Protein 4NRH (pdb70)

Nearest PDB structures (foldseek):
  4nrh-assembly2_C  TM=1.003E+00  e=4.231E-36  Chlamydia pneumoniae
  4p40-assembly1_A  TM=9.588E-01  e=6.788E-33  Chlamydia pneumoniae
  6gx7-assembly1_G  TM=9.144E-01  e=4.484E-32  Chlamydia pneumoniae
  2vix-assembly1_A  TM=6.719E-01  e=6.838E-06  Shigella flexneri
  7yyg-assembly1_A  TM=5.579E-01  e=1.050E-05  Bordetella pertussis Tohama I

Radius of gyration: 42.45 Å; Cα contacts (8 Å, |Δi|>4): 1114; chains: 4; bounding box: 113×79×122 Å

Secondary structure (DSSP, 8-state):
--HHHHHHHT-TT--HHHHHHHHHHS-TT--HHHHHHHHHHH--SHHHHHHHHHHHHHH--GGGHHHHHHHHHHHHHHHHHHTHHHHHHHTTHHHHHHHHTTTTS-HHHHHHHHHHHHTS---HHHHHHHHHHHS-HHHHHHHHHHHHHHHHHHHHHT-SSS-HHHHHHHHHHHHHHHHHHHHHHHHHHHHHHHHHHHHHTT----TT--HHHHHHHHHHHHT-SS--HHHHHHHHHHHH-S-HHHHHHHHHHHHHHTTTS-GGG-S-HHHHHHHHHHHHHHHHHHS--/--HHHHHHHHHHHTSSSS--S-S-HHHHHTT----TTS----HHHHTT--HHHHHHHHHHHHHHHHTT-HHHHHHHHHHHHHH-TT-HHHHHHHHHHHHHTT-HHHHHHHHHHHHHH-TT-SHHHHHHHHHHHHTT-HHHHHHHHHHHHHHHTT-GGGHHHHHHHHHH--/--HHHHHHHT-TT--HHHHHHHHHH--TT--HHHHHHHHHHH--SHHHHHHHHHHHHHH--GGGHHHHHHHHHHHHHHHHHHTHHHHHHHTTHHHHHHHHTTTTS-HHHHHHHHHHHHTS---HHHHHHHHHHHS-HHHHHHHHHHHHHHHHHHHHHT-SSS-HHHHHHHHHHHHHHHHHHHHHHHHHHHHHHHHHHHHHTT----TT--HHHHHHHHHHHHT-SS--HHHHHHHHHHHH-S-HHHHHHHHHHHHHHTTTS-GGG-S-HHHHHHHHHHHHHHHHHH-/--HHHHHHHHHHHTSSSS--S-S-HHHHHTT----TTS----HHHHTT--HHHHHHHHHHHHHHHHTT-HHHHHHHHHHHHHH-TT-HHHHHHHHHHHHHTT-HHHHHHHHHHHHHH-TT-SHHHHHHHHHHHHTS--S-HHHHHHHHHHHHTT-GGGHHHHHHHHHH--

Solvent-accessible surface area: 44737 Å² total; per-residue (Å²): 110,52,45,0,11,127,52,10,56,58,6,84,56,11,43,3,56,95,0,34,34,0,90,105,47,11,38,87,138,14,40,28,123,74,0,22,63,42,0,67,130,94,13,186,32,30,0,5,7,1,12,0,0,28,1,2,14,107,34,13,58,136,104,50,40,164,10,72,96,10,2,79,87,0,82,79,60,1,42,128,120,50,17,45,64,0,37,12,5,44,48,7,4,102,19,0,8,23,11,6,49,44,24,135,43,56,28,38,25,0,5,71,4,9,31,78,0,2,52,89,94,27,70,16,100,93,0,20,64,22,0,60,135,117,33,80,42,140,39,0,15,46,0,0,22,0,0,9,106,1,0,44,36,20,58,177,146,141,37,122,91,22,86,57,70,37,5,111,83,0,16,47,35,0,54,45,0,5,1,22,12,26,0,4,76,26,0,71,63,96,4,61,84,30,47,86,60,3,150,90,100,72,25,164,26,46,124,102,15,65,41,37,106,3,0,78,8,2,26,139,11,19,95,45,92,160,7,61,25,83,72,3,36,160,26,0,71,115,18,5,26,108,56,57,68,1,0,26,13,2,0,69,17,1,45,33,0,0,101,94,8,9,2,23,27,8,76,13,9,54,57,19,21,71,6,0,15,35,1,37,70,0,30,90,75,18,62,168,165,238,39,34,12,79,124,6,21,125,108,12,19,85,102,38,137,15,69,59,4,0,11,86,78,16,76,64,5,9,118,39,15,70,4,59,98,63,34,37,22,24,28,8,24,116,45,45,162,12,47,77,10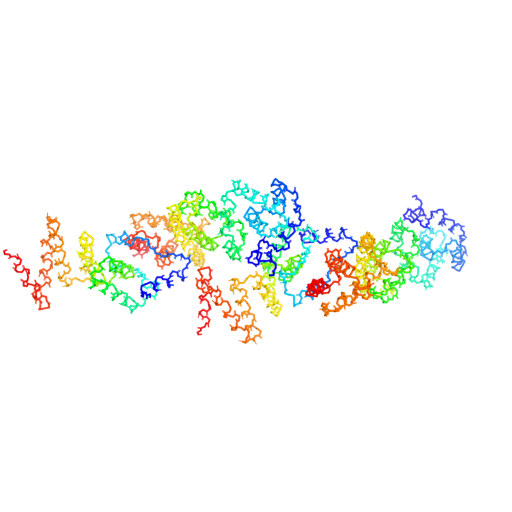6,28,6,65,108,0,20,113,49,0,87,99,6,53,103,111,155,63,45,76,117,0,9,74,9,0,33,25,0,0,6,1,26,11,69,43,16,66,6,2,40,15,5,0,24,0,3,30,96,37,127,77,49,91,48,0,20,52,1,4,33,2,0,12,85,43,19,89,103,3,0,52,1,20,32,75,11,34,44,0,40,70,90,46,129,75,127,149,60,6,77,112,7,0,78,80,0,40,78,58,0,36,157,73,99,24,1,16,114,6,47,72,75,0,84,81,58,93,205,139,53,45,0,47,124,52,14,99,56,6,88,54,11,47,7,130,94,0,59,33,0,93,106,45,12,36,84,140,14,39,28,123,76,0,25,60,41,0,71,128,97,17,191,32,30,0,5,6,2,12,0,0,30,1,2,16,106,33,12,58,136,102,51,42,166,10,69,93,11,2,78,87,0,83,81,63,1,39,127,127,50,14,41,64,0,36,11,5,46,51,7,5,122,17,0,9,119,51,7,110,129,23,157,41,57,29,42,26,0,4,71,4,7,35,81,0,1,50,87,90,27,71,18,103,94,0,21,61,22,0,62,132,118,34,78,41,136,38,0,16,59,0,0,39,0,0,10,105,0,0,43,34,18,56,175,143,144,39,123,90,20,88,58,68,32,6,114,83,0,17,46,37,0,54,45,0,4,1,19,10,23,0,3,76,26,0,71,67,97,3,63,89,29,42,86,60,4,153,92,102,71,26,164,27,49,125,94,16,65,40,37,97,3,0,77,8,2,23,138,12,19,96,48,81,158,6,59,25,85,78,3,36,162,24,0,71,113,18,6,26,111,54,67,68,1,0,26,13,1,0,69,17,1,45,34,0,0,100,91,9,8,1,25,27,7,64,9,9,55,65,20,23,68,6,0,18,35,2,38,66,0,30,109,72,20,117,169,40,37,11,71,103,6,23,100,111,13,20,41,70,35,98,14,70,57,4,0,12,87,78,18,72,66,6,9,118,40,15,73,5,58,162,125,34,87,28,53,28,8,22,116,45,44,161,12,48,76,115,30,6,65,108,1,25,112,46,0,98,100,6,56,105,110,154,62,47,75,115,0,8,75,9,0,33,25,0,1,8,1,27,10,70,43,22,71,6,2,39,15,5,0,25,0,3,31,97,37,125,76,50,94,48,0,27,50,1,3,34,2,0,11,88,44,71,90,150,17,0,66,1,20,34,76,11,33,43,0,48,60,76,68,126,79,122,119,47,4,105,120,7,0,80,84,0,42,79,58,0,37,153,91,125,137,26,65,148,6,58,100,72,0,88,79,52,94,203

B-factor: mean 50.03, std 17.33, range [21.16, 150.95]

Foldseek 3Di:
DDLLQVLCVLAPVDHSVLLVVLLVVADLPAALVNSLVSLVVSPPQLQVSLSSLVSNLVRDDPVSVSVNVRSVVSSVVSCVVCPCSHVVLNLCRSLLCVLCVVDVDHSNRLSVVLCVLQQDQDALVRVVVVQVVPDDLVSVLSSLVSSLVSLVSCCVVCDPRGHNVRSVNSNVRSVLNNLLSQQLVLLQPCVVVLVVVCVVVVHDWDPPADSVLLSVLLLVQLPPQDDALVVNLVSLCVRTNQDLSSSLSSLVSSLVCLVRGDPSSHPDPVSSVVSNVSSVVNNVVSDDD/DQLVVVLQCVQCVPDPHVGPDDPDLPVVCPPDADDPPPPDDFQCVVSVPDPVSLVSLLVVLVVCVVVVVLVSSLVSLSVSCNRPVLPLVSLQSNLVSCVSVVVLVSSLVSLVSSCVSPVLALVSLQVNLVSCVVVVPVVSNVVSLVSSLVSQPPDPVRVVVNVVSVVVPD/DDLLQVLCVLAPVDHSVLLVVLLVVDDLPAALVNSVVSLVVSPPQLQVSLSSLVSNLVRDDPVSVSSNVRSVVSSVVSCVVCPCSHVLLNLLRSLLCVLCVVDVDHSNRLSVVLCVLLQDADALVRLCVVQVVPDDLVSVLSSLVSSLVSLVSCCVVCDPRGHNVSSVNSNVRSVLNNLLSQQLVLLQVCVVVLVVVCVVVVHDWDPPAHSVLLSVLLLVQQVPQDDALVVNLVSLCVRTNLDLSSSLSSLVSSLVVLVRTDPSSHPDPVSSVVSNVSSVVNNVVSD/DQLLVVLQCVQCVPDPHVGPDDPDLPVVCPPDADDPPPPDDFQCVVSVPDPVSLVSLLVVLVVCVVVVVLVSSLVSLSVSCNRPVLDLVSLQSNLVSCVSVVVLVSSLVSLVNSCVSPVLALVSLQVNLVSCVVVVHPVCNVVSLVSSLVSQPPDPVNVVVNVVSVVVVD

Structure (mmCIF, N/CA/C/O backbone):
data_4NRH
#
_entry.id   4NRH
#
_cell.length_a   61.571
_cell.length_b   96.183
_cell.length_c   94.472
_cell.angle_alpha   90.00
_cell.angle_beta   92.27
_cell.angle_gamma   90.00
#
_symmetry.space_group_name_H-M   'P 1 21 1'
#
loop_
_entity.id
_entity.type
_entity.pdbx_description
1 polymer CopN
2 polymer 'Chaperone SycD'
3 non-polymer 'SODIUM ION'
4 water water
#
loop_
_atom_site.group_PDB
_atom_site.id
_atom_site.type_symbol
_atom_site.label_atom_id
_atom_site.label_alt_id
_atom_site.label_comp_id
_atom_site.label_asym_id
_atom_site.label_entity_id
_atom_site.label_seq_id
_atom_site.pdbx_PDB_ins_code
_atom_site.Cartn_x
_atom_site.Cartn_y
_atom_site.Cartn_z
_atom_site.occupancy
_atom_site.B_iso_or_equiv
_atom_site.auth_seq_id
_atom_site.auth_comp_id
_atom_site.auth_asym_id
_atom_site.auth_atom_id
_atom_site.pdbx_PDB_model_num
ATOM 1 N N . THR A 1 16 ? 28.848 30.924 32.459 1.00 64.90 94 THR A N 1
ATOM 2 C CA . THR A 1 16 ? 29.697 30.222 33.413 1.00 74.75 94 THR A CA 1
ATOM 3 C C . THR A 1 16 ? 28.872 29.265 34.269 1.00 67.70 94 THR A C 1
ATOM 4 O O . THR A 1 16 ? 28.530 28.168 33.826 1.00 69.13 94 THR A O 1
ATOM 8 N N . ASP A 1 17 ? 28.557 29.676 35.494 1.00 47.26 95 ASP A N 1
ATOM 9 C CA . ASP A 1 17 ? 27.637 28.910 36.327 1.00 44.84 95 ASP A CA 1
ATOM 10 C C . ASP A 1 17 ? 26.211 29.409 36.103 1.00 38.96 95 ASP A C 1
ATOM 11 O O . ASP A 1 17 ? 26.000 30.390 35.390 1.00 43.63 95 ASP A O 1
ATOM 16 N N . LEU A 1 18 ? 25.239 28.735 36.708 1.00 33.56 96 LEU A N 1
ATOM 17 C CA . LEU A 1 18 ? 23.833 29.024 36.439 1.00 36.63 96 LEU A CA 1
ATOM 18 C C . LEU A 1 18 ? 23.412 30.414 36.914 1.00 37.69 96 LEU A C 1
ATOM 19 O O . LEU A 1 18 ? 22.612 31.082 36.259 1.00 32.76 96 LEU A O 1
ATOM 24 N N . ALA A 1 19 ? 23.947 30.841 38.053 1.00 36.31 97 ALA A N 1
ATOM 25 C CA . ALA A 1 19 ? 23.617 32.150 38.611 1.00 30.26 97 ALA A CA 1
ATOM 26 C C . ALA A 1 19 ? 23.990 33.280 37.654 1.00 31.65 97 ALA A C 1
ATOM 27 O O . ALA A 1 19 ? 23.243 34.246 37.499 1.00 31.06 97 ALA A O 1
ATOM 29 N N . ASP A 1 20 ? 25.149 33.150 37.017 1.00 29.14 98 ASP A N 1
ATOM 30 C CA . ASP A 1 20 ? 25.609 34.139 36.048 1.00 35.49 98 ASP A CA 1
ATOM 31 C C . ASP A 1 20 ? 24.712 34.194 34.813 1.00 34.82 98 ASP A C 1
ATOM 32 O O . ASP A 1 20 ? 24.535 35.256 34.218 1.00 38.06 98 ASP A O 1
ATOM 37 N N . LYS A 1 21 ? 24.153 33.050 34.426 1.00 34.68 99 LYS A N 1
ATOM 38 C CA . LYS A 1 21 ? 23.281 32.988 33.254 1.00 43.65 99 LYS A CA 1
ATOM 39 C C . LYS A 1 21 ? 21.963 33.714 33.506 1.00 39.62 99 LYS A C 1
ATOM 40 O O . LYS A 1 21 ? 21.462 34.423 32.633 1.00 36.75 99 LYS A O 1
ATOM 46 N N . TYR A 1 22 ? 21.405 33.527 34.698 1.00 37.19 100 TYR A N 1
ATOM 47 C CA . TYR A 1 22 ? 20.208 34.252 35.113 1.00 33.21 100 TYR A CA 1
ATOM 48 C C . TYR A 1 22 ? 20.438 35.761 35.114 1.00 35.82 100 TYR A C 1
ATOM 49 O O . TYR A 1 22 ? 19.577 36.534 34.696 1.00 34.70 100 TYR A O 1
ATOM 58 N N . ALA A 1 23 ? 21.609 36.169 35.592 1.00 32.10 101 ALA A N 1
ATOM 59 C CA . ALA A 1 23 ? 21.909 37.580 35.818 1.00 30.12 101 ALA A CA 1
ATOM 60 C C . ALA A 1 23 ? 22.514 38.280 34.601 1.00 35.48 101 ALA A C 1
ATOM 61 O O . ALA A 1 23 ? 22.598 39.508 34.574 1.00 35.91 101 ALA A O 1
ATOM 63 N N . SER A 1 24 ? 22.944 37.501 33.612 1.00 34.88 102 SER A N 1
ATOM 64 C CA . SER A 1 24 ? 23.699 38.028 32.474 1.00 39.35 102 SER A CA 1
ATOM 65 C C . SER A 1 24 ? 23.005 39.185 31.752 1.00 41.85 102 SER A C 1
ATOM 66 O O . SER A 1 24 ? 23.621 40.218 31.492 1.00 47.12 102 SER A O 1
ATOM 69 N N . GLY A 1 25 ? 21.728 39.010 31.429 1.00 38.70 103 GLY A N 1
ATOM 70 C CA . GLY A 1 25 ? 20.976 40.042 30.737 1.00 46.85 103 GLY A CA 1
ATOM 71 C C . GLY A 1 25 ? 20.029 40.802 31.645 1.00 46.68 103 GLY A C 1
ATOM 72 O O . GLY A 1 25 ? 19.177 41.555 31.174 1.00 38.79 103 GLY A O 1
ATOM 73 N N . ASN A 1 26 ? 20.178 40.605 32.950 1.00 41.83 104 ASN A N 1
ATOM 74 C CA . ASN A 1 26 ? 19.289 41.222 33.926 1.00 37.50 104 ASN A CA 1
ATOM 75 C C . ASN A 1 26 ? 20.039 42.280 34.733 1.00 38.09 104 ASN A C 1
ATOM 76 O O . ASN A 1 26 ? 20.889 41.952 35.560 1.00 39.01 104 ASN A O 1
ATOM 81 N N . SER A 1 27 ? 19.718 43.547 34.494 1.00 25.88 105 SER A N 1
ATOM 82 C CA . SER A 1 27 ? 20.458 44.652 35.099 1.00 31.98 105 SER A CA 1
ATOM 83 C C . SER A 1 27 ? 20.057 44.944 36.545 1.00 37.47 105 SER A C 1
ATOM 84 O O . SER A 1 27 ? 20.631 45.826 37.182 1.00 41.84 105 SER A O 1
ATOM 87 N N . GLU A 1 28 ? 19.077 44.211 37.065 1.00 33.63 106 GLU A N 1
ATOM 88 C CA . GLU A 1 28 ? 18.626 44.439 38.436 1.00 38.75 106 GLU A CA 1
ATOM 89 C C . GLU A 1 28 ? 19.107 43.370 39.414 1.00 43.52 106 GLU A C 1
ATOM 90 O O . GLU A 1 28 ? 18.761 43.404 40.595 1.00 36.13 106 GLU A O 1
ATOM 96 N N . ILE A 1 29 ? 19.904 42.423 38.929 1.00 36.75 107 ILE A N 1
ATOM 97 C CA . ILE A 1 29 ? 20.472 41.407 39.808 1.00 44.16 107 ILE A CA 1
ATOM 98 C C . ILE A 1 29 ? 21.779 40.849 39.248 1.00 41.05 107 ILE A C 1
ATOM 99 O O . ILE A 1 29 ? 22.001 40.843 38.036 1.00 37.95 107 ILE A O 1
ATOM 104 N N . SER A 1 30 ? 22.654 40.408 40.147 1.00 32.95 108 SER A N 1
ATOM 105 C CA . SER A 1 30 ? 23.944 39.849 39.761 1.00 31.89 108 SER A CA 1
ATOM 106 C C . SER A 1 30 ? 24.058 38.395 40.204 1.00 34.69 108 SER A C 1
ATOM 107 O O . SER A 1 30 ? 23.319 37.947 41.080 1.00 38.15 108 SER A O 1
ATOM 110 N N . GLY A 1 31 ? 24.979 37.661 39.587 1.00 36.71 109 GLY A N 1
ATOM 111 C CA . GLY A 1 31 ? 25.220 36.276 39.948 1.00 31.28 109 GLY A CA 1
ATOM 112 C C . GLY A 1 31 ? 25.692 36.161 41.384 1.00 39.28 109 GLY A C 1
ATOM 113 O O . GLY A 1 31 ? 25.370 35.200 42.084 1.00 34.43 109 GLY A O 1
ATOM 114 N N . GLN A 1 32 ? 26.472 37.149 41.813 1.00 41.74 110 GLN A N 1
ATOM 115 C CA . GLN A 1 32 ? 26.962 37.221 43.183 1.00 39.28 110 GLN A CA 1
ATOM 116 C C . GLN A 1 32 ? 25.810 37.266 44.181 1.00 41.08 110 GLN A C 1
ATOM 117 O O . GLN A 1 32 ? 25.832 36.582 45.204 1.00 45.61 110 GLN A O 1
ATOM 123 N N . GLU A 1 33 ? 24.805 38.079 43.873 1.00 35.97 111 GLU A N 1
ATOM 124 C CA . GLU A 1 33 ? 23.650 38.239 44.749 1.00 42.35 111 GLU A CA 1
ATOM 125 C C . GLU A 1 33 ? 22.778 36.987 44.770 1.00 39.24 111 GLU A C 1
ATOM 126 O O . GLU A 1 33 ? 22.163 36.668 45.788 1.00 33.41 111 GLU A O 1
ATOM 132 N N . LEU A 1 34 ? 22.721 36.282 43.644 1.00 32.85 112 LEU A N 1
ATOM 133 C CA . LEU A 1 34 ? 21.959 35.040 43.570 1.00 30.27 112 LEU A CA 1
ATOM 134 C C . LEU A 1 34 ? 22.644 33.923 44.351 1.00 32.43 112 LEU A C 1
ATOM 135 O O . LEU A 1 34 ? 21.991 33.173 45.078 1.00 34.66 112 LEU A O 1
ATOM 140 N N . ARG A 1 35 ? 23.960 33.813 44.197 1.00 30.22 113 ARG A N 1
ATOM 141 C CA . ARG A 1 35 ? 24.734 32.821 44.936 1.00 36.05 113 ARG A CA 1
ATOM 142 C C . ARG A 1 35 ? 24.730 33.130 46.430 1.00 39.59 113 ARG A C 1
ATOM 143 O O . ARG A 1 35 ? 24.723 32.221 47.260 1.00 34.00 113 ARG A O 1
ATOM 151 N N . GLY A 1 36 ? 24.736 34.416 46.765 1.00 36.61 114 GLY A N 1
ATOM 152 C CA . GLY A 1 36 ? 24.685 34.846 48.150 1.00 38.22 114 GLY A CA 1
ATOM 153 C C . GLY A 1 36 ? 23.406 34.392 48.826 1.00 43.88 114 GLY A C 1
ATOM 154 O O . GLY A 1 36 ? 23.413 33.991 49.989 1.00 43.45 114 GLY A O 1
ATOM 155 N N . LEU A 1 37 ? 22.302 34.461 48.088 1.00 44.91 115 LEU A N 1
ATOM 156 C CA . LEU A 1 37 ? 21.014 33.990 48.581 1.00 36.69 115 LEU A CA 1
ATOM 157 C C . LEU A 1 37 ? 21.032 32.475 48.746 1.00 39.27 115 LEU A C 1
ATOM 158 O O . LEU A 1 37 ? 20.554 31.940 49.747 1.00 42.94 115 LEU A O 1
ATOM 163 N N . ARG A 1 38 ? 21.586 31.793 47.747 1.00 37.70 116 ARG A N 1
ATOM 164 C CA . ARG A 1 38 ? 21.724 30.341 47.771 1.00 37.56 116 ARG A CA 1
ATOM 165 C C . ARG A 1 38 ? 22.545 29.859 48.963 1.00 39.31 116 ARG A C 1
ATOM 166 O O . ARG A 1 38 ? 22.191 28.878 49.617 1.00 42.69 116 ARG A O 1
ATOM 174 N N . ASP A 1 39 ? 23.642 30.557 49.239 1.00 41.41 117 ASP A N 1
ATOM 175 C CA . ASP A 1 39 ? 24.550 30.175 50.316 1.00 45.76 117 ASP A CA 1
ATOM 176 C C . ASP A 1 39 ? 23.962 30.451 51.698 1.00 43.66 117 ASP A C 1
ATOM 177 O O . ASP A 1 39 ? 24.418 29.891 52.695 1.00 51.94 117 ASP A O 1
ATOM 182 N N . ALA A 1 40 ? 22.953 31.314 51.753 1.00 41.89 118 ALA A N 1
ATOM 183 C CA . ALA A 1 40 ? 22.320 31.671 53.018 1.00 37.58 118 ALA A CA 1
ATOM 184 C C . ALA A 1 40 ? 21.237 30.669 53.406 1.00 34.84 118 ALA A C 1
ATOM 185 O O . ALA A 1 40 ? 20.769 30.657 54.545 1.00 41.07 118 ALA A O 1
ATOM 187 N N . ILE A 1 41 ? 20.844 29.829 52.455 1.00 36.54 119 ILE A N 1
ATOM 188 C CA . ILE A 1 41 ? 19.779 28.859 52.682 1.00 37.92 119 ILE A CA 1
ATOM 189 C C . ILE A 1 41 ? 20.352 27.469 52.943 1.00 41.21 119 ILE A C 1
ATOM 190 O O . ILE A 1 41 ? 20.997 26.879 52.077 1.00 51.74 119 ILE A O 1
ATOM 195 N N . GLY A 1 42 ? 20.113 26.954 54.145 1.00 43.67 120 GLY A N 1
ATOM 196 C CA . GLY A 1 42 ? 20.615 25.649 54.536 1.00 35.59 120 GLY A CA 1
ATOM 197 C C . GLY A 1 42 ? 19.779 24.498 54.012 1.00 37.96 120 GLY A C 1
ATOM 198 O O . GLY A 1 42 ? 18.643 24.689 53.576 1.00 34.64 120 GLY A O 1
ATOM 199 N N . ASP A 1 43 ? 20.353 23.298 54.049 1.00 37.09 121 ASP A N 1
ATOM 200 C CA . ASP A 1 43 ? 19.688 22.091 53.567 1.00 44.82 121 ASP A CA 1
ATOM 201 C C . ASP A 1 43 ? 18.388 21.806 54.314 1.00 52.32 121 ASP A C 1
ATOM 202 O O . ASP A 1 43 ? 17.466 21.202 53.766 1.00 47.39 121 ASP A O 1
ATOM 207 N N . ASP A 1 44 ? 18.324 22.243 55.567 1.00 49.48 122 ASP A N 1
ATOM 208 C CA . ASP A 1 44 ? 17.190 21.941 56.432 1.00 44.46 122 ASP A CA 1
ATOM 209 C C . ASP A 1 44 ? 16.208 23.106 56.526 1.00 44.73 122 ASP A C 1
ATOM 210 O O . ASP A 1 44 ? 15.376 23.154 57.431 1.00 46.84 122 ASP A O 1
ATOM 215 N N . ALA A 1 45 ? 16.308 24.041 55.586 1.00 45.14 123 ALA A N 1
ATOM 216 C CA . ALA A 1 45 ? 15.443 25.215 55.583 1.00 43.65 123 ALA A CA 1
ATOM 217 C C . ALA A 1 45 ? 14.013 24.869 55.178 1.00 49.46 123 ALA A C 1
ATOM 218 O O . ALA A 1 45 ? 13.789 24.123 54.226 1.00 51.85 123 ALA A O 1
ATOM 220 N N . SER A 1 46 ? 13.052 25.422 55.909 1.00 52.72 124 SER A N 1
ATOM 221 C CA . SER A 1 46 ? 11.640 25.242 55.594 1.00 46.79 124 SER A CA 1
ATOM 222 C C . SER A 1 46 ? 11.219 26.245 54.524 1.00 46.44 124 SER A C 1
ATOM 223 O O . SER A 1 46 ? 11.916 27.236 54.302 1.00 46.20 124 SER A O 1
ATOM 226 N N . PRO A 1 47 ? 10.091 25.982 53.839 1.00 47.28 125 PRO A N 1
ATOM 227 C CA . PRO A 1 47 ? 9.533 26.953 52.890 1.00 41.37 125 PRO A CA 1
ATOM 228 C C . PRO A 1 47 ? 9.385 28.347 53.500 1.00 46.28 125 PRO A C 1
ATOM 229 O O . PRO A 1 47 ? 9.658 29.342 52.828 1.00 44.54 125 PRO A O 1
ATOM 233 N N . GLU A 1 48 ? 8.951 28.409 54.756 1.00 53.16 126 GLU A N 1
ATOM 234 C CA . GLU A 1 48 ? 8.840 29.675 55.473 1.00 53.37 126 GLU A CA 1
ATOM 235 C C . GLU A 1 48 ? 10.200 30.354 55.610 1.00 50.53 126 GLU A C 1
ATOM 236 O O . GLU A 1 48 ? 10.330 31.554 55.371 1.00 48.10 126 GLU A O 1
ATOM 242 N N . ASP A 1 49 ? 11.205 29.576 56.004 1.00 45.42 127 ASP A N 1
ATOM 243 C CA . ASP A 1 49 ? 12.569 30.078 56.144 1.00 49.24 127 ASP A CA 1
ATOM 244 C C . ASP A 1 49 ? 13.091 30.618 54.818 1.00 49.91 127 ASP A C 1
ATOM 245 O O . ASP A 1 49 ? 13.732 31.669 54.770 1.00 49.22 127 ASP A O 1
ATOM 250 N N . ILE A 1 50 ? 12.815 29.881 53.747 1.00 47.19 128 ILE A N 1
ATOM 251 C CA . ILE A 1 50 ? 13.231 30.272 52.407 1.00 38.66 128 ILE A CA 1
ATOM 252 C C . ILE A 1 50 ? 12.635 31.614 52.002 1.00 42.93 128 ILE A C 1
ATOM 253 O O . ILE A 1 50 ? 13.358 32.522 51.591 1.00 35.58 128 ILE A O 1
ATOM 258 N N . LEU A 1 51 ? 11.317 31.739 52.133 1.00 41.66 129 LEU A N 1
ATOM 259 C CA . LEU A 1 51 ? 10.625 32.966 51.755 1.00 44.91 129 LEU A CA 1
ATOM 260 C C . LEU A 1 51 ? 11.130 34.172 52.538 1.00 49.21 129 LEU A C 1
ATOM 261 O O . LEU A 1 51 ? 11.359 35.232 51.964 1.00 43.30 129 LEU A O 1
ATOM 266 N N . ALA A 1 52 ? 11.327 33.995 53.842 1.00 42.95 130 ALA A N 1
ATOM 267 C CA . ALA A 1 52 ? 11.825 35.064 54.704 1.00 41.49 130 ALA A CA 1
ATOM 268 C C . ALA A 1 52 ? 13.171 35.595 54.219 1.00 42.86 130 ALA A C 1
ATOM 269 O O . ALA A 1 52 ? 13.391 36.806 54.170 1.00 45.60 130 ALA A O 1
ATOM 271 N N . LEU A 1 53 ? 14.067 34.680 53.865 1.00 41.58 131 LEU A N 1
ATOM 272 C CA . LEU A 1 53 ? 15.384 35.045 53.357 1.00 42.35 131 LEU A CA 1
ATOM 273 C C . LEU A 1 53 ? 15.292 35.749 52.004 1.00 46.23 131 LEU A C 1
ATOM 274 O O . LEU A 1 53 ? 16.109 36.616 51.692 1.00 47.55 131 LEU A O 1
ATOM 279 N N . VAL A 1 54 ? 14.300 35.370 51.204 1.00 43.08 132 VAL A N 1
ATOM 280 C CA . VAL A 1 54 ? 14.099 35.974 49.889 1.00 38.42 132 VAL A CA 1
ATOM 281 C C . VAL A 1 54 ? 13.659 37.436 49.985 1.00 40.59 132 VAL A C 1
ATOM 282 O O . VAL A 1 54 ? 14.226 38.300 49.314 1.00 42.04 132 VAL A O 1
ATOM 286 N N . GLN A 1 55 ? 12.655 37.713 50.816 1.00 44.21 133 GLN A N 1
ATOM 287 C CA . GLN A 1 55 ? 12.190 39.087 51.007 1.00 53.31 133 GLN A CA 1
ATOM 288 C C . GLN A 1 55 ? 13.299 39.954 51.592 1.00 53.41 133 GLN A C 1
ATOM 289 O O . GLN A 1 55 ? 13.387 41.149 51.308 1.00 52.63 133 GLN A O 1
ATOM 295 N N . GLU A 1 56 ? 14.141 39.338 52.414 1.00 57.07 134 GLU A N 1
ATOM 296 C CA . GLU A 1 56 ? 15.218 40.044 53.098 1.00 52.93 134 GLU A CA 1
ATOM 297 C C . GLU A 1 56 ? 16.302 40.520 52.134 1.00 45.36 134 GLU A C 1
ATOM 298 O O . GLU A 1 56 ? 16.762 41.659 52.219 1.00 49.39 134 GLU A O 1
ATOM 304 N N . LYS A 1 57 ? 16.705 39.646 51.219 1.00 38.70 135 LYS A N 1
ATOM 305 C CA . LYS A 1 57 ? 17.821 39.937 50.325 1.00 48.61 135 LYS A CA 1
ATOM 306 C C . LYS A 1 57 ? 17.376 40.513 48.984 1.00 51.72 135 LYS A C 1
ATOM 307 O O . LYS A 1 57 ? 18.160 41.159 48.289 1.00 53.65 135 LYS A O 1
ATOM 313 N N . ILE A 1 58 ? 16.119 40.281 48.621 1.00 45.59 136 ILE A N 1
ATOM 314 C CA . ILE A 1 58 ? 15.581 40.814 47.374 1.00 45.31 136 ILE A CA 1
ATOM 315 C C . ILE A 1 58 ? 14.337 41.652 47.646 1.00 43.42 136 ILE A C 1
ATOM 316 O O . ILE A 1 58 ? 13.384 41.181 48.266 1.00 46.91 136 ILE A O 1
ATOM 321 N N . LYS A 1 59 ? 14.354 42.898 47.183 1.00 47.78 137 LYS A N 1
ATOM 322 C CA . LYS A 1 59 ? 13.285 43.845 47.485 1.00 52.28 137 LYS A CA 1
ATOM 323 C C . LYS A 1 59 ? 12.112 43.756 46.508 1.00 43.52 137 LYS A C 1
ATOM 324 O O . LYS A 1 59 ? 10.952 43.789 46.917 1.00 48.58 137 LYS A O 1
ATOM 330 N N . ASP A 1 60 ? 12.416 43.633 45.221 1.00 48.12 138 ASP A N 1
ATOM 331 C CA . ASP A 1 60 ? 11.380 43.638 44.193 1.00 43.43 138 ASP A CA 1
ATOM 332 C C . ASP A 1 60 ? 10.815 42.237 43.966 1.00 45.75 138 ASP A C 1
ATOM 333 O O . ASP A 1 60 ? 11.565 41.303 43.684 1.00 42.24 138 ASP A O 1
ATOM 338 N N . PRO A 1 61 ? 9.486 42.092 44.096 1.00 40.70 139 PRO A N 1
ATOM 339 C CA . PRO A 1 61 ? 8.763 40.823 43.939 1.00 39.00 139 PRO A CA 1
ATOM 340 C C . PRO A 1 61 ? 9.079 40.087 42.635 1.00 42.54 139 PRO A C 1
ATOM 341 O O . PRO A 1 61 ? 9.122 38.856 42.627 1.00 43.06 139 PRO A O 1
ATOM 345 N N . ALA A 1 62 ? 9.288 40.829 41.551 1.00 33.06 140 ALA A N 1
ATOM 346 C CA . ALA A 1 62 ? 9.612 40.223 40.264 1.00 32.67 140 ALA A CA 1
ATOM 347 C C . ALA A 1 62 ? 10.975 39.545 40.314 1.00 32.96 140 ALA A C 1
ATOM 348 O O . ALA A 1 62 ? 11.156 38.448 39.784 1.00 38.22 140 ALA A O 1
ATOM 350 N N . LEU A 1 63 ? 11.933 40.208 40.953 1.00 27.38 141 LEU A N 1
ATOM 351 C CA . LEU A 1 63 ? 13.271 39.651 41.118 1.00 36.23 141 LEU A CA 1
ATOM 352 C C . LEU A 1 63 ? 13.262 38.529 42.155 1.00 40.40 141 LEU A C 1
ATOM 353 O O . LEU A 1 63 ? 14.035 37.577 42.054 1.00 42.79 141 LEU A O 1
ATOM 358 N N . GLN A 1 64 ? 12.395 38.654 43.157 1.00 34.43 142 GLN A N 1
ATOM 359 C CA . GLN A 1 64 ? 12.191 37.583 44.128 1.00 32.96 142 GLN A CA 1
ATOM 360 C C . GLN A 1 64 ? 11.727 36.320 43.414 1.00 40.10 142 GLN A C 1
ATOM 361 O O . GLN A 1 64 ? 12.203 35.219 43.694 1.00 33.84 142 GLN A O 1
ATOM 367 N N . SER A 1 65 ? 10.787 36.498 42.489 1.00 35.74 143 SER A N 1
ATOM 368 C CA . SER A 1 65 ? 10.246 35.396 41.704 1.00 36.27 143 SER A CA 1
ATOM 369 C C . SER A 1 65 ? 11.314 34.811 40.787 1.00 40.48 143 SER A C 1
ATOM 370 O O . SER A 1 65 ? 11.354 33.603 40.554 1.00 42.42 143 SER A O 1
ATOM 373 N N . THR A 1 66 ? 12.176 35.680 40.267 1.00 34.58 144 THR A N 1
ATOM 374 C CA . THR A 1 66 ? 13.281 35.255 39.418 1.00 35.94 144 THR A CA 1
ATOM 375 C C . THR A 1 66 ? 14.302 34.449 40.217 1.00 34.43 144 THR A C 1
ATOM 376 O O . THR A 1 66 ? 14.772 33.403 39.766 1.00 31.31 144 THR A O 1
ATOM 380 N N . ALA A 1 67 ? 14.636 34.945 41.406 1.00 30.85 145 ALA A N 1
ATOM 381 C CA . ALA A 1 67 ? 15.592 34.279 42.285 1.00 31.49 145 ALA A CA 1
ATOM 382 C C . ALA A 1 67 ? 15.103 32.891 42.691 1.00 31.55 145 ALA A C 1
ATOM 383 O O . ALA A 1 67 ? 15.887 31.946 42.772 1.00 41.13 145 ALA A O 1
ATOM 385 N N . LEU A 1 68 ? 13.802 32.777 42.941 1.00 33.38 146 LEU A N 1
ATOM 386 C CA . LEU A 1 68 ? 13.196 31.501 43.303 1.00 36.71 146 LEU A CA 1
ATOM 387 C C . LEU A 1 68 ? 13.298 30.487 42.167 1.00 40.27 146 LEU A C 1
ATOM 388 O O . LEU A 1 68 ? 13.560 29.307 42.406 1.00 36.55 146 LEU A O 1
ATOM 393 N N . ASP A 1 69 ? 13.075 30.943 40.937 1.00 32.45 147 ASP A N 1
ATOM 394 C CA . ASP A 1 69 ? 13.276 30.097 39.763 1.00 35.19 147 ASP A CA 1
ATOM 395 C C . ASP A 1 69 ? 14.702 29.559 39.730 1.00 32.37 147 ASP A C 1
ATOM 396 O O . ASP A 1 69 ? 14.927 28.389 39.422 1.00 33.12 147 ASP A O 1
ATOM 401 N N . TYR A 1 70 ? 15.661 30.425 40.045 1.00 28.63 148 TYR A N 1
ATOM 402 C CA . TYR A 1 70 ? 17.068 30.045 40.056 1.00 32.40 148 TYR A CA 1
ATOM 403 C C . TYR A 1 70 ? 17.368 29.014 41.141 1.00 30.46 148 TYR A C 1
ATOM 404 O O . TYR A 1 70 ? 18.058 28.026 40.892 1.00 33.59 148 TYR A O 1
ATOM 413 N N . LEU A 1 71 ? 16.849 29.256 42.342 1.00 36.44 149 LEU A N 1
ATOM 414 C CA . LEU A 1 71 ? 17.098 28.379 43.483 1.00 39.90 149 LEU A CA 1
ATOM 415 C C . LEU A 1 71 ? 16.579 26.968 43.229 1.00 42.37 149 LEU A C 1
ATOM 416 O O . LEU A 1 71 ? 17.258 25.985 43.526 1.00 42.86 149 LEU A O 1
ATOM 421 N N . VAL A 1 72 ? 15.372 26.878 42.682 1.00 39.77 150 VAL A N 1
ATOM 422 C CA . VAL A 1 72 ? 14.778 25.593 42.336 1.00 36.01 150 VAL A CA 1
ATOM 423 C C . VAL A 1 72 ? 15.608 24.865 41.279 1.00 38.52 150 VAL A C 1
ATOM 424 O O . VAL A 1 72 ? 15.823 23.655 41.364 1.00 48.27 150 VAL A O 1
ATOM 428 N N . GLN A 1 73 ? 16.091 25.615 40.294 1.00 33.55 151 GLN A N 1
ATOM 429 C CA . GLN A 1 73 ? 16.811 25.034 39.166 1.00 31.89 151 GLN A CA 1
ATOM 430 C C . GLN A 1 73 ? 18.235 24.601 39.517 1.00 32.33 151 GLN A C 1
ATOM 431 O O . GLN A 1 73 ? 18.729 23.604 38.994 1.00 37.44 151 GLN A O 1
ATOM 437 N N . THR A 1 74 ? 18.892 25.346 40.401 1.00 32.44 152 THR A N 1
ATOM 438 C CA . THR A 1 74 ? 20.303 25.102 40.691 1.00 35.32 152 THR A CA 1
ATOM 439 C C . THR A 1 74 ? 20.534 24.040 41.764 1.00 38.39 152 THR A C 1
ATOM 440 O O . THR A 1 74 ? 21.645 23.531 41.905 1.00 46.63 152 THR A O 1
ATOM 444 N N . THR A 1 75 ? 19.490 23.702 42.514 1.00 37.29 153 THR A N 1
ATOM 445 C CA . THR A 1 75 ? 19.623 22.772 43.633 1.00 40.48 153 THR A CA 1
ATOM 446 C C . THR A 1 75 ? 19.814 21.326 43.169 1.00 50.16 153 THR A C 1
ATOM 447 O O . THR A 1 75 ? 18.916 20.739 42.564 1.00 58.00 153 THR A O 1
ATOM 451 N N . PRO A 1 76 ? 20.997 20.756 43.456 1.00 48.45 154 PRO A N 1
ATOM 452 C CA . PRO A 1 76 ? 21.467 19.430 43.029 1.00 44.75 154 PRO A CA 1
ATOM 453 C C . PRO A 1 76 ? 20.709 18.266 43.683 1.00 47.89 154 PRO A C 1
ATOM 454 O O . PRO A 1 76 ? 19.973 18.490 44.644 1.00 51.72 154 PRO A O 1
ATOM 458 N N . PRO A 1 77 ? 20.887 17.035 43.163 1.00 60.41 155 PRO A N 1
ATOM 459 C CA . PRO A 1 77 ? 20.214 15.834 43.681 1.00 62.51 155 PRO A CA 1
ATOM 460 C C . PRO A 1 77 ? 20.463 15.539 45.162 1.00 56.33 155 PRO A C 1
ATOM 461 O O . PRO A 1 77 ? 19.558 15.036 45.829 1.00 56.84 155 PRO A O 1
ATOM 465 N N . SER A 1 78 ? 21.663 15.828 45.661 1.00 50.21 156 SER A N 1
ATOM 466 C CA . SER A 1 78 ? 22.001 15.537 47.054 1.00 59.86 156 SER A CA 1
ATOM 467 C C . SER A 1 78 ? 21.093 16.280 48.031 1.00 54.15 156 SER A C 1
ATOM 468 O O . SER A 1 78 ? 20.793 15.780 49.115 1.00 45.49 156 SER A O 1
ATOM 471 N N . GLN A 1 79 ? 20.660 17.475 47.641 1.00 45.00 157 GLN A N 1
ATOM 472 C CA . GLN A 1 79 ? 19.796 18.283 48.490 1.00 46.72 157 GLN A CA 1
ATOM 473 C C . GLN A 1 79 ? 18.342 18.161 48.048 1.00 58.95 157 GLN A C 1
ATOM 474 O O . GLN A 1 79 ? 17.697 19.156 47.716 1.00 55.69 157 GLN A O 1
ATOM 480 N N . GLY A 1 80 ? 17.838 16.931 48.044 1.00 66.24 158 GLY A N 1
ATOM 481 C CA . GLY A 1 80 ? 16.485 16.649 47.602 1.00 63.94 158 GLY A CA 1
ATOM 482 C C . GLY A 1 80 ? 15.429 17.315 48.463 1.00 61.81 158 GLY A C 1
ATOM 483 O O . GLY A 1 80 ? 14.464 17.882 47.950 1.00 55.06 158 GLY A O 1
ATOM 484 N N . LYS A 1 81 ? 15.616 17.236 49.777 1.00 61.96 159 LYS A N 1
ATOM 485 C CA . LYS A 1 81 ? 14.679 17.819 50.731 1.00 60.65 159 LYS A CA 1
ATOM 486 C C . LYS A 1 81 ? 14.562 19.330 50.542 1.00 58.38 159 LYS A C 1
ATOM 487 O O . LYS A 1 81 ? 13.468 19.889 50.607 1.00 53.13 159 LYS A O 1
ATOM 493 N N . LEU A 1 82 ? 15.699 19.982 50.315 1.00 50.84 160 LEU A N 1
ATOM 494 C CA . LEU A 1 82 ? 15.730 21.421 50.077 1.00 47.26 160 LEU A CA 1
ATOM 495 C C . LEU A 1 82 ? 14.960 21.781 48.809 1.00 43.94 160 LEU A C 1
ATOM 496 O O . LEU A 1 82 ? 14.182 22.736 48.797 1.00 40.22 160 LEU A O 1
ATOM 501 N N . LYS A 1 83 ? 15.188 21.017 47.744 1.00 43.44 161 LYS A N 1
ATOM 502 C CA . LYS A 1 83 ? 14.537 21.274 46.463 1.00 45.20 161 LYS A CA 1
ATOM 503 C C . LYS A 1 83 ? 13.020 21.205 46.590 1.00 42.60 161 LYS A C 1
ATOM 504 O O . LYS A 1 83 ? 12.307 22.031 46.022 1.00 35.35 161 LYS A O 1
ATOM 510 N N . GLU A 1 84 ? 12.533 20.222 47.340 1.00 45.99 162 GLU A N 1
ATOM 511 C CA . GLU A 1 84 ? 11.104 20.094 47.598 1.00 47.90 162 GLU A CA 1
ATOM 512 C C . GLU A 1 84 ? 10.583 21.322 48.337 1.00 47.14 162 GLU A C 1
ATOM 513 O O . GLU A 1 84 ? 9.513 21.844 48.020 1.00 48.27 162 GLU A O 1
ATOM 519 N N . ALA A 1 85 ? 11.348 21.777 49.325 1.00 42.61 163 ALA A N 1
ATOM 520 C CA . ALA A 1 85 ? 10.978 22.949 50.108 1.00 47.57 163 ALA A CA 1
ATOM 521 C C . ALA A 1 85 ? 10.980 24.212 49.251 1.00 45.72 163 ALA A C 1
ATOM 522 O O . ALA A 1 85 ? 10.137 25.092 49.425 1.00 52.57 163 ALA A O 1
ATOM 524 N N . LEU A 1 86 ? 11.932 24.295 48.327 1.00 44.38 164 LEU A N 1
ATOM 525 C CA . LEU A 1 86 ? 12.039 25.447 47.435 1.00 42.97 164 LEU A CA 1
ATOM 526 C C . LEU A 1 86 ? 10.875 25.516 46.450 1.00 41.56 164 LEU A C 1
ATOM 527 O O . LEU A 1 86 ? 10.357 26.596 46.167 1.00 38.65 164 LEU A O 1
ATOM 532 N N . ILE A 1 87 ? 10.475 24.361 45.926 1.00 40.79 165 ILE A N 1
ATOM 533 C CA . ILE A 1 87 ? 9.354 24.290 44.994 1.00 42.45 165 ILE A CA 1
ATOM 534 C C . ILE A 1 87 ? 8.069 24.761 45.671 1.00 47.90 165 ILE A C 1
ATOM 535 O O . ILE A 1 87 ? 7.304 25.539 45.097 1.00 44.45 165 ILE A O 1
ATOM 540 N N . GLN A 1 88 ? 7.841 24.289 46.893 1.00 43.83 166 GLN A N 1
ATOM 541 C CA . GLN A 1 88 ? 6.690 24.720 47.681 1.00 45.91 166 GLN A CA 1
ATOM 542 C C . GLN A 1 88 ? 6.755 26.217 47.965 1.00 46.85 166 GLN A C 1
ATOM 543 O O . GLN A 1 88 ? 5.758 26.928 47.837 1.00 49.90 166 GLN A O 1
ATOM 549 N N . ALA A 1 89 ? 7.936 26.683 48.362 1.00 41.13 167 ALA A N 1
ATOM 550 C CA . ALA A 1 89 ? 8.148 28.092 48.682 1.00 38.20 167 ALA A CA 1
ATOM 551 C C . ALA A 1 89 ? 7.870 28.996 47.484 1.00 37.27 167 ALA A C 1
ATOM 552 O O . ALA A 1 89 ? 7.238 30.043 47.625 1.00 37.78 167 ALA A O 1
ATOM 554 N N . ARG A 1 90 ? 8.347 28.591 46.311 1.00 37.64 168 ARG A N 1
ATOM 555 C CA . ARG A 1 90 ? 8.106 29.353 45.091 1.00 35.39 168 ARG A CA 1
ATOM 556 C C . ARG A 1 90 ? 6.614 29.410 44.773 1.00 41.30 168 ARG A C 1
ATOM 557 O O . ARG A 1 90 ? 6.093 30.455 44.382 1.00 48.21 168 ARG A O 1
ATOM 565 N N . ASN A 1 91 ? 5.933 28.281 44.946 1.00 46.55 169 ASN A N 1
ATOM 566 C CA . ASN A 1 91 ? 4.494 28.208 44.714 1.00 51.29 169 ASN A CA 1
ATOM 567 C C . ASN A 1 91 ? 3.712 29.129 45.645 1.00 53.67 169 ASN A C 1
ATOM 568 O O . ASN A 1 91 ? 2.748 29.772 45.229 1.00 42.97 169 ASN A O 1
ATOM 573 N N . THR A 1 92 ? 4.130 29.181 46.906 1.00 50.70 170 THR A N 1
ATOM 574 C CA . THR A 1 92 ? 3.492 30.051 47.889 1.00 50.16 170 THR A CA 1
ATOM 575 C C . THR A 1 92 ? 3.707 31.515 47.516 1.00 47.02 170 THR A C 1
ATOM 576 O O . THR A 1 92 ? 2.792 32.333 47.611 1.00 49.64 170 THR A O 1
ATOM 580 N N . HIS A 1 93 ? 4.925 31.832 47.089 1.00 44.27 171 HIS A N 1
ATOM 581 C CA . HIS A 1 93 ? 5.272 33.178 46.648 1.00 39.98 171 HIS A CA 1
ATOM 582 C C . HIS A 1 93 ? 4.398 33.625 45.481 1.00 44.44 171 HIS A C 1
ATOM 583 O O . HIS A 1 93 ? 3.850 34.729 45.489 1.00 47.38 171 HIS A O 1
ATOM 590 N N . THR A 1 94 ? 4.285 32.764 44.474 1.00 42.88 172 THR A N 1
ATOM 591 C CA . THR A 1 94 ? 3.459 33.041 43.305 1.00 39.75 172 THR A CA 1
ATOM 592 C C . THR A 1 94 ? 1.996 33.225 43.700 1.00 45.98 172 THR A C 1
ATOM 593 O O . THR A 1 94 ? 1.304 34.092 43.169 1.00 47.50 172 THR A O 1
ATOM 597 N N . GLU A 1 95 ? 1.535 32.414 44.646 1.00 46.16 173 GLU A N 1
ATOM 598 C CA . GLU A 1 95 ? 0.162 32.506 45.132 1.00 57.95 173 GLU A CA 1
ATOM 599 C C . GLU A 1 95 ? -0.075 33.806 45.893 1.00 55.77 173 GLU A C 1
ATOM 600 O O . GLU A 1 95 ? -1.117 34.445 45.743 1.00 58.08 173 GLU A O 1
ATOM 606 N N . GLN A 1 96 ? 0.899 34.189 46.711 1.00 53.36 174 GLN A N 1
ATOM 607 C CA . GLN A 1 96 ? 0.789 35.382 47.542 1.00 56.25 174 GLN A CA 1
ATOM 608 C C . GLN A 1 96 ? 0.822 36.679 46.733 1.00 51.30 174 GLN A C 1
ATOM 609 O O . GLN A 1 96 ? -0.033 37.547 46.904 1.00 52.19 174 GLN A O 1
ATOM 615 N N . PHE A 1 97 ? 1.807 36.805 45.850 1.00 47.25 175 PHE A N 1
ATOM 616 C CA . PHE A 1 97 ? 2.004 38.041 45.097 1.00 43.90 175 PHE A CA 1
ATOM 617 C C . PHE A 1 97 ? 1.212 38.068 43.793 1.00 51.35 175 PHE A C 1
ATOM 618 O O . PHE A 1 97 ? 0.814 39.135 43.323 1.00 57.31 175 PHE A O 1
ATOM 626 N N . GLY A 1 98 ? 0.976 36.891 43.220 1.00 51.88 176 GLY A N 1
ATOM 627 C CA . GLY A 1 98 ? 0.250 36.773 41.967 1.00 47.61 176 GLY A CA 1
ATOM 628 C C . GLY A 1 98 ? 0.865 37.558 40.824 1.00 46.22 176 GLY A C 1
ATOM 629 O O . GLY A 1 98 ? 2.039 37.379 40.496 1.00 41.77 176 GLY A O 1
ATOM 630 N N . ARG A 1 99 ? 0.064 38.427 40.215 1.00 47.85 177 ARG A N 1
ATOM 631 C CA . ARG A 1 99 ? 0.499 39.196 39.053 1.00 51.19 177 ARG A CA 1
ATOM 632 C C . ARG A 1 99 ? 1.625 40.168 39.392 1.00 43.68 177 ARG A C 1
ATOM 633 O O . ARG A 1 99 ? 2.421 40.533 38.526 1.00 38.18 177 ARG A O 1
ATOM 641 N N . THR A 1 100 ? 1.681 40.592 40.650 1.00 43.79 178 THR A N 1
ATOM 642 C CA . THR A 1 100 ? 2.732 41.490 41.115 1.00 41.34 178 THR A CA 1
ATOM 643 C C . THR A 1 100 ? 4.105 40.841 40.940 1.00 44.81 178 THR A C 1
ATOM 644 O O . THR A 1 100 ? 5.108 41.526 40.735 1.00 46.90 178 THR A O 1
ATOM 648 N N . ALA A 1 101 ? 4.140 39.514 41.003 1.00 43.52 179 ALA A N 1
ATOM 649 C CA . ALA A 1 101 ? 5.379 38.772 40.802 1.00 37.37 179 ALA A CA 1
ATOM 650 C C . ALA A 1 101 ? 5.523 38.273 39.366 1.00 36.88 179 ALA A C 1
ATOM 651 O O . ALA A 1 101 ? 6.505 38.583 38.693 1.00 38.55 179 ALA A O 1
ATOM 653 N N . ILE A 1 102 ? 4.540 37.509 38.900 1.00 35.52 180 ILE A N 1
ATOM 654 C CA . ILE A 1 102 ? 4.630 36.855 37.596 1.00 36.79 180 ILE A CA 1
ATOM 655 C C . ILE A 1 102 ? 4.456 37.829 36.432 1.00 41.30 180 ILE A C 1
ATOM 656 O O . ILE A 1 102 ? 5.216 37.791 35.463 1.00 33.81 180 ILE A O 1
ATOM 661 N N . GLY A 1 103 ? 3.457 38.700 36.534 1.00 43.49 181 GLY A N 1
ATOM 662 C CA . GLY A 1 103 ? 3.208 39.700 35.511 1.00 46.49 181 GLY A CA 1
ATOM 663 C C . GLY A 1 103 ? 4.379 40.647 35.336 1.00 43.28 181 GLY A C 1
ATOM 664 O O . GLY A 1 103 ? 4.765 40.971 34.213 1.00 50.94 181 GLY A O 1
ATOM 665 N N . ALA A 1 104 ? 4.943 41.092 36.454 1.00 41.20 182 ALA A N 1
ATOM 666 C CA . ALA A 1 104 ? 6.101 41.977 36.434 1.00 40.65 182 ALA A CA 1
ATOM 667 C C . ALA A 1 104 ? 7.328 41.272 35.860 1.00 36.57 182 ALA A C 1
ATOM 668 O O . ALA A 1 104 ? 8.090 41.859 35.093 1.00 36.32 182 ALA A O 1
ATOM 670 N N . LYS A 1 105 ? 7.516 40.013 36.243 1.00 33.18 183 LYS A N 1
ATOM 671 C CA . LYS A 1 105 ? 8.653 39.227 35.774 1.00 34.95 183 LYS A CA 1
ATOM 672 C C . LYS A 1 105 ? 8.614 39.014 34.259 1.00 32.15 183 LYS A C 1
ATOM 673 O O . LYS A 1 105 ? 9.655 38.958 33.606 1.00 37.57 183 LYS A O 1
ATOM 679 N N . ASN A 1 106 ? 7.411 38.903 33.704 1.00 34.29 184 ASN A N 1
ATOM 680 C CA . ASN A 1 106 ? 7.254 38.674 32.270 1.00 41.55 184 ASN A CA 1
ATOM 681 C C . ASN A 1 106 ? 7.543 39.905 31.411 1.00 43.25 184 ASN A C 1
ATOM 682 O O . ASN A 1 106 ? 7.632 39.804 30.188 1.00 48.73 184 ASN A O 1
ATOM 687 N N . ILE A 1 107 ? 7.686 41.063 32.049 1.00 38.17 185 ILE A N 1
ATOM 688 C CA . ILE A 1 107 ? 8.041 42.288 31.337 1.00 40.01 185 ILE A CA 1
ATOM 689 C C . ILE A 1 107 ? 9.328 42.874 31.903 1.00 36.80 185 ILE A C 1
ATOM 690 O O . ILE A 1 107 ? 9.631 44.052 31.706 1.00 38.40 185 ILE A O 1
ATOM 695 N N . LEU A 1 108 ? 10.077 42.032 32.609 1.00 38.06 186 LEU A N 1
ATOM 696 C CA . LEU A 1 108 ? 11.313 42.430 33.276 1.00 35.51 186 LEU A CA 1
ATOM 697 C C . LEU A 1 108 ? 12.327 43.062 32.325 1.00 34.90 186 LEU A C 1
ATOM 698 O O . LEU A 1 108 ? 12.777 44.187 32.544 1.00 40.49 186 LEU A O 1
ATOM 703 N N . PHE A 1 109 ? 12.682 42.334 31.271 1.00 36.81 187 PHE A N 1
ATOM 704 C CA . PHE A 1 109 ? 13.720 42.777 30.344 1.00 36.19 187 PHE A CA 1
ATOM 705 C C . PHE A 1 109 ? 13.262 43.957 29.493 1.00 37.34 187 PHE A C 1
ATOM 706 O O . PHE A 1 109 ? 14.061 44.830 29.150 1.00 40.01 187 PHE A O 1
ATOM 714 N N . ALA A 1 110 ? 11.978 43.977 29.151 1.00 30.48 188 ALA A N 1
ATOM 715 C CA . ALA A 1 110 ? 11.403 45.099 28.419 1.00 32.03 188 ALA A CA 1
ATOM 716 C C . ALA A 1 110 ? 11.488 46.370 29.255 1.00 31.74 188 ALA A C 1
ATOM 717 O O . ALA A 1 110 ? 11.862 47.431 28.758 1.00 28.84 188 ALA A O 1
ATOM 719 N N . SER A 1 111 ? 11.137 46.249 30.531 1.00 28.61 189 SER A N 1
ATOM 720 C CA . SER A 1 111 ? 11.147 47.384 31.444 1.00 33.21 189 SER A CA 1
ATOM 721 C C . SER A 1 111 ? 12.547 47.954 31.622 1.00 34.39 189 SER A C 1
ATOM 722 O O . SER A 1 111 ? 12.717 49.162 31.759 1.00 39.46 189 SER A O 1
ATOM 725 N N . GLN A 1 112 ? 13.547 47.078 31.611 1.00 25.96 190 GLN A N 1
ATOM 726 C CA . GLN A 1 112 ? 14.933 47.502 31.776 1.00 34.23 190 GLN A CA 1
ATOM 727 C C . GLN A 1 112 ? 15.461 48.224 30.541 1.00 31.68 190 GLN A C 1
ATOM 728 O O . GLN A 1 112 ? 16.189 49.209 30.656 1.00 30.44 190 GLN A O 1
ATOM 734 N N . GLU A 1 113 ? 15.097 47.734 29.361 1.00 30.77 191 GLU A N 1
ATOM 735 C CA . GLU A 1 113 ? 15.554 48.342 28.117 1.00 36.58 191 GLU A CA 1
ATOM 736 C C . GLU A 1 113 ? 14.953 49.732 27.916 1.00 35.52 191 GLU A C 1
ATOM 737 O O . GLU A 1 113 ? 15.635 50.653 27.468 1.00 38.16 191 GLU A O 1
ATOM 743 N N . TYR A 1 114 ? 13.675 49.880 28.251 1.00 35.65 192 TYR A N 1
ATOM 744 C CA . TYR A 1 114 ? 12.993 51.164 28.106 1.00 38.70 192 TYR A CA 1
ATOM 745 C C . TYR A 1 114 ? 13.389 52.157 29.197 1.00 37.44 192 TYR A C 1
ATOM 746 O O . TYR A 1 114 ? 13.492 53.356 28.938 1.00 38.39 192 TYR A O 1
ATOM 755 N N . ALA A 1 115 ? 13.605 51.664 30.414 1.00 39.46 193 ALA A N 1
ATOM 756 C CA . ALA A 1 115 ? 14.024 52.523 31.522 1.00 37.24 193 ALA A CA 1
ATOM 757 C C . ALA A 1 115 ? 15.406 53.115 31.273 1.00 34.16 193 ALA A C 1
ATOM 758 O O . ALA A 1 115 ? 15.734 54.184 31.787 1.00 38.13 193 ALA A O 1
ATOM 760 N N . ASP A 1 116 ? 16.215 52.408 30.488 1.00 36.39 194 ASP A N 1
ATOM 761 C CA . ASP A 1 116 ? 17.553 52.872 30.135 1.00 32.60 194 ASP A CA 1
ATOM 762 C C . ASP A 1 116 ? 17.507 54.165 29.322 1.00 40.23 194 ASP A C 1
ATOM 763 O O . ASP A 1 116 ? 18.509 54.871 29.211 1.00 41.61 194 ASP A O 1
ATOM 768 N N . GLN A 1 117 ? 16.342 54.467 28.757 1.00 35.13 195 GLN A N 1
ATOM 769 C CA . GLN A 1 117 ? 16.173 55.653 27.926 1.00 44.57 195 GLN A CA 1
ATOM 770 C C . GLN A 1 117 ? 15.484 56.782 28.689 1.00 41.17 195 GLN A C 1
ATOM 771 O O .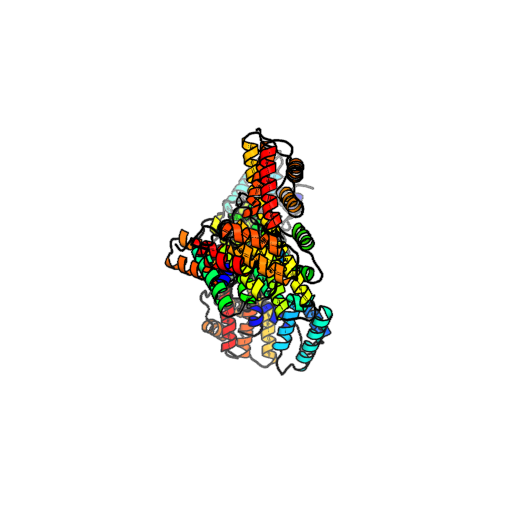 GLN A 1 117 ? 15.342 57.891 28.177 1.00 44.32 195 GLN A O 1
ATOM 777 N N . LEU A 1 118 ? 15.060 56.495 29.915 1.00 41.71 196 LEU A N 1
ATOM 778 C CA . LEU A 1 118 ? 14.350 57.478 30.726 1.00 44.71 196 LEU A CA 1
ATOM 779 C C . LEU A 1 118 ? 15.050 57.735 32.056 1.00 45.59 196 LEU A C 1
ATOM 780 O O . LEU A 1 118 ? 16.015 57.055 32.404 1.00 50.25 196 LEU A O 1
ATOM 785 N N . ASN A 1 119 ? 14.558 58.723 32.796 1.00 44.89 197 ASN A N 1
ATOM 786 C CA . ASN A 1 119 ? 15.017 58.951 34.159 1.00 55.20 197 ASN A CA 1
ATOM 787 C C . ASN A 1 119 ? 14.044 58.306 35.139 1.00 59.38 197 ASN A C 1
ATOM 788 O O . ASN A 1 119 ? 13.601 58.927 36.105 1.00 68.47 197 ASN A O 1
ATOM 793 N N . VAL A 1 120 ? 13.710 57.049 34.870 1.00 61.66 198 VAL A N 1
ATOM 794 C CA . VAL A 1 120 ? 12.810 56.285 35.720 1.00 53.50 198 VAL A CA 1
ATOM 795 C C . VAL A 1 120 ? 13.399 54.890 35.920 1.00 46.95 198 VAL A C 1
ATOM 796 O O . VAL A 1 120 ? 14.168 54.411 35.086 1.00 46.66 198 VAL A O 1
ATOM 800 N N . SER A 1 121 ? 13.051 54.244 37.029 1.00 40.92 199 SER A N 1
ATOM 801 C CA . SER A 1 121 ? 13.528 52.896 37.305 1.00 43.22 199 SER A CA 1
ATOM 802 C C . SER A 1 121 ? 12.719 51.867 36.524 1.00 39.46 199 SER A C 1
ATOM 803 O O . SER A 1 121 ? 11.551 52.103 36.213 1.00 30.46 199 SER A O 1
ATOM 806 N N . PRO A 1 122 ? 13.341 50.721 36.198 1.00 43.64 200 PRO A N 1
ATOM 807 C CA . PRO A 1 122 ? 12.635 49.616 35.538 1.00 33.59 200 PRO A CA 1
ATOM 808 C C . PRO A 1 122 ? 11.422 49.148 36.338 1.00 36.87 200 PRO A C 1
ATOM 809 O O . PRO A 1 122 ? 10.393 48.798 35.757 1.00 35.78 200 PRO A O 1
ATOM 813 N N . SER A 1 123 ? 11.549 49.145 37.661 1.00 37.44 201 SER A N 1
ATOM 814 C CA . SER A 1 123 ? 10.463 48.717 38.533 1.00 43.57 201 SER A CA 1
ATOM 815 C C . SER A 1 123 ? 9.330 49.734 38.500 1.00 38.15 201 SER A C 1
ATOM 816 O O . SER A 1 123 ? 8.160 49.384 38.658 1.00 47.58 201 SER A O 1
ATOM 819 N N . GLY A 1 124 ? 9.692 50.998 38.303 1.00 34.95 202 GLY A N 1
ATOM 820 C CA . GLY A 1 124 ? 8.719 52.065 38.165 1.00 34.53 202 GLY A CA 1
ATOM 821 C C . GLY A 1 124 ? 7.847 51.854 36.945 1.00 29.86 202 GLY A C 1
ATOM 822 O O . GLY A 1 124 ? 6.640 52.093 36.982 1.00 38.42 202 GLY A O 1
ATOM 823 N N . LEU A 1 125 ? 8.464 51.404 35.858 1.00 35.57 203 LEU A N 1
ATOM 824 C CA . LEU A 1 125 ? 7.736 51.113 34.629 1.00 36.12 203 LEU A CA 1
ATOM 825 C C . LEU A 1 125 ? 6.837 49.889 34.794 1.00 34.75 203 LEU A C 1
ATOM 826 O O . LEU A 1 125 ? 5.715 49.865 34.288 1.00 30.01 203 LEU A O 1
ATOM 831 N N . ARG A 1 126 ? 7.330 48.877 35.504 1.00 36.19 204 ARG A N 1
ATOM 832 C CA . ARG A 1 126 ? 6.551 47.662 35.732 1.00 32.33 204 ARG A CA 1
ATOM 833 C C . ARG A 1 126 ? 5.342 47.948 36.613 1.00 36.60 204 ARG A C 1
ATOM 834 O O . ARG A 1 126 ? 4.265 47.387 36.408 1.00 37.88 204 ARG A O 1
ATOM 842 N N . SER A 1 127 ? 5.528 48.821 37.597 1.00 35.29 205 SER A N 1
ATOM 843 C CA . SER A 1 127 ? 4.430 49.249 38.453 1.00 38.79 205 SER A CA 1
ATOM 844 C C . SER A 1 127 ? 3.361 49.972 37.636 1.00 39.34 205 SER A C 1
ATOM 845 O O . SER A 1 127 ? 2.166 49.733 37.812 1.00 38.88 205 SER A O 1
ATOM 848 N N . LEU A 1 128 ? 3.801 50.858 36.747 1.00 34.01 206 LEU A N 1
ATOM 849 C CA . LEU A 1 128 ? 2.889 51.564 35.852 1.00 34.55 206 LEU A CA 1
ATOM 850 C C . LEU A 1 128 ? 2.129 50.611 34.934 1.00 30.09 206 LEU A C 1
ATOM 851 O O . LEU A 1 128 ? 0.910 50.717 34.795 1.00 25.18 206 LEU A O 1
ATOM 856 N N . TYR A 1 129 ? 2.853 49.689 34.303 1.00 28.67 207 TYR A N 1
ATOM 857 C CA . TYR A 1 129 ? 2.236 48.706 33.417 1.00 26.98 207 TYR A CA 1
ATOM 858 C C . TYR A 1 129 ? 1.157 47.908 34.141 1.00 33.08 207 TYR A C 1
ATOM 859 O O . TYR A 1 129 ? 0.064 47.701 33.612 1.00 38.29 207 TYR A O 1
ATOM 868 N N . LEU A 1 130 ? 1.478 47.455 35.349 1.00 34.08 208 LEU A N 1
ATOM 869 C CA . LEU A 1 130 ? 0.535 46.701 36.166 1.00 32.63 208 LEU A CA 1
ATOM 870 C C . LEU A 1 130 ? -0.708 47.529 36.480 1.00 29.09 208 LEU A C 1
ATOM 871 O O . LEU A 1 130 ? -1.825 47.018 36.450 1.00 28.69 208 LEU A O 1
ATOM 876 N N . GLU A 1 131 ? -0.506 48.806 36.790 1.00 31.65 209 GLU A N 1
ATOM 877 C CA . GLU A 1 131 ? -1.619 49.707 37.076 1.00 41.74 209 GLU A CA 1
ATOM 878 C C . GLU A 1 131 ? -2.482 49.961 35.841 1.00 36.24 209 GLU A C 1
ATOM 879 O O . GLU A 1 131 ? -3.710 49.932 35.915 1.00 34.69 209 GLU A O 1
ATOM 885 N N . VAL A 1 132 ? -1.831 50.212 34.708 1.00 32.34 210 VAL A N 1
ATOM 886 C CA . VAL A 1 132 ? -2.531 50.513 33.462 1.00 31.09 210 VAL A CA 1
ATOM 887 C C . VAL A 1 132 ? -3.370 49.331 32.986 1.00 37.70 210 VAL A C 1
ATOM 888 O O . VAL A 1 132 ? -4.533 49.489 32.611 1.00 43.72 210 VAL A O 1
ATOM 892 N N . THR A 1 133 ? -2.778 48.143 33.023 1.00 29.75 211 THR A N 1
ATOM 893 C CA . THR A 1 133 ? -3.430 46.946 32.510 1.00 35.27 211 THR A CA 1
ATOM 894 C C . THR A 1 133 ? -4.256 46.251 33.587 1.00 38.79 211 THR A C 1
ATOM 895 O O . THR A 1 133 ? -4.969 45.287 33.308 1.00 45.46 211 THR A O 1
ATOM 899 N N . GLY A 1 134 ? -4.158 46.744 34.818 1.00 35.78 212 GLY A N 1
ATOM 900 C CA . GLY A 1 134 ? -4.879 46.158 35.933 1.00 32.35 212 GLY A CA 1
ATOM 901 C C . GLY A 1 134 ? -6.333 46.586 36.007 1.00 49.40 212 GLY A C 1
ATOM 902 O O . GLY A 1 134 ? -7.086 46.102 36.849 1.00 55.20 212 GLY A O 1
ATOM 903 N N . ASP A 1 135 ? -6.728 47.495 35.120 1.00 40.23 213 ASP A N 1
ATOM 904 C CA . ASP A 1 135 ? -8.096 48.001 35.094 1.00 40.69 213 ASP A CA 1
ATOM 905 C C . ASP A 1 135 ? -8.429 48.599 33.734 1.00 46.61 213 ASP A C 1
ATOM 906 O O . ASP A 1 135 ? -7.538 48.846 32.921 1.00 44.88 213 ASP A O 1
ATOM 911 N N . THR A 1 136 ? -9.716 48.822 33.486 1.00 45.06 214 THR A N 1
ATOM 912 C CA . THR A 1 136 ? -10.139 49.490 32.264 1.00 48.93 214 THR A CA 1
ATOM 913 C C . THR A 1 136 ? -9.624 50.923 32.272 1.00 51.50 214 THR A C 1
ATOM 914 O O . THR A 1 136 ? -9.706 51.614 33.288 1.00 50.21 214 THR A O 1
ATOM 918 N N . HIS A 1 137 ? -9.096 51.368 31.138 1.00 43.36 215 HIS A N 1
ATOM 919 C CA . HIS A 1 137 ? -8.617 52.737 31.017 1.00 37.90 215 HIS A CA 1
ATOM 920 C C . HIS A 1 137 ? -8.888 53.302 29.630 1.00 37.65 215 HIS A C 1
ATOM 921 O O . HIS A 1 137 ? -8.556 52.684 28.620 1.00 45.00 215 HIS A O 1
ATOM 928 N N . THR A 1 138 ? -9.495 54.483 29.593 1.00 37.99 216 THR A N 1
ATOM 929 C CA . THR A 1 138 ? -9.704 55.196 28.341 1.00 38.70 216 THR A CA 1
ATOM 930 C C . THR A 1 138 ? -8.457 55.994 27.985 1.00 45.08 216 THR A C 1
ATOM 931 O O . THR A 1 138 ? -7.527 56.094 28.786 1.00 39.75 216 THR A O 1
ATOM 935 N N . CYS A 1 139 ? -8.438 56.542 26.774 1.00 39.72 217 CYS A N 1
ATOM 936 C CA . CYS A 1 139 ? -7.350 57.405 26.325 1.00 32.50 217 CYS A CA 1
ATOM 937 C C . CYS A 1 139 ? -7.103 58.566 27.286 1.00 31.40 217 CYS A C 1
ATOM 938 O O . CYS A 1 139 ? -5.966 58.826 27.682 1.00 28.25 217 CYS A O 1
ATOM 941 N N . ASP A 1 140 ? -8.178 59.259 27.651 1.00 29.74 218 ASP A N 1
ATOM 942 C CA . ASP A 1 140 ? -8.100 60.403 28.552 1.00 40.14 218 ASP A CA 1
ATOM 943 C C . ASP A 1 140 ? -7.565 60.025 29.931 1.00 48.47 218 ASP A C 1
ATOM 944 O O . ASP A 1 140 ? -6.747 60.746 30.505 1.00 50.74 218 ASP A O 1
ATOM 949 N N . GLN A 1 141 ? -8.033 58.899 30.461 1.00 41.13 219 GLN A N 1
ATOM 950 C CA . GLN A 1 141 ? -7.577 58.420 31.762 1.00 41.40 219 GLN A CA 1
ATOM 951 C C . GLN A 1 141 ? -6.089 58.088 31.724 1.00 40.17 219 GLN A C 1
ATOM 952 O O . GLN A 1 141 ? -5.362 58.352 32.682 1.00 35.08 219 GLN A O 1
ATOM 958 N N . LEU A 1 142 ? -5.644 57.500 30.618 1.00 41.04 220 LEU A N 1
ATOM 959 C CA . LEU A 1 142 ? -4.225 57.233 30.414 1.00 38.71 220 LEU A CA 1
ATOM 960 C C . LEU A 1 142 ? -3.427 58.533 30.372 1.00 42.02 220 LEU A C 1
ATOM 961 O O . LEU A 1 142 ? -2.331 58.615 30.923 1.00 39.31 220 LEU A O 1
ATOM 966 N N . LEU A 1 143 ? -3.985 59.547 29.717 1.00 40.76 221 LEU A N 1
ATOM 967 C CA . LEU A 1 143 ? -3.326 60.844 29.607 1.00 37.50 221 LEU A CA 1
ATOM 968 C C . LEU A 1 143 ? -3.162 61.510 30.969 1.00 38.72 221 LEU A C 1
ATOM 969 O O . LEU A 1 143 ? -2.064 61.935 31.330 1.00 31.29 221 LEU A O 1
ATOM 974 N N . SER A 1 144 ? -4.259 61.596 31.717 1.00 35.38 222 SER A N 1
ATOM 975 C CA . SER A 1 144 ? -4.245 62.175 33.057 1.00 41.95 222 SER A CA 1
ATOM 976 C C . SER A 1 144 ? -3.256 61.446 33.959 1.00 46.89 222 SER A C 1
ATOM 977 O O . SER A 1 144 ? -2.583 62.059 34.788 1.00 58.23 222 SER A O 1
ATOM 980 N N . MET A 1 145 ? -3.184 60.130 33.791 1.00 42.79 223 MET A N 1
ATOM 981 C CA . MET A 1 145 ? -2.275 59.294 34.564 1.00 45.42 223 MET A CA 1
ATOM 982 C C . MET A 1 145 ? -0.819 59.663 34.292 1.00 52.85 223 MET A C 1
ATOM 983 O O . MET A 1 145 ? -0.028 59.834 35.219 1.00 55.07 223 MET A O 1
ATOM 988 N N . LEU A 1 146 ? -0.472 59.778 33.014 1.00 42.30 224 LEU A N 1
ATOM 989 C CA . LEU A 1 146 ? 0.894 60.094 32.606 1.00 35.38 224 LEU A CA 1
ATOM 990 C C . LEU A 1 146 ? 1.272 61.547 32.894 1.00 33.18 224 LEU A C 1
ATOM 991 O O . LEU A 1 146 ? 2.443 61.858 33.109 1.00 44.78 224 LEU A O 1
ATOM 996 N N . GLN A 1 147 ? 0.278 62.431 32.887 1.00 32.59 225 GLN A N 1
ATOM 997 C CA . GLN A 1 147 ? 0.521 63.869 32.977 1.00 35.70 225 GLN A CA 1
ATOM 998 C C . GLN A 1 147 ? 1.169 64.297 34.292 1.00 54.19 225 GLN A C 1
ATOM 999 O O . GLN A 1 147 ? 1.949 65.250 34.323 1.00 59.09 225 GLN A O 1
ATOM 1005 N N . ASP A 1 148 ? 0.846 63.596 35.373 1.00 55.83 226 ASP A N 1
ATOM 1006 C CA . ASP A 1 148 ? 1.400 63.922 36.683 1.00 74.07 226 ASP A CA 1
ATOM 1007 C C . ASP A 1 148 ? 2.783 63.314 36.888 1.00 74.66 226 ASP A C 1
ATOM 1008 O O . ASP A 1 148 ? 3.589 63.834 37.660 1.00 87.49 226 ASP A O 1
ATOM 1013 N N . ARG A 1 149 ? 3.050 62.211 36.196 1.00 60.22 227 ARG A N 1
ATOM 1014 C CA . ARG A 1 149 ? 4.255 61.425 36.441 1.00 51.72 227 ARG A CA 1
ATOM 1015 C C . ARG A 1 149 ? 5.405 61.713 35.478 1.00 50.12 227 ARG A C 1
ATOM 1016 O O . ARG A 1 149 ? 6.571 61.564 35.844 1.00 49.41 227 ARG A O 1
ATOM 1024 N N . TYR A 1 150 ? 5.087 62.122 34.254 1.00 45.61 228 TYR A N 1
ATOM 1025 C CA . TYR A 1 150 ? 6.117 62.257 33.229 1.00 39.36 228 TYR A CA 1
ATOM 1026 C C . TYR A 1 150 ? 6.061 63.570 32.461 1.00 40.61 228 TYR A C 1
ATOM 1027 O O . TYR A 1 150 ? 5.011 64.206 32.360 1.00 36.72 228 TYR A O 1
ATOM 1036 N N . THR A 1 151 ? 7.209 63.966 31.921 1.00 39.28 229 THR A N 1
ATOM 1037 C CA . THR A 1 151 ? 7.257 65.040 30.943 1.00 35.42 229 THR A CA 1
ATOM 1038 C C . THR A 1 151 ? 6.606 64.530 29.664 1.00 37.51 229 THR A C 1
ATOM 1039 O O . THR A 1 151 ? 6.541 63.322 29.436 1.00 31.67 229 THR A O 1
ATOM 1043 N N . TYR A 1 152 ? 6.131 65.445 28.827 1.00 44.85 230 TYR A N 1
ATOM 1044 C CA . TYR A 1 152 ? 5.460 65.063 27.591 1.00 41.22 230 TYR A CA 1
ATOM 1045 C C . TYR A 1 152 ? 6.384 64.331 26.617 1.00 41.01 230 TYR A C 1
ATOM 1046 O O . TYR A 1 152 ? 5.951 63.401 25.938 1.00 46.86 230 TYR A O 1
ATOM 1055 N N . GLN A 1 153 ? 7.647 64.741 26.544 1.00 46.79 231 GLN A N 1
ATOM 1056 C CA . GLN A 1 153 ? 8.591 64.080 25.645 1.00 50.60 231 GLN A CA 1
ATOM 1057 C C . GLN A 1 153 ? 8.897 62.651 26.097 1.00 53.03 231 GLN A C 1
ATOM 1058 O O . GLN A 1 153 ? 9.195 61.784 25.274 1.00 69.10 231 GLN A O 1
ATOM 1064 N N . ASP A 1 154 ? 8.825 62.406 27.402 1.00 43.29 232 ASP A N 1
ATOM 1065 C CA . ASP A 1 154 ? 9.029 61.061 27.934 1.00 37.31 232 ASP A CA 1
ATOM 1066 C C . ASP A 1 154 ? 7.820 60.164 27.694 1.00 37.26 232 ASP A C 1
ATOM 1067 O O . ASP A 1 154 ? 7.955 58.944 27.625 1.00 38.73 232 ASP A O 1
ATOM 1072 N N . MET A 1 155 ? 6.644 60.772 27.565 1.00 35.31 233 MET A N 1
ATOM 1073 C CA . MET A 1 155 ? 5.397 60.022 27.431 1.00 31.01 233 MET A CA 1
ATOM 1074 C C . MET A 1 155 ? 5.372 59.131 26.192 1.00 37.19 233 MET A C 1
ATOM 1075 O O . MET A 1 155 ? 4.767 58.059 26.205 1.00 38.30 233 MET A O 1
ATOM 1080 N N . ALA A 1 156 ? 6.029 59.579 25.127 1.00 33.73 234 ALA A N 1
ATOM 1081 C CA . ALA A 1 156 ? 6.080 58.816 23.884 1.00 32.49 234 ALA A CA 1
ATOM 1082 C C . ALA A 1 156 ? 6.779 57.474 24.088 1.00 35.90 234 ALA A C 1
ATOM 1083 O O . ALA A 1 156 ? 6.269 56.431 23.679 1.00 38.56 234 ALA A O 1
ATOM 1085 N N . ILE A 1 157 ? 7.946 57.509 24.723 1.00 37.54 235 ILE A N 1
ATOM 1086 C CA . ILE A 1 157 ? 8.693 56.295 25.029 1.00 43.02 235 ILE A CA 1
ATOM 1087 C C . ILE A 1 157 ? 7.911 55.410 25.999 1.00 41.61 235 ILE A C 1
ATOM 1088 O O . ILE A 1 157 ? 7.847 54.191 25.830 1.00 38.70 235 ILE A O 1
ATOM 1093 N N . VAL A 1 158 ? 7.309 56.036 27.007 1.00 34.84 236 VAL A N 1
ATOM 1094 C CA . VAL A 1 158 ? 6.503 55.320 27.989 1.00 34.59 236 VAL A CA 1
ATOM 1095 C C . VAL A 1 158 ? 5.314 54.624 27.326 1.00 34.86 236 VAL A C 1
ATOM 1096 O O . VAL A 1 158 ? 4.994 53.479 27.647 1.00 37.82 236 VAL A O 1
ATOM 1100 N N . SER A 1 159 ? 4.673 55.318 26.391 1.00 27.72 237 SER A N 1
ATOM 1101 C CA . SER A 1 159 ? 3.545 54.756 25.656 1.00 28.20 237 SER A CA 1
ATOM 1102 C C . SER A 1 159 ? 3.978 53.544 24.836 1.00 33.62 237 SER A C 1
ATOM 1103 O O . SER A 1 159 ? 3.240 52.565 24.721 1.00 37.30 237 SER A O 1
ATOM 1106 N N . SER A 1 160 ? 5.177 53.618 24.266 1.00 27.54 238 SER A N 1
ATOM 1107 C CA . SER A 1 160 ? 5.726 52.513 23.488 1.00 26.84 238 SER A CA 1
ATOM 1108 C C . SER A 1 160 ? 6.028 51.309 24.378 1.00 30.35 238 SER A C 1
ATOM 1109 O O . SER A 1 160 ? 5.834 50.164 23.970 1.00 30.74 238 SER A O 1
ATOM 1112 N N . PHE A 1 161 ? 6.514 51.574 25.587 1.00 35.60 239 PHE A N 1
ATOM 1113 C CA . PHE A 1 161 ? 6.748 50.514 26.563 1.00 32.67 239 PHE A CA 1
ATOM 1114 C C . PHE A 1 161 ? 5.448 49.793 26.898 1.00 29.97 239 PHE A C 1
ATOM 1115 O O . PHE A 1 161 ? 5.415 48.567 26.997 1.00 33.52 239 PHE A O 1
ATOM 1123 N N . LEU A 1 162 ? 4.383 50.569 27.077 1.00 30.09 240 LEU A N 1
ATOM 1124 C CA . LEU A 1 162 ? 3.070 50.024 27.396 1.00 26.70 240 LEU A CA 1
ATOM 1125 C C . LEU A 1 162 ? 2.568 49.124 26.271 1.00 33.25 240 LEU A C 1
ATOM 1126 O O . LEU A 1 162 ? 2.030 48.046 26.522 1.00 35.22 240 LEU A O 1
ATOM 1131 N N . MET A 1 163 ? 2.751 49.576 25.033 1.00 30.54 241 MET A N 1
ATOM 1132 C CA . MET A 1 163 ? 2.348 48.808 23.859 1.00 36.13 241 MET A CA 1
ATOM 1133 C C . MET A 1 163 ? 3.150 47.517 23.744 1.00 38.74 241 MET A C 1
ATOM 1134 O O . MET A 1 163 ? 2.605 46.464 23.412 1.00 41.61 241 MET A O 1
ATOM 1139 N N . LYS A 1 164 ? 4.448 47.609 24.017 1.00 33.97 242 LYS A N 1
ATOM 1140 C CA . LYS A 1 164 ? 5.333 46.452 23.947 1.00 37.74 242 LYS A CA 1
ATOM 1141 C C . LYS A 1 164 ? 4.938 45.405 24.986 1.00 36.17 242 LYS A C 1
ATOM 1142 O O . LYS A 1 164 ? 4.913 44.207 24.699 1.00 37.30 242 LYS A O 1
ATOM 1148 N N . GLY A 1 165 ? 4.630 45.870 26.193 1.00 29.88 243 GLY A N 1
ATOM 1149 C CA . GLY A 1 165 ? 4.184 44.997 27.262 1.00 36.97 243 GLY A CA 1
ATOM 1150 C C . GLY A 1 165 ? 2.872 44.305 26.947 1.00 41.64 243 GLY A C 1
ATOM 1151 O O . GLY A 1 165 ? 2.717 43.111 27.201 1.00 46.53 243 GLY A O 1
ATOM 1152 N N . MET A 1 166 ? 1.923 45.056 26.395 1.00 33.00 244 MET A N 1
ATOM 1153 C CA . MET A 1 166 ? 0.603 44.517 26.086 1.00 31.19 244 MET A CA 1
ATOM 1154 C C . MET A 1 166 ? 0.674 43.539 24.917 1.00 40.50 244 MET A C 1
ATOM 1155 O O . MET A 1 166 ? -0.068 42.557 24.873 1.00 42.07 244 MET A O 1
ATOM 1160 N N . ALA A 1 167 ? 1.564 43.818 23.970 1.00 31.66 245 ALA A N 1
ATOM 1161 C CA . ALA A 1 167 ? 1.802 42.908 22.855 1.00 35.19 245 ALA A CA 1
ATOM 1162 C C . ALA A 1 167 ? 2.338 41.578 23.371 1.00 45.08 245 ALA A C 1
ATOM 1163 O O . ALA A 1 167 ? 2.008 40.515 22.846 1.00 54.01 245 ALA A O 1
ATOM 1165 N N . THR A 1 168 ? 3.173 41.652 24.403 1.00 43.50 246 THR A N 1
ATOM 1166 C CA . THR A 1 168 ? 3.717 40.463 25.046 1.00 50.26 246 THR A CA 1
ATOM 1167 C C . THR A 1 168 ? 2.600 39.706 25.758 1.00 43.13 246 THR A C 1
ATOM 1168 O O . THR A 1 168 ? 2.539 38.477 25.714 1.00 52.14 246 THR A O 1
ATOM 1172 N N . GLY A 1 169 ? 1.714 40.455 26.407 1.00 44.44 247 GLY A N 1
ATOM 1173 C CA . GLY A 1 169 ? 0.590 39.877 27.120 1.00 48.25 247 GLY A CA 1
ATOM 1174 C C . GLY A 1 169 ? -0.395 39.157 26.217 1.00 57.32 247 GLY A C 1
ATOM 1175 O O . GLY A 1 169 ? -1.102 38.254 26.660 1.00 60.61 247 GLY A O 1
ATOM 1176 N N . LEU A 1 170 ? -0.447 39.560 24.950 1.00 55.96 248 LEU A N 1
ATOM 1177 C CA . LEU A 1 170 ? -1.347 38.933 23.987 1.00 65.26 248 LEU A CA 1
ATOM 1178 C C . LEU A 1 170 ? -0.847 37.554 23.573 1.00 69.15 248 LEU A C 1
ATOM 1179 O O . LEU A 1 170 ? -1.638 36.632 23.373 1.00 71.22 248 LEU A O 1
ATOM 1184 N N . LYS A 1 171 ? 0.469 37.421 23.442 1.00 73.78 249 LYS A N 1
ATOM 1185 C CA . LYS A 1 171 ? 1.082 36.148 23.082 1.00 79.61 249 LYS A CA 1
ATOM 1186 C C . LYS A 1 171 ? 0.899 35.106 24.179 1.00 65.07 249 LYS A C 1
ATOM 1187 O O . LYS A 1 171 ? 0.449 33.990 23.918 1.00 63.11 249 LYS A O 1
ATOM 1193 N N . ARG A 1 172 ? 1.254 35.478 25.405 1.00 62.21 250 ARG A N 1
ATOM 1194 C CA . ARG A 1 172 ? 1.219 34.558 26.538 1.00 66.98 250 ARG A CA 1
ATOM 1195 C C . ARG A 1 172 ? -0.188 34.092 26.912 1.00 61.42 250 ARG A C 1
ATOM 1196 O O . ARG A 1 172 ? -0.356 32.981 27.416 1.00 69.80 250 ARG A O 1
ATOM 1204 N N . GLN A 1 173 ? -1.186 34.936 26.655 1.00 56.58 251 GLN A N 1
ATOM 1205 C CA . GLN A 1 173 ? -2.575 34.641 27.014 1.00 59.76 251 GLN A CA 1
ATOM 1206 C C . GLN A 1 173 ? -2.709 34.249 28.485 1.00 61.67 251 GLN A C 1
ATOM 1207 O O . GLN A 1 173 ? -3.291 33.213 28.809 1.00 66.02 251 GLN A O 1
ATOM 1213 N N . GLY A 1 174 ? -2.157 35.077 29.367 1.00 64.62 252 GLY A N 1
ATOM 1214 C CA . GLY A 1 174 ? -2.136 34.780 30.788 1.00 61.12 252 GLY A CA 1
ATOM 1215 C C . GLY A 1 174 ? -3.508 34.701 31.435 1.00 60.13 252 GLY A C 1
ATOM 1216 O O . GLY A 1 174 ? -4.523 34.968 30.792 1.00 59.15 252 GLY A O 1
ATOM 1217 N N . PRO A 1 175 ? -3.542 34.333 32.724 1.00 70.98 253 PRO A N 1
ATOM 1218 C CA . PRO A 1 175 ? -4.783 34.192 33.491 1.00 78.92 253 PRO A CA 1
ATOM 1219 C C . PRO A 1 175 ? -5.225 35.487 34.169 1.00 79.09 253 PRO A C 1
ATOM 1220 O O . PRO A 1 175 ? -6.371 35.589 34.606 1.00 84.74 253 PRO A O 1
ATOM 1224 N N . TYR A 1 176 ? -4.323 36.460 34.253 1.00 71.30 254 TYR A N 1
ATOM 1225 C CA . TYR A 1 176 ? -4.582 37.677 35.016 1.00 66.59 254 TYR A CA 1
ATOM 1226 C C . TYR A 1 176 ? -5.428 38.691 34.249 1.00 71.64 254 TYR A C 1
ATOM 1227 O O . TYR A 1 176 ? -6.420 39.198 34.772 1.00 79.21 254 TYR A O 1
ATOM 1236 N N . VAL A 1 177 ? -5.037 38.988 33.014 1.00 67.21 255 VAL A N 1
ATOM 1237 C CA . VAL A 1 177 ? -5.760 39.962 32.202 1.00 62.93 255 VAL A CA 1
ATOM 1238 C C . VAL A 1 177 ? -6.241 39.336 30.895 1.00 68.87 255 VAL A C 1
ATOM 1239 O O . VAL A 1 177 ? -5.438 38.822 30.116 1.00 73.06 255 VAL A O 1
ATOM 1243 N N . PRO A 1 178 ? -7.562 39.377 30.656 1.00 64.14 256 PRO A N 1
ATOM 1244 C CA . PRO A 1 178 ? -8.195 38.762 29.483 1.00 69.16 256 PRO A CA 1
ATOM 1245 C C . PRO A 1 178 ? -7.743 39.388 28.165 1.00 72.08 256 PRO A C 1
ATOM 1246 O O . PRO A 1 178 ? -7.407 40.573 28.122 1.00 74.37 256 PRO A O 1
ATOM 1250 N N . SER A 1 179 ? -7.731 38.580 27.109 1.00 60.32 257 SER A N 1
ATOM 1251 C CA . SER A 1 179 ? -7.285 39.009 25.787 1.00 58.53 257 SER A CA 1
ATOM 1252 C C . SER A 1 179 ? -8.069 40.208 25.258 1.00 53.51 257 SER A C 1
ATOM 1253 O O . SER A 1 179 ? -7.483 41.159 24.741 1.00 60.79 257 SER A O 1
ATOM 1256 N N . ALA A 1 180 ? -9.393 40.149 25.380 1.00 49.99 258 ALA A N 1
ATOM 1257 C CA . ALA A 1 180 ? -10.264 41.210 24.878 1.00 54.02 258 ALA A CA 1
ATOM 1258 C C . ALA A 1 180 ? -9.946 42.558 25.518 1.00 56.89 258 ALA A C 1
ATOM 1259 O O . ALA A 1 180 ? -10.030 43.600 24.866 1.00 48.14 258 ALA A O 1
ATOM 1261 N N . GLN A 1 181 ? -9.586 42.530 26.797 1.00 52.36 259 GLN A N 1
ATOM 1262 C CA . GLN A 1 181 ? -9.249 43.748 27.524 1.00 48.33 259 GLN A CA 1
ATOM 1263 C C . GLN A 1 181 ? -7.951 44.366 27.019 1.00 43.16 259 GLN A C 1
ATOM 1264 O O . GLN A 1 181 ? -7.849 45.585 26.877 1.00 45.93 259 GLN A O 1
ATOM 1270 N N . LEU A 1 182 ? -6.960 43.519 26.755 1.00 40.45 260 LEU A N 1
ATOM 1271 C CA . LEU A 1 182 ? -5.681 43.982 26.233 1.00 45.16 260 LEU A CA 1
ATOM 1272 C C . LEU A 1 182 ? -5.879 44.649 24.880 1.00 47.79 260 LEU A C 1
ATOM 1273 O O . LEU A 1 182 ? -5.234 45.648 24.573 1.00 47.17 260 LEU A O 1
ATOM 1278 N N . GLN A 1 183 ? -6.784 44.091 24.081 1.00 44.73 261 GLN A N 1
ATOM 1279 C CA . GLN A 1 183 ? -7.105 44.640 22.769 1.00 41.18 261 GLN A CA 1
ATOM 1280 C C . GLN A 1 183 ? -7.641 46.064 22.884 1.00 43.10 261 GLN A C 1
ATOM 1281 O O . GLN A 1 183 ? -7.200 46.963 22.169 1.00 48.53 261 GLN A O 1
ATOM 1287 N N . VAL A 1 184 ? -8.594 46.257 23.789 1.00 40.47 262 VAL A N 1
ATOM 1288 C CA . VAL A 1 184 ? -9.169 47.573 24.036 1.00 40.22 262 VAL A CA 1
ATOM 1289 C C . VAL A 1 184 ? -8.117 48.519 24.611 1.00 38.98 262 VAL A C 1
ATOM 1290 O O . VAL A 1 184 ? -8.061 49.695 24.250 1.00 40.31 262 VAL A O 1
ATOM 1294 N N . LEU A 1 185 ? -7.279 47.992 25.497 1.00 35.96 263 LEU A N 1
ATOM 1295 C CA . LEU A 1 185 ? -6.211 48.774 26.111 1.00 38.15 263 LEU A CA 1
ATOM 1296 C C . LEU A 1 185 ? -5.213 49.270 25.067 1.00 39.03 263 LEU A C 1
ATOM 1297 O O . LEU A 1 185 ? -4.762 50.415 25.122 1.00 33.13 263 LEU A O 1
ATOM 1302 N N . MET A 1 186 ? -4.872 48.403 24.119 1.00 31.39 264 MET A N 1
ATOM 1303 C CA . MET A 1 186 ? -3.941 48.762 23.054 1.00 32.47 264 MET A CA 1
ATOM 1304 C C . MET A 1 186 ? -4.554 49.820 22.144 1.00 42.50 264 MET A C 1
ATOM 1305 O O . MET A 1 186 ? -3.864 50.734 21.695 1.00 40.06 264 MET A O 1
ATOM 1310 N N . THR A 1 187 ? -5.849 49.685 21.870 1.00 37.88 265 THR A N 1
ATOM 1311 C CA . THR A 1 187 ? -6.571 50.668 21.069 1.00 31.88 265 THR A CA 1
ATOM 1312 C C . THR A 1 187 ? -6.549 52.039 21.741 1.00 33.14 265 THR A C 1
ATOM 1313 O O . THR A 1 187 ? -6.271 53.051 21.097 1.00 33.27 265 THR A O 1
ATOM 1317 N N . GLU A 1 188 ? -6.840 52.060 23.038 1.00 41.41 266 GLU A N 1
ATOM 1318 C CA . GLU A 1 188 ? -6.834 53.296 23.814 1.00 33.66 266 GLU A CA 1
ATOM 1319 C C . GLU A 1 188 ? -5.439 53.906 23.901 1.00 41.26 266 GLU A C 1
ATOM 1320 O O . GLU A 1 188 ? -5.285 55.127 23.880 1.00 33.58 266 GLU A O 1
ATOM 1326 N N . THR A 1 189 ? -4.425 53.051 23.998 1.00 25.61 267 THR A N 1
ATOM 1327 C CA . THR A 1 189 ? -3.047 53.516 24.088 1.00 37.51 267 THR A CA 1
ATOM 1328 C C . THR A 1 189 ? -2.585 54.081 22.745 1.00 34.60 267 THR A C 1
ATOM 1329 O O . THR A 1 189 ? -1.823 55.048 22.698 1.00 39.43 267 THR A O 1
ATOM 1333 N N . ARG A 1 190 ? -3.054 53.480 21.655 1.00 30.93 268 ARG A N 1
ATOM 1334 C CA . ARG A 1 190 ? -2.800 54.019 20.322 1.00 36.58 268 ARG A CA 1
ATOM 1335 C C . ARG A 1 190 ? -3.433 55.400 20.175 1.00 28.90 268 ARG A C 1
ATOM 1336 O O . ARG A 1 190 ? -2.853 56.297 19.566 1.00 34.65 268 ARG A O 1
ATOM 1344 N N . ASN A 1 191 ? -4.631 55.559 20.730 1.00 26.15 269 ASN A N 1
ATOM 1345 C CA . ASN A 1 191 ? -5.299 56.853 20.744 1.00 30.95 269 ASN A CA 1
ATOM 1346 C C . ASN A 1 191 ? -4.521 57.866 21.575 1.00 36.23 269 ASN A C 1
ATOM 1347 O O . ASN A 1 191 ? -4.478 59.050 21.245 1.00 39.39 269 ASN A O 1
ATOM 1352 N N . LEU A 1 192 ? -3.916 57.393 22.661 1.00 33.61 270 LEU A N 1
ATOM 1353 C CA . LEU A 1 192 ? -3.059 58.230 23.494 1.00 32.61 270 LEU A CA 1
ATOM 1354 C C . LEU A 1 192 ? -1.866 58.747 22.698 1.00 31.05 270 LEU A C 1
ATOM 1355 O O . LEU A 1 192 ? -1.520 59.925 22.777 1.00 35.11 270 LEU A O 1
ATOM 1360 N N . GLN A 1 193 ? -1.237 57.853 21.941 1.00 29.61 271 GLN A N 1
ATOM 1361 C CA . GLN A 1 193 ? -0.076 58.212 21.133 1.00 34.60 271 GLN A CA 1
ATOM 1362 C C . GLN A 1 193 ? -0.437 59.253 20.077 1.00 29.29 271 GLN A C 1
ATOM 1363 O O . GLN A 1 193 ? 0.378 60.106 19.732 1.00 30.23 271 GLN A O 1
ATOM 1369 N N . ALA A 1 194 ? -1.664 59.176 19.570 1.00 34.24 272 ALA A N 1
ATOM 1370 C CA . ALA A 1 194 ? -2.155 60.154 18.606 1.00 38.36 272 ALA A CA 1
ATOM 1371 C C . ALA A 1 194 ? -2.322 61.515 19.274 1.00 40.66 272 ALA A C 1
ATOM 1372 O O . ALA A 1 194 ? -1.917 62.543 18.729 1.00 41.11 272 ALA A O 1
ATOM 1374 N N . VAL A 1 195 ? -2.926 61.508 20.458 1.00 31.75 273 VAL A N 1
ATOM 1375 C CA . VAL A 1 195 ? -3.106 62.717 21.254 1.00 31.91 273 VAL A CA 1
ATOM 1376 C C . VAL A 1 195 ? -1.765 63.375 21.586 1.00 39.49 273 VAL A C 1
ATOM 1377 O O . VAL A 1 195 ? -1.633 64.599 21.534 1.00 43.34 273 VAL A O 1
ATOM 1381 N N . LEU A 1 196 ? -0.769 62.552 21.902 1.00 36.50 274 LEU A N 1
ATOM 1382 C CA . LEU A 1 196 ? 0.563 63.043 22.251 1.00 36.14 274 LEU A CA 1
ATOM 1383 C C . LEU A 1 196 ? 1.228 63.832 21.124 1.00 33.94 274 LEU A C 1
ATOM 1384 O O . LEU A 1 196 ? 2.018 64.739 21.382 1.00 33.15 274 LEU A O 1
ATOM 1389 N N . THR A 1 197 ? 0.920 63.478 19.880 1.00 31.07 275 THR A N 1
ATOM 1390 C CA . THR A 1 197 ? 1.488 64.174 18.728 1.00 34.92 275 THR A CA 1
ATOM 1391 C C . THR A 1 197 ? 1.105 65.651 18.726 1.00 32.71 275 THR A C 1
ATOM 1392 O O . THR A 1 197 ? 1.891 66.502 18.309 1.00 37.87 275 THR A O 1
ATOM 1396 N N . SER A 1 198 ? -0.105 65.949 19.190 1.00 30.44 276 SER A N 1
ATOM 1397 C CA . SER A 1 198 ? -0.570 67.328 19.282 1.00 31.33 276 SER A CA 1
ATOM 1398 C C . SER A 1 198 ? 0.229 68.107 20.319 1.00 28.78 276 SER A C 1
ATOM 1399 O O . SER A 1 198 ? 0.722 69.198 20.040 1.00 30.60 276 SER A O 1
ATOM 1402 N N . TYR A 1 199 ? 0.346 67.541 21.517 1.00 31.38 277 TYR A N 1
ATOM 1403 C CA . TYR A 1 199 ? 1.130 68.155 22.583 1.00 37.40 277 TYR A CA 1
ATOM 1404 C C . TYR A 1 199 ? 2.570 68.372 22.135 1.00 37.74 277 TYR A C 1
ATOM 1405 O O . TYR A 1 199 ? 3.164 69.410 22.414 1.00 48.78 277 TYR A O 1
ATOM 1414 N N . ASP A 1 200 ? 3.121 67.385 21.436 1.00 35.99 278 ASP A N 1
ATOM 1415 C CA . ASP A 1 200 ? 4.474 67.485 20.901 1.00 41.00 278 ASP A CA 1
ATOM 1416 C C . ASP A 1 200 ? 4.569 68.617 19.885 1.00 43.30 278 ASP A C 1
ATOM 1417 O O . ASP A 1 200 ? 5.536 69.381 19.879 1.00 46.28 278 ASP A O 1
ATOM 1422 N N . TYR A 1 201 ? 3.560 68.716 19.026 1.00 35.53 279 TYR A N 1
ATOM 1423 C CA . TYR A 1 201 ? 3.528 69.746 17.997 1.00 32.33 279 TYR A CA 1
ATOM 1424 C C . TYR A 1 201 ? 3.446 71.145 18.600 1.00 36.18 279 TYR A C 1
ATOM 1425 O O . TYR A 1 201 ? 4.235 72.023 18.256 1.00 35.27 279 TYR A O 1
ATOM 1434 N N . PHE A 1 202 ? 2.503 71.343 19.514 1.00 35.65 280 PHE A N 1
ATOM 1435 C CA . PHE A 1 202 ? 2.284 72.658 20.109 1.00 38.71 280 PHE A CA 1
ATOM 1436 C C . PHE A 1 202 ? 3.411 73.085 21.046 1.00 44.02 280 PHE A C 1
ATOM 1437 O O . PHE A 1 202 ? 3.721 74.270 21.138 1.00 45.16 280 PHE A O 1
ATOM 1445 N N . GLU A 1 203 ? 4.020 72.126 21.740 1.00 43.19 281 GLU A N 1
ATOM 1446 C CA . GLU A 1 203 ? 5.126 72.431 22.647 1.00 47.62 281 GLU A CA 1
ATOM 1447 C C . GLU A 1 203 ? 6.270 73.113 21.903 1.00 40.55 281 GLU A C 1
ATOM 1448 O O . GLU A 1 203 ? 6.953 73.979 22.447 1.00 40.61 281 GLU A O 1
ATOM 1454 N N . SER A 1 204 ? 6.475 72.708 20.655 1.00 45.85 282 SER A N 1
ATOM 1455 C CA . SER A 1 204 ? 7.505 73.299 19.812 1.00 48.40 282 SER A CA 1
ATOM 1456 C C . SER A 1 204 ? 7.061 74.624 19.189 1.00 52.13 282 SER A C 1
ATOM 1457 O O . SER A 1 204 ? 7.803 75.606 19.208 1.00 56.22 282 SER A O 1
ATOM 1460 N N . ARG A 1 205 ? 5.851 74.645 18.638 1.00 51.33 283 ARG A N 1
ATOM 1461 C CA . ARG A 1 205 ? 5.397 75.774 17.827 1.00 43.40 283 ARG A CA 1
ATOM 1462 C C . ARG A 1 205 ? 4.878 76.972 18.629 1.00 41.67 283 ARG A C 1
ATOM 1463 O O . ARG A 1 205 ? 5.073 78.117 18.223 1.00 39.76 283 ARG A O 1
ATOM 1471 N N . VAL A 1 206 ? 4.201 76.715 19.746 1.00 37.76 284 VAL A N 1
ATOM 1472 C CA . VAL A 1 206 ? 3.620 77.799 20.543 1.00 40.74 284 VAL A CA 1
ATOM 1473 C C . VAL A 1 206 ? 4.662 78.821 21.035 1.00 47.30 284 VAL A C 1
ATOM 1474 O O . VAL A 1 206 ? 4.431 80.026 20.915 1.00 49.06 284 VAL A O 1
ATOM 1478 N N . PRO A 1 207 ? 5.810 78.361 21.580 1.00 53.35 285 PRO A N 1
ATOM 1479 C CA . PRO A 1 207 ? 6.822 79.361 21.947 1.00 48.82 285 PRO A CA 1
ATOM 1480 C C . PRO A 1 207 ? 7.325 80.174 20.754 1.00 45.28 285 PRO A C 1
ATOM 1481 O O . PRO A 1 207 ? 7.747 81.316 20.927 1.00 53.62 285 PRO A O 1
ATOM 1485 N N . ILE A 1 208 ? 7.280 79.586 19.561 1.00 44.34 286 ILE A N 1
ATOM 1486 C CA . ILE A 1 208 ? 7.676 80.287 18.344 1.00 44.49 286 ILE A CA 1
ATOM 1487 C C . ILE A 1 208 ? 6.668 81.386 18.008 1.00 49.72 286 ILE A C 1
ATOM 1488 O O . ILE A 1 208 ? 7.046 82.487 17.603 1.00 50.77 286 ILE A O 1
ATOM 1493 N N . LEU A 1 209 ? 5.384 81.084 18.185 1.00 35.72 287 LEU A N 1
ATOM 1494 C CA . LEU A 1 209 ? 4.333 82.074 17.977 1.00 37.77 287 LEU A CA 1
ATOM 1495 C C . LEU A 1 209 ? 4.448 83.208 18.991 1.00 38.53 287 LEU A C 1
ATOM 1496 O O . LEU A 1 209 ? 4.300 84.381 18.647 1.00 42.55 287 LEU A O 1
ATOM 1501 N N . LEU A 1 210 ? 4.714 82.849 20.243 1.00 32.72 288 LEU A N 1
ATOM 1502 C CA . LEU A 1 210 ? 4.818 83.826 21.321 1.00 35.12 288 LEU A CA 1
ATOM 1503 C C . LEU A 1 210 ? 5.997 84.773 21.114 1.00 38.63 288 LEU A C 1
ATOM 1504 O O . LEU A 1 210 ? 5.882 85.976 21.347 1.00 46.59 288 LEU A O 1
ATOM 1509 N N . ASP A 1 211 ? 7.131 84.226 20.683 1.00 41.12 289 ASP A N 1
ATOM 1510 C CA . ASP A 1 211 ? 8.305 85.040 20.385 1.00 44.13 289 ASP A CA 1
ATOM 1511 C C . ASP A 1 211 ? 8.026 85.989 19.224 1.00 50.78 289 ASP A C 1
ATOM 1512 O O . ASP A 1 211 ? 8.468 87.139 19.227 1.00 51.67 289 ASP A O 1
ATOM 1517 N N . SER A 1 212 ? 7.293 85.496 18.231 1.00 41.84 290 SER A N 1
ATOM 1518 C CA . SER A 1 212 ? 6.921 86.301 17.073 1.00 35.88 290 SER A CA 1
ATOM 1519 C C . SER A 1 212 ? 6.019 87.463 17.475 1.00 38.22 290 SER A C 1
ATOM 1520 O O . SER A 1 212 ? 6.233 88.601 17.056 1.00 38.11 290 SER A O 1
ATOM 1523 N N . LEU A 1 213 ? 5.009 87.167 18.287 1.00 37.43 291 LEU A N 1
ATOM 1524 C CA . LEU A 1 213 ? 4.074 88.185 18.750 1.00 41.60 291 LEU A CA 1
ATOM 1525 C C . LEU A 1 213 ? 4.766 89.203 19.652 1.00 37.24 291 LEU A C 1
ATOM 1526 O O . LEU A 1 213 ? 4.452 90.393 19.616 1.00 42.31 291 LEU A O 1
ATOM 1531 N N . LYS A 1 214 ? 5.704 88.729 20.466 1.00 36.57 292 LYS A N 1
ATOM 1532 C CA . LYS A 1 214 ? 6.458 89.610 21.349 1.00 37.89 292 LYS A CA 1
ATOM 1533 C C . LYS A 1 214 ? 7.342 90.547 20.530 1.00 40.82 292 LYS A C 1
ATOM 1534 O O . LYS A 1 214 ? 7.511 91.720 20.872 1.00 38.20 292 LYS A O 1
ATOM 1540 N N . ALA A 1 215 ? 7.901 90.015 19.447 1.00 50.56 293 ALA A N 1
ATOM 1541 C CA . ALA A 1 215 ? 8.805 90.767 18.582 1.00 52.40 293 ALA A CA 1
ATOM 1542 C C . ALA A 1 215 ? 8.141 91.985 17.939 1.00 58.94 293 ALA A C 1
ATOM 1543 O O . ALA A 1 215 ? 8.819 92.947 17.578 1.00 60.90 293 ALA A O 1
ATOM 1545 N N . GLU A 1 216 ? 6.820 91.945 17.800 1.00 38.21 294 GLU A N 1
ATOM 1546 C CA . GLU A 1 216 ? 6.085 93.079 17.248 1.00 51.97 294 GLU A CA 1
ATOM 1547 C C . GLU A 1 216 ? 5.305 93.831 18.326 1.00 56.59 294 GLU A C 1
ATOM 1548 O O . GLU A 1 216 ? 4.353 94.553 18.030 1.00 52.08 294 GLU A O 1
ATOM 1554 N N . GLY A 1 217 ? 5.716 93.651 19.578 1.00 64.61 295 GLY A N 1
ATOM 1555 C CA . GLY A 1 217 ? 5.160 94.407 20.686 1.00 58.55 295 GLY A CA 1
ATOM 1556 C C . GLY A 1 217 ? 3.763 93.997 21.110 1.00 56.11 295 GLY A C 1
ATOM 1557 O O . GLY A 1 217 ? 3.072 94.752 21.794 1.00 64.29 295 GLY A O 1
ATOM 1558 N N . ILE A 1 218 ? 3.339 92.805 20.705 1.00 52.03 296 ILE A N 1
ATOM 1559 C CA . ILE A 1 218 ? 2.024 92.300 21.086 1.00 55.45 296 ILE A CA 1
ATOM 1560 C C . ILE A 1 218 ? 2.098 91.443 22.347 1.00 52.78 296 ILE A C 1
ATOM 1561 O O . ILE A 1 218 ? 2.798 90.432 22.383 1.00 49.28 296 ILE A O 1
ATOM 1566 N N . GLN A 1 219 ? 1.369 91.857 23.378 1.00 57.04 297 GLN A N 1
ATOM 1567 C CA . GLN A 1 219 ? 1.342 91.133 24.642 1.00 59.86 297 GLN A CA 1
ATOM 1568 C C . GLN A 1 219 ? 0.356 89.969 24.593 1.00 55.33 297 GLN A C 1
ATOM 1569 O O . GLN A 1 219 ? -0.762 90.112 24.097 1.00 51.22 297 GLN A O 1
ATOM 1575 N N . THR A 1 220 ? 0.776 88.818 25.109 1.00 53.93 298 THR A N 1
ATOM 1576 C CA . THR A 1 220 ? -0.082 87.641 25.153 1.00 57.40 298 THR A CA 1
ATOM 1577 C C . THR A 1 220 ? -0.439 87.314 26.602 1.00 52.24 298 THR A C 1
ATOM 1578 O O . THR A 1 220 ? 0.308 87.662 27.516 1.00 53.58 298 THR A O 1
ATOM 1582 N N . PRO A 1 221 ? -1.587 86.649 26.817 1.00 54.35 299 PRO A N 1
ATOM 1583 C CA . PRO A 1 221 ? -2.017 86.297 28.176 1.00 57.90 299 PRO A CA 1
ATOM 1584 C C . PRO A 1 221 ? -1.030 85.386 28.902 1.00 53.05 299 PRO A C 1
ATOM 1585 O O . PRO A 1 221 ? -0.479 84.462 28.302 1.00 51.91 299 PRO A O 1
ATOM 1589 N N . SER A 1 222 ? -0.812 85.661 30.184 1.00 57.37 300 SER A N 1
ATOM 1590 C CA . SER A 1 222 ? 0.145 84.913 30.991 1.00 59.98 300 SER A CA 1
ATOM 1591 C C . SER A 1 222 ? -0.325 83.482 31.240 1.00 67.38 300 SER A C 1
ATOM 1592 O O . SER A 1 222 ? 0.488 82.584 31.458 1.00 72.99 300 SER A O 1
ATOM 1595 N N . ASP A 1 223 ? -1.638 83.274 31.202 1.00 71.68 301 ASP A N 1
ATOM 1596 C CA . ASP A 1 223 ? -2.211 81.954 31.453 1.00 73.48 301 ASP A CA 1
ATOM 1597 C C . ASP A 1 223 ? -2.185 81.061 30.214 1.00 61.64 301 ASP A C 1
ATOM 1598 O O . ASP A 1 223 ? -2.785 79.987 30.199 1.00 61.88 301 ASP A O 1
ATOM 1603 N N . LEU A 1 224 ? -1.487 81.518 29.179 1.00 53.74 302 LEU A N 1
ATOM 1604 C CA . LEU A 1 224 ? -1.428 80.809 27.907 1.00 49.29 302 LEU A CA 1
ATOM 1605 C C . LEU A 1 224 ? -0.185 79.931 27.789 1.00 58.69 302 LEU A C 1
ATOM 1606 O O . LEU A 1 224 ? 0.939 80.409 27.942 1.00 63.86 302 LEU A O 1
ATOM 1611 N N . ASN A 1 225 ? -0.392 78.646 27.521 1.00 48.56 303 ASN A N 1
ATOM 1612 C CA . ASN A 1 225 ? 0.716 77.719 27.321 1.00 46.76 303 ASN A CA 1
ATOM 1613 C C . ASN A 1 225 ? 0.343 76.631 26.319 1.00 49.13 303 ASN A C 1
ATOM 1614 O O . ASN A 1 225 ? -0.813 76.535 25.905 1.00 53.74 303 ASN A O 1
ATOM 1619 N N . PHE A 1 226 ? 1.317 75.812 25.934 1.00 43.51 304 PHE A N 1
ATOM 1620 C CA . PHE A 1 226 ? 1.096 74.812 24.890 1.00 43.98 304 PHE A CA 1
ATOM 1621 C C . PHE A 1 226 ? 0.097 73.734 25.306 1.00 48.46 304 PHE A C 1
ATOM 1622 O O . PHE A 1 226 ? -0.544 73.117 24.456 1.00 47.28 304 PHE A O 1
ATOM 1630 N N . VAL A 1 227 ? -0.032 73.509 26.609 1.00 47.21 305 VAL A N 1
ATOM 1631 C CA . VAL A 1 227 ? -1.004 72.549 27.119 1.00 43.19 305 VAL A CA 1
ATOM 1632 C C . VAL A 1 227 ? -2.419 73.084 26.919 1.00 50.78 305 VAL A C 1
ATOM 1633 O O . VAL A 1 227 ? -3.316 72.356 26.488 1.00 45.59 305 VAL A O 1
ATOM 1637 N N . LYS A 1 228 ? -2.609 74.363 27.232 1.00 52.04 306 LYS A N 1
ATOM 1638 C CA . LYS A 1 228 ? -3.892 75.029 27.035 1.00 51.05 306 LYS A CA 1
ATOM 1639 C C . LYS A 1 228 ? -4.289 75.021 25.563 1.00 42.41 306 LYS A C 1
ATOM 1640 O O . LYS A 1 228 ? -5.441 74.755 25.222 1.00 41.29 306 LYS A O 1
ATOM 1646 N N . VAL A 1 229 ? -3.326 75.323 24.698 1.00 39.22 307 VAL A N 1
ATOM 1647 C CA . VAL A 1 229 ? -3.558 75.348 23.258 1.00 43.86 307 VAL A CA 1
ATOM 1648 C C . VAL A 1 229 ? -3.914 73.958 22.736 1.00 42.89 307 VAL A C 1
ATOM 1649 O O . VAL A 1 229 ? -4.813 73.807 21.906 1.00 41.26 307 VAL A O 1
ATOM 1653 N N . ALA A 1 230 ? -3.209 72.945 23.233 1.00 36.98 308 ALA A N 1
ATOM 1654 C CA . ALA A 1 230 ? -3.459 71.563 22.835 1.00 43.75 308 ALA A CA 1
ATOM 1655 C C . ALA A 1 230 ? -4.853 71.101 23.242 1.00 47.21 308 ALA A C 1
ATOM 1656 O O . ALA A 1 230 ? -5.520 70.385 22.496 1.00 43.09 308 ALA A O 1
ATOM 1658 N N . GLU A 1 231 ? -5.288 71.512 24.428 1.00 42.37 309 GLU A N 1
ATOM 1659 C CA . GLU A 1 231 ? -6.615 71.152 24.917 1.00 48.50 309 GLU A CA 1
ATOM 1660 C C . GLU A 1 231 ? -7.710 71.831 24.099 1.00 41.01 309 GLU A C 1
ATOM 1661 O O . GLU A 1 231 ? -8.772 71.254 23.875 1.00 45.67 309 GLU A O 1
ATOM 1667 N N . SER A 1 232 ? -7.447 73.058 23.659 1.00 41.78 310 SER A N 1
ATOM 1668 C CA . SER A 1 232 ? -8.391 73.783 22.813 1.00 43.79 310 SER A CA 1
ATOM 1669 C C . SER A 1 232 ? -8.494 73.106 21.452 1.00 41.22 310 SER A C 1
ATOM 1670 O O . SER A 1 232 ? -9.586 72.947 20.907 1.00 44.32 310 SER A O 1
ATOM 1673 N N . TYR A 1 233 ? -7.342 72.717 20.915 1.00 35.84 311 TYR A N 1
ATOM 1674 C CA . TYR A 1 233 ? -7.256 71.999 19.646 1.00 40.86 311 TYR A CA 1
ATOM 1675 C C . TYR A 1 233 ? -8.101 70.729 19.675 1.00 37.07 311 TYR A C 1
ATOM 1676 O O . TYR A 1 233 ? -8.849 70.446 18.739 1.00 36.25 311 TYR A O 1
ATOM 1685 N N . HIS A 1 234 ? -7.975 69.968 20.757 1.00 41.82 312 HIS A N 1
ATOM 1686 C CA . HIS A 1 234 ? -8.720 68.724 20.917 1.00 45.51 312 HIS A CA 1
ATOM 1687 C C . HIS A 1 234 ? -10.202 68.985 21.163 1.00 47.70 312 HIS A C 1
ATOM 1688 O O . HIS A 1 234 ? -11.054 68.206 20.738 1.00 52.15 312 HIS A O 1
ATOM 1695 N N . LYS A 1 235 ? -10.501 70.080 21.854 1.00 42.16 313 LYS A N 1
ATOM 1696 C CA . LYS A 1 235 ? -11.882 70.493 22.082 1.00 46.72 313 LYS A CA 1
ATOM 1697 C C . LYS A 1 235 ? -12.563 70.806 20.757 1.00 52.79 313 LYS A C 1
ATOM 1698 O O . LYS A 1 235 ? -13.722 70.452 20.537 1.00 59.94 313 LYS A O 1
ATOM 1704 N N . ILE A 1 236 ? -11.826 71.474 19.877 1.00 51.86 314 ILE A N 1
ATOM 1705 C CA . ILE A 1 236 ? -12.327 71.833 18.557 1.00 49.26 314 ILE A CA 1
ATOM 1706 C C . ILE A 1 236 ? -12.463 70.600 17.660 1.00 55.65 314 ILE A C 1
ATOM 1707 O O . ILE A 1 236 ? -13.456 70.451 16.947 1.00 57.02 314 ILE A O 1
ATOM 1712 N N . ILE A 1 237 ? -11.466 69.719 17.703 1.00 52.67 315 ILE A N 1
ATOM 1713 C CA . ILE A 1 237 ? -11.508 68.479 16.931 1.00 47.85 315 ILE A CA 1
ATOM 1714 C C . ILE A 1 237 ? -12.671 67.592 17.372 1.00 53.31 315 ILE A C 1
ATOM 1715 O O . ILE A 1 237 ? -13.359 66.991 16.545 1.00 64.41 315 ILE A O 1
ATOM 1720 N N . ASN A 1 238 ? -12.906 67.539 18.679 1.00 57.97 316 ASN A N 1
ATOM 1721 C CA . ASN A 1 238 ? -13.960 66.700 19.237 1.00 68.02 316 ASN A CA 1
ATOM 1722 C C . ASN A 1 238 ? -15.345 67.328 19.100 1.00 77.83 316 ASN A C 1
ATOM 1723 O O . ASN A 1 238 ? -16.337 66.776 19.580 1.00 83.34 316 ASN A O 1
ATOM 1728 N N . ASP A 1 239 ? -15.408 68.482 18.443 1.00 80.67 317 ASP A N 1
ATOM 1729 C CA . ASP A 1 239 ? -16.685 69.101 18.107 1.00 84.37 317 ASP A CA 1
ATOM 1730 C C . ASP A 1 239 ? -17.139 68.555 16.755 1.00 82.16 317 ASP A C 1
ATOM 1731 O O . ASP A 1 239 ? -16.547 68.859 15.720 1.00 85.24 317 ASP A O 1
ATOM 1736 N N . LYS A 1 240 ? -18.192 67.745 16.775 1.00 80.67 318 LYS A N 1
ATOM 1737 C CA . LYS A 1 240 ? -18.618 67.015 15.585 1.00 87.30 318 LYS A CA 1
ATOM 1738 C C . LYS A 1 240 ? -19.366 67.888 14.575 1.00 82.01 318 LYS A C 1
ATOM 1739 O O . LYS A 1 240 ? -19.623 67.459 13.451 1.00 78.10 318 LYS A O 1
ATOM 1745 N N . PHE A 1 241 ? -19.712 69.107 14.975 1.00 80.87 319 PHE A N 1
ATOM 1746 C CA . PHE A 1 241 ? -20.327 70.073 14.064 1.00 80.84 319 PHE A CA 1
ATOM 1747 C C . PHE A 1 241 ? -19.628 71.427 14.133 1.00 74.92 319 PHE A C 1
ATOM 1748 O O . PHE A 1 241 ? -20.183 72.387 14.666 1.00 71.39 319 PHE A O 1
ATOM 1756 N N . PRO A 1 242 ? -18.404 71.508 13.588 1.00 73.84 320 PRO A N 1
ATOM 1757 C CA . PRO A 1 242 ? -17.606 72.735 13.678 1.00 71.88 320 PRO A CA 1
ATOM 1758 C C . PRO A 1 242 ? -18.181 73.892 12.864 1.00 73.16 320 PRO A C 1
ATOM 1759 O O . PRO A 1 242 ? -18.655 73.694 11.745 1.00 69.19 320 PRO A O 1
ATOM 1763 N N . THR A 1 243 ? -18.132 75.091 13.436 1.00 68.50 321 THR A N 1
ATOM 1764 C CA . THR A 1 243 ? -18.468 76.311 12.713 1.00 67.46 321 THR A CA 1
ATOM 1765 C C . THR A 1 243 ? -17.334 77.316 12.868 1.00 63.00 321 THR A C 1
ATOM 1766 O O . THR A 1 243 ? -16.536 77.217 13.799 1.00 59.25 321 THR A O 1
ATOM 1770 N N . ALA A 1 244 ? -17.264 78.276 11.954 1.00 49.79 322 ALA A N 1
ATOM 1771 C CA . ALA A 1 244 ? -16.241 79.315 12.010 1.00 51.83 322 ALA A CA 1
ATOM 1772 C C . ALA A 1 244 ? -16.366 80.140 13.287 1.00 46.25 322 ALA A C 1
ATOM 1773 O O . ALA A 1 244 ? -15.365 80.523 13.892 1.00 45.96 322 ALA A O 1
ATOM 1775 N N . SER A 1 245 ? -17.604 80.405 13.690 1.00 53.83 323 SER A N 1
ATOM 1776 C CA . SER A 1 245 ? -17.883 81.163 14.905 1.00 58.62 323 SER A CA 1
ATOM 1777 C C . SER A 1 245 ? -17.334 80.483 16.156 1.00 57.99 323 SER A C 1
ATOM 1778 O O . SER A 1 245 ? -16.673 81.119 16.976 1.00 64.00 323 SER A O 1
ATOM 1781 N N . LYS A 1 246 ? -17.617 79.192 16.299 1.00 57.81 324 LYS A N 1
ATOM 1782 C CA . LYS A 1 246 ? -17.188 78.436 17.473 1.00 58.61 324 LYS A CA 1
ATOM 1783 C C . LYS A 1 246 ? -15.668 78.329 17.544 1.00 52.23 324 LYS A C 1
ATOM 1784 O O . LYS A 1 246 ? -15.080 78.418 18.622 1.00 51.70 324 LYS A O 1
ATOM 1790 N N . VAL A 1 247 ? -15.038 78.130 16.391 1.00 49.72 325 VAL A N 1
ATOM 1791 C CA . VAL A 1 247 ? -13.585 78.042 16.316 1.00 45.80 325 VAL A CA 1
ATOM 1792 C C . VAL A 1 247 ? -12.948 79.379 16.687 1.00 48.55 325 VAL A C 1
ATOM 1793 O O . VAL A 1 247 ? -11.972 79.426 17.438 1.00 49.60 325 VAL A O 1
ATOM 1797 N N . GLU A 1 248 ? -13.511 80.466 16.165 1.00 53.85 326 GLU A N 1
ATOM 1798 C CA . GLU A 1 248 ? -13.004 81.804 16.453 1.00 54.19 326 GLU A CA 1
ATOM 1799 C C . GLU A 1 248 ? -13.156 82.144 17.932 1.00 50.19 326 GLU A C 1
ATOM 1800 O O . GLU A 1 248 ? -12.249 82.712 18.542 1.00 45.94 326 GLU A O 1
ATOM 1806 N N . ARG A 1 249 ? -14.305 81.791 18.500 1.00 41.18 327 ARG A N 1
ATOM 1807 C CA . ARG A 1 249 ? -14.581 82.055 19.908 1.00 53.48 327 ARG A CA 1
ATOM 1808 C C . ARG A 1 249 ? -13.614 81.304 20.817 1.00 50.65 327 ARG A C 1
ATOM 1809 O O . ARG A 1 249 ? -13.152 81.840 21.824 1.00 55.05 327 ARG A O 1
ATOM 1817 N N . GLU A 1 250 ? -13.319 80.059 20.456 1.00 46.26 328 GLU A N 1
ATOM 1818 C CA . GLU A 1 250 ? -12.410 79.225 21.233 1.00 47.15 328 GLU A CA 1
ATOM 1819 C C . GLU A 1 250 ? -11.004 79.817 21.244 1.00 43.68 328 GLU A C 1
ATOM 1820 O O . GLU A 1 250 ? -10.328 79.824 22.273 1.00 42.35 328 GLU A O 1
ATOM 1826 N N . VAL A 1 251 ? -10.571 80.312 20.088 1.00 37.32 329 VAL A N 1
ATOM 1827 C CA . VAL A 1 251 ? -9.262 80.939 19.960 1.00 39.38 329 VAL A CA 1
ATOM 1828 C C . VAL A 1 251 ? -9.189 82.243 20.755 1.00 44.16 329 VAL A C 1
ATOM 1829 O O . VAL A 1 251 ? -8.187 82.520 21.416 1.00 43.46 329 VAL A O 1
ATOM 1833 N N . ARG A 1 252 ? -10.259 83.031 20.702 1.00 37.01 330 ARG A N 1
ATOM 1834 C CA . ARG A 1 252 ? -10.324 84.288 21.443 1.00 39.77 330 ARG A CA 1
ATOM 1835 C C . ARG A 1 252 ? -10.306 84.071 22.954 1.00 56.48 330 ARG A C 1
ATOM 1836 O O . ARG A 1 252 ? -9.688 84.841 23.688 1.00 52.84 330 ARG A O 1
ATOM 1844 N N . ASN A 1 253 ? -10.990 83.029 23.417 1.00 54.19 331 ASN A N 1
ATOM 1845 C CA . ASN A 1 253 ? -10.943 82.660 24.828 1.00 58.51 331 ASN A CA 1
ATOM 1846 C C . ASN A 1 253 ? -9.540 82.222 25.231 1.00 56.38 331 ASN A C 1
ATOM 1847 O O . ASN A 1 253 ? -9.152 82.318 26.395 1.00 55.38 331 ASN A O 1
ATOM 1852 N N . LEU A 1 254 ? -8.787 81.737 24.250 1.00 55.26 332 LEU A N 1
ATOM 1853 C CA . LEU A 1 254 ? -7.455 81.194 24.483 1.00 56.18 332 LEU A CA 1
ATOM 1854 C C . LEU A 1 254 ? -6.373 82.274 24.577 1.00 54.49 332 LEU A C 1
ATOM 1855 O O . LEU A 1 254 ? -5.541 82.245 25.483 1.00 52.82 332 LEU A O 1
ATOM 1860 N N . ILE A 1 255 ? -6.380 83.221 23.641 1.00 51.25 333 ILE A N 1
ATOM 1861 C CA . ILE A 1 255 ? -5.269 84.163 23.514 1.00 51.52 333 ILE A CA 1
ATOM 1862 C C . ILE A 1 255 ? -5.709 85.633 23.543 1.00 53.77 333 ILE A C 1
ATOM 1863 O O . ILE A 1 255 ? -4.877 86.540 23.524 1.00 61.22 333 ILE A O 1
ATOM 1868 N N . GLY A 1 256 ? -7.012 85.874 23.618 1.00 54.34 334 GLY A N 1
ATOM 1869 C CA . GLY A 1 256 ? -7.513 87.238 23.641 1.00 49.53 334 GLY A CA 1
ATOM 1870 C C . GLY A 1 256 ? -7.989 87.732 22.287 1.00 55.60 334 GLY A C 1
ATOM 1871 O O . GLY A 1 256 ? -8.207 86.940 21.370 1.00 55.00 334 GLY A O 1
ATOM 1872 N N . ASP A 1 257 ? -8.155 89.046 22.163 1.00 51.34 335 ASP A N 1
ATOM 1873 C CA . ASP A 1 257 ? -8.832 89.629 21.006 1.00 60.09 335 ASP A CA 1
ATOM 1874 C C . ASP A 1 257 ? -7.915 90.303 19.983 1.00 64.03 335 ASP A C 1
ATOM 1875 O O . ASP A 1 257 ? -8.398 90.842 18.986 1.00 67.83 335 ASP A O 1
ATOM 1880 N N . ASP A 1 258 ? -6.607 90.292 20.224 1.00 63.74 336 ASP A N 1
ATOM 1881 C CA . ASP A 1 258 ? -5.671 90.876 19.265 1.00 59.44 336 ASP A CA 1
ATOM 1882 C C . ASP A 1 258 ? -5.714 90.095 17.954 1.00 52.27 336 ASP A C 1
ATOM 1883 O O . ASP A 1 258 ? -5.589 88.871 17.950 1.00 55.04 336 ASP A O 1
ATOM 1888 N N . VAL A 1 259 ? -5.889 90.811 16.847 1.00 41.80 337 VAL A N 1
ATOM 1889 C CA . VAL A 1 259 ? -6.115 90.181 15.548 1.00 49.20 337 VAL A CA 1
ATOM 1890 C C . VAL A 1 259 ? -4.935 89.325 15.080 1.00 44.66 337 VAL A C 1
ATOM 1891 O O . VAL A 1 259 ? -5.135 88.236 14.540 1.00 40.61 337 VAL A O 1
ATOM 1895 N N . ASP A 1 260 ? -3.714 89.800 15.299 1.00 38.90 338 ASP A N 1
ATOM 1896 C CA . ASP A 1 260 ? -2.527 89.042 14.916 1.00 42.15 338 ASP A CA 1
ATOM 1897 C C . ASP A 1 260 ? -2.362 87.806 15.794 1.00 41.54 338 ASP A C 1
ATOM 1898 O O . ASP A 1 260 ? -1.871 86.772 15.343 1.00 41.68 338 ASP A O 1
ATOM 1903 N N . SER A 1 261 ? -2.777 87.924 17.051 1.00 46.28 339 SER A N 1
ATOM 1904 C CA . SER A 1 261 ? -2.712 86.812 17.991 1.00 42.06 339 SER A CA 1
ATOM 1905 C C . SER A 1 261 ? -3.706 85.725 17.599 1.00 42.16 339 SER A C 1
ATOM 1906 O O . SER A 1 261 ? -3.360 84.545 17.543 1.00 41.58 339 SER A O 1
ATOM 1909 N N . VAL A 1 262 ? -4.945 86.135 17.342 1.00 39.56 340 VAL A N 1
ATOM 1910 C CA . VAL A 1 262 ? -6.003 85.218 16.939 1.00 42.14 340 VAL A CA 1
ATOM 1911 C C . VAL A 1 262 ? -5.645 84.522 15.628 1.00 47.57 340 VAL A C 1
ATOM 1912 O O . VAL A 1 262 ? -5.762 83.301 15.510 1.00 46.66 340 VAL A O 1
ATOM 1916 N N . THR A 1 263 ? -5.208 85.311 14.651 1.00 43.51 341 THR A N 1
ATOM 1917 C CA . THR A 1 263 ? -4.766 84.792 13.360 1.00 41.37 341 THR A CA 1
ATOM 1918 C C . THR A 1 263 ? -3.633 83.779 13.516 1.00 41.31 341 THR A C 1
ATOM 1919 O O . THR A 1 263 ? -3.636 82.728 12.874 1.00 39.26 341 THR A O 1
ATOM 1923 N N . GLY A 1 264 ? -2.671 84.102 14.376 1.00 36.80 342 GLY A N 1
ATOM 1924 C CA . GLY A 1 264 ? -1.530 83.236 14.614 1.00 33.59 342 GLY A CA 1
ATOM 1925 C C . GLY A 1 264 ? -1.923 81.865 15.132 1.00 39.39 342 GLY A C 1
ATOM 1926 O O . GLY A 1 264 ? -1.390 80.847 14.685 1.00 37.23 342 GLY A O 1
ATOM 1927 N N . VAL A 1 265 ? -2.856 81.840 16.078 1.00 33.49 343 VAL A N 1
ATOM 1928 C CA . VAL A 1 265 ? -3.338 80.586 16.648 1.00 36.77 343 VAL A CA 1
ATOM 1929 C C . VAL A 1 265 ? -4.129 79.787 15.614 1.00 42.01 343 VAL A C 1
ATOM 1930 O O . VAL A 1 265 ? -3.981 78.568 15.511 1.00 36.43 343 VAL A O 1
ATOM 1934 N N . LEU A 1 266 ? -4.964 80.484 14.847 1.00 38.94 344 LEU A N 1
ATOM 1935 C CA . LEU A 1 266 ? -5.763 79.850 13.802 1.00 37.04 344 LEU A CA 1
ATOM 1936 C C . LEU A 1 266 ? -4.877 79.188 12.752 1.00 36.32 344 LEU A C 1
ATOM 1937 O O . LEU A 1 266 ? -5.139 78.064 12.325 1.00 42.80 344 LEU A O 1
ATOM 1942 N N . ASN A 1 267 ? -3.830 79.895 12.336 1.00 37.33 345 ASN A N 1
ATOM 1943 C CA . ASN A 1 267 ? -2.863 79.344 11.394 1.00 43.15 345 ASN A CA 1
ATOM 1944 C C . ASN A 1 267 ? -2.150 78.137 11.989 1.00 45.44 345 ASN A C 1
ATOM 1945 O O . ASN A 1 267 ? -1.824 77.181 11.285 1.00 46.45 345 ASN A O 1
ATOM 1950 N N . LEU A 1 268 ? -1.905 78.196 13.294 1.00 39.79 346 LEU A N 1
ATOM 1951 C CA . LEU A 1 268 ? -1.270 77.098 14.009 1.00 42.03 346 LEU A CA 1
ATOM 1952 C C . LEU A 1 268 ? -2.182 75.873 14.030 1.00 41.77 346 LEU A C 1
ATOM 1953 O O . LEU A 1 268 ? -1.729 74.748 13.816 1.00 36.89 346 LEU A O 1
ATOM 1958 N N . PHE A 1 269 ? -3.464 76.099 14.299 1.00 34.71 347 PHE A N 1
ATOM 1959 C CA . PHE A 1 269 ? -4.458 75.030 14.282 1.00 32.00 347 PHE A CA 1
ATOM 1960 C C . PHE A 1 269 ? -4.578 74.394 12.902 1.00 39.48 347 PHE A C 1
ATOM 1961 O O . PHE A 1 269 ? -4.662 73.171 12.780 1.00 39.71 347 PHE A O 1
ATOM 1969 N N . PHE A 1 270 ? -4.595 75.230 11.868 1.00 43.36 348 PHE A N 1
ATOM 1970 C CA . PHE A 1 270 ? -4.722 74.752 10.496 1.00 43.43 348 PHE A CA 1
ATOM 1971 C C . PHE A 1 270 ? -3.504 73.927 10.094 1.00 41.40 348 PHE A C 1
ATOM 1972 O O . PHE A 1 270 ? -3.633 72.883 9.455 1.00 34.50 348 PHE A O 1
ATOM 1980 N N . SER A 1 271 ? -2.324 74.406 10.471 1.00 33.83 349 SER A N 1
ATOM 1981 C CA . SER A 1 271 ? -1.082 73.694 10.196 1.00 37.96 349 SER A CA 1
ATOM 1982 C C . SER A 1 271 ? -1.040 72.356 10.928 1.00 39.52 349 SER A C 1
ATOM 1983 O O . SER A 1 271 ? -0.439 71.395 10.449 1.00 39.91 349 SER A O 1
ATOM 1986 N N . ALA A 1 272 ? -1.688 72.300 12.088 1.00 33.51 350 ALA A N 1
ATOM 1987 C CA . ALA A 1 272 ? -1.715 71.089 12.904 1.00 40.26 350 ALA A CA 1
ATOM 1988 C C . ALA A 1 272 ? -2.463 69.950 12.214 1.00 39.78 350 ALA A C 1
ATOM 1989 O O . ALA A 1 272 ? -2.235 68.778 12.513 1.00 36.85 350 ALA A O 1
ATOM 1991 N N . LEU A 1 273 ? -3.358 70.299 11.295 1.00 36.09 351 LEU A N 1
ATOM 1992 C CA . LEU A 1 273 ? -4.175 69.303 10.607 1.00 41.48 351 LEU A CA 1
ATOM 1993 C C . LEU A 1 273 ? -3.348 68.399 9.696 1.00 38.41 351 LEU A C 1
ATOM 1994 O O . LEU A 1 273 ? -3.768 67.289 9.367 1.00 45.80 351 LEU A O 1
ATOM 1999 N N . ARG A 1 274 ? -2.174 68.875 9.292 1.00 31.37 352 ARG A N 1
ATOM 2000 C CA . ARG A 1 274 ? -1.276 68.073 8.467 1.00 37.51 352 ARG A CA 1
ATOM 2001 C C . ARG A 1 274 ? -0.020 67.640 9.217 1.00 38.26 352 ARG A C 1
ATOM 2002 O O . ARG A 1 274 ? 0.826 66.942 8.660 1.00 44.70 352 ARG A O 1
ATOM 2010 N N . GLN A 1 275 ? 0.101 68.050 10.476 1.00 35.35 353 GLN A N 1
ATOM 2011 C CA . GLN A 1 275 ? 1.300 67.754 11.257 1.00 39.84 353 GLN A CA 1
ATOM 2012 C C . GLN A 1 275 ? 1.014 66.813 12.422 1.00 42.82 353 GLN A C 1
ATOM 2013 O O . GLN A 1 275 ? 1.934 66.252 13.018 1.00 50.34 353 GLN A O 1
ATOM 2019 N N . THR A 1 276 ? -0.263 66.640 12.743 1.00 39.79 354 THR A N 1
ATOM 2020 C CA . THR A 1 276 ? -0.653 65.749 13.827 1.00 39.84 354 THR A CA 1
ATOM 2021 C C . THR A 1 276 ? -1.219 64.444 13.273 1.00 40.07 354 THR A C 1
ATOM 2022 O O . THR A 1 276 ? -1.538 64.349 12.088 1.00 39.01 354 THR A O 1
ATOM 2026 N N . SER A 1 277 ? -1.330 63.445 14.141 1.00 38.77 355 SER A N 1
ATOM 2027 C CA . SER A 1 277 ? -1.721 62.097 13.741 1.00 39.11 355 SER A CA 1
ATOM 2028 C C . SER A 1 277 ? -3.094 62.035 13.078 1.00 42.57 355 SER A C 1
ATOM 2029 O O . SER A 1 277 ? -4.039 62.688 13.519 1.00 35.04 355 SER A O 1
ATOM 2032 N N . SER A 1 278 ? -3.186 61.245 12.012 1.00 38.70 356 SER A N 1
ATOM 2033 C CA . SER A 1 278 ? -4.441 61.039 11.299 1.00 34.55 356 SER A CA 1
ATOM 2034 C C . SER A 1 278 ? -5.468 60.342 12.186 1.00 37.83 356 SER A C 1
ATOM 2035 O O . SER A 1 278 ? -6.675 60.470 11.978 1.00 39.36 356 SER A O 1
ATOM 2038 N N . ARG A 1 279 ? -4.975 59.603 13.174 1.00 40.26 357 ARG A N 1
ATOM 2039 C CA . ARG A 1 279 ? -5.824 58.857 14.097 1.00 32.89 357 ARG A CA 1
ATOM 2040 C C . ARG A 1 279 ? -6.670 59.782 14.975 1.00 32.32 357 ARG A C 1
ATOM 2041 O O . ARG A 1 279 ? -7.684 59.365 15.533 1.00 33.94 357 ARG A O 1
ATOM 2049 N N . LEU A 1 280 ? -6.246 61.037 15.091 1.00 32.75 358 LEU A N 1
ATOM 2050 C CA . LEU A 1 280 ? -6.980 62.044 15.856 1.00 34.53 358 LEU A CA 1
ATOM 2051 C C . LEU A 1 280 ? -8.390 62.283 15.323 1.00 42.16 358 LEU A C 1
ATOM 2052 O O . LEU A 1 280 ? -9.273 62.721 16.060 1.00 42.85 358 LEU A O 1
ATOM 2057 N N . PHE A 1 281 ? -8.596 61.995 14.042 1.00 35.73 359 PHE A N 1
ATOM 2058 C CA . PHE A 1 281 ? -9.871 62.279 13.395 1.00 36.04 359 PHE A CA 1
ATOM 2059 C C . PHE A 1 281 ? -10.647 60.997 13.104 1.00 37.09 359 PHE A C 1
ATOM 2060 O O . PHE A 1 281 ? -10.150 60.096 12.429 1.00 43.57 359 PHE A O 1
ATOM 2068 N N . SER A 1 282 ? -11.869 60.926 13.623 1.00 36.18 360 SER A N 1
ATOM 2069 C CA . SER A 1 282 ? -12.708 59.742 13.471 1.00 41.64 360 SER A CA 1
ATOM 2070 C C . SER A 1 282 ? -13.359 59.657 12.093 1.00 44.85 360 SER A C 1
ATOM 2071 O O . SER A 1 282 ? -13.903 58.617 11.723 1.00 44.41 360 SER A O 1
ATOM 2074 N N . SER A 1 283 ? -13.309 60.750 11.340 1.00 43.00 361 SER A N 1
ATOM 2075 C CA . SER A 1 283 ? -13.829 60.750 9.977 1.00 44.05 361 SER A CA 1
ATOM 2076 C C . SER A 1 283 ? -13.116 61.763 9.090 1.00 43.37 361 SER A C 1
ATOM 2077 O O . SER A 1 283 ? -12.736 62.842 9.544 1.00 39.54 361 SER A O 1
ATOM 2080 N N . ALA A 1 284 ? -12.934 61.402 7.823 1.00 50.88 362 ALA A N 1
ATOM 2081 C CA . ALA A 1 284 ? -12.324 62.292 6.841 1.00 47.49 362 ALA A CA 1
ATOM 2082 C C . ALA A 1 284 ? -13.168 63.542 6.620 1.00 46.06 362 ALA A C 1
ATOM 2083 O O . ALA A 1 284 ? -12.639 64.624 6.363 1.00 43.23 362 ALA A O 1
ATOM 2085 N N . ASP A 1 285 ? -14.484 63.380 6.717 1.00 48.63 363 ASP A N 1
ATOM 2086 C CA . ASP A 1 285 ? -15.422 64.475 6.495 1.00 50.47 363 ASP A CA 1
ATOM 2087 C C . ASP A 1 285 ? -15.228 65.634 7.474 1.00 52.66 363 ASP A C 1
ATOM 2088 O O . ASP A 1 285 ? -15.218 66.797 7.071 1.00 60.99 363 ASP A O 1
ATOM 2093 N N . LYS A 1 286 ? -15.070 65.315 8.755 1.00 56.23 364 LYS A N 1
ATOM 2094 C CA . LYS A 1 286 ? -14.935 66.338 9.789 1.00 64.36 364 LYS A CA 1
ATOM 2095 C C . LYS A 1 286 ? -13.581 67.034 9.748 1.00 57.75 364 LYS A C 1
ATOM 2096 O O . LYS A 1 286 ? -13.501 68.245 9.955 1.00 61.02 364 LYS A O 1
ATOM 2102 N N . ARG A 1 287 ? -12.523 66.268 9.497 1.00 41.99 365 ARG A N 1
ATOM 2103 C CA . ARG A 1 287 ? -11.195 66.844 9.310 1.00 39.08 365 ARG A CA 1
ATOM 2104 C C . ARG A 1 287 ? -11.228 67.884 8.197 1.00 36.86 365 ARG A C 1
ATOM 2105 O O . ARG A 1 287 ? -10.739 69.002 8.362 1.00 36.09 365 ARG A O 1
ATOM 2113 N N . GLN A 1 288 ? -11.804 67.501 7.062 1.00 37.86 366 GLN A N 1
ATOM 2114 C CA . GLN A 1 288 ? -11.963 68.407 5.931 1.00 44.05 366 GLN A CA 1
ATOM 2115 C C . GLN A 1 288 ? -12.820 69.616 6.302 1.00 48.60 366 GLN A C 1
ATOM 2116 O O . GLN A 1 288 ? -12.471 70.755 5.990 1.00 47.73 366 GLN A O 1
ATOM 2122 N N . GLN A 1 289 ? -13.940 69.358 6.972 1.00 48.96 367 GLN A N 1
ATOM 2123 C CA . GLN A 1 289 ? -14.848 70.422 7.389 1.00 43.45 367 GLN A CA 1
ATOM 2124 C C . GLN A 1 289 ? -14.200 71.361 8.401 1.00 42.96 367 GLN A C 1
ATOM 2125 O O . GLN A 1 289 ? -14.450 72.566 8.386 1.00 45.21 367 GLN A O 1
ATOM 2131 N N . LEU A 1 290 ? -13.359 70.811 9.272 1.00 42.80 368 LEU A N 1
ATOM 2132 C CA . LEU A 1 290 ? -12.676 71.623 10.273 1.00 37.72 368 LEU A CA 1
ATOM 2133 C C . LEU A 1 290 ? -11.659 72.544 9.608 1.00 42.29 368 LEU A C 1
ATOM 2134 O O . LEU A 1 290 ? -11.505 73.699 10.003 1.00 44.33 368 LEU A O 1
ATOM 2139 N N . GLY A 1 291 ? -10.969 72.020 8.599 1.00 40.15 369 GLY A N 1
ATOM 2140 C CA . GLY A 1 291 ? -10.049 72.812 7.804 1.00 35.44 369 GLY A CA 1
ATOM 2141 C C . GLY A 1 291 ? -10.760 73.993 7.175 1.00 49.48 369 GLY A C 1
ATOM 2142 O O . GLY A 1 291 ? -10.252 75.115 7.183 1.00 52.91 369 GLY A O 1
ATOM 2143 N N . ALA A 1 292 ? -11.938 73.727 6.620 1.00 51.85 370 ALA A N 1
ATOM 2144 C CA . ALA A 1 292 ? -12.769 74.761 6.016 1.00 52.91 370 ALA A CA 1
ATOM 2145 C C . ALA A 1 292 ? -13.155 75.842 7.022 1.00 51.88 370 ALA A C 1
ATOM 2146 O O . ALA A 1 292 ? -13.080 77.034 6.724 1.00 49.17 370 ALA A O 1
ATOM 2148 N N . MET A 1 293 ? -13.570 75.419 8.212 1.00 49.64 371 MET A N 1
ATOM 2149 C CA . MET A 1 293 ? -14.050 76.349 9.229 1.00 47.37 371 MET A CA 1
ATOM 2150 C C . MET A 1 293 ? -12.928 77.225 9.781 1.00 42.44 371 MET A C 1
ATOM 2151 O O . MET A 1 293 ? -13.144 78.398 10.085 1.00 38.61 371 MET A O 1
ATOM 2156 N N . ILE A 1 294 ? -11.733 76.656 9.912 1.00 40.31 372 ILE A N 1
ATOM 2157 C CA . ILE A 1 294 ? -10.569 77.428 10.332 1.00 36.31 372 ILE A CA 1
ATOM 2158 C C . ILE A 1 294 ? -10.218 78.453 9.258 1.00 40.89 372 ILE A C 1
ATOM 2159 O O . ILE A 1 294 ? -9.913 79.607 9.562 1.00 46.48 372 ILE A O 1
ATOM 2164 N N . ALA A 1 295 ? -10.270 78.020 8.002 1.00 35.99 373 ALA A N 1
ATOM 2165 C CA . ALA A 1 295 ? -10.052 78.910 6.866 1.00 43.49 373 ALA A CA 1
ATOM 2166 C C . ALA A 1 295 ? -11.079 80.038 6.856 1.00 47.31 373 ALA A C 1
ATOM 2167 O O . ALA A 1 295 ? -10.747 81.193 6.587 1.00 52.55 373 ALA A O 1
ATOM 2169 N N . ASN A 1 296 ? -12.329 79.692 7.150 1.00 44.36 374 ASN A N 1
ATOM 2170 C CA . ASN A 1 296 ? -13.402 80.676 7.223 1.00 48.37 374 ASN A CA 1
ATOM 2171 C C . ASN A 1 296 ? -13.203 81.637 8.389 1.00 49.29 374 ASN A C 1
ATOM 2172 O O . ASN A 1 296 ? -13.471 82.833 8.271 1.00 50.19 374 ASN A O 1
ATOM 2177 N N . ALA A 1 297 ? -12.737 81.104 9.514 1.00 46.86 375 ALA A N 1
ATOM 2178 C CA . ALA A 1 297 ? -12.484 81.912 10.701 1.00 45.41 375 ALA A CA 1
ATOM 2179 C C . ALA A 1 297 ? -11.383 82.934 10.445 1.00 43.73 375 ALA A C 1
ATOM 2180 O O . ALA A 1 297 ? -11.481 84.083 10.872 1.00 49.47 375 ALA A O 1
ATOM 2182 N N . LEU A 1 298 ? -10.340 82.508 9.739 1.00 42.19 376 LEU A N 1
ATOM 2183 C CA . LEU A 1 298 ? -9.246 83.395 9.352 1.00 46.43 376 LEU A CA 1
ATOM 2184 C C . LEU A 1 298 ? -9.731 84.578 8.519 1.00 47.16 376 LEU A C 1
ATOM 2185 O O . LEU A 1 298 ? -9.302 85.712 8.727 1.00 52.96 376 LEU A O 1
ATOM 2190 N N . ASP A 1 299 ? -10.624 84.303 7.575 1.00 48.64 377 ASP A N 1
ATOM 2191 C CA . ASP A 1 299 ? -11.168 85.337 6.702 1.00 60.50 377 ASP A CA 1
ATOM 2192 C C . ASP A 1 299 ? -12.023 86.336 7.477 1.00 57.88 377 ASP A C 1
ATOM 2193 O O . ASP A 1 299 ? -11.908 87.546 7.281 1.00 60.43 377 ASP A O 1
ATOM 2198 N N . ALA A 1 300 ? -12.883 85.820 8.350 1.00 59.59 378 ALA A N 1
ATOM 2199 C CA . ALA A 1 300 ? -13.757 86.653 9.171 1.00 61.30 378 ALA A CA 1
ATOM 2200 C C . ALA A 1 300 ? -12.964 87.575 10.094 1.00 62.29 378 ALA A C 1
ATOM 2201 O O . ALA A 1 300 ? -13.339 88.728 10.308 1.00 67.50 378 ALA A O 1
ATOM 2203 N N . VAL A 1 301 ? -11.869 87.055 10.639 1.00 56.48 379 VAL A N 1
ATOM 2204 C CA . VAL A 1 301 ? -11.050 87.790 11.600 1.00 58.90 379 VAL A CA 1
ATOM 2205 C C . VAL A 1 301 ? -10.285 88.951 10.961 1.00 68.31 379 VAL A C 1
ATOM 2206 O O . VAL A 1 301 ? -10.178 90.030 11.548 1.00 76.77 379 VAL A O 1
ATOM 2210 N N . ASN A 1 302 ? -9.791 88.747 9.744 1.00 69.05 380 ASN A N 1
ATOM 2211 C CA . ASN A 1 302 ? -8.948 89.749 9.099 1.00 78.02 380 ASN A CA 1
ATOM 2212 C C . ASN A 1 302 ? -9.741 90.847 8.396 1.00 81.34 380 ASN A C 1
ATOM 2213 O O . ASN A 1 302 ? -10.907 90.666 8.043 1.00 77.55 380 ASN A O 1
ATOM 2218 N N . ILE A 1 303 ? -9.087 91.988 8.204 1.00 87.28 381 ILE A N 1
ATOM 2219 C CA . ILE A 1 303 ? -9.730 93.184 7.672 1.00 102.19 381 ILE A CA 1
ATOM 2220 C C . ILE A 1 303 ? -9.949 93.104 6.165 1.00 110.07 381 ILE A C 1
ATOM 2221 O O . ILE A 1 303 ? -8.995 93.126 5.387 1.00 111.94 381 ILE A O 1
ATOM 2226 N N . ASN A 1 304 ? -11.212 93.016 5.759 1.00 114.10 382 ASN A N 1
ATOM 2227 C CA . ASN A 1 304 ? -11.562 92.948 4.345 1.00 115.07 382 ASN A CA 1
ATOM 2228 C C . ASN A 1 304 ? -12.190 94.246 3.851 1.00 119.43 382 ASN A C 1
ATOM 2229 O O . ASN A 1 304 ? -11.523 95.276 3.761 1.00 125.14 382 ASN A O 1
ATOM 2234 N N . MET B 2 7 ? 28.316 69.071 52.833 1.00 77.70 1 MET B N 1
ATOM 2235 C CA . MET B 2 7 ? 26.886 68.861 53.023 1.00 71.65 1 MET B CA 1
ATOM 2236 C C . MET B 2 7 ? 26.325 67.894 51.988 1.00 65.33 1 MET B C 1
ATOM 2237 O O . MET B 2 7 ? 25.237 67.345 52.166 1.00 69.92 1 MET B O 1
ATOM 2242 N N . SER B 2 8 ? 27.067 67.693 50.903 1.00 49.97 2 SER B N 1
ATOM 2243 C CA . SER B 2 8 ? 26.651 66.764 49.861 1.00 43.89 2 SER B CA 1
ATOM 2244 C C . SER B 2 8 ? 26.634 65.339 50.404 1.00 43.25 2 SER B C 1
ATOM 2245 O O . SER B 2 8 ? 27.420 64.995 51.285 1.00 40.47 2 SER B O 1
ATOM 2248 N N . HIS B 2 9 ? 25.732 64.516 49.880 1.00 43.05 3 HIS B N 1
ATOM 2249 C CA . HIS B 2 9 ? 25.597 63.141 50.349 1.00 39.00 3 HIS B CA 1
ATOM 2250 C C . HIS B 2 9 ? 26.838 62.299 50.064 1.00 37.56 3 HIS B C 1
ATOM 2251 O O . HIS B 2 9 ? 27.147 61.370 50.810 1.00 43.30 3 HIS B O 1
ATOM 2258 N N . LEU B 2 10 ? 27.539 62.618 48.979 1.00 29.64 4 LEU B N 1
ATOM 2259 C CA . LEU B 2 10 ? 28.757 61.898 48.624 1.00 33.62 4 LEU B CA 1
ATOM 2260 C C . LEU B 2 10 ? 29.816 62.044 49.712 1.00 35.24 4 LEU B C 1
ATOM 2261 O O . LEU B 2 10 ? 30.398 61.057 50.160 1.00 35.35 4 LEU B O 1
ATOM 2266 N N . ASN B 2 11 ? 30.059 63.280 50.135 1.00 42.30 5 ASN B N 1
ATOM 2267 C CA . ASN B 2 11 ? 31.028 63.548 51.191 1.00 43.83 5 ASN B CA 1
ATOM 2268 C C . ASN B 2 11 ? 30.584 62.963 52.525 1.00 38.16 5 ASN B C 1
ATOM 2269 O O . ASN B 2 11 ? 31.410 62.513 53.316 1.00 38.17 5 ASN B O 1
ATOM 2274 N N . TYR B 2 12 ? 29.276 62.975 52.766 1.00 36.28 6 TYR B N 1
ATOM 2275 C CA . TYR B 2 12 ? 28.715 62.361 53.963 1.00 37.15 6 TYR B CA 1
ATOM 2276 C C . TYR B 2 12 ? 29.067 60.878 54.015 1.00 42.70 6 TYR B C 1
ATOM 2277 O O . TYR B 2 12 ? 29.463 60.362 55.059 1.00 43.32 6 TYR B O 1
ATOM 2286 N N . LEU B 2 13 ? 28.921 60.200 52.880 1.00 38.28 7 LEU B N 1
ATOM 2287 C CA . LEU B 2 13 ? 29.222 58.776 52.788 1.00 36.68 7 LEU B CA 1
ATOM 2288 C C . LEU B 2 13 ? 30.711 58.498 52.970 1.00 36.94 7 LEU B C 1
ATOM 2289 O O . LEU B 2 13 ? 31.093 57.603 53.723 1.00 33.60 7 LEU B O 1
ATOM 2294 N N . LEU B 2 14 ? 31.543 59.267 52.274 1.00 32.47 8 LEU B N 1
ATOM 2295 C CA . LEU B 2 14 ? 32.992 59.090 52.337 1.00 36.02 8 LEU B CA 1
ATOM 2296 C C . LEU B 2 14 ? 33.537 59.299 53.746 1.00 38.11 8 LEU B C 1
ATOM 2297 O O . LEU B 2 14 ? 34.394 58.545 54.204 1.00 41.07 8 LEU B O 1
ATOM 2302 N N . GLU B 2 15 ? 33.042 60.327 54.426 1.00 34.85 9 GLU B N 1
ATOM 2303 C CA . GLU B 2 15 ? 33.450 60.596 55.800 1.00 42.98 9 GLU B CA 1
ATOM 2304 C C . GLU B 2 15 ? 32.931 59.501 56.727 1.00 44.07 9 GLU B C 1
ATOM 2305 O O . GLU B 2 15 ? 33.620 59.084 57.657 1.00 46.12 9 GLU B O 1
ATOM 2311 N N . LYS B 2 16 ? 31.707 59.051 56.465 1.00 37.56 10 LYS B N 1
ATOM 2312 C CA . LYS B 2 16 ? 31.102 57.944 57.201 1.00 39.24 10 LYS B CA 1
ATOM 2313 C C . LYS B 2 16 ? 31.951 56.678 57.110 1.00 39.02 10 LYS B C 1
ATOM 2314 O O . LYS B 2 16 ? 32.213 56.019 58.117 1.00 38.21 10 LYS B O 1
ATOM 2320 N N . ILE B 2 17 ? 32.377 56.345 55.896 1.00 31.33 11 ILE B N 1
ATOM 2321 C CA . ILE B 2 17 ? 33.208 55.168 55.665 1.00 34.40 11 ILE B CA 1
ATOM 2322 C C . ILE B 2 17 ? 34.592 55.307 56.299 1.00 41.65 11 ILE B C 1
ATOM 2323 O O . ILE B 2 17 ? 35.067 54.395 56.977 1.00 45.21 11 ILE B O 1
ATOM 2328 N N . ALA B 2 18 ? 35.229 56.453 56.076 1.00 41.99 12 ALA B N 1
ATOM 2329 C CA . ALA B 2 18 ? 36.564 56.719 56.608 1.00 36.09 12 ALA B CA 1
ATOM 2330 C C . ALA B 2 18 ? 36.586 56.648 58.131 1.00 35.44 12 ALA B C 1
ATOM 2331 O O . ALA B 2 18 ? 37.512 56.090 58.722 1.00 32.08 12 ALA B O 1
ATOM 2333 N N . ALA B 2 19 ? 35.567 57.226 58.759 1.00 34.51 13 ALA B N 1
ATOM 2334 C CA . ALA B 2 19 ? 35.462 57.240 60.214 1.00 42.08 13 ALA B CA 1
ATOM 2335 C C . ALA B 2 19 ? 35.457 55.829 60.799 1.00 49.73 13 ALA B C 1
ATOM 2336 O O . ALA B 2 19 ? 36.169 55.548 61.760 1.00 56.27 13 ALA B O 1
ATOM 2338 N N . SER B 2 20 ? 34.666 54.942 60.203 1.00 49.41 14 SER B N 1
ATOM 2339 C CA . SER B 2 20 ? 34.499 53.588 60.725 1.00 48.01 14 SER B CA 1
ATOM 2340 C C . SER B 2 20 ? 35.650 52.657 60.345 1.00 46.22 14 SER B C 1
ATOM 2341 O O . SER B 2 20 ? 35.620 51.467 60.656 1.00 49.72 14 SER B O 1
ATOM 2344 N N . SER B 2 21 ? 36.660 53.196 59.671 1.00 42.54 15 SER B N 1
ATOM 2345 C CA . SER B 2 21 ? 37.845 52.415 59.338 1.00 39.91 15 SER B CA 1
ATOM 2346 C C . SER B 2 21 ? 39.027 52.814 60.216 1.00 40.56 15 SER B C 1
ATOM 2347 O O . SER B 2 21 ? 38.964 53.805 60.942 1.00 50.79 15 SER B O 1
ATOM 2350 N N . LYS B 2 22 ? 40.106 52.041 60.142 1.00 37.73 16 LYS B N 1
ATOM 2351 C CA . LYS B 2 22 ? 41.326 52.367 60.870 1.00 42.92 16 LYS B CA 1
ATOM 2352 C C . LYS B 2 22 ? 42.266 53.176 59.985 1.00 48.55 16 LYS B C 1
ATOM 2353 O O . LYS B 2 22 ? 43.453 53.320 60.280 1.00 60.31 16 LYS B O 1
ATOM 2359 N N . GLU B 2 23 ? 41.720 53.699 58.892 1.00 44.44 17 GLU B N 1
ATOM 2360 C CA . GLU B 2 23 ? 42.497 54.471 57.934 1.00 43.05 17 GLU B CA 1
ATOM 2361 C C . GLU B 2 23 ? 41.996 55.907 57.851 1.00 31.29 17 GLU B C 1
ATOM 2362 O O . GLU B 2 23 ? 40.798 56.165 57.972 1.00 34.69 17 GLU B O 1
ATOM 2368 N N . ASP B 2 24 ? 42.923 56.838 57.651 1.00 38.29 18 ASP B N 1
ATOM 2369 C CA . ASP B 2 24 ? 42.576 58.236 57.432 1.00 40.62 18 ASP B CA 1
ATOM 2370 C C . ASP B 2 24 ? 41.726 58.388 56.174 1.00 41.51 18 ASP B C 1
ATOM 2371 O O . ASP B 2 24 ? 40.727 59.108 56.167 1.00 39.69 18 ASP B O 1
ATOM 2376 N N . PHE B 2 25 ? 42.137 57.704 55.111 1.00 37.84 19 PHE B N 1
ATOM 2377 C CA . PHE B 2 25 ? 41.476 57.804 53.816 1.00 32.86 19 PHE B CA 1
ATOM 2378 C C . PHE B 2 25 ? 41.582 56.474 53.075 1.00 29.00 19 PHE B C 1
ATOM 2379 O O . PHE B 2 25 ? 42.527 56.254 52.317 1.00 35.13 19 PHE B O 1
ATOM 2387 N N . PRO B 2 26 ? 40.607 55.580 53.292 1.00 31.59 20 PRO B N 1
ATOM 2388 C CA . PRO B 2 26 ? 40.684 54.204 52.788 1.00 30.39 20 PRO B CA 1
ATOM 2389 C C . PRO B 2 26 ? 40.272 54.075 51.324 1.00 32.08 20 PRO B C 1
ATOM 2390 O O . PRO B 2 26 ? 39.515 53.171 50.974 1.00 32.16 20 PRO B O 1
ATOM 2394 N N . PHE B 2 27 ? 40.773 54.974 50.484 1.00 34.10 21 PHE B N 1
ATOM 2395 C CA . PHE B 2 27 ? 40.423 54.986 49.071 1.00 38.13 21 PHE B CA 1
ATOM 2396 C C . PHE B 2 27 ? 41.655 55.307 48.233 1.00 36.02 21 PHE B C 1
ATOM 2397 O O . PHE B 2 27 ? 42.627 55.859 48.749 1.00 34.19 21 PHE B O 1
ATOM 2405 N N . PRO B 2 28 ? 41.624 54.956 46.936 1.00 30.53 22 PRO B N 1
ATOM 2406 C CA . PRO B 2 28 ? 42.699 55.393 46.038 1.00 30.92 22 PRO B CA 1
ATOM 2407 C C . PRO B 2 28 ? 42.742 56.915 45.927 1.00 24.93 22 PRO B C 1
ATOM 2408 O O . PRO B 2 28 ? 41.694 57.561 45.967 1.00 36.75 22 PRO B O 1
ATOM 2412 N N . ASP B 2 29 ? 43.939 57.476 45.789 1.00 29.14 23 ASP B N 1
ATOM 2413 C CA . ASP B 2 29 ? 44.097 58.920 45.658 1.00 36.63 23 ASP B CA 1
ATOM 2414 C C . ASP B 2 29 ? 43.622 59.418 44.300 1.00 43.14 23 ASP B C 1
ATOM 2415 O O . ASP B 2 29 ? 43.090 60.523 44.183 1.00 43.81 23 ASP B O 1
ATOM 2420 N N . ASP B 2 30 ? 43.820 58.597 43.275 1.00 34.34 24 ASP B N 1
ATOM 2421 C CA . ASP B 2 30 ? 43.618 59.033 41.900 1.00 32.05 24 ASP B CA 1
ATOM 2422 C C . ASP B 2 30 ? 42.672 58.079 41.177 1.00 30.08 24 ASP B C 1
ATOM 2423 O O . ASP B 2 30 ? 43.105 57.091 40.584 1.00 35.01 24 ASP B O 1
ATOM 2428 N N . LEU B 2 31 ? 41.378 58.378 41.235 1.00 32.44 25 LEU B N 1
ATOM 2429 C CA . LEU B 2 31 ? 40.365 57.523 40.623 1.00 36.41 25 LEU B CA 1
ATOM 2430 C C . LEU B 2 31 ? 40.460 57.500 39.098 1.00 41.37 25 LEU B C 1
ATOM 2431 O O . LEU B 2 31 ? 40.034 56.536 38.464 1.00 37.65 25 LEU B O 1
ATOM 2436 N N . GLU B 2 32 ? 41.008 58.560 38.510 1.00 33.25 26 GLU B N 1
ATOM 2437 C CA . GLU B 2 32 ? 41.212 58.593 37.066 1.00 37.67 26 GLU B CA 1
ATOM 2438 C C . GLU B 2 32 ? 42.185 57.495 36.651 1.00 32.90 26 GLU B C 1
ATOM 2439 O O . GLU B 2 32 ? 41.935 56.751 35.704 1.00 30.04 26 GLU B O 1
ATOM 2445 N N . SER B 2 33 ? 43.298 57.406 37.371 1.00 29.10 27 SER B N 1
ATOM 2446 C CA . SER B 2 33 ? 44.310 56.390 37.107 1.00 33.16 27 SER B CA 1
ATOM 2447 C C . SER B 2 33 ? 43.803 55.007 37.504 1.00 35.14 27 SER B C 1
ATOM 2448 O O . SER B 2 33 ? 44.102 54.010 36.848 1.00 28.45 27 SER B O 1
ATOM 2451 N N . TYR B 2 34 ? 43.035 54.961 38.588 1.00 34.20 28 TYR B N 1
ATOM 2452 C CA . TYR B 2 34 ? 42.507 53.711 39.125 1.00 33.13 28 TYR B CA 1
ATOM 2453 C C . TYR B 2 34 ? 41.516 53.047 38.169 1.00 35.54 28 TYR B C 1
ATOM 2454 O O . TYR B 2 34 ? 41.418 51.821 38.117 1.00 33.20 28 TYR B O 1
ATOM 2463 N N . LEU B 2 35 ? 40.786 53.862 37.415 1.00 28.78 29 LEU B N 1
ATOM 2464 C CA . LEU B 2 35 ? 39.733 53.360 36.537 1.00 29.04 29 LEU B CA 1
ATOM 2465 C C . LEU B 2 35 ? 40.184 53.203 35.085 1.00 35.70 29 LEU B C 1
ATOM 2466 O O . LEU B 2 35 ? 39.428 52.707 34.250 1.00 37.25 29 LEU B O 1
ATOM 2471 N N . GLU B 2 36 ? 41.401 53.644 34.781 1.00 50.17 30 GLU B N 1
ATOM 2472 C CA . GLU B 2 36 ? 41.914 53.593 33.414 1.00 51.79 30 GLU B CA 1
ATOM 2473 C C . GLU B 2 36 ? 42.005 52.156 32.896 1.00 51.75 30 GLU B C 1
ATOM 2474 O O . GLU B 2 36 ? 42.583 51.287 33.548 1.00 48.24 30 GLU B O 1
ATOM 2480 N N . GLY B 2 37 ? 41.428 51.918 31.721 1.00 49.38 31 GLY B N 1
ATOM 2481 C CA . GLY B 2 37 ? 41.486 50.613 31.085 1.00 43.43 31 GLY B CA 1
ATOM 2482 C C . GLY B 2 37 ? 40.631 49.562 31.768 1.00 39.90 31 GLY B C 1
ATOM 2483 O O . GLY B 2 37 ? 40.733 48.373 31.467 1.00 44.14 31 GLY B O 1
ATOM 2484 N N . TYR B 2 38 ? 39.783 50.003 32.691 1.00 38.42 32 TYR B N 1
ATOM 2485 C CA . TYR B 2 38 ? 38.949 49.092 33.462 1.00 36.42 32 TYR B CA 1
ATOM 2486 C C . TYR B 2 38 ? 37.683 48.703 32.707 1.00 37.55 32 TYR B C 1
ATOM 2487 O O . TYR B 2 38 ? 36.882 49.560 32.332 1.00 36.48 32 TYR B O 1
ATOM 2496 N N . VAL B 2 39 ? 37.509 47.404 32.492 1.00 32.26 33 VAL B N 1
ATOM 2497 C CA . VAL B 2 39 ? 36.267 46.874 31.947 1.00 28.73 33 VAL B CA 1
ATOM 2498 C C . VAL B 2 39 ? 35.681 45.880 32.937 1.00 30.08 33 VAL B C 1
ATOM 2499 O O . VAL B 2 39 ? 36.181 44.763 33.068 1.00 41.44 33 VAL B O 1
ATOM 2503 N N . PRO B 2 40 ? 34.621 46.292 33.648 1.00 30.89 34 PRO B N 1
ATOM 2504 C CA . PRO B 2 40 ? 33.997 45.460 34.682 1.00 30.03 34 PRO B CA 1
ATOM 2505 C C . PRO B 2 40 ? 33.516 44.123 34.132 1.00 38.19 34 PRO B C 1
ATOM 2506 O O . PRO B 2 40 ? 32.781 44.084 33.144 1.00 37.60 34 PRO B O 1
ATOM 2510 N N . ASP B 2 41 ? 33.935 43.039 34.775 1.00 25.64 35 ASP B N 1
ATOM 2511 C CA . ASP B 2 41 ? 33.569 41.701 34.339 1.00 26.79 35 ASP B CA 1
ATOM 2512 C C . ASP B 2 41 ? 32.549 41.130 35.316 1.00 35.98 35 ASP B C 1
ATOM 2513 O O . ASP B 2 41 ? 32.881 40.784 36.450 1.00 34.72 35 ASP B O 1
ATOM 2518 N N . LYS B 2 42 ? 31.303 41.042 34.865 1.00 32.49 36 LYS B N 1
ATOM 2519 C CA . LYS B 2 42 ? 30.195 40.596 35.703 1.00 34.37 36 LYS B CA 1
ATOM 2520 C C . LYS B 2 42 ? 30.334 39.147 36.169 1.00 42.82 36 LYS B C 1
ATOM 2521 O O . LYS B 2 42 ? 29.594 38.699 37.044 1.00 45.20 36 LYS B O 1
ATOM 2527 N N . ASN B 2 43 ? 31.278 38.416 35.585 1.00 40.31 37 ASN B N 1
ATOM 2528 C CA . ASN B 2 43 ? 31.454 37.008 35.917 1.00 44.80 37 ASN B CA 1
ATOM 2529 C C . ASN B 2 43 ? 32.571 36.763 36.927 1.00 50.61 37 ASN B C 1
ATOM 2530 O O . ASN B 2 43 ? 32.849 35.619 37.287 1.00 57.88 37 ASN B O 1
ATOM 2535 N N . ILE B 2 44 ? 33.212 37.835 37.381 1.00 44.77 38 ILE B N 1
ATOM 2536 C CA . ILE B 2 44 ? 34.169 37.729 38.476 1.00 38.27 38 ILE B CA 1
ATOM 2537 C C . ILE B 2 44 ? 33.413 37.833 39.793 1.00 43.04 38 ILE B C 1
ATOM 2538 O O . ILE B 2 44 ? 32.763 38.841 40.067 1.00 50.28 38 ILE B O 1
ATOM 2543 N N . ALA B 2 45 ? 33.504 36.790 40.609 1.00 48.94 39 ALA B N 1
ATOM 2544 C CA . ALA B 2 45 ? 32.701 36.703 41.822 1.00 47.79 39 ALA B CA 1
ATOM 2545 C C . ALA B 2 45 ? 33.265 37.567 42.945 1.00 37.86 39 ALA B C 1
ATOM 2546 O O . ALA B 2 45 ? 33.626 37.060 44.007 1.00 50.16 39 ALA B O 1
ATOM 2548 N N . LEU B 2 46 ? 33.320 38.874 42.709 1.00 39.52 40 LEU B N 1
ATOM 2549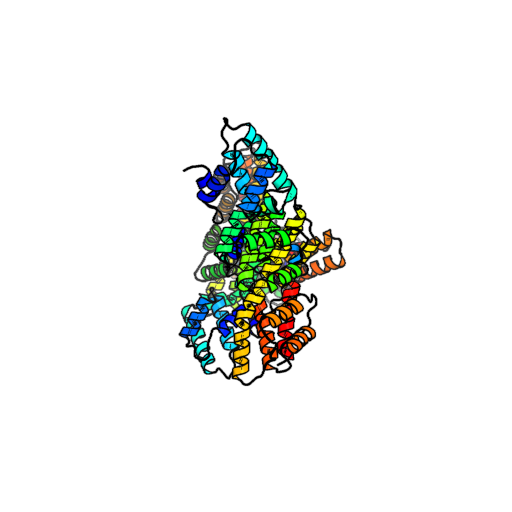 C CA . LEU B 2 46 ? 33.818 39.819 43.702 1.00 44.40 40 LEU B CA 1
ATOM 2550 C C . LEU B 2 46 ? 32.731 40.797 44.129 1.00 47.78 40 LEU B C 1
ATOM 2551 O O . LEU B 2 46 ? 32.006 41.335 43.291 1.00 58.43 40 LEU B O 1
ATOM 2556 N N . ASP B 2 47 ? 32.619 41.023 45.434 1.00 41.12 41 ASP B N 1
ATOM 2557 C CA . ASP B 2 47 ? 31.712 42.038 45.951 1.00 42.98 41 ASP B CA 1
ATOM 2558 C C . ASP B 2 47 ? 32.162 43.430 45.526 1.00 40.31 41 ASP B C 1
ATOM 2559 O O . ASP B 2 47 ? 33.354 43.737 45.543 1.00 38.18 41 ASP B O 1
ATOM 2564 N N . THR B 2 48 ? 31.205 44.269 45.147 1.00 37.63 42 THR B N 1
ATOM 2565 C CA . THR B 2 48 ? 31.493 45.669 44.864 1.00 34.83 42 THR B CA 1
ATOM 2566 C C . THR B 2 48 ? 31.772 46.406 46.167 1.00 29.63 42 THR B C 1
ATOM 2567 O O . THR B 2 48 ? 31.450 45.911 47.247 1.00 32.43 42 THR B O 1
ATOM 2571 N N . TYR B 2 49 ? 32.371 47.587 46.069 1.00 31.51 43 TYR B N 1
ATOM 2572 C CA . TYR B 2 49 ? 32.661 48.380 47.258 1.00 36.94 43 TYR B CA 1
ATOM 2573 C C . TYR B 2 49 ? 31.391 48.977 47.853 1.00 37.23 43 TYR B C 1
ATOM 2574 O O . TYR B 2 49 ? 31.354 49.302 49.039 1.00 38.49 43 TYR B O 1
ATOM 2583 N N . GLN B 2 50 ? 30.355 49.122 47.031 1.00 23.29 44 GLN B N 1
ATOM 2584 C CA . GLN B 2 50 ? 29.040 49.490 47.542 1.00 29.29 44 GLN B CA 1
ATOM 2585 C C . GLN B 2 50 ? 28.575 48.438 48.542 1.00 35.26 44 GLN B C 1
ATOM 2586 O O . GLN B 2 50 ? 28.086 48.759 49.626 1.00 33.80 44 GLN B O 1
ATOM 2592 N N . LYS B 2 51 ? 28.736 47.177 48.154 1.00 29.94 45 LYS B N 1
ATOM 2593 C CA . LYS B 2 51 ? 28.388 46.039 48.995 1.00 35.94 45 LYS B CA 1
ATOM 2594 C C . LYS B 2 51 ? 29.242 45.996 50.258 1.00 35.77 45 LYS B C 1
ATOM 2595 O O . LYS B 2 51 ? 28.720 45.888 51.368 1.00 35.26 45 LYS B O 1
ATOM 2601 N N . ILE B 2 52 ? 30.556 46.074 50.072 1.00 38.16 46 ILE B N 1
ATOM 2602 C CA . ILE B 2 52 ? 31.513 46.030 51.173 1.00 36.70 46 ILE B CA 1
ATOM 2603 C C . ILE B 2 52 ? 31.280 47.131 52.210 1.00 39.24 46 ILE B C 1
ATOM 2604 O O . ILE B 2 52 ? 31.333 46.881 53.414 1.00 37.71 46 ILE B O 1
ATOM 2609 N N . PHE B 2 53 ? 31.004 48.343 51.738 1.00 37.46 47 PHE B N 1
ATOM 2610 C CA . PHE B 2 53 ? 30.843 49.493 52.624 1.00 39.38 47 PHE B CA 1
ATOM 2611 C C . PHE B 2 53 ? 29.400 49.688 53.084 1.00 44.16 47 PHE B C 1
ATOM 2612 O O . PHE B 2 53 ? 29.078 50.690 53.727 1.00 42.86 47 PHE B O 1
ATOM 2620 N N . LYS B 2 54 ? 28.543 48.726 52.747 1.00 36.49 48 LYS B N 1
ATOM 2621 C CA . LYS B 2 54 ? 27.138 48.733 53.156 1.00 45.22 48 LYS B CA 1
ATOM 2622 C C . LYS B 2 54 ? 26.406 49.996 52.713 1.00 41.83 48 LYS B C 1
ATOM 2623 O O . LYS B 2 54 ? 25.655 50.592 53.484 1.00 41.47 48 LYS B O 1
ATOM 2629 N N . ILE B 2 55 ? 26.631 50.398 51.468 1.00 42.59 49 ILE B N 1
ATOM 2630 C CA . ILE B 2 55 ? 25.969 51.568 50.912 1.00 32.76 49 ILE B CA 1
ATOM 2631 C C . ILE B 2 55 ? 24.677 51.159 50.211 1.00 36.00 49 ILE B C 1
ATOM 2632 O O . ILE B 2 55 ? 24.684 50.290 49.340 1.00 41.11 49 ILE B O 1
ATOM 2637 N N . SER B 2 56 ? 23.567 51.780 50.594 1.00 30.15 50 SER B N 1
ATOM 2638 C CA . SER B 2 56 ? 22.280 51.460 49.990 1.00 39.81 50 SER B CA 1
ATOM 2639 C C . SER B 2 56 ? 22.203 52.025 48.577 1.00 40.95 50 SER B C 1
ATOM 2640 O O . SER B 2 56 ? 22.895 52.988 48.246 1.00 40.73 50 SER B O 1
ATOM 2643 N N . SER B 2 57 ? 21.368 51.414 47.742 1.00 40.37 51 SER B N 1
ATOM 2644 C CA . SER B 2 57 ? 21.196 51.872 46.369 1.00 42.68 51 SER B CA 1
ATOM 2645 C C . SER B 2 57 ? 20.541 53.248 46.338 1.00 35.75 51 SER B C 1
ATOM 2646 O O . SER B 2 57 ? 20.740 54.019 45.400 1.00 39.41 51 SER B O 1
ATOM 2649 N N . GLU B 2 58 ? 19.762 53.548 47.373 1.00 31.66 52 GLU B N 1
ATOM 2650 C CA . GLU B 2 58 ? 19.163 54.867 47.524 1.00 37.89 52 GLU B CA 1
ATOM 2651 C C . GLU B 2 58 ? 20.241 55.923 47.739 1.00 41.94 52 GLU B C 1
ATOM 2652 O O . GLU B 2 58 ? 20.131 57.044 47.242 1.00 41.07 52 GLU B O 1
ATOM 2658 N N . ASP B 2 59 ? 21.278 55.559 48.490 1.00 34.94 53 ASP B N 1
ATOM 2659 C CA . ASP B 2 59 ? 22.405 56.452 48.736 1.00 36.57 53 ASP B CA 1
ATOM 2660 C C . ASP B 2 59 ? 23.148 56.805 47.456 1.00 38.26 53 ASP B C 1
ATOM 2661 O O . ASP B 2 59 ? 23.494 57.963 47.228 1.00 46.33 53 ASP B O 1
ATOM 2666 N N . LEU B 2 60 ? 23.391 55.799 46.624 1.00 26.78 54 LEU B N 1
ATOM 2667 C CA . LEU B 2 60 ? 24.095 56.007 45.368 1.00 33.51 54 LEU B CA 1
ATOM 2668 C C . LEU B 2 60 ? 23.256 56.845 44.413 1.00 29.07 54 LEU B C 1
ATOM 2669 O O . LEU B 2 60 ? 23.789 57.649 43.648 1.00 28.80 54 LEU B O 1
ATOM 2674 N N . GLU B 2 61 ? 21.943 56.650 44.463 1.00 26.25 55 GLU B N 1
ATOM 2675 C CA . GLU B 2 61 ? 21.027 57.403 43.617 1.00 38.32 55 GLU B CA 1
ATOM 2676 C C . GLU B 2 61 ? 21.070 58.889 43.960 1.00 39.02 55 GLU B C 1
ATOM 2677 O O . GLU B 2 61 ? 21.059 59.738 43.069 1.00 39.64 55 GLU B O 1
ATOM 2683 N N . LYS B 2 62 ? 21.110 59.194 45.255 1.00 38.20 56 LYS B N 1
ATOM 2684 C CA . LYS B 2 62 ? 21.225 60.573 45.719 1.00 41.19 56 LYS B CA 1
ATOM 2685 C C . LYS B 2 62 ? 22.490 61.222 45.173 1.00 42.23 56 LYS B C 1
ATOM 2686 O O . LYS B 2 62 ? 22.472 62.365 44.718 1.00 42.60 56 LYS B O 1
ATOM 2692 N N . VAL B 2 63 ? 23.588 60.474 45.224 1.00 35.62 57 VAL B N 1
ATOM 2693 C CA . VAL B 2 63 ? 24.873 60.943 44.723 1.00 33.84 57 VAL B CA 1
ATOM 2694 C C . VAL B 2 63 ? 24.815 61.133 43.208 1.00 33.53 57 VAL B C 1
ATOM 2695 O O . VAL B 2 63 ? 25.392 62.077 42.667 1.00 35.53 57 VAL B O 1
ATOM 2699 N N . TYR B 2 64 ? 24.108 60.233 42.531 1.00 32.05 58 TYR B N 1
ATOM 2700 C CA . TYR B 2 64 ? 23.947 60.317 41.083 1.00 35.14 58 TYR B CA 1
ATOM 2701 C C . TYR B 2 64 ? 23.263 61.616 40.676 1.00 31.86 58 TYR B C 1
ATOM 2702 O O . TYR B 2 64 ? 23.669 62.265 39.713 1.00 32.58 58 TYR B O 1
ATOM 2711 N N . LYS B 2 65 ? 22.217 61.984 41.411 1.00 36.03 59 LYS B N 1
ATOM 2712 C CA . LYS B 2 65 ? 21.494 63.223 41.149 1.00 42.08 59 LYS B CA 1
ATOM 2713 C C . LYS B 2 65 ? 22.398 64.435 41.346 1.00 43.68 59 LYS B C 1
ATOM 2714 O O . LYS B 2 65 ? 22.325 65.404 40.589 1.00 42.55 59 LYS B O 1
ATOM 2720 N N . GLU B 2 66 ? 23.245 64.375 42.369 1.00 32.27 60 GLU B N 1
ATOM 2721 C CA . GLU B 2 66 ? 24.208 65.439 42.635 1.00 41.66 60 GLU B CA 1
ATOM 2722 C C . GLU B 2 66 ? 25.171 65.619 41.465 1.00 39.03 60 GLU B C 1
ATOM 2723 O O . GLU B 2 66 ? 25.483 66.744 41.072 1.00 44.02 60 GLU B O 1
ATOM 2729 N N . GLY B 2 67 ? 25.642 64.504 40.916 1.00 34.26 61 GLY B N 1
ATOM 2730 C CA . GLY B 2 67 ? 26.537 64.537 39.775 1.00 35.00 61 GLY B CA 1
ATOM 2731 C C . GLY B 2 67 ? 25.831 64.997 38.514 1.00 36.84 61 GLY B C 1
ATOM 2732 O O . GLY B 2 67 ? 26.405 65.721 37.701 1.00 42.48 61 GLY B O 1
ATOM 2733 N N . TYR B 2 68 ? 24.583 64.570 38.351 1.00 34.25 62 TYR B N 1
ATOM 2734 C CA . TYR B 2 68 ? 23.786 64.958 37.193 1.00 37.84 62 TYR B CA 1
ATOM 2735 C C . TYR B 2 68 ? 23.439 66.444 37.243 1.00 40.65 62 TYR B C 1
ATOM 2736 O O . TYR B 2 68 ? 23.471 67.130 36.220 1.00 38.14 62 TYR B O 1
ATOM 2745 N N . HIS B 2 69 ? 23.097 66.930 38.435 1.00 33.51 63 HIS B N 1
ATOM 2746 C CA . HIS B 2 69 ? 22.828 68.352 38.646 1.00 37.57 63 HIS B CA 1
ATOM 2747 C C . HIS B 2 69 ? 24.025 69.204 38.240 1.00 43.37 63 HIS B C 1
ATOM 2748 O O . HIS B 2 69 ? 23.869 70.243 37.597 1.00 45.11 63 HIS B O 1
ATOM 2755 N N . ALA B 2 70 ? 25.218 68.762 38.628 1.00 42.06 64 ALA B N 1
ATOM 2756 C CA . ALA B 2 70 ? 26.450 69.457 38.272 1.00 43.01 64 ALA B CA 1
ATOM 2757 C C . ALA B 2 70 ? 26.643 69.473 36.759 1.00 42.62 64 ALA B C 1
ATOM 2758 O O . ALA B 2 70 ? 27.096 70.467 36.191 1.00 44.57 64 ALA B O 1
ATOM 2760 N N . TYR B 2 71 ? 26.302 68.361 36.115 1.00 45.37 65 TYR B N 1
ATOM 2761 C CA . TYR B 2 71 ? 26.379 68.251 34.663 1.00 41.78 65 TYR B CA 1
ATOM 2762 C C . TYR B 2 71 ? 25.448 69.252 33.983 1.00 39.44 65 TYR B C 1
ATOM 2763 O O . TYR B 2 71 ? 25.829 69.908 33.013 1.00 41.16 65 TYR B O 1
ATOM 2772 N N . LEU B 2 72 ? 24.229 69.368 34.501 1.00 35.69 66 LEU B N 1
ATOM 2773 C CA . LEU B 2 72 ? 23.244 70.293 33.948 1.00 44.11 66 LEU B CA 1
ATOM 2774 C C . LEU B 2 72 ? 23.646 71.752 34.159 1.00 48.73 66 LEU B C 1
ATOM 2775 O O . LEU B 2 72 ? 23.200 72.637 33.429 1.00 50.14 66 LEU B O 1
ATOM 2780 N N . ASP B 2 73 ? 24.488 71.999 35.158 1.00 45.24 67 ASP B N 1
ATOM 2781 C CA . ASP B 2 73 ? 24.982 73.346 35.425 1.00 49.32 67 ASP B CA 1
ATOM 2782 C C . ASP B 2 73 ? 26.266 73.614 34.648 1.00 45.23 67 ASP B C 1
ATOM 2783 O O . ASP B 2 73 ? 26.939 74.622 34.872 1.00 48.01 67 ASP B O 1
ATOM 2788 N N . LYS B 2 74 ? 26.600 72.687 33.752 1.00 44.06 68 LYS B N 1
ATOM 2789 C CA . LYS B 2 74 ? 27.800 72.759 32.918 1.00 51.45 68 LYS B CA 1
ATOM 2790 C C . LYS B 2 74 ? 29.084 72.724 33.743 1.00 49.41 68 LYS B C 1
ATOM 2791 O O . LYS B 2 74 ? 30.152 73.095 33.257 1.00 47.12 68 LYS B O 1
ATOM 2797 N N . ASP B 2 75 ? 28.976 72.278 34.991 1.00 47.37 69 ASP B N 1
ATOM 2798 C CA . ASP B 2 75 ? 30.154 72.047 35.815 1.00 41.86 69 ASP B CA 1
ATOM 2799 C C . ASP B 2 75 ? 30.610 70.611 35.605 1.00 40.05 69 ASP B C 1
ATOM 2800 O O . ASP B 2 75 ? 30.349 69.735 36.430 1.00 42.64 69 ASP B O 1
ATOM 2805 N N . TYR B 2 76 ? 31.293 70.379 34.490 1.00 37.09 70 TYR B N 1
ATOM 2806 C CA . TYR B 2 76 ? 31.677 69.031 34.092 1.00 42.28 70 TYR B CA 1
ATOM 2807 C C . TYR B 2 76 ? 32.767 68.466 34.993 1.00 41.26 70 TYR B C 1
ATOM 2808 O O . TYR B 2 76 ? 32.777 67.271 35.285 1.00 40.99 70 TYR B O 1
ATOM 2817 N N . ALA B 2 77 ? 33.680 69.328 35.427 1.00 41.17 71 ALA B N 1
ATOM 2818 C CA . ALA B 2 77 ? 34.756 68.923 36.324 1.00 32.58 71 ALA B CA 1
ATOM 2819 C C . ALA B 2 77 ? 34.200 68.306 37.605 1.00 33.02 71 ALA B C 1
ATOM 2820 O O . ALA B 2 77 ? 34.688 67.276 38.069 1.00 30.21 71 ALA B O 1
ATOM 2822 N N . LYS B 2 78 ? 33.178 68.941 38.171 1.00 32.92 72 LYS B N 1
ATOM 2823 C CA . LYS B 2 78 ? 32.553 68.439 39.389 1.00 37.03 72 LYS B CA 1
ATOM 2824 C C . LYS B 2 78 ? 31.775 67.154 39.126 1.00 41.96 72 LYS B C 1
ATOM 2825 O O . LYS B 2 78 ? 31.784 66.232 39.943 1.00 47.53 72 LYS B O 1
ATOM 2831 N N . SER B 2 79 ? 31.104 67.098 37.980 1.00 36.96 73 SER B N 1
ATOM 2832 C CA . SER B 2 79 ? 30.320 65.925 37.617 1.00 36.79 73 SER B CA 1
ATOM 2833 C C . SER B 2 79 ? 31.224 64.715 37.411 1.00 29.24 73 SER B C 1
ATOM 2834 O O . SER B 2 79 ? 30.894 63.609 37.837 1.00 26.86 73 SER B O 1
ATOM 2837 N N . ILE B 2 80 ? 32.368 64.935 36.769 1.00 31.47 74 ILE B N 1
ATOM 2838 C CA . ILE B 2 80 ? 33.334 63.868 36.524 1.00 32.27 74 ILE B CA 1
ATOM 2839 C C . ILE B 2 80 ? 33.839 63.270 37.835 1.00 39.53 74 ILE B C 1
ATOM 2840 O O . ILE B 2 80 ? 33.926 62.049 37.977 1.00 32.84 74 ILE B O 1
ATOM 2845 N N . THR B 2 81 ? 34.159 64.138 38.789 1.00 41.71 75 THR B N 1
ATOM 2846 C CA . THR B 2 81 ? 34.573 63.713 40.122 1.00 37.17 75 THR B CA 1
ATOM 2847 C C . THR B 2 81 ? 33.547 62.779 40.763 1.00 34.03 75 THR B C 1
ATOM 2848 O O . THR B 2 81 ? 33.896 61.724 41.291 1.00 33.04 75 THR B O 1
ATOM 2852 N N . VAL B 2 82 ? 32.280 63.176 40.704 1.00 35.12 76 VAL B N 1
ATOM 2853 C CA . VAL B 2 82 ? 31.200 62.423 41.330 1.00 31.46 76 VAL B CA 1
ATOM 2854 C C . VAL B 2 82 ? 30.979 61.056 40.682 1.00 38.81 76 VAL B C 1
ATOM 2855 O O . VAL B 2 82 ? 30.881 60.041 41.374 1.00 35.82 76 VAL B O 1
ATOM 2859 N N . PHE B 2 83 ? 30.914 61.031 39.353 1.00 32.52 77 PHE B N 1
ATOM 2860 C CA . PHE B 2 83 ? 30.635 59.794 38.626 1.00 31.45 77 PHE B CA 1
ATOM 2861 C C . PHE B 2 83 ? 31.744 58.755 38.785 1.00 21.16 77 PHE B C 1
ATOM 2862 O O . PHE B 2 83 ? 31.471 57.557 38.812 1.00 29.87 77 PHE B O 1
ATOM 2870 N N . ARG B 2 84 ? 32.991 59.209 38.877 1.00 28.82 78 ARG B N 1
ATOM 2871 C CA . ARG B 2 84 ? 34.105 58.298 39.127 1.00 27.11 78 ARG B CA 1
ATOM 2872 C C . ARG B 2 84 ? 33.966 57.597 40.478 1.00 27.21 78 ARG B C 1
ATOM 2873 O O . ARG B 2 84 ? 34.252 56.406 40.596 1.00 29.35 78 ARG B O 1
ATOM 2881 N N . TRP B 2 85 ? 33.537 58.339 41.495 1.00 27.03 79 TRP B N 1
ATOM 2882 C CA . TRP B 2 85 ? 33.277 57.753 42.807 1.00 26.23 79 TRP B CA 1
ATOM 2883 C C . TRP B 2 85 ? 32.161 56.715 42.731 1.00 32.39 79 TRP B C 1
ATOM 2884 O O . TRP B 2 85 ? 32.256 55.643 43.328 1.00 37.82 79 TRP B O 1
ATOM 2895 N N . LEU B 2 86 ? 31.099 57.048 42.004 1.00 26.23 80 LEU B N 1
ATOM 2896 C CA . LEU B 2 86 ? 29.970 56.140 41.821 1.00 28.79 80 LEU B CA 1
ATOM 2897 C C . LEU B 2 86 ? 30.391 54.859 41.112 1.00 31.43 80 LEU B C 1
ATOM 2898 O O . LEU B 2 86 ? 29.981 53.760 41.492 1.00 31.06 80 LEU B O 1
ATOM 2903 N N . VAL B 2 87 ? 31.206 55.011 40.075 1.00 27.81 81 VAL B N 1
ATOM 2904 C CA . VAL B 2 87 ? 31.719 53.874 39.324 1.00 31.46 81 VAL B CA 1
ATOM 2905 C C . VAL B 2 87 ? 32.646 53.045 40.211 1.00 31.82 81 VAL B C 1
ATOM 2906 O O . VAL B 2 87 ? 32.682 51.816 40.123 1.00 28.08 81 VAL B O 1
ATOM 2910 N N . PHE B 2 88 ? 33.367 53.729 41.093 1.00 28.01 82 PHE B N 1
ATOM 2911 C CA . PHE B 2 88 ? 34.233 53.072 42.065 1.00 30.71 82 PHE B CA 1
ATOM 2912 C C . PHE B 2 88 ? 33.424 52.184 43.005 1.00 27.54 82 PHE B C 1
ATOM 2913 O O . PHE B 2 88 ? 33.839 51.075 43.338 1.00 33.47 82 PHE B O 1
ATOM 2921 N N . PHE B 2 89 ? 32.267 52.680 43.431 1.00 26.76 83 PHE B N 1
ATOM 2922 C CA . PHE B 2 89 ? 31.407 51.945 44.351 1.00 30.34 83 PHE B CA 1
ATOM 2923 C C . PHE B 2 89 ? 30.667 50.798 43.664 1.00 34.18 83 PHE B C 1
ATOM 2924 O O . PHE B 2 89 ? 30.574 49.699 44.208 1.00 36.98 83 PHE B O 1
ATOM 2932 N N . ASN B 2 90 ? 30.137 51.057 42.474 1.00 31.82 84 ASN B N 1
ATOM 2933 C CA . ASN B 2 90 ? 29.437 50.028 41.713 1.00 35.25 84 ASN B CA 1
ATOM 2934 C C . ASN B 2 90 ? 29.614 50.250 40.215 1.00 29.08 84 ASN B C 1
ATOM 2935 O O . ASN B 2 90 ? 28.843 50.983 39.599 1.00 29.31 84 ASN B O 1
ATOM 2940 N N . PRO B 2 91 ? 30.637 49.611 39.626 1.00 30.42 85 PRO B N 1
ATOM 2941 C CA . PRO B 2 91 ? 30.977 49.784 38.210 1.00 31.52 85 PRO B CA 1
ATOM 2942 C C . PRO B 2 91 ? 30.065 49.009 37.260 1.00 33.46 85 PRO B C 1
ATOM 2943 O O . PRO B 2 91 ? 30.311 49.011 36.054 1.00 37.78 85 PRO B O 1
ATOM 2947 N N . PHE B 2 92 ? 29.030 48.363 37.791 1.00 31.84 86 PHE B N 1
ATOM 2948 C CA . PHE B 2 92 ? 28.118 47.578 36.962 1.00 32.24 86 PHE B CA 1
ATOM 2949 C C . PHE B 2 92 ? 26.812 48.314 36.672 1.00 32.14 86 PHE B C 1
ATOM 2950 O O . PHE B 2 92 ? 25.907 47.761 36.049 1.00 34.14 86 PHE B O 1
ATOM 2958 N N . VAL B 2 93 ? 26.716 49.559 37.126 1.00 37.85 87 VAL B N 1
ATOM 2959 C CA . VAL B 2 93 ? 25.570 50.397 36.794 1.00 34.98 87 VAL B CA 1
ATOM 2960 C C . VAL B 2 93 ? 25.898 51.217 35.549 1.00 36.31 87 VAL B C 1
ATOM 2961 O O . VAL B 2 93 ? 26.727 52.129 35.592 1.00 29.59 87 VAL B O 1
ATOM 2965 N N . SER B 2 94 ? 25.241 50.882 34.443 1.00 31.64 88 SER B N 1
ATOM 2966 C CA . SER B 2 94 ? 25.593 51.424 33.133 1.00 29.42 88 SER B CA 1
ATOM 2967 C C . SER B 2 94 ? 25.410 52.936 33.012 1.00 26.34 88 SER B C 1
ATOM 2968 O O . SER B 2 94 ? 26.166 53.596 32.301 1.00 30.88 88 SER B O 1
ATOM 2971 N N . LYS B 2 95 ? 24.413 53.483 33.700 1.00 24.74 89 LYS B N 1
ATOM 2972 C CA . LYS B 2 95 ? 24.147 54.916 33.616 1.00 32.46 89 LYS B CA 1
ATOM 2973 C C . LYS B 2 95 ? 25.228 55.738 34.322 1.00 36.36 89 LYS B C 1
ATOM 2974 O O . LYS B 2 95 ? 25.399 56.922 34.032 1.00 39.38 89 LYS B O 1
ATOM 2980 N N . PHE B 2 96 ? 25.951 55.113 35.247 1.00 29.68 90 PHE B N 1
ATOM 2981 C CA . PHE B 2 96 ? 27.074 55.777 35.902 1.00 34.41 90 PHE B CA 1
ATOM 2982 C C . PHE B 2 96 ? 28.187 56.016 34.888 1.00 32.82 90 PHE B C 1
ATOM 2983 O O . PHE B 2 96 ? 28.724 57.118 34.783 1.00 31.41 90 PHE B O 1
ATOM 2991 N N . TRP B 2 97 ? 28.525 54.967 34.145 1.00 29.40 91 TRP B N 1
ATOM 2992 C CA . TRP B 2 97 ? 29.523 55.052 33.085 1.00 31.15 91 TRP B CA 1
ATOM 2993 C C . TRP B 2 97 ? 29.087 55.982 31.957 1.00 30.39 91 TRP B C 1
ATOM 2994 O O . TRP B 2 97 ? 29.904 56.704 31.385 1.00 34.06 91 TRP B O 1
ATOM 3005 N N . PHE B 2 98 ? 27.797 55.954 31.638 1.00 30.07 92 PHE B N 1
ATOM 3006 C CA . PHE B 2 98 ? 27.267 56.739 30.530 1.00 29.00 92 PHE B CA 1
ATOM 3007 C C . PHE B 2 98 ? 27.339 58.229 30.847 1.00 25.64 92 PHE B C 1
ATOM 3008 O O . PHE B 2 98 ? 27.759 59.032 30.014 1.00 30.37 92 PHE B O 1
ATOM 3016 N N . SER B 2 99 ? 26.927 58.592 32.057 1.00 27.08 93 SER B N 1
ATOM 3017 C CA . SER B 2 99 ? 26.985 59.980 32.497 1.00 35.70 93 SER B CA 1
ATOM 3018 C C . SER B 2 99 ? 28.430 60.442 32.665 1.00 33.46 93 SER B C 1
ATOM 3019 O O . SER B 2 99 ? 28.743 61.613 32.451 1.00 36.26 93 SER B O 1
ATOM 3022 N N . LEU B 2 100 ? 29.304 59.518 33.055 1.00 30.56 94 LEU B N 1
ATOM 3023 C CA . LEU B 2 100 ? 30.730 59.812 33.153 1.00 32.55 94 LEU B CA 1
ATOM 3024 C C . LEU B 2 100 ? 31.297 60.093 31.767 1.00 34.99 94 LEU B C 1
ATOM 3025 O O . LEU B 2 100 ? 32.081 61.023 31.580 1.00 42.46 94 LEU B O 1
ATOM 3030 N N . GLY B 2 101 ? 30.891 59.278 30.799 1.00 32.65 95 GLY B N 1
ATOM 3031 C CA . GLY B 2 101 ? 31.322 59.441 29.423 1.00 33.20 95 GLY B CA 1
ATOM 3032 C C . GLY B 2 101 ? 30.877 60.763 28.833 1.00 37.44 95 GLY B C 1
ATOM 3033 O O . GLY B 2 101 ? 31.653 61.442 28.160 1.00 43.84 95 GLY B O 1
ATOM 3034 N N . ALA B 2 102 ? 29.622 61.123 29.084 1.00 34.65 96 ALA B N 1
ATOM 3035 C CA . ALA B 2 102 ? 29.058 62.375 28.594 1.00 39.33 96 ALA B CA 1
ATOM 3036 C C . ALA B 2 102 ? 29.791 63.584 29.172 1.00 42.78 96 ALA B C 1
ATOM 3037 O O . ALA B 2 102 ? 30.043 64.562 28.470 1.00 35.95 96 ALA B O 1
ATOM 3039 N N . SER B 2 103 ? 30.136 63.508 30.454 1.00 38.84 97 SER B N 1
ATOM 3040 C CA . SER B 2 103 ? 30.854 64.590 31.120 1.00 37.04 97 SER B CA 1
ATOM 3041 C C . SER B 2 103 ? 32.260 64.754 30.548 1.00 35.45 97 SER B C 1
ATOM 3042 O O . SER B 2 103 ? 32.714 65.872 30.305 1.00 38.73 97 SER B O 1
ATOM 3045 N N . LEU B 2 104 ? 32.941 63.633 30.333 1.00 34.88 98 LEU B N 1
ATOM 3046 C CA . LEU B 2 104 ? 34.254 63.640 29.698 1.00 36.38 98 LEU B CA 1
ATOM 3047 C C . LEU B 2 104 ? 34.149 64.136 28.258 1.00 41.85 98 LEU B C 1
ATOM 3048 O O . LEU B 2 104 ? 35.027 64.849 27.769 1.00 41.58 98 LEU B O 1
ATOM 3053 N N . HIS B 2 105 ? 33.069 63.744 27.587 1.00 38.00 99 HIS B N 1
ATOM 3054 C CA . HIS B 2 105 ? 32.789 64.179 26.222 1.00 38.11 99 HIS B CA 1
ATOM 3055 C C . HIS B 2 105 ? 32.688 65.702 26.152 1.00 45.02 99 HIS B C 1
ATOM 3056 O O . HIS B 2 105 ? 33.338 66.340 25.322 1.00 43.08 99 HIS B O 1
ATOM 3063 N N . MET B 2 106 ? 31.874 66.277 27.032 1.00 44.52 100 MET B N 1
ATOM 3064 C CA . MET B 2 106 ? 31.695 67.725 27.084 1.00 45.88 100 MET B CA 1
ATOM 3065 C C . MET B 2 106 ? 32.969 68.442 27.525 1.00 45.68 100 MET B C 1
ATOM 3066 O O . MET B 2 106 ? 33.161 69.620 27.231 1.00 42.90 100 MET B O 1
ATOM 3071 N N . SER B 2 107 ? 33.836 67.722 28.229 1.00 51.33 101 SER B N 1
ATOM 3072 C CA . SER B 2 107 ? 35.105 68.275 28.690 1.00 44.93 101 SER B CA 1
ATOM 3073 C C . SER B 2 107 ? 36.185 68.108 27.629 1.00 36.73 101 SER B C 1
ATOM 3074 O O . SER B 2 107 ? 37.340 68.474 27.845 1.00 46.58 101 SER B O 1
ATOM 3077 N N . GLU B 2 108 ? 35.794 67.530 26.496 1.00 47.33 102 GLU B N 1
ATOM 3078 C CA . GLU B 2 108 ? 36.691 67.273 25.371 1.00 45.28 102 GLU B CA 1
ATOM 3079 C C . GLU B 2 108 ? 37.812 66.309 25.755 1.00 41.62 102 GLU B C 1
ATOM 3080 O O . GLU B 2 108 ? 38.901 66.343 25.181 1.00 51.34 102 GLU B O 1
ATOM 3086 N N . GLN B 2 109 ? 37.532 65.451 26.731 1.00 41.23 103 GLN B N 1
ATOM 3087 C CA . GLN B 2 109 ? 38.431 64.359 27.081 1.00 42.41 103 GLN B CA 1
ATOM 3088 C C . GLN B 2 109 ? 37.922 63.097 26.398 1.00 47.70 103 GLN B C 1
ATOM 3089 O O . GLN B 2 109 ? 37.364 62.206 27.040 1.00 51.38 103 GLN B O 1
ATOM 3095 N N . TYR B 2 110 ? 38.130 63.033 25.087 1.00 45.05 104 TYR B N 1
ATOM 3096 C CA . TYR B 2 110 ? 37.481 62.040 24.236 1.00 44.53 104 TYR B CA 1
ATOM 3097 C C . TYR B 2 110 ? 37.972 60.615 24.465 1.00 42.85 104 TYR B C 1
ATOM 3098 O O . TYR B 2 110 ? 37.172 59.678 24.489 1.00 44.40 104 TYR B O 1
ATOM 3107 N N . SER B 2 111 ? 39.284 60.454 24.609 1.00 44.16 105 SER B N 1
ATOM 3108 C CA . SER B 2 111 ? 39.882 59.141 24.843 1.00 41.63 105 SER B CA 1
ATOM 3109 C C . SER B 2 111 ? 39.246 58.440 26.042 1.00 46.84 105 SER B C 1
ATOM 3110 O O . SER B 2 111 ? 38.929 57.251 25.985 1.00 45.54 105 SER B O 1
ATOM 3113 N N . GLN B 2 112 ? 39.060 59.188 27.124 1.00 45.04 106 GLN B N 1
ATOM 3114 C CA . GLN B 2 112 ? 38.457 58.646 28.334 1.00 47.25 106 GLN B CA 1
ATOM 3115 C C . GLN B 2 112 ? 36.939 58.566 28.205 1.00 38.95 106 GLN B C 1
ATOM 3116 O O . GLN B 2 112 ? 36.304 57.700 28.806 1.00 43.30 106 GLN B O 1
ATOM 3122 N N . ALA B 2 113 ? 36.363 59.478 27.429 1.00 38.83 107 ALA B N 1
ATOM 3123 C CA . ALA B 2 113 ? 34.935 59.437 27.135 1.00 35.85 107 ALA B CA 1
ATOM 3124 C C . ALA B 2 113 ? 34.598 58.168 26.360 1.00 37.69 107 ALA B C 1
ATOM 3125 O O . ALA B 2 113 ? 33.587 57.514 26.621 1.00 36.34 107 ALA B O 1
ATOM 3127 N N . LEU B 2 114 ? 35.457 57.834 25.401 1.00 38.96 108 LEU B N 1
ATOM 3128 C CA . LEU B 2 114 ? 35.311 56.623 24.599 1.00 33.62 108 LEU B CA 1
ATOM 3129 C C . LEU B 2 114 ? 35.334 55.357 25.449 1.00 37.46 108 LEU B C 1
ATOM 3130 O O . LEU B 2 114 ? 34.529 54.449 25.242 1.00 41.88 108 LEU B O 1
ATOM 3135 N N . HIS B 2 115 ? 36.268 55.296 26.393 1.00 41.43 109 HIS B N 1
ATOM 3136 C CA . HIS B 2 115 ? 36.374 54.149 27.289 1.00 41.40 109 HIS B CA 1
ATOM 3137 C C . HIS B 2 115 ? 35.100 53.970 28.107 1.00 37.22 109 HIS B C 1
ATOM 3138 O O . HIS B 2 115 ? 34.606 52.854 28.264 1.00 40.72 109 HIS B O 1
ATOM 3145 N N . ALA B 2 116 ? 34.578 55.075 28.627 1.00 32.05 110 ALA B N 1
ATOM 3146 C CA . ALA B 2 116 ? 33.367 55.041 29.439 1.00 34.40 110 ALA B CA 1
ATOM 3147 C C . ALA B 2 116 ? 32.163 54.618 28.603 1.00 32.61 110 ALA B C 1
ATOM 3148 O O . ALA B 2 116 ? 31.324 53.841 29.059 1.00 29.80 110 ALA B O 1
ATOM 3150 N N . TYR B 2 117 ? 32.081 55.138 27.381 1.00 29.63 111 TYR B N 1
ATOM 3151 C CA . TYR B 2 117 ? 31.032 54.744 26.445 1.00 33.19 111 TYR B CA 1
ATOM 3152 C C . TYR B 2 117 ? 31.132 53.258 26.119 1.00 30.58 111 TYR B C 1
ATOM 3153 O O . TYR B 2 117 ? 30.120 52.562 26.028 1.00 32.50 111 TYR B O 1
ATOM 3162 N N . GLY B 2 118 ? 32.362 52.783 25.946 1.00 29.20 112 GLY B N 1
ATOM 3163 C CA . GLY B 2 118 ? 32.611 51.387 25.638 1.00 35.01 112 GLY B CA 1
ATOM 3164 C C . GLY B 2 118 ? 32.171 50.455 26.750 1.00 37.40 112 GLY B C 1
ATOM 3165 O O . GLY B 2 118 ? 31.623 49.383 26.493 1.00 38.44 112 GLY B O 1
ATOM 3166 N N . VAL B 2 119 ? 32.410 50.865 27.991 1.00 31.63 113 VAL B N 1
ATOM 3167 C CA . VAL B 2 119 ? 31.989 50.080 29.145 1.00 31.31 113 VAL B CA 1
ATOM 3168 C C . VAL B 2 119 ? 30.466 50.053 29.230 1.00 38.10 113 VAL B C 1
ATOM 3169 O O . VAL B 2 119 ? 29.868 49.017 29.526 1.00 45.66 113 VAL B O 1
ATOM 3173 N N . THR B 2 120 ? 29.846 51.201 28.962 1.00 32.84 114 THR B N 1
ATOM 3174 C CA . THR B 2 120 ? 28.391 51.311 28.940 1.00 31.69 114 THR B CA 1
ATOM 3175 C C . THR B 2 120 ? 27.800 50.318 27.944 1.00 34.52 114 THR B C 1
ATOM 3176 O O . THR B 2 120 ? 26.786 49.675 28.218 1.00 38.15 114 THR B O 1
ATOM 3180 N N . ALA B 2 121 ? 28.445 50.201 26.787 1.00 33.71 115 ALA B N 1
ATOM 3181 C CA . ALA B 2 121 ? 28.019 49.267 25.752 1.00 34.80 115 ALA B CA 1
ATOM 3182 C C . ALA B 2 121 ? 28.052 47.825 26.255 1.00 36.68 115 ALA B C 1
ATOM 3183 O O . ALA B 2 121 ? 27.094 47.074 26.071 1.00 35.89 115 ALA B O 1
ATOM 3185 N N . VAL B 2 122 ? 29.164 47.444 26.878 1.00 35.68 116 VAL B N 1
ATOM 3186 C CA . VAL B 2 122 ? 29.328 46.103 27.433 1.00 35.78 116 VAL B CA 1
ATOM 3187 C C . VAL B 2 122 ? 28.234 45.778 28.450 1.00 37.52 116 VAL B C 1
ATOM 3188 O O . VAL B 2 122 ? 27.651 44.693 28.431 1.00 36.68 116 VAL B O 1
ATOM 3192 N N . LEU B 2 123 ? 27.957 46.734 29.331 1.00 35.23 117 LEU B N 1
ATOM 3193 C CA . LEU B 2 123 ? 26.972 46.550 30.391 1.00 31.47 117 LEU B CA 1
ATOM 3194 C C . LEU B 2 123 ? 25.546 46.609 29.852 1.00 38.20 117 LEU B C 1
ATOM 3195 O O . LEU B 2 123 ? 24.610 46.124 30.489 1.00 37.20 117 LEU B O 1
ATOM 3200 N N . ARG B 2 124 ? 25.388 47.209 28.678 1.00 31.86 118 ARG B N 1
ATOM 3201 C CA . ARG B 2 124 ? 24.067 47.498 28.134 1.00 29.73 118 ARG B CA 1
ATOM 3202 C C . ARG B 2 124 ? 24.046 47.225 26.633 1.00 28.84 118 ARG B C 1
ATOM 3203 O O . ARG B 2 124 ? 23.978 48.149 25.824 1.00 38.57 118 ARG B O 1
ATOM 3211 N N . ASP B 2 125 ? 24.110 45.945 26.276 1.00 35.63 119 ASP B N 1
ATOM 3212 C CA . ASP B 2 125 ? 24.315 45.512 24.893 1.00 44.22 119 ASP B CA 1
ATOM 3213 C C . ASP B 2 125 ? 23.253 45.983 23.898 1.00 46.79 119 ASP B C 1
ATOM 3214 O O . ASP B 2 125 ? 23.566 46.257 22.740 1.00 52.67 119 ASP B O 1
ATOM 3219 N N . LYS B 2 126 ? 22.002 46.071 24.339 1.00 41.67 120 LYS B N 1
ATOM 3220 C CA . LYS B 2 126 ? 20.906 46.388 23.425 1.00 42.61 120 LYS B CA 1
ATOM 3221 C C . LYS B 2 126 ? 20.859 47.857 23.010 1.00 46.28 120 LYS B C 1
ATOM 3222 O O . LYS B 2 126 ? 20.259 48.197 21.991 1.00 56.85 120 LYS B O 1
ATOM 3228 N N . ASP B 2 127 ? 21.487 48.721 23.800 1.00 35.77 121 ASP B N 1
ATOM 3229 C CA . ASP B 2 127 ? 21.437 50.160 23.555 1.00 36.57 121 ASP B CA 1
ATOM 3230 C C . ASP B 2 127 ? 22.391 50.573 22.433 1.00 38.64 121 ASP B C 1
ATOM 3231 O O . ASP B 2 127 ? 23.598 50.350 22.525 1.00 44.02 121 ASP B O 1
ATOM 3236 N N . PRO B 2 128 ? 21.846 51.177 21.366 1.00 47.61 122 PRO B N 1
ATOM 3237 C CA . PRO B 2 128 ? 22.659 51.678 20.251 1.00 46.74 122 PRO B CA 1
ATOM 3238 C C . PRO B 2 128 ? 23.378 52.989 20.569 1.00 46.69 122 PRO B C 1
ATOM 3239 O O . PRO B 2 128 ? 24.410 53.282 19.965 1.00 49.19 122 PRO B O 1
ATOM 3243 N N . TYR B 2 129 ? 22.832 53.765 21.500 1.00 33.62 123 TYR B N 1
ATOM 3244 C CA . TYR B 2 129 ? 23.347 55.104 21.792 1.00 38.86 123 TYR B CA 1
ATOM 3245 C C . TYR B 2 129 ? 24.799 55.177 22.296 1.00 37.23 123 TYR B C 1
ATOM 3246 O O . TYR B 2 129 ? 25.522 56.095 21.907 1.00 39.61 123 TYR B O 1
ATOM 3255 N N . PRO B 2 130 ? 25.231 54.242 23.168 1.00 38.92 124 PRO B N 1
ATOM 3256 C CA . PRO B 2 130 ? 26.649 54.297 23.548 1.00 33.20 124 PRO B CA 1
ATOM 3257 C C . PRO B 2 130 ? 27.586 54.156 22.351 1.00 32.64 124 PRO B C 1
ATOM 3258 O O . PRO B 2 130 ? 28.636 54.796 22.315 1.00 47.21 124 PRO B O 1
ATOM 3262 N N . HIS B 2 131 ? 27.203 53.325 21.386 1.00 34.36 125 HIS B N 1
ATOM 3263 C CA . HIS B 2 131 ? 27.987 53.148 20.170 1.00 40.50 125 HIS B CA 1
ATOM 3264 C C . HIS B 2 131 ? 27.943 54.403 19.304 1.00 45.67 125 HIS B C 1
ATOM 3265 O O . HIS B 2 131 ? 28.944 54.781 18.695 1.00 57.08 125 HIS B O 1
ATOM 3272 N N . TYR B 2 132 ? 26.776 55.039 19.247 1.00 39.40 126 TYR B N 1
ATOM 3273 C CA . TYR B 2 132 ? 26.603 56.267 18.476 1.00 40.95 126 TYR B CA 1
ATOM 3274 C C . TYR B 2 132 ? 27.470 57.403 19.009 1.00 45.90 126 TYR B C 1
ATOM 3275 O O . TYR B 2 132 ? 28.088 58.138 18.239 1.00 49.13 126 TYR B O 1
ATOM 3284 N N . TYR B 2 133 ? 27.507 57.554 20.327 1.00 48.25 127 TYR B N 1
ATOM 3285 C CA . TYR B 2 133 ? 28.327 58.590 20.942 1.00 49.16 127 TYR B CA 1
ATOM 3286 C C . TYR B 2 133 ? 29.806 58.229 20.865 1.00 48.89 127 TYR B C 1
ATOM 3287 O O . TYR B 2 133 ? 30.669 59.107 20.900 1.00 54.17 127 TYR B O 1
ATOM 3296 N N . ALA B 2 134 ? 30.094 56.935 20.768 1.00 44.93 128 ALA B N 1
ATOM 3297 C CA . ALA B 2 134 ? 31.452 56.484 20.495 1.00 43.24 128 ALA B CA 1
ATOM 3298 C C . ALA B 2 134 ? 31.840 56.897 19.080 1.00 43.13 128 ALA B C 1
ATOM 3299 O O . ALA B 2 134 ? 32.968 57.322 18.833 1.00 49.33 128 ALA B O 1
ATOM 3301 N N . TYR B 2 135 ? 30.890 56.768 18.158 1.00 44.18 129 TYR B N 1
ATOM 3302 C CA . TYR B 2 135 ? 31.075 57.197 16.776 1.00 54.27 129 TYR B CA 1
ATOM 3303 C C . TYR B 2 135 ? 31.396 58.687 16.690 1.00 55.56 129 TYR B C 1
ATOM 3304 O O . TYR B 2 135 ? 32.320 59.090 15.983 1.00 59.33 129 TYR B O 1
ATOM 3313 N N . ILE B 2 136 ? 30.619 59.499 17.402 1.00 47.86 130 ILE B N 1
ATOM 3314 C CA . ILE B 2 136 ? 30.840 60.942 17.450 1.00 51.92 130 ILE B CA 1
ATOM 3315 C C . ILE B 2 136 ? 32.248 61.278 17.932 1.00 59.57 130 ILE B C 1
ATOM 3316 O O . ILE B 2 136 ? 32.941 62.100 17.331 1.00 67.47 130 ILE B O 1
ATOM 3321 N N . CYS B 2 137 ? 32.668 60.633 19.016 1.00 53.78 131 CYS B N 1
ATOM 3322 C CA . CYS B 2 137 ? 33.986 60.879 19.589 1.00 54.82 131 CYS B CA 1
ATOM 3323 C C . CYS B 2 137 ? 35.101 60.423 18.652 1.00 56.60 131 CYS B C 1
ATOM 3324 O O . CYS B 2 137 ? 36.097 61.124 18.482 1.00 53.43 131 CYS B O 1
ATOM 3327 N N . TYR B 2 138 ? 34.928 59.251 18.044 1.00 56.63 132 TYR B N 1
ATOM 3328 C CA . TYR B 2 138 ? 35.900 58.744 17.078 1.00 60.03 132 TYR B CA 1
ATOM 3329 C C . TYR B 2 138 ? 36.027 59.685 15.886 1.00 70.01 132 TYR B C 1
ATOM 3330 O O . TYR B 2 138 ? 37.094 59.794 15.282 1.00 74.72 132 TYR B O 1
ATOM 3339 N N . THR B 2 139 ? 34.933 60.360 15.549 1.00 65.57 133 THR B N 1
ATOM 3340 C CA . THR B 2 139 ? 34.959 61.357 14.489 1.00 67.64 133 THR B CA 1
ATOM 3341 C C . THR B 2 139 ? 35.804 62.558 14.914 1.00 69.72 133 THR B C 1
ATOM 3342 O O . THR B 2 139 ? 36.586 63.087 14.124 1.00 73.72 133 THR B O 1
ATOM 3346 N N . LEU B 2 140 ? 35.649 62.979 16.167 1.00 66.00 134 LEU B N 1
ATOM 3347 C CA . LEU B 2 140 ? 36.389 64.129 16.680 1.00 72.60 134 LEU B CA 1
ATOM 3348 C C . LEU B 2 140 ? 37.865 63.811 16.913 1.00 74.96 134 LEU B C 1
ATOM 3349 O O . LEU B 2 140 ? 38.705 64.710 16.962 1.00 84.19 134 LEU B O 1
ATOM 3354 N N . THR B 2 141 ? 38.172 62.527 17.057 1.00 70.41 135 THR B N 1
ATOM 3355 C CA . THR B 2 141 ? 39.550 62.073 17.208 1.00 67.52 135 THR B CA 1
ATOM 3356 C C . THR B 2 141 ? 40.103 61.626 15.864 1.00 68.23 135 THR B C 1
ATOM 3357 O O . THR B 2 141 ? 41.286 61.302 15.745 1.00 71.55 135 THR B O 1
ATOM 3361 N N . ASN B 2 142 ? 39.229 61.621 14.860 1.00 74.33 136 ASN B N 1
ATOM 3362 C CA . ASN B 2 142 ? 39.588 61.234 13.500 1.00 86.21 136 ASN B CA 1
ATOM 3363 C C . ASN B 2 142 ? 40.212 59.846 13.477 1.00 91.17 136 ASN B C 1
ATOM 3364 O O . ASN B 2 142 ? 41.395 59.673 13.187 1.00 96.46 136 ASN B O 1
ATOM 3369 N N . GLU B 2 143 ? 39.379 58.863 13.794 1.00 86.78 137 GLU B N 1
ATOM 3370 C CA . GLU B 2 143 ? 39.739 57.460 13.711 1.00 85.04 137 GLU B CA 1
ATOM 3371 C C . GLU B 2 143 ? 38.610 56.825 12.924 1.00 81.44 137 GLU B C 1
ATOM 3372 O O . GLU B 2 143 ? 37.692 56.225 13.484 1.00 74.65 137 GLU B O 1
ATOM 3378 N N . HIS B 2 144 ? 38.700 56.975 11.607 1.00 84.86 138 HIS B N 1
ATOM 3379 C CA . HIS B 2 144 ? 37.648 56.552 10.696 1.00 93.76 138 HIS B CA 1
ATOM 3380 C C . HIS B 2 144 ? 37.480 55.039 10.664 1.00 99.68 138 HIS B C 1
ATOM 3381 O O . HIS B 2 144 ? 36.459 54.540 10.192 1.00 99.34 138 HIS B O 1
ATOM 3388 N N . GLU B 2 145 ? 38.472 54.303 11.157 1.00 102.85 139 GLU B N 1
ATOM 3389 C CA . GLU B 2 145 ? 38.352 52.852 11.174 1.00 100.78 139 GLU B CA 1
ATOM 3390 C C . GLU B 2 145 ? 37.726 52.383 12.484 1.00 95.33 139 GLU B C 1
ATOM 3391 O O . GLU B 2 145 ? 37.449 51.196 12.656 1.00 100.32 139 GLU B O 1
ATOM 3397 N N . GLU B 2 146 ? 37.500 53.317 13.405 1.00 85.48 140 GLU B N 1
ATOM 3398 C CA . GLU B 2 146 ? 36.723 53.019 14.602 1.00 74.31 140 GLU B CA 1
ATOM 3399 C C . GLU B 2 146 ? 35.349 53.694 14.583 1.00 64.37 140 GLU B C 1
ATOM 3400 O O . GLU B 2 146 ? 34.428 53.265 15.277 1.00 61.88 140 GLU B O 1
ATOM 3406 N N . ALA B 2 147 ? 35.225 54.751 13.784 1.00 66.54 141 ALA B N 1
ATOM 3407 C CA . ALA B 2 147 ? 33.980 55.512 13.683 1.00 63.30 141 ALA B CA 1
ATOM 3408 C C . ALA B 2 147 ? 32.854 54.731 13.010 1.00 68.88 141 ALA B C 1
ATOM 3409 O O . ALA B 2 147 ? 31.746 54.636 13.539 1.00 70.24 141 ALA B O 1
ATOM 3411 N N . GLU B 2 148 ? 33.153 54.176 11.839 1.00 70.61 142 GLU B N 1
ATOM 3412 C CA . GLU B 2 148 ? 32.181 53.423 11.052 1.00 71.72 142 GLU B CA 1
ATOM 3413 C C . GLU B 2 148 ? 31.776 52.147 11.778 1.00 71.44 142 GLU B C 1
ATOM 3414 O O . GLU B 2 148 ? 30.604 51.769 11.782 1.00 75.28 142 GLU B O 1
ATOM 3420 N N . LYS B 2 149 ? 32.759 51.485 12.383 1.00 64.09 143 LYS B N 1
ATOM 3421 C CA . LYS B 2 149 ? 32.512 50.263 13.140 1.00 65.61 143 LYS B CA 1
ATOM 3422 C C . LYS B 2 149 ? 31.565 50.529 14.304 1.00 64.56 143 LYS B C 1
ATOM 3423 O O . LYS B 2 149 ? 30.695 49.713 14.608 1.00 69.55 143 LYS B O 1
ATOM 3429 N N . ALA B 2 150 ? 31.737 51.679 14.949 1.00 57.41 144 ALA B N 1
ATOM 3430 C CA . ALA B 2 150 ? 30.876 52.063 16.060 1.00 50.21 144 ALA B CA 1
ATOM 3431 C C . ALA B 2 150 ? 29.505 52.498 15.550 1.00 52.04 144 ALA B C 1
ATOM 3432 O O . ALA B 2 150 ? 28.488 52.274 16.206 1.00 47.51 144 ALA B O 1
ATOM 3434 N N . LEU B 2 151 ? 29.487 53.118 14.373 1.00 61.06 145 LEU B N 1
ATOM 3435 C CA . LEU B 2 151 ? 28.239 53.542 13.747 1.00 62.04 145 LEU B CA 1
ATOM 3436 C C . LEU B 2 151 ? 27.401 52.327 13.358 1.00 62.77 145 LEU B C 1
ATOM 3437 O O . LEU B 2 151 ? 26.190 52.299 13.577 1.00 61.19 145 LEU B O 1
ATOM 3442 N N . GLU B 2 152 ? 28.059 51.328 12.777 1.00 63.09 146 GLU B N 1
ATOM 3443 C CA . GLU B 2 152 ? 27.397 50.089 12.382 1.00 62.14 146 GLU B CA 1
ATOM 3444 C C . GLU B 2 152 ? 26.827 49.347 13.587 1.00 64.66 146 GLU B C 1
ATOM 3445 O O . GLU B 2 152 ? 25.734 48.785 13.520 1.00 64.76 146 GLU B O 1
ATOM 3451 N N . MET B 2 153 ? 27.573 49.349 14.688 1.00 64.27 147 MET B N 1
ATOM 3452 C CA . MET B 2 153 ? 27.137 48.679 15.906 1.00 58.58 147 MET B CA 1
ATOM 3453 C C . MET B 2 153 ? 25.880 49.340 16.453 1.00 55.12 147 MET B C 1
ATOM 3454 O O . MET B 2 153 ? 24.977 48.666 16.949 1.00 45.74 147 MET B O 1
ATOM 3459 N N . ALA B 2 154 ? 25.829 50.665 16.362 1.00 46.38 148 ALA B N 1
ATOM 3460 C CA . ALA B 2 154 ? 24.631 51.409 16.728 1.00 46.76 148 ALA B CA 1
ATOM 3461 C C . ALA B 2 154 ? 23.498 51.061 15.771 1.00 51.50 148 ALA B C 1
ATOM 3462 O O . ALA B 2 154 ? 22.365 50.838 16.190 1.00 46.75 148 ALA B O 1
ATOM 3464 N N . TRP B 2 155 ? 23.825 51.016 14.483 1.00 58.17 149 TRP B N 1
ATOM 3465 C CA . TRP B 2 155 ? 22.859 50.722 13.429 1.00 54.77 149 TRP B CA 1
ATOM 3466 C C . TRP B 2 155 ? 22.148 49.389 13.644 1.00 55.64 149 TRP B C 1
ATOM 3467 O O . TRP B 2 155 ? 20.925 49.306 13.531 1.00 55.86 149 TRP B O 1
ATOM 3478 N N . VAL B 2 156 ? 22.924 48.349 13.938 1.00 54.62 150 VAL B N 1
ATOM 3479 C CA . VAL B 2 156 ? 22.384 47.012 14.165 1.00 61.25 150 VAL B CA 1
ATOM 3480 C C . VAL B 2 156 ? 21.371 47.014 15.308 1.00 57.61 150 VAL B C 1
ATOM 3481 O O . VAL B 2 156 ? 20.300 46.413 15.208 1.00 59.67 150 VAL B O 1
ATOM 3485 N N . ARG B 2 157 ? 21.715 47.708 16.386 1.00 57.49 151 ARG B N 1
ATOM 3486 C CA . ARG B 2 157 ? 20.870 47.773 17.572 1.00 53.70 151 ARG B CA 1
ATOM 3487 C C . ARG B 2 157 ? 19.707 48.754 17.426 1.00 51.72 151 ARG B C 1
ATOM 3488 O O . ARG B 2 157 ? 18.710 48.649 18.140 1.00 49.87 151 ARG B O 1
ATOM 3496 N N . ALA B 2 158 ? 19.836 49.705 16.505 1.00 53.33 152 ALA B N 1
ATOM 3497 C CA . ALA B 2 158 ? 18.828 50.752 16.344 1.00 62.49 152 ALA B CA 1
ATOM 3498 C C . ALA B 2 158 ? 17.664 50.327 15.453 1.00 70.21 152 ALA B C 1
ATOM 3499 O O . ALA B 2 158 ? 16.505 50.598 15.767 1.00 74.52 152 ALA B O 1
ATOM 3501 N N . GLN B 2 159 ? 17.973 49.665 14.344 1.00 70.54 153 GLN B N 1
ATOM 3502 C CA . GLN B 2 159 ? 16.950 49.277 13.376 1.00 80.47 153 GLN B CA 1
ATOM 3503 C C . GLN B 2 159 ? 15.993 48.231 13.943 1.00 85.07 153 GLN B C 1
ATOM 3504 O O . GLN B 2 159 ? 16.270 47.623 14.979 1.00 96.95 153 GLN B O 1
ATOM 3510 N N . HIS B 2 160 ? 14.853 48.071 13.269 1.00 77.58 154 HIS B N 1
ATOM 3511 C CA . HIS B 2 160 ? 13.828 47.071 13.592 1.00 86.54 154 HIS B CA 1
ATOM 3512 C C . HIS B 2 160 ? 13.045 47.392 14.867 1.00 86.20 154 HIS B C 1
ATOM 3513 O O . HIS B 2 160 ? 11.927 46.910 15.047 1.00 92.50 154 HIS B O 1
ATOM 3520 N N . LYS B 2 161 ? 13.627 48.200 15.747 1.00 76.69 155 LYS B N 1
ATOM 3521 C CA . LYS B 2 161 ? 12.972 48.555 17.002 1.00 75.61 155 LYS B CA 1
ATOM 3522 C C . LYS B 2 161 ? 12.400 49.970 16.971 1.00 80.49 155 LYS B C 1
ATOM 3523 O O . LYS B 2 161 ? 13.093 50.918 16.601 1.00 80.29 155 LYS B O 1
ATOM 3529 N N . PRO B 2 162 ? 11.125 50.112 17.363 1.00 84.36 156 PRO B N 1
ATOM 3530 C CA . PRO B 2 162 ? 10.440 51.408 17.392 1.00 83.82 156 PRO B CA 1
ATOM 3531 C C . PRO B 2 162 ? 11.030 52.345 18.442 1.00 75.86 156 PRO B C 1
ATOM 3532 O O . PRO B 2 162 ? 10.898 53.563 18.331 1.00 80.92 156 PRO B O 1
ATOM 3536 N N . LEU B 2 163 ? 11.664 51.767 19.456 1.00 68.64 157 LEU B N 1
ATOM 3537 C CA . LEU B 2 163 ? 12.275 52.538 20.530 1.00 54.85 157 LEU B CA 1
ATOM 3538 C C . LEU B 2 163 ? 13.448 53.382 20.030 1.00 54.30 157 LEU B C 1
ATOM 3539 O O . LEU B 2 163 ? 13.724 54.454 20.569 1.00 51.56 157 LEU B O 1
ATOM 3544 N N . TYR B 2 164 ? 14.129 52.899 18.995 1.00 54.43 158 TYR B N 1
ATOM 3545 C CA . TYR B 2 164 ? 15.341 53.553 18.511 1.00 53.61 158 TYR B CA 1
ATOM 3546 C C . TYR B 2 164 ? 15.231 54.108 17.094 1.00 64.11 158 TYR B C 1
ATOM 3547 O O . TYR B 2 164 ? 16.236 54.199 16.389 1.00 69.43 158 TYR B O 1
ATOM 3556 N N . ASN B 2 165 ? 14.027 54.475 16.667 1.00 69.38 159 ASN B N 1
ATOM 3557 C CA . ASN B 2 165 ? 13.850 54.922 15.289 1.00 75.01 159 ASN B CA 1
ATOM 3558 C C . ASN B 2 165 ? 14.474 56.287 15.014 1.00 70.83 159 ASN B C 1
ATOM 3559 O O . ASN B 2 165 ? 15.079 56.487 13.961 1.00 71.89 159 ASN B O 1
ATOM 3564 N N . GLU B 2 166 ? 14.317 57.221 15.949 1.00 63.04 160 GLU B N 1
ATOM 3565 C CA . GLU B 2 166 ? 14.918 58.549 15.819 1.00 68.35 160 GLU B CA 1
ATOM 3566 C C . GLU B 2 166 ? 16.414 58.458 15.550 1.00 69.28 160 GLU B C 1
ATOM 3567 O O . GLU B 2 166 ? 16.965 59.232 14.767 1.00 76.40 160 GLU B O 1
ATOM 3573 N N . LEU B 2 167 ? 17.067 57.505 16.208 1.00 59.97 161 LEU B N 1
ATOM 3574 C CA . LEU B 2 167 ? 18.488 57.277 15.998 1.00 57.05 161 LEU B CA 1
ATOM 3575 C C . LEU B 2 167 ? 18.713 56.607 14.649 1.00 56.84 161 LEU B C 1
ATOM 3576 O O . LEU B 2 167 ? 19.663 56.935 13.938 1.00 60.47 161 LEU B O 1
ATOM 3581 N N . LYS B 2 168 ? 17.835 55.666 14.305 1.00 51.94 162 LYS B N 1
ATOM 3582 C CA . LYS B 2 168 ? 17.900 54.984 13.016 1.00 58.97 162 LYS B CA 1
ATOM 3583 C C . LYS B 2 168 ? 17.800 55.983 11.866 1.00 61.77 162 LYS B C 1
ATOM 3584 O O . LYS B 2 168 ? 18.504 55.862 10.863 1.00 67.24 162 LYS B O 1
ATOM 3590 N N . GLU B 2 169 ? 16.918 56.967 12.021 1.00 62.28 163 GLU B N 1
ATOM 3591 C CA . GLU B 2 169 ? 16.756 58.023 11.026 1.00 74.08 163 GLU B CA 1
ATOM 3592 C C . GLU B 2 169 ? 18.046 58.817 10.860 1.00 75.14 163 GLU B C 1
ATOM 3593 O O . GLU B 2 169 ? 18.469 59.104 9.740 1.00 80.88 163 GLU B O 1
ATOM 3599 N N . GLU B 2 170 ? 18.654 59.182 11.985 1.00 66.40 164 GLU B N 1
ATOM 3600 C CA . GLU B 2 170 ? 19.888 59.958 11.976 1.00 66.17 164 GLU B CA 1
ATOM 3601 C C . GLU B 2 170 ? 21.007 59.214 11.255 1.00 69.64 164 GLU B C 1
ATOM 3602 O O . GLU B 2 170 ? 21.737 59.800 10.459 1.00 74.07 164 GLU B O 1
ATOM 3608 N N . ILE B 2 171 ? 21.133 57.919 11.535 1.00 70.98 165 ILE B N 1
ATOM 3609 C CA . ILE B 2 171 ? 22.179 57.101 10.929 1.00 69.50 165 ILE B CA 1
ATOM 3610 C C . ILE B 2 171 ? 21.960 56.969 9.423 1.00 79.33 165 ILE B C 1
ATOM 3611 O O . ILE B 2 171 ? 22.915 56.998 8.644 1.00 86.54 165 ILE B O 1
ATOM 3616 N N . LEU B 2 172 ? 20.700 56.838 9.017 1.00 81.17 166 LEU B N 1
ATOM 3617 C CA . LEU B 2 172 ? 20.347 56.857 7.600 1.00 83.78 166 LEU B CA 1
ATOM 3618 C C . LEU B 2 172 ? 20.740 58.185 6.967 1.00 86.81 166 LEU B C 1
ATOM 3619 O O . LEU B 2 172 ? 21.276 58.224 5.859 1.00 98.87 166 LEU B O 1
ATOM 3624 N N . ASP B 2 173 ? 20.462 59.272 7.680 1.00 82.82 167 ASP B N 1
ATOM 3625 C CA . ASP B 2 173 ? 20.765 60.614 7.197 1.00 91.15 167 ASP B CA 1
ATOM 3626 C C . ASP B 2 173 ? 22.270 60.829 7.072 1.00 90.03 167 ASP B C 1
ATOM 3627 O O . ASP B 2 173 ? 22.733 61.532 6.173 1.00 98.89 167 ASP B O 1
ATOM 3632 N N . ILE B 2 174 ? 23.027 60.227 7.984 1.00 81.48 168 ILE B N 1
ATOM 3633 C CA . ILE B 2 174 ? 24.483 60.305 7.944 1.00 82.06 168 ILE B CA 1
ATOM 3634 C C . ILE B 2 174 ? 25.040 59.577 6.723 1.00 82.33 168 ILE B C 1
ATOM 3635 O O . ILE B 2 174 ? 25.937 60.080 6.045 1.00 81.69 168 ILE B O 1
ATOM 3640 N N . ARG B 2 175 ? 24.494 58.400 6.432 1.00 82.54 169 ARG B N 1
ATOM 3641 C CA . ARG B 2 175 ? 25.020 57.570 5.354 1.00 86.12 169 ARG B CA 1
ATOM 3642 C C . ARG B 2 175 ? 24.441 57.948 3.993 1.00 91.30 169 ARG B C 1
ATOM 3643 O O . ARG B 2 175 ? 23.591 57.235 3.455 1.00 89.97 169 ARG B O 1
ATOM 3651 N N . LYS B 2 176 ? 24.936 59.053 3.438 1.00 97.27 170 LYS B N 1
ATOM 3652 C CA . LYS B 2 176 ? 24.540 59.542 2.116 1.00 109.18 170 LYS B CA 1
ATOM 3653 C C . LYS B 2 176 ? 25.290 60.827 1.780 1.00 114.89 170 LYS B C 1
ATOM 3654 O O . LYS B 2 176 ? 26.017 61.371 2.613 1.00 108.59 170 LYS B O 1
ATOM 3660 N N . THR C 1 16 ? 44.635 79.617 87.682 1.00 88.27 94 THR C N 1
ATOM 3661 C CA . THR C 1 16 ? 45.118 80.332 88.857 1.00 94.33 94 THR C CA 1
ATOM 3662 C C . THR C 1 16 ? 46.282 81.250 88.492 1.00 84.34 94 THR C C 1
ATOM 3663 O O . THR C 1 16 ? 46.073 82.341 87.962 1.00 90.38 94 THR C O 1
ATOM 3667 N N . ASP C 1 17 ? 47.505 80.812 88.777 1.00 67.65 95 ASP C N 1
ATOM 3668 C CA . ASP C 1 17 ? 48.684 81.542 88.327 1.00 60.89 95 ASP C CA 1
ATOM 3669 C C . ASP C 1 17 ? 49.129 81.024 86.962 1.00 54.08 95 ASP C C 1
ATOM 3670 O O . ASP C 1 17 ? 48.575 80.049 86.453 1.00 54.32 95 ASP C O 1
ATOM 3675 N N . LEU C 1 18 ? 50.128 81.675 86.375 1.00 49.10 96 LEU C N 1
ATOM 3676 C CA . LEU C 1 18 ? 50.540 81.371 85.008 1.00 49.42 96 LEU C CA 1
ATOM 3677 C C . LEU C 1 18 ? 51.131 79.968 84.873 1.00 53.25 96 LEU C C 1
ATOM 3678 O O . LEU C 1 18 ? 50.908 79.287 83.871 1.00 43.99 96 LEU C O 1
ATOM 3683 N N . ALA C 1 19 ? 51.886 79.544 85.883 1.00 52.36 97 ALA C N 1
ATOM 3684 C CA . ALA C 1 19 ? 52.510 78.224 85.874 1.00 48.46 97 ALA C CA 1
ATOM 3685 C C . ALA C 1 19 ? 51.471 77.108 85.787 1.00 42.07 97 ALA C C 1
ATOM 3686 O O . ALA C 1 19 ? 51.660 76.127 85.065 1.00 40.51 97 ALA C O 1
ATOM 3688 N N . ASP C 1 20 ? 50.376 77.263 86.524 1.00 44.17 98 ASP C N 1
ATOM 3689 C CA . ASP C 1 20 ? 49.291 76.288 86.499 1.00 55.34 98 ASP C CA 1
ATOM 3690 C C . ASP C 1 20 ? 48.617 76.238 85.131 1.00 49.41 98 ASP C C 1
ATOM 3691 O O . ASP C 1 20 ? 48.151 75.185 84.696 1.00 47.32 98 ASP C O 1
ATOM 3696 N N . LYS C 1 21 ? 48.569 77.385 84.459 1.00 53.51 99 LYS C N 1
ATOM 3697 C CA . LYS C 1 21 ? 47.934 77.485 83.149 1.00 56.31 99 LYS C CA 1
ATOM 3698 C C . LYS C 1 21 ? 48.733 76.734 82.087 1.00 52.21 99 LYS C C 1
ATOM 3699 O O . LYS C 1 21 ? 48.163 76.047 81.240 1.00 60.31 99 LYS C O 1
ATOM 3705 N N . TYR C 1 22 ? 50.054 76.876 82.136 1.00 51.74 100 TYR C N 1
ATOM 3706 C CA . TYR C 1 22 ? 50.947 76.128 81.256 1.00 44.83 100 TYR C CA 1
ATOM 3707 C C . TYR C 1 22 ? 50.806 74.622 81.459 1.00 44.50 100 TYR C C 1
ATOM 3708 O O . TYR C 1 22 ? 50.808 73.850 80.500 1.00 45.05 100 TYR C O 1
ATOM 3717 N N . ALA C 1 23 ? 50.688 74.216 82.718 1.00 46.31 101 ALA C N 1
ATOM 3718 C CA . ALA C 1 23 ? 50.721 72.807 83.091 1.00 49.36 101 ALA C CA 1
ATOM 3719 C C . ALA C 1 23 ? 49.348 72.141 83.060 1.00 49.16 101 ALA C C 1
ATOM 3720 O O . ALA C 1 23 ? 49.253 70.915 83.121 1.00 48.63 101 ALA C O 1
ATOM 3722 N N . SER C 1 24 ? 48.295 72.950 82.982 1.00 47.74 102 SER C N 1
ATOM 3723 C CA . SER C 1 24 ? 46.922 72.461 83.112 1.00 54.27 102 SER C CA 1
ATOM 3724 C C . SER C 1 24 ? 46.588 71.324 82.144 1.00 53.35 102 SER C C 1
ATOM 3725 O O . SER C 1 24 ? 46.050 70.295 82.552 1.00 55.53 102 SER C O 1
ATOM 3728 N N . GLY C 1 25 ? 46.911 71.511 80.869 1.00 46.40 103 GLY C N 1
ATOM 3729 C CA . GLY C 1 25 ? 46.636 70.499 79.864 1.00 51.28 103 GLY C CA 1
ATOM 3730 C C . GLY C 1 25 ? 47.867 69.718 79.446 1.00 53.67 103 GLY C C 1
ATOM 3731 O O . GLY C 1 25 ? 47.838 68.976 78.465 1.00 53.31 103 GLY C O 1
ATOM 3732 N N . ASN C 1 26 ? 48.953 69.885 80.194 1.00 49.74 104 ASN C N 1
ATOM 3733 C CA . ASN C 1 26 ? 50.218 69.240 79.864 1.00 42.31 104 ASN C CA 1
ATOM 3734 C C . ASN C 1 26 ? 50.556 68.169 80.898 1.00 48.61 104 ASN C C 1
ATOM 3735 O O . ASN C 1 26 ? 50.908 68.484 82.033 1.00 51.51 104 ASN C O 1
ATOM 3740 N N . SER C 1 27 ? 50.467 66.905 80.499 1.00 42.71 105 SER C N 1
ATOM 3741 C CA . SER C 1 27 ? 50.632 65.795 81.435 1.00 46.84 105 SER C CA 1
ATOM 3742 C C . SER C 1 27 ? 52.093 65.485 81.758 1.00 48.09 105 SER C C 1
ATOM 3743 O O . SER C 1 27 ? 52.378 64.596 82.559 1.00 49.44 105 SER C O 1
ATOM 3746 N N . GLU C 1 28 ? 53.016 66.213 81.137 1.00 43.57 106 GLU C N 1
ATOM 3747 C CA . GLU C 1 28 ? 54.438 65.972 81.368 1.00 42.51 106 GLU C CA 1
ATOM 3748 C C . GLU C 1 28 ? 55.093 67.031 82.254 1.00 46.57 106 GLU C C 1
ATOM 3749 O O . GLU C 1 28 ? 56.302 66.990 82.482 1.00 43.35 106 GLU C O 1
ATOM 3755 N N . ILE C 1 29 ? 54.304 67.977 82.750 1.00 48.08 107 ILE C N 1
ATOM 3756 C CA . ILE C 1 29 ? 54.833 68.985 83.661 1.00 47.64 107 ILE C CA 1
ATOM 3757 C C . ILE C 1 29 ? 53.746 69.541 84.578 1.00 48.77 107 ILE C C 1
ATOM 3758 O O . ILE C 1 29 ? 52.565 69.552 84.226 1.00 45.02 107 ILE C O 1
ATOM 3763 N N . SER C 1 30 ? 54.152 69.974 85.767 1.00 44.33 108 SER C N 1
ATOM 3764 C CA . SER C 1 30 ? 53.229 70.536 86.744 1.00 43.94 108 SER C CA 1
ATOM 3765 C C . SER C 1 30 ? 53.588 71.987 87.039 1.00 40.52 108 SER C C 1
ATOM 3766 O O . SER C 1 30 ? 54.709 72.421 86.771 1.00 48.15 108 SER C O 1
ATOM 3769 N N . GLY C 1 31 ? 52.632 72.735 87.582 1.00 44.82 109 GLY C N 1
ATOM 3770 C CA . GLY C 1 31 ? 52.862 74.121 87.945 1.00 45.13 109 GLY C CA 1
ATOM 3771 C C . GLY C 1 31 ? 53.945 74.238 88.999 1.00 46.06 109 GLY C C 1
ATOM 3772 O O . GLY C 1 31 ? 54.723 75.192 89.007 1.00 44.96 109 GLY C O 1
ATOM 3773 N N . GLN C 1 32 ? 53.982 73.256 89.896 1.00 53.93 110 GLN C N 1
ATOM 3774 C CA . GLN C 1 32 ? 54.993 73.188 90.943 1.00 56.60 110 GLN C CA 1
ATOM 3775 C C . GLN C 1 32 ? 56.407 73.137 90.369 1.00 52.92 110 GLN C C 1
ATOM 3776 O O . GLN C 1 32 ? 57.308 73.824 90.851 1.00 59.80 110 GLN C O 1
ATOM 3782 N N . GLU C 1 33 ? 56.591 72.319 89.337 1.00 46.57 111 GLU C N 1
ATOM 3783 C CA . GLU C 1 33 ? 57.900 72.147 88.713 1.00 51.78 111 GLU C CA 1
ATOM 3784 C C . GLU C 1 33 ? 58.348 73.384 87.937 1.00 51.44 111 GLU C C 1
ATOM 3785 O O . GLU C 1 33 ? 59.541 73.678 87.863 1.00 48.15 111 GLU C O 1
ATOM 3791 N N . LEU C 1 34 ? 57.393 74.102 87.354 1.00 46.12 112 LEU C N 1
ATOM 3792 C CA . LEU C 1 34 ? 57.706 75.332 86.634 1.00 38.68 112 LEU C CA 1
ATOM 3793 C C . LEU C 1 34 ? 58.101 76.444 87.599 1.00 41.46 112 LEU C C 1
ATOM 3794 O O . LEU C 1 34 ? 59.059 77.179 87.355 1.00 46.25 112 LEU C O 1
ATOM 3799 N N . ARG C 1 35 ? 57.356 76.565 88.692 1.00 40.46 113 ARG C N 1
ATOM 3800 C CA . ARG C 1 35 ? 57.661 77.555 89.718 1.00 46.38 113 ARG C CA 1
ATOM 3801 C C . ARG C 1 35 ? 58.987 77.237 90.401 1.00 49.54 113 ARG C C 1
ATOM 3802 O O . ARG C 1 35 ? 59.733 78.142 90.774 1.00 51.35 113 ARG C O 1
ATOM 3810 N N . GLY C 1 36 ? 59.272 75.948 90.559 1.00 50.31 114 GLY C N 1
ATOM 3811 C CA . GLY C 1 36 ? 60.523 75.508 91.150 1.00 56.25 114 GLY C CA 1
ATOM 3812 C C . GLY C 1 36 ? 61.720 75.949 90.332 1.00 55.45 114 GLY C C 1
ATOM 3813 O O . GLY C 1 36 ? 62.750 76.341 90.881 1.00 55.60 114 GLY C O 1
ATOM 3814 N N . LEU C 1 37 ? 61.583 75.879 89.012 1.00 49.06 115 LEU C N 1
ATOM 3815 C CA . LEU C 1 37 ? 62.626 76.340 88.104 1.00 47.91 115 LEU C CA 1
ATOM 3816 C C . LEU C 1 37 ? 62.773 77.855 88.197 1.00 48.78 115 LEU C C 1
ATOM 3817 O O . LEU C 1 37 ? 63.886 78.381 88.238 1.00 56.09 115 LEU C O 1
ATOM 3822 N N . ARG C 1 38 ? 61.637 78.545 88.222 1.00 44.65 116 ARG C N 1
ATOM 3823 C CA . ARG C 1 38 ? 61.603 79.998 88.360 1.00 44.59 116 ARG C CA 1
ATOM 3824 C C . ARG C 1 38 ? 62.282 80.463 89.645 1.00 47.64 116 ARG C C 1
ATOM 3825 O O . ARG C 1 38 ? 63.028 81.442 89.645 1.00 49.87 116 ARG C O 1
ATOM 3833 N N . ASP C 1 39 ? 62.020 79.752 90.738 1.00 42.85 117 ASP C N 1
ATOM 3834 C CA . ASP C 1 39 ? 62.565 80.117 92.042 1.00 55.35 117 ASP C CA 1
ATOM 3835 C C . ASP C 1 39 ? 64.062 79.839 92.134 1.00 56.48 117 ASP C C 1
ATOM 3836 O O . ASP C 1 39 ? 64.749 80.378 93.002 1.00 62.20 117 ASP C O 1
ATOM 3841 N N . ALA C 1 40 ? 64.563 78.995 91.239 1.00 47.96 118 ALA C N 1
ATOM 3842 C CA . ALA C 1 40 ? 65.975 78.633 91.235 1.00 45.28 118 ALA C CA 1
ATOM 3843 C C . ALA C 1 40 ? 66.821 79.646 90.468 1.00 47.81 118 ALA C C 1
ATOM 3844 O O . ALA C 1 40 ? 68.048 79.646 90.575 1.00 52.99 118 ALA C O 1
ATOM 3846 N N . ILE C 1 41 ? 66.164 80.510 89.702 1.00 50.16 119 ILE C N 1
ATOM 3847 C CA . ILE C 1 41 ? 66.868 81.484 88.873 1.00 43.37 119 ILE C CA 1
ATOM 3848 C C . ILE C 1 41 ? 66.875 82.877 89.501 1.00 55.39 119 ILE C C 1
ATOM 3849 O O . ILE C 1 41 ? 65.825 83.494 89.682 1.00 61.03 119 ILE C O 1
ATOM 3854 N N . GLY C 1 42 ? 68.068 83.364 89.829 1.00 52.74 120 GLY C N 1
ATOM 3855 C CA . GLY C 1 42 ? 68.228 84.672 90.441 1.00 48.28 120 GLY C CA 1
ATOM 3856 C C . GLY C 1 42 ? 68.177 85.807 89.434 1.00 52.98 120 GLY C C 1
ATOM 3857 O O . GLY C 1 42 ? 68.291 85.583 88.229 1.00 51.13 120 GLY C O 1
ATOM 3858 N N . ASP C 1 43 ? 67.989 87.026 89.933 1.00 49.56 121 ASP C N 1
ATOM 3859 C CA . ASP C 1 43 ? 67.902 88.214 89.086 1.00 55.41 121 ASP C CA 1
ATOM 3860 C C . ASP C 1 43 ? 69.165 88.446 88.260 1.00 60.22 121 ASP C C 1
ATOM 3861 O O . ASP C 1 43 ? 69.107 89.019 87.171 1.00 64.68 121 ASP C O 1
ATOM 3866 N N . ASP C 1 44 ? 70.303 88.005 88.784 1.00 53.11 122 ASP C N 1
ATOM 3867 C CA . ASP C 1 44 ? 71.591 88.261 88.147 1.00 60.96 122 ASP C CA 1
ATOM 3868 C C . ASP C 1 44 ? 72.099 87.049 87.372 1.00 52.11 122 ASP C C 1
ATOM 3869 O O . ASP C 1 44 ? 73.281 86.965 87.043 1.00 56.61 122 ASP C O 1
ATOM 3874 N N . ALA C 1 45 ? 71.201 86.114 87.082 1.00 54.64 123 ALA C N 1
ATOM 3875 C CA . ALA C 1 45 ? 71.575 84.893 86.376 1.00 53.11 123 ALA C CA 1
ATOM 3876 C C . ALA C 1 45 ? 71.881 85.160 84.906 1.00 56.94 123 ALA C C 1
ATOM 3877 O O . ALA C 1 45 ? 71.156 85.890 84.230 1.00 59.36 123 ALA C O 1
ATOM 3879 N N . SER C 1 46 ? 72.964 84.561 84.420 1.00 60.52 124 SER C N 1
ATOM 3880 C CA . SER C 1 46 ? 73.344 84.670 83.016 1.00 59.41 124 SER C CA 1
ATOM 3881 C C . SER C 1 46 ? 72.577 83.646 82.181 1.00 56.02 124 SER C C 1
ATOM 3882 O O . SER C 1 46 ? 72.053 82.676 82.729 1.00 53.37 124 SER C O 1
ATOM 3885 N N . PRO C 1 47 ? 72.495 83.867 80.856 1.00 61.24 125 PRO C N 1
ATOM 3886 C CA . PRO C 1 47 ? 71.896 82.883 79.945 1.00 54.21 125 PRO C CA 1
ATOM 3887 C C . PRO C 1 47 ? 72.476 81.481 80.126 1.00 57.81 125 PRO C C 1
ATOM 3888 O O . PRO C 1 47 ? 71.734 80.498 80.080 1.00 49.14 125 PRO C O 1
ATOM 3892 N N . GLU C 1 48 ? 73.789 81.399 80.323 1.00 64.53 126 GLU C N 1
ATOM 3893 C CA . GLU C 1 48 ? 74.452 80.125 80.580 1.00 65.41 126 GLU C CA 1
ATOM 3894 C C . GLU C 1 48 ? 73.930 79.484 81.863 1.00 57.18 126 GLU C C 1
ATOM 3895 O O . GLU C 1 48 ? 73.633 78.290 81.892 1.00 62.55 126 GLU C O 1
ATOM 3901 N N . ASP C 1 49 ? 73.833 80.284 82.922 1.00 51.26 127 ASP C N 1
ATOM 3902 C CA . ASP C 1 49 ? 73.305 79.816 84.199 1.00 50.28 127 ASP C CA 1
ATOM 3903 C C . ASP C 1 49 ? 71.868 79.328 84.051 1.00 51.37 127 ASP C C 1
ATOM 3904 O O . ASP C 1 49 ? 71.492 78.291 84.599 1.00 57.51 127 ASP C O 1
ATOM 3909 N N . ILE C 1 50 ? 71.071 80.090 83.307 1.00 45.65 128 ILE C N 1
ATOM 3910 C CA . ILE C 1 50 ? 69.676 79.746 83.057 1.00 49.80 128 ILE C CA 1
ATOM 3911 C C . ILE C 1 50 ? 69.545 78.403 82.344 1.00 57.17 128 ILE C C 1
ATOM 3912 O O . ILE C 1 50 ? 68.811 77.526 82.796 1.00 55.82 128 ILE C O 1
ATOM 3917 N N . LEU C 1 51 ? 70.265 78.247 81.236 1.00 56.30 129 LEU C N 1
ATOM 3918 C CA . LEU C 1 51 ? 70.216 77.010 80.463 1.00 58.52 129 LEU C CA 1
ATOM 3919 C C . LEU C 1 51 ? 70.654 75.812 81.297 1.00 57.87 129 LEU C C 1
ATOM 3920 O O . LEU C 1 51 ? 70.036 74.753 81.237 1.00 58.16 129 LEU C O 1
ATOM 3925 N N . ALA C 1 52 ? 71.711 75.995 82.082 1.00 56.66 130 ALA C N 1
ATOM 3926 C CA . ALA C 1 52 ? 72.227 74.936 82.944 1.00 57.58 130 ALA C CA 1
ATOM 3927 C C . ALA C 1 52 ? 71.152 74.420 83.897 1.00 56.06 130 ALA C C 1
ATOM 3928 O O . ALA C 1 52 ? 70.994 73.213 84.074 1.00 54.83 130 ALA C O 1
ATOM 3930 N N . LEU C 1 53 ? 70.416 75.344 84.509 1.00 55.80 131 LEU C N 1
ATOM 3931 C CA . LEU C 1 53 ? 69.331 74.986 85.415 1.00 51.01 131 LEU C CA 1
ATOM 3932 C C . LEU C 1 53 ? 68.187 74.296 84.675 1.00 57.15 131 LEU C C 1
ATOM 3933 O O . LEU C 1 53 ? 67.506 73.437 85.235 1.00 63.22 131 LEU C O 1
ATOM 3938 N N . VAL C 1 54 ? 67.978 74.679 83.418 1.00 48.39 132 VAL C N 1
ATOM 3939 C CA . VAL C 1 54 ? 66.916 74.093 82.606 1.00 43.87 132 VAL C CA 1
ATOM 3940 C C . VAL C 1 54 ? 67.188 72.625 82.285 1.00 47.59 132 VAL C C 1
ATOM 3941 O O . VAL C 1 54 ? 66.312 71.778 82.466 1.00 48.19 132 VAL C O 1
ATOM 3945 N N . GLN C 1 55 ? 68.397 72.322 81.815 1.00 52.14 133 GLN C N 1
ATOM 3946 C CA . GLN C 1 55 ? 68.768 70.937 81.529 1.00 60.65 133 GLN C CA 1
ATOM 3947 C C . GLN C 1 55 ? 68.744 70.097 82.802 1.00 55.94 133 GLN C C 1
ATOM 3948 O O . GLN C 1 55 ? 68.435 68.907 82.768 1.00 63.53 133 GLN C O 1
ATOM 3954 N N . GLU C 1 56 ? 69.077 70.728 83.922 1.00 51.57 134 GLU C N 1
ATOM 3955 C CA . GLU C 1 56 ? 69.155 70.040 85.204 1.00 60.89 134 GLU C CA 1
ATOM 3956 C C . GLU C 1 56 ? 67.784 69.595 85.703 1.00 54.33 134 GLU C C 1
ATOM 3957 O O . GLU C 1 56 ? 67.617 68.464 86.161 1.00 58.27 134 GLU C O 1
ATOM 3963 N N . LYS C 1 57 ? 66.803 70.486 85.613 1.00 52.25 135 LYS C N 1
ATOM 3964 C CA . LYS C 1 57 ? 65.485 70.218 86.176 1.00 50.97 135 LYS C CA 1
ATOM 3965 C C . LYS C 1 57 ? 64.514 69.646 85.147 1.00 51.58 135 LYS C C 1
ATOM 3966 O O . LYS C 1 57 ? 63.536 68.994 85.508 1.00 47.17 135 LYS C O 1
ATOM 3972 N N . ILE C 1 58 ? 64.784 69.891 83.869 1.00 46.22 136 ILE C N 1
ATOM 3973 C CA . ILE C 1 58 ? 63.947 69.356 82.799 1.00 52.58 136 ILE C CA 1
ATOM 3974 C C . ILE C 1 58 ? 64.783 68.558 81.801 1.00 52.21 136 ILE C C 1
ATOM 3975 O O . ILE C 1 58 ? 65.753 69.069 81.241 1.00 48.26 136 ILE C O 1
ATOM 3980 N N . LYS C 1 59 ? 64.399 67.304 81.586 1.00 55.91 137 LYS C N 1
ATOM 3981 C CA . LYS C 1 59 ? 65.172 66.392 80.749 1.00 57.97 137 LYS C CA 1
ATOM 3982 C C . LYS C 1 59 ? 64.799 66.491 79.268 1.00 57.76 137 LYS C C 1
ATOM 3983 O O . LYS C 1 59 ? 65.671 66.471 78.397 1.00 65.72 137 LYS C O 1
ATOM 3989 N N . ASP C 1 60 ? 63.505 66.605 78.988 1.00 45.03 138 ASP C N 1
ATOM 3990 C CA . ASP C 1 60 ? 63.016 66.594 77.611 1.00 38.34 138 ASP C CA 1
ATOM 3991 C C . ASP C 1 60 ? 63.070 67.992 76.994 1.00 41.92 138 ASP C C 1
ATOM 3992 O O . ASP C 1 60 ? 62.484 68.934 77.529 1.00 43.84 138 ASP C O 1
ATOM 3997 N N . PRO C 1 61 ? 63.775 68.120 75.857 1.00 40.76 139 PRO C N 1
ATOM 3998 C CA . PRO C 1 61 ? 63.968 69.374 75.117 1.00 42.15 139 PRO C CA 1
ATOM 3999 C C . PRO C 1 61 ? 62.667 70.110 74.805 1.00 41.37 139 PRO C C 1
ATOM 4000 O O . PRO C 1 61 ? 62.645 71.341 74.818 1.00 46.27 139 PRO C O 1
ATOM 4004 N N . ALA C 1 62 ? 61.602 69.366 74.524 1.00 41.39 140 ALA C N 1
ATOM 4005 C CA . ALA C 1 62 ? 60.309 69.971 74.228 1.00 40.20 140 ALA C CA 1
ATOM 4006 C C . ALA C 1 62 ? 59.752 70.675 75.459 1.00 41.41 140 ALA C C 1
ATOM 4007 O O . ALA C 1 62 ? 59.211 71.777 75.367 1.00 44.96 140 ALA C O 1
ATOM 4009 N N . LEU C 1 63 ? 59.889 70.028 76.612 1.00 38.50 141 LEU C N 1
ATOM 4010 C CA . LEU C 1 63 ? 59.444 70.608 77.872 1.00 41.78 141 LEU C CA 1
ATOM 4011 C C . LEU C 1 63 ? 60.391 71.721 78.313 1.00 48.79 141 LEU C C 1
ATOM 4012 O O . LEU C 1 63 ? 59.965 72.696 78.934 1.00 56.26 141 LEU C O 1
ATOM 4017 N N . GLN C 1 64 ? 61.675 71.564 77.998 1.00 39.99 142 GLN C N 1
ATOM 4018 C CA . GLN C 1 64 ? 62.659 72.617 78.238 1.00 42.82 142 GLN C CA 1
ATOM 4019 C C . GLN C 1 64 ? 62.272 73.879 77.480 1.00 44.03 142 GLN C C 1
ATOM 4020 O O . GLN C 1 64 ? 62.334 74.985 78.016 1.00 42.22 142 GLN C O 1
ATOM 4026 N N . SER C 1 65 ? 61.873 73.695 76.226 1.00 36.13 143 SER C N 1
ATOM 4027 C CA . SER C 1 65 ? 61.456 74.797 75.369 1.00 41.17 143 SER C CA 1
ATOM 4028 C C . SER C 1 65 ? 60.176 75.441 75.889 1.00 41.71 143 SER C C 1
ATOM 4029 O O . SER C 1 65 ? 60.006 76.658 75.815 1.00 40.09 143 SER C O 1
ATOM 4032 N N . THR C 1 66 ? 59.281 74.615 76.419 1.00 34.00 144 THR C N 1
ATOM 4033 C CA . THR C 1 66 ? 58.033 75.094 77.000 1.00 36.24 144 THR C CA 1
ATOM 4034 C C . THR C 1 66 ? 58.290 75.893 78.277 1.00 38.74 144 THR C C 1
ATOM 4035 O O . THR C 1 66 ? 57.708 76.959 78.482 1.00 43.34 144 THR C O 1
ATOM 4039 N N . ALA C 1 67 ? 59.167 75.368 79.128 1.00 39.37 145 ALA C N 1
ATOM 4040 C CA . ALA C 1 67 ? 59.514 76.020 80.388 1.00 35.74 145 ALA C CA 1
ATOM 4041 C C . ALA C 1 67 ? 60.135 77.395 80.157 1.00 34.80 145 ALA C C 1
ATOM 4042 O O . ALA C 1 67 ? 59.861 78.341 80.896 1.00 47.83 145 ALA C O 1
ATOM 4044 N N . LEU C 1 68 ? 60.973 77.498 79.130 1.00 40.15 146 LEU C N 1
ATOM 4045 C CA . LEU C 1 68 ? 61.599 78.766 78.773 1.00 36.21 146 LEU C CA 1
ATOM 4046 C C . LEU C 1 68 ? 60.555 79.789 78.337 1.00 42.53 146 LEU C C 1
ATOM 4047 O O . LEU C 1 68 ? 60.649 80.968 78.684 1.00 42.31 146 LEU C O 1
ATOM 4052 N N . ASP C 1 69 ? 59.572 79.334 77.565 1.00 39.87 147 ASP C N 1
ATOM 4053 C CA . ASP C 1 69 ? 58.440 80.172 77.183 1.00 48.29 147 ASP C CA 1
ATOM 4054 C C . ASP C 1 69 ? 57.742 80.719 78.423 1.00 46.22 147 ASP C C 1
ATOM 4055 O O . ASP C 1 69 ? 57.356 81.887 78.465 1.00 52.57 147 ASP C O 1
ATOM 4060 N N . TYR C 1 70 ? 57.579 79.863 79.428 1.00 37.80 148 TYR C N 1
ATOM 4061 C CA . TYR C 1 70 ? 56.939 80.254 80.678 1.00 42.57 148 TYR C CA 1
ATOM 4062 C C . TYR C 1 70 ? 57.760 81.297 81.433 1.00 46.43 148 TYR C C 1
ATOM 4063 O O . TYR C 1 70 ? 57.220 82.291 81.919 1.00 53.35 148 TYR C O 1
ATOM 4072 N N . LEU C 1 71 ? 59.064 81.055 81.531 1.00 50.09 149 LEU C N 1
ATOM 4073 C CA . LEU C 1 71 ? 59.968 81.935 82.267 1.00 49.14 149 LEU C CA 1
ATOM 4074 C C . LEU C 1 71 ? 60.003 83.340 81.674 1.00 52.44 149 LEU C C 1
ATOM 4075 O O . LEU C 1 71 ? 59.963 84.332 82.403 1.00 57.47 149 LEU C O 1
ATOM 4080 N N . VAL C 1 72 ? 60.083 83.416 80.350 1.00 50.39 150 VAL C N 1
ATOM 4081 C CA . VAL C 1 72 ? 60.076 84.696 79.650 1.00 50.94 150 VAL C CA 1
ATOM 4082 C C . VAL C 1 72 ? 58.767 85.447 79.892 1.00 53.92 150 VAL C C 1
ATOM 4083 O O . VAL C 1 72 ? 58.763 86.660 80.106 1.00 61.72 150 VAL C O 1
ATOM 4087 N N . GLN C 1 73 ? 57.659 84.713 79.880 1.00 47.56 151 GLN C N 1
ATOM 4088 C CA . GLN C 1 73 ? 56.336 85.315 80.002 1.00 46.98 151 GLN C CA 1
ATOM 4089 C C . GLN C 1 73 ? 56.007 85.771 81.424 1.00 46.59 151 GLN C C 1
ATOM 4090 O O . GLN C 1 73 ? 55.331 86.781 81.616 1.00 51.75 151 GLN C O 1
ATOM 4096 N N . THR C 1 74 ? 56.486 85.029 82.418 1.00 53.40 152 THR C N 1
ATOM 4097 C CA . THR C 1 74 ? 56.108 85.286 83.805 1.00 56.02 152 THR C CA 1
ATOM 4098 C C . THR C 1 74 ? 56.969 86.343 84.494 1.00 53.53 152 THR C C 1
ATOM 4099 O O . THR C 1 74 ? 56.594 86.859 85.547 1.00 58.16 152 THR C O 1
ATOM 4103 N N . THR C 1 75 ? 58.116 86.665 83.905 1.00 47.96 153 THR C N 1
ATOM 4104 C CA . THR C 1 75 ? 59.057 87.591 84.530 1.00 57.19 153 THR C CA 1
ATOM 4105 C C . THR C 1 75 ? 58.561 89.036 84.468 1.00 67.83 153 THR C C 1
ATOM 4106 O O . THR C 1 75 ? 58.437 89.612 83.387 1.00 75.21 153 THR C O 1
ATOM 4110 N N . PRO C 1 76 ? 58.276 89.622 85.642 1.00 58.15 154 PRO C N 1
ATOM 4111 C CA . PRO C 1 76 ? 57.683 90.954 85.820 1.00 59.23 154 PRO C CA 1
ATOM 4112 C C . PRO C 1 76 ? 58.624 92.093 85.407 1.00 65.92 154 PRO C C 1
ATOM 4113 O O . PRO C 1 76 ? 59.813 91.846 85.205 1.00 72.99 154 PRO C O 1
ATOM 4117 N N . PRO C 1 77 ? 58.095 93.326 85.279 1.00 79.58 155 PRO C N 1
ATOM 4118 C CA . PRO C 1 77 ? 58.884 94.499 84.875 1.00 82.04 155 PRO C CA 1
ATOM 4119 C C . PRO C 1 77 ? 60.086 94.809 85.773 1.00 71.46 155 PRO C C 1
ATOM 4120 O O . PRO C 1 77 ? 61.106 95.277 85.264 1.00 66.14 155 PRO C O 1
ATOM 4124 N N . SER C 1 78 ? 59.967 94.563 87.075 1.00 61.82 156 SER C N 1
ATOM 4125 C CA . SER C 1 78 ? 61.041 94.874 88.020 1.00 73.02 156 SER C CA 1
ATOM 4126 C C . SER C 1 78 ? 62.340 94.130 87.714 1.00 71.41 156 SER C C 1
ATOM 4127 O O . SER C 1 78 ? 63.431 94.642 87.965 1.00 60.95 156 SER C O 1
ATOM 4130 N N . GLN C 1 79 ? 62.219 92.921 87.176 1.00 67.04 157 GLN C N 1
ATOM 4131 C CA . GLN C 1 79 ? 63.386 92.104 86.860 1.00 70.76 157 GLN C CA 1
ATOM 4132 C C . GLN C 1 79 ? 63.735 92.188 85.376 1.00 77.65 157 GLN C C 1
ATOM 4133 O O . GLN C 1 79 ? 63.736 91.178 84.671 1.00 70.55 157 GLN C O 1
ATOM 4139 N N . GLY C 1 80 ? 64.025 93.399 84.910 1.00 84.31 158 GLY C N 1
ATOM 4140 C CA . GLY C 1 80 ? 64.306 93.638 83.505 1.00 80.47 158 GLY C CA 1
ATOM 4141 C C . GLY C 1 80 ? 65.524 92.910 82.967 1.00 70.02 158 GLY C C 1
ATOM 4142 O O . GLY C 1 80 ? 65.470 92.325 81.885 1.00 65.24 158 GLY C O 1
ATOM 4143 N N . LYS C 1 81 ? 66.624 92.950 83.714 1.00 69.47 159 LYS C N 1
ATOM 4144 C CA . LYS C 1 81 ? 67.854 92.277 83.303 1.00 68.01 159 LYS C CA 1
ATOM 4145 C C . LYS C 1 81 ? 67.666 90.770 83.167 1.00 65.96 159 LYS C C 1
ATOM 4146 O O . LYS C 1 81 ? 68.182 90.157 82.230 1.00 61.40 159 LYS C O 1
ATOM 4152 N N . LEU C 1 82 ? 66.936 90.178 84.107 1.00 63.20 160 LEU C N 1
ATOM 4153 C CA . LEU C 1 82 ? 66.660 88.747 84.070 1.00 60.21 160 LEU C CA 1
ATOM 4154 C C . LEU C 1 82 ? 65.863 88.386 82.820 1.00 50.23 160 LEU C C 1
ATOM 4155 O O . LEU C 1 82 ? 66.179 87.413 82.135 1.00 48.98 160 LEU C O 1
ATOM 4160 N N . LYS C 1 83 ? 64.830 89.172 82.531 1.00 57.50 161 LYS C N 1
ATOM 4161 C CA . LYS C 1 83 ? 63.980 88.924 81.371 1.00 55.30 161 LYS C CA 1
ATOM 4162 C C . LYS C 1 83 ? 64.797 88.977 80.084 1.00 51.93 161 LYS C C 1
ATOM 4163 O O . LYS C 1 83 ? 64.597 88.169 79.178 1.00 50.79 161 LYS C O 1
ATOM 4169 N N . GLU C 1 84 ? 65.713 89.938 80.013 1.00 54.23 162 GLU C N 1
ATOM 4170 C CA . GLU C 1 84 ? 66.616 90.058 78.875 1.00 63.87 162 GLU C CA 1
ATOM 4171 C C . GLU C 1 84 ? 67.487 88.812 78.741 1.00 61.64 162 GLU C C 1
ATOM 4172 O O . GLU C 1 84 ? 67.691 88.298 77.641 1.00 55.67 162 GLU C O 1
ATOM 4178 N N . ALA C 1 85 ? 67.997 88.336 79.873 1.00 60.55 163 ALA C N 1
ATOM 4179 C CA . ALA C 1 85 ? 68.840 87.146 79.904 1.00 59.03 163 ALA C CA 1
ATOM 4180 C C . ALA C 1 85 ? 68.062 85.894 79.506 1.00 56.91 163 ALA C C 1
ATOM 4181 O O . ALA C 1 85 ? 68.596 85.005 78.842 1.00 62.07 163 ALA C O 1
ATOM 4183 N N . LEU C 1 86 ? 66.799 85.832 79.916 1.00 51.10 164 LEU C N 1
ATOM 4184 C CA . LEU C 1 86 ? 65.942 84.691 79.606 1.00 48.09 164 LEU C CA 1
ATOM 4185 C C . LEU C 1 86 ? 65.620 84.601 78.117 1.00 48.74 164 LEU C C 1
ATOM 4186 O O . LEU C 1 86 ? 65.591 83.510 77.547 1.00 46.11 164 LEU C O 1
ATOM 4191 N N . ILE C 1 87 ? 65.367 85.749 77.495 1.00 48.84 165 ILE C N 1
ATOM 4192 C CA . ILE C 1 87 ? 65.070 85.796 76.067 1.00 52.50 165 ILE C CA 1
ATOM 4193 C C . ILE C 1 87 ? 66.257 85.283 75.256 1.00 55.52 165 ILE C C 1
ATOM 4194 O O . ILE C 1 87 ? 66.093 84.485 74.331 1.00 51.62 165 ILE C O 1
ATOM 4199 N N . GLN C 1 88 ? 67.452 85.742 75.617 1.00 50.94 166 GLN C N 1
ATOM 4200 C CA . GLN C 1 88 ? 68.680 85.286 74.975 1.00 51.58 166 GLN C CA 1
ATOM 4201 C C . GLN C 1 88 ? 68.882 83.787 75.177 1.00 54.55 166 GLN C C 1
ATOM 4202 O O . GLN C 1 88 ? 69.230 83.067 74.241 1.00 58.40 166 GLN C O 1
ATOM 4208 N N . ALA C 1 89 ? 68.670 83.330 76.408 1.00 47.79 167 ALA C N 1
ATOM 4209 C CA . ALA C 1 89 ? 68.826 81.920 76.751 1.00 45.31 167 ALA C CA 1
ATOM 4210 C C . ALA C 1 89 ? 67.879 81.034 75.948 1.00 49.44 167 ALA C C 1
ATOM 4211 O O . ALA C 1 89 ? 68.273 79.971 75.466 1.00 48.17 167 ALA C O 1
ATOM 4213 N N . ARG C 1 90 ? 66.628 81.470 75.817 1.00 43.14 168 ARG C N 1
ATOM 4214 C CA . ARG C 1 90 ? 65.640 80.734 75.038 1.00 42.56 168 ARG C CA 1
ATOM 4215 C C . ARG C 1 90 ? 66.055 80.657 73.573 1.00 48.70 168 ARG C C 1
ATOM 4216 O O . ARG C 1 90 ? 65.922 79.612 72.934 1.00 51.39 168 ARG C O 1
ATOM 4224 N N . ASN C 1 91 ? 66.556 81.771 73.048 1.00 52.29 169 ASN C N 1
ATOM 4225 C CA . ASN C 1 91 ? 67.023 81.830 71.667 1.00 57.97 169 ASN C CA 1
ATOM 4226 C C . ASN C 1 91 ? 68.183 80.873 71.422 1.00 57.68 169 ASN C C 1
ATOM 4227 O O . ASN C 1 91 ? 68.249 80.212 70.385 1.00 54.07 169 ASN C O 1
ATOM 4232 N N . THR C 1 92 ? 69.095 80.807 72.385 1.00 57.15 170 THR C N 1
ATOM 4233 C CA . THR C 1 92 ? 70.242 79.915 72.302 1.00 57.96 170 THR C CA 1
ATOM 4234 C C . THR C 1 92 ? 69.781 78.458 72.334 1.00 54.80 170 THR C C 1
ATOM 4235 O O . THR C 1 92 ? 70.272 77.621 71.575 1.00 60.63 170 THR C O 1
ATOM 4239 N N . HIS C 1 93 ? 68.826 78.171 73.214 1.00 55.00 171 HIS C N 1
ATOM 4240 C CA . HIS C 1 93 ? 68.236 76.841 73.330 1.00 55.01 171 HIS C CA 1
ATOM 4241 C C . HIS C 1 93 ? 67.593 76.402 72.018 1.00 54.36 171 HIS C C 1
ATOM 4242 O O . HIS C 1 93 ? 67.823 75.289 71.543 1.00 49.42 171 HIS C O 1
ATOM 4249 N N . THR C 1 94 ? 66.781 77.285 71.446 1.00 48.14 172 THR C N 1
ATOM 4250 C CA . THR C 1 94 ? 66.112 77.022 70.177 1.00 44.85 172 THR C CA 1
ATOM 4251 C C . THR C 1 94 ? 67.119 76.778 69.053 1.00 46.20 172 THR C C 1
ATOM 4252 O O . THR C 1 94 ? 66.909 75.914 68.205 1.00 50.09 172 THR C O 1
ATOM 4256 N N . GLU C 1 95 ? 68.217 77.531 69.062 1.00 55.29 173 GLU C N 1
ATOM 4257 C CA . GLU C 1 95 ? 69.254 77.390 68.041 1.00 61.65 173 GLU C CA 1
ATOM 4258 C C . GLU C 1 95 ? 69.989 76.047 68.130 1.00 57.21 173 GLU C C 1
ATOM 4259 O O . GLU C 1 95 ? 70.268 75.417 67.108 1.00 63.12 173 GLU C O 1
ATOM 4265 N N . GLN C 1 96 ? 70.291 75.609 69.348 1.00 64.00 174 GLN C N 1
ATOM 4266 C CA . GLN C 1 96 ? 71.022 74.365 69.559 1.00 65.94 174 GLN C CA 1
ATOM 4267 C C . GLN C 1 96 ? 70.216 73.125 69.205 1.00 56.70 174 GLN C C 1
ATOM 4268 O O . GLN C 1 96 ? 70.699 72.262 68.480 1.00 63.29 174 GLN C O 1
ATOM 4274 N N . PHE C 1 97 ? 68.993 73.043 69.719 1.00 51.90 175 PHE C N 1
ATOM 4275 C CA . PHE C 1 97 ? 68.183 71.843 69.551 1.00 50.85 175 PHE C CA 1
ATOM 4276 C C . PHE C 1 97 ? 67.393 71.897 68.247 1.00 54.56 175 PHE C C 1
ATOM 4277 O O . PHE C 1 97 ? 67.118 70.864 67.632 1.00 54.60 175 PHE C O 1
ATOM 4285 N N . GLY C 1 98 ? 67.062 73.110 67.813 1.00 59.16 176 GLY C N 1
ATOM 4286 C CA . GLY C 1 98 ? 66.301 73.303 66.593 1.00 60.97 176 GLY C CA 1
ATOM 4287 C C . GLY C 1 98 ? 64.985 72.557 66.633 1.00 59.93 176 GLY C C 1
ATOM 4288 O O . GLY C 1 98 ? 64.172 72.760 67.534 1.00 55.87 176 GLY C O 1
ATOM 4289 N N . ARG C 1 99 ? 64.777 71.695 65.644 1.00 54.40 177 ARG C N 1
ATOM 4290 C CA . ARG C 1 99 ? 63.534 70.948 65.520 1.00 52.55 177 ARG C CA 1
ATOM 4291 C C . ARG C 1 99 ? 63.322 69.980 66.683 1.00 48.94 177 ARG C C 1
ATOM 4292 O O . ARG C 1 99 ? 62.187 69.628 67.003 1.00 48.31 177 ARG C O 1
ATOM 4300 N N . THR C 1 100 ? 64.416 69.546 67.304 1.00 48.39 178 THR C N 1
ATOM 4301 C CA . THR C 1 100 ? 64.346 68.642 68.449 1.00 48.89 178 THR C CA 1
ATOM 4302 C C . THR C 1 100 ? 63.556 69.276 69.594 1.00 47.46 178 THR C C 1
ATOM 4303 O O . THR C 1 100 ? 62.908 68.581 70.378 1.00 48.53 178 THR C O 1
ATOM 4307 N N . ALA C 1 101 ? 63.596 70.602 69.669 1.00 51.31 179 ALA C N 1
ATOM 4308 C CA . ALA C 1 101 ? 62.845 71.339 70.679 1.00 48.26 179 ALA C CA 1
ATOM 4309 C C . ALA C 1 101 ? 61.514 71.850 70.136 1.00 42.77 179 ALA C C 1
ATOM 4310 O O . ALA C 1 101 ? 60.455 71.558 70.690 1.00 43.30 179 ALA C O 1
ATOM 4312 N N . ILE C 1 102 ? 61.576 72.607 69.045 1.00 41.43 180 ILE C N 1
ATOM 4313 C CA . ILE C 1 102 ? 60.401 73.288 68.506 1.00 37.46 180 ILE C CA 1
ATOM 4314 C C . ILE C 1 102 ? 59.421 72.339 67.817 1.00 45.04 180 ILE C C 1
ATOM 4315 O O . ILE C 1 102 ? 58.212 72.424 68.031 1.00 48.02 180 ILE C O 1
ATOM 4320 N N . GLY C 1 103 ? 59.946 71.439 66.990 1.00 43.94 181 GLY C N 1
ATOM 4321 C CA . GLY C 1 103 ? 59.122 70.460 66.304 1.00 42.99 181 GLY C CA 1
ATOM 4322 C C . GLY C 1 103 ? 58.387 69.544 67.263 1.00 45.92 181 GLY C C 1
ATOM 4323 O O . GLY C 1 103 ? 57.203 69.261 67.083 1.00 48.96 181 GLY C O 1
ATOM 4324 N N . ALA C 1 104 ? 59.096 69.080 68.287 1.00 41.85 182 ALA C N 1
ATOM 4325 C CA . ALA C 1 104 ? 58.511 68.220 69.309 1.00 41.16 182 ALA C CA 1
ATOM 4326 C C . ALA C 1 104 ? 57.456 68.959 70.129 1.00 45.14 182 ALA C C 1
ATOM 4327 O O . ALA C 1 104 ? 56.407 68.404 70.453 1.00 46.75 182 ALA C O 1
ATOM 4329 N N . LYS C 1 105 ? 57.743 70.212 70.466 1.00 42.46 183 LYS C N 1
ATOM 4330 C CA . LYS C 1 105 ? 56.829 71.023 71.263 1.00 40.87 183 LYS C CA 1
ATOM 4331 C C . LYS C 1 105 ? 55.497 71.267 70.548 1.00 35.13 183 LYS C C 1
ATOM 4332 O O . LYS C 1 105 ? 54.448 71.348 71.187 1.00 38.97 183 LYS C O 1
ATOM 4338 N N . ASN C 1 106 ? 55.540 71.377 69.224 1.00 32.87 184 ASN C N 1
ATOM 4339 C CA . ASN C 1 106 ? 54.333 71.627 68.439 1.00 36.91 184 ASN C CA 1
ATOM 4340 C C . ASN C 1 106 ? 53.414 70.411 68.307 1.00 40.00 184 ASN C C 1
ATOM 4341 O O . ASN C 1 106 ? 52.285 70.533 67.831 1.00 45.25 184 ASN C O 1
ATOM 4346 N N . ILE C 1 107 ? 53.893 69.244 68.727 1.00 34.44 185 ILE C N 1
ATOM 4347 C CA . ILE C 1 107 ? 53.073 68.035 68.711 1.00 42.77 185 ILE C CA 1
ATOM 4348 C C . ILE C 1 107 ? 52.955 67.455 70.116 1.00 47.31 185 ILE C C 1
ATOM 4349 O O . ILE C 1 107 ? 52.619 66.283 70.296 1.00 44.47 185 ILE C O 1
ATOM 4354 N N . LEU C 1 108 ? 53.237 68.297 71.105 1.00 47.81 186 LEU C N 1
ATOM 4355 C CA . LEU C 1 108 ? 53.238 67.908 72.511 1.00 45.20 186 LEU C CA 1
ATOM 4356 C C . LEU C 1 108 ? 51.915 67.296 72.972 1.00 38.71 186 LEU C C 1
ATOM 4357 O O . LEU C 1 108 ? 51.885 66.174 73.475 1.00 35.93 186 LEU C O 1
ATOM 4362 N N . PHE C 1 109 ? 50.826 68.037 72.796 1.00 35.04 187 PHE C N 1
ATOM 4363 C CA . PHE C 1 109 ? 49.520 67.612 73.293 1.00 40.60 187 PHE C CA 1
ATOM 4364 C C . PHE C 1 109 ? 48.951 66.433 72.511 1.00 44.66 187 PHE C C 1
ATOM 4365 O O . PHE C 1 109 ? 48.266 65.580 73.076 1.00 52.20 187 PHE C O 1
ATOM 4373 N N . ALA C 1 110 ? 49.227 66.393 71.212 1.00 37.50 188 ALA C N 1
ATOM 4374 C CA . ALA C 1 110 ? 48.815 65.267 70.383 1.00 40.51 188 ALA C CA 1
ATOM 4375 C C . ALA C 1 110 ? 49.500 63.992 70.858 1.00 39.00 188 ALA C C 1
ATOM 4376 O O . ALA C 1 110 ? 48.870 62.942 70.980 1.00 37.92 188 ALA C O 1
ATOM 4378 N N . SER C 1 111 ? 50.798 64.097 71.125 1.00 37.66 189 SER C N 1
ATOM 4379 C CA . SER C 1 111 ? 51.590 62.957 71.566 1.00 36.24 189 SER C CA 1
ATOM 4380 C C . SER C 1 111 ? 51.099 62.412 72.902 1.00 43.29 189 SER C C 1
ATOM 4381 O O . SER C 1 111 ? 51.129 61.206 73.131 1.00 47.94 189 SER C O 1
ATOM 4384 N N . GLN C 1 112 ? 50.645 63.303 73.777 1.00 32.59 190 GLN C N 1
ATOM 4385 C CA . GLN C 1 112 ? 50.150 62.895 75.087 1.00 37.48 190 GLN C CA 1
ATOM 4386 C C . GLN C 1 112 ? 48.801 62.191 74.987 1.00 38.94 190 GLN C C 1
ATOM 4387 O O . GLN C 1 112 ? 48.551 61.215 75.694 1.00 37.99 190 GLN C O 1
ATOM 4393 N N . GLU C 1 113 ? 47.933 62.688 74.112 1.00 30.20 191 GLU C N 1
ATOM 4394 C CA . GLU C 1 113 ? 46.611 62.095 73.939 1.00 39.81 191 GLU C CA 1
ATOM 4395 C C . GLU C 1 113 ? 46.698 60.697 73.331 1.00 37.04 191 GLU C C 1
ATOM 4396 O O . GLU C 1 113 ? 45.977 59.788 73.742 1.00 42.88 191 GLU C O 1
ATOM 4402 N N . TYR C 1 114 ? 47.586 60.530 72.356 1.00 31.00 192 TYR C N 1
ATOM 4403 C CA . TYR C 1 114 ? 47.763 59.241 71.695 1.00 33.70 192 TYR C CA 1
ATOM 4404 C C . TYR C 1 114 ? 48.537 58.240 72.553 1.00 39.89 192 TYR C C 1
ATOM 4405 O O . TYR C 1 114 ? 48.250 57.044 72.520 1.00 44.21 192 TYR C O 1
ATOM 4414 N N . ALA C 1 115 ? 49.519 58.725 73.309 1.00 42.75 193 ALA C N 1
ATOM 4415 C CA . ALA C 1 115 ? 50.295 57.857 74.195 1.00 43.00 193 ALA C CA 1
ATOM 4416 C C . ALA C 1 115 ? 49.423 57.277 75.303 1.00 38.73 193 ALA C C 1
ATOM 4417 O O . ALA C 1 115 ? 49.709 56.202 75.830 1.00 43.95 193 ALA C O 1
ATOM 4419 N N . ASP C 1 116 ? 48.363 57.998 75.655 1.00 36.53 194 ASP C N 1
ATOM 4420 C CA . ASP C 1 116 ? 47.425 57.542 76.676 1.00 41.72 194 ASP C CA 1
ATOM 4421 C C . ASP C 1 116 ? 46.699 56.264 76.257 1.00 47.25 194 ASP C C 1
ATOM 4422 O O . ASP C 1 116 ? 46.138 55.558 77.094 1.00 48.75 194 ASP C O 1
ATOM 4427 N N . GLN C 1 117 ? 46.712 55.972 74.960 1.00 38.91 195 GLN C N 1
ATOM 4428 C CA . GLN C 1 117 ? 46.028 54.798 74.431 1.00 42.31 195 GLN C CA 1
ATOM 4429 C C . GLN C 1 117 ? 47.002 53.661 74.132 1.00 44.78 195 GLN C C 1
ATOM 4430 O O . GLN C 1 117 ? 46.593 52.560 73.765 1.00 52.20 195 GLN C O 1
ATOM 4436 N N . LEU C 1 118 ? 48.292 53.934 74.296 1.00 48.15 196 LEU C N 1
ATOM 4437 C CA . LEU C 1 118 ? 49.326 52.944 74.020 1.00 45.38 196 LEU C CA 1
ATOM 4438 C C . LEU C 1 118 ? 50.182 52.688 75.256 1.00 51.83 196 LEU C C 1
ATOM 4439 O O . LEU C 1 118 ? 50.050 53.377 76.267 1.00 48.05 196 LEU C O 1
ATOM 4444 N N . ASN C 1 119 ? 51.060 51.694 75.171 1.00 53.45 197 ASN C N 1
ATOM 4445 C CA . ASN C 1 119 ? 52.045 51.466 76.219 1.00 66.10 197 ASN C CA 1
ATOM 4446 C C . ASN C 1 119 ? 53.378 52.092 75.824 1.00 67.50 197 ASN C C 1
ATOM 4447 O O . ASN C 1 119 ? 54.428 51.454 75.892 1.00 70.25 197 ASN C O 1
ATOM 4452 N N . VAL C 1 120 ? 53.320 53.351 75.404 1.00 63.97 198 VAL C N 1
ATOM 4453 C CA . VAL C 1 120 ? 54.509 54.090 75.007 1.00 54.55 198 VAL C CA 1
ATOM 4454 C C . VAL C 1 120 ? 54.455 55.488 75.621 1.00 48.13 198 VAL C C 1
ATOM 4455 O O . VAL C 1 120 ? 53.375 56.000 75.918 1.00 53.61 198 VAL C O 1
ATOM 4459 N N . SER C 1 121 ? 55.617 56.098 75.823 1.00 45.08 199 SER C N 1
ATOM 4460 C CA . SER C 1 121 ? 55.685 57.445 76.374 1.00 43.03 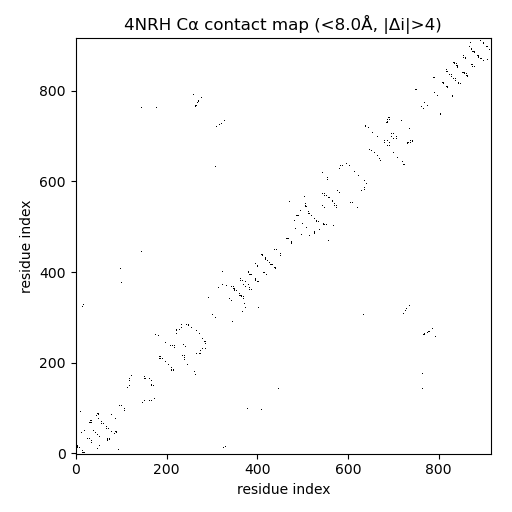199 SER C CA 1
ATOM 4461 C C . SER C 1 121 ? 55.391 58.484 75.298 1.00 38.34 199 SER C C 1
ATOM 4462 O O . SER C 1 121 ? 55.633 58.239 74.116 1.00 38.73 199 SER C O 1
ATOM 4465 N N . PRO C 1 122 ? 54.853 59.647 75.704 1.00 41.43 200 PRO C N 1
ATOM 4466 C CA . PRO C 1 122 ? 54.620 60.762 74.778 1.00 36.83 200 PRO C CA 1
ATOM 4467 C C . PRO C 1 122 ? 55.897 61.195 74.061 1.00 41.02 200 PRO C C 1
ATOM 4468 O O . PRO C 1 122 ? 55.855 61.554 72.883 1.00 39.52 200 PRO C O 1
ATOM 4472 N N . SER C 1 123 ? 57.018 61.163 74.774 1.00 44.05 201 SER C N 1
ATOM 4473 C CA . SER C 1 123 ? 58.299 61.558 74.203 1.00 43.31 201 SER C CA 1
ATOM 4474 C C . SER C 1 123 ? 58.757 60.530 73.178 1.00 38.77 201 SER C C 1
ATOM 4475 O O . SER C 1 123 ? 59.432 60.866 72.203 1.00 38.83 201 SER C O 1
ATOM 4478 N N . GLY C 1 124 ? 58.389 59.274 73.412 1.00 38.61 202 GLY C N 1
ATOM 4479 C CA . GLY C 1 124 ? 58.678 58.199 72.481 1.00 34.87 202 GLY C CA 1
ATOM 4480 C C . GLY C 1 124 ? 57.982 58.434 71.156 1.00 40.82 202 GLY C C 1
ATOM 4481 O O . GLY C 1 124 ? 58.548 58.187 70.092 1.00 41.94 202 GLY C O 1
ATOM 4482 N N . LEU C 1 125 ? 56.745 58.916 71.226 1.00 31.34 203 LEU C N 1
ATOM 4483 C CA . LEU C 1 125 ? 55.976 59.230 70.029 1.00 29.23 203 LEU C CA 1
ATOM 4484 C C . LEU C 1 125 ? 56.558 60.439 69.299 1.00 32.55 203 LEU C C 1
ATOM 4485 O O . LEU C 1 125 ? 56.613 60.461 68.069 1.00 34.93 203 LEU C O 1
ATOM 4490 N N . ARG C 1 126 ? 56.989 61.442 70.059 1.00 35.06 204 ARG C N 1
ATOM 4491 C CA . ARG C 1 126 ? 57.569 62.645 69.469 1.00 36.48 204 ARG C CA 1
ATOM 4492 C C . ARG C 1 126 ? 58.906 62.343 68.801 1.00 36.47 204 ARG C C 1
ATOM 4493 O O . ARG C 1 126 ? 59.226 62.899 67.749 1.00 40.62 204 ARG C O 1
ATOM 4501 N N . SER C 1 127 ? 59.684 61.463 69.423 1.00 30.86 205 SER C N 1
ATOM 4502 C CA . SER C 1 127 ? 60.951 61.023 68.852 1.00 41.75 205 SER C CA 1
ATOM 4503 C C . SER C 1 127 ? 60.733 60.301 67.526 1.00 43.04 205 SER C C 1
ATOM 4504 O O . SER C 1 127 ? 61.456 60.530 66.556 1.00 38.27 205 SER C O 1
ATOM 4507 N N . LEU C 1 128 ? 59.732 59.426 67.495 1.00 39.33 206 LEU C N 1
ATOM 4508 C CA . LEU C 1 128 ? 59.368 58.712 66.277 1.00 38.41 206 LEU C CA 1
ATOM 4509 C C . LEU C 1 128 ? 58.948 59.667 65.162 1.00 34.69 206 LEU C C 1
ATOM 4510 O O . LEU C 1 128 ? 59.399 59.535 64.023 1.00 35.08 206 LEU C O 1
ATOM 4515 N N . TYR C 1 129 ? 58.080 60.619 65.494 1.00 31.92 207 TYR C N 1
ATOM 4516 C CA . TYR C 1 129 ? 57.612 61.609 64.527 1.00 29.41 207 TYR C CA 1
ATOM 4517 C C . TYR C 1 129 ? 58.769 62.373 63.888 1.00 36.93 207 TYR C C 1
ATOM 4518 O O . TYR C 1 129 ? 58.795 62.573 62.674 1.00 35.25 207 TYR C O 1
ATOM 4527 N N . LEU C 1 130 ? 59.717 62.806 64.714 1.00 33.65 208 LEU C N 1
ATOM 4528 C CA . LEU C 1 130 ? 60.890 63.525 64.228 1.00 39.06 208 LEU C CA 1
ATOM 4529 C C . LEU C 1 130 ? 61.704 62.673 63.259 1.00 37.97 208 LEU C C 1
ATOM 4530 O O . LEU C 1 130 ? 62.170 63.163 62.230 1.00 34.36 208 LEU C O 1
ATOM 4535 N N . GLU C 1 131 ? 61.871 61.397 63.591 1.00 39.12 209 GLU C N 1
ATOM 4536 C CA . GLU C 1 131 ? 62.604 60.474 62.732 1.00 43.24 209 GLU C CA 1
ATOM 4537 C C . GLU C 1 131 ? 61.868 60.225 61.417 1.00 44.41 209 GLU C C 1
ATOM 4538 O O . GLU C 1 131 ? 62.475 60.233 60.345 1.00 46.17 209 GLU C O 1
ATOM 4544 N N . VAL C 1 132 ? 60.560 60.005 61.507 1.00 42.39 210 VAL C N 1
ATOM 4545 C CA . VAL C 1 132 ? 59.742 59.714 60.334 1.00 40.42 210 VAL C CA 1
ATOM 4546 C C . VAL C 1 132 ? 59.699 60.888 59.358 1.00 42.55 210 VAL C C 1
ATOM 4547 O O . VAL C 1 132 ? 59.876 60.713 58.150 1.00 40.07 210 VAL C O 1
ATOM 4551 N N . THR C 1 133 ? 59.484 62.086 59.890 1.00 38.59 211 THR C N 1
ATOM 4552 C CA . THR C 1 133 ? 59.316 63.274 59.060 1.00 41.11 211 THR C CA 1
ATOM 4553 C C . THR C 1 133 ? 60.631 63.988 58.764 1.00 47.73 211 THR C C 1
ATOM 4554 O O . THR C 1 133 ? 60.664 64.934 57.976 1.00 46.32 211 THR C O 1
ATOM 4558 N N . GLY C 1 134 ? 61.711 63.537 59.392 1.00 47.90 212 GLY C N 1
ATOM 4559 C CA . GLY C 1 134 ? 63.007 64.160 59.199 1.00 36.69 212 GLY C CA 1
ATOM 4560 C C . GLY C 1 134 ? 63.707 63.720 57.928 1.00 54.24 212 GLY C C 1
ATOM 4561 O O . GLY C 1 134 ? 64.771 64.237 57.588 1.00 66.73 212 GLY C O 1
ATOM 4562 N N . ASP C 1 135 ? 63.107 62.768 57.221 1.00 48.36 213 ASP C N 1
ATOM 4563 C CA . ASP C 1 135 ? 63.685 62.247 55.987 1.00 47.86 213 ASP C CA 1
ATOM 4564 C C . ASP C 1 135 ? 62.616 61.576 55.133 1.00 47.65 213 ASP C C 1
ATOM 4565 O O . ASP C 1 135 ? 61.517 61.298 55.612 1.00 43.34 213 ASP C O 1
ATOM 4570 N N . THR C 1 136 ? 62.941 61.320 53.869 1.00 47.03 214 THR C N 1
ATOM 4571 C CA . THR C 1 136 ? 62.037 60.598 52.980 1.00 50.40 214 THR C CA 1
ATOM 4572 C C . THR C 1 136 ? 61.830 59.168 53.461 1.00 52.24 214 THR C C 1
ATOM 4573 O O . THR C 1 136 ? 62.779 58.494 53.860 1.00 50.48 214 THR C O 1
ATOM 4577 N N . HIS C 1 137 ? 60.584 58.707 53.420 1.00 57.20 215 HIS C N 1
ATOM 4578 C CA . HIS C 1 137 ? 60.271 57.334 53.791 1.00 53.04 215 HIS C CA 1
ATOM 4579 C C . HIS C 1 137 ? 59.164 56.766 52.915 1.00 50.09 215 HIS C C 1
ATOM 4580 O O . HIS C 1 137 ? 58.108 57.379 52.756 1.00 49.41 215 HIS C O 1
ATOM 4587 N N . THR C 1 138 ? 59.410 55.589 52.351 1.00 36.99 216 THR C N 1
ATOM 4588 C CA . THR C 1 138 ? 58.392 54.885 51.586 1.00 46.74 216 THR C CA 1
ATOM 4589 C C . THR C 1 138 ? 57.496 54.099 52.532 1.00 46.84 216 THR C C 1
ATOM 4590 O O . THR C 1 138 ? 57.787 53.992 53.723 1.00 40.73 216 THR C O 1
ATOM 4594 N N . CYS C 1 139 ? 56.403 53.564 51.998 1.00 46.76 217 CYS C N 1
ATOM 4595 C CA . CYS C 1 139 ? 55.496 52.721 52.769 1.00 41.66 217 CYS C CA 1
ATOM 4596 C C . CYS C 1 139 ? 56.236 51.565 53.435 1.00 42.33 217 CYS C C 1
ATOM 4597 O O . CYS C 1 139 ? 56.068 51.311 54.628 1.00 41.37 217 CYS C O 1
ATOM 4600 N N . ASP C 1 140 ? 57.056 50.871 52.652 1.00 39.43 218 ASP C N 1
ATOM 4601 C CA . ASP C 1 140 ? 57.819 49.730 53.146 1.00 42.92 218 ASP C CA 1
ATOM 4602 C C . ASP C 1 140 ? 58.785 50.115 54.262 1.00 48.59 218 ASP C C 1
ATOM 4603 O O . ASP C 1 140 ? 58.905 49.403 55.259 1.00 52.88 218 ASP C O 1
ATOM 4608 N N . GLN C 1 141 ? 59.477 51.238 54.090 1.00 45.01 219 GLN C N 1
ATOM 4609 C CA . GLN C 1 141 ? 60.409 51.722 55.104 1.00 46.65 219 GLN C CA 1
ATOM 4610 C C . GLN C 1 141 ? 59.681 52.084 56.395 1.00 44.81 219 GLN C C 1
ATOM 4611 O O . GLN C 1 141 ? 60.180 51.829 57.491 1.00 47.75 219 GLN C O 1
ATOM 4617 N N . LEU C 1 142 ? 58.504 52.689 56.258 1.00 40.29 220 LEU C N 1
ATOM 4618 C CA . LEU C 1 142 ? 57.667 52.998 57.412 1.00 42.33 220 LEU C CA 1
ATOM 4619 C C . LEU C 1 142 ? 57.233 51.726 58.133 1.00 49.54 220 LEU C C 1
ATOM 4620 O O . LEU C 1 142 ? 57.214 51.676 59.362 1.00 46.42 220 LEU C O 1
ATOM 4625 N N . LEU C 1 143 ? 56.887 50.702 57.359 1.00 47.29 221 LEU C N 1
ATOM 4626 C CA . LEU C 1 143 ? 56.462 49.425 57.920 1.00 40.90 221 LEU C CA 1
ATOM 4627 C C . LEU C 1 143 ? 57.596 48.761 58.694 1.00 42.58 221 LEU C C 1
ATOM 4628 O O . LEU C 1 143 ? 57.417 48.352 59.840 1.00 39.86 221 LEU C O 1
ATOM 4633 N N . SER C 1 144 ? 58.758 48.657 58.055 1.00 41.08 222 SER C N 1
ATOM 4634 C CA . SER C 1 144 ? 59.943 48.076 58.679 1.00 52.40 222 SER C CA 1
ATOM 4635 C C . SER C 1 144 ? 60.314 48.810 59.964 1.00 57.24 222 SER C C 1
ATOM 4636 O O . SER C 1 144 ? 60.745 48.197 60.941 1.00 68.28 222 SER C O 1
ATOM 4639 N N . MET C 1 145 ? 60.148 50.129 59.948 1.00 50.39 223 MET C N 1
ATOM 4640 C CA . MET C 1 145 ? 60.444 50.965 61.105 1.00 51.46 223 MET C CA 1
ATOM 4641 C C . MET C 1 145 ? 59.544 50.619 62.289 1.00 55.76 223 MET C C 1
ATOM 4642 O O . MET C 1 145 ? 60.017 50.437 63.410 1.00 70.01 223 MET C O 1
ATOM 4647 N N . LEU C 1 146 ? 58.244 50.534 62.027 1.00 43.84 224 LEU C N 1
ATOM 4648 C CA . LEU C 1 146 ? 57.259 50.253 63.067 1.00 38.80 224 LEU C CA 1
ATOM 4649 C C . LEU C 1 146 ? 57.304 48.803 63.546 1.00 44.13 224 LEU C C 1
ATOM 4650 O O . LEU C 1 146 ? 56.964 48.515 64.693 1.00 47.83 224 LEU C O 1
ATOM 4655 N N . GLN C 1 147 ? 57.719 47.898 62.665 1.00 50.68 225 GLN C N 1
ATOM 4656 C CA . GLN C 1 147 ? 57.654 46.463 62.939 1.00 52.67 225 GLN C CA 1
ATOM 4657 C C . GLN C 1 147 ? 58.519 46.033 64.119 1.00 57.84 225 GLN C C 1
ATOM 4658 O O . GLN C 1 147 ? 58.181 45.089 64.831 1.00 58.14 225 GLN C O 1
ATOM 4664 N N . ASP C 1 148 ? 59.636 46.721 64.323 1.00 63.63 226 ASP C N 1
ATOM 4665 C CA . ASP C 1 148 ? 60.540 46.381 65.413 1.00 73.98 226 ASP C CA 1
ATOM 4666 C C . ASP C 1 148 ? 60.081 46.984 66.739 1.00 73.22 226 ASP C C 1
ATOM 4667 O O . ASP C 1 148 ? 60.386 46.453 67.807 1.00 84.43 226 ASP C O 1
ATOM 4672 N N . ARG C 1 149 ? 59.350 48.091 66.663 1.00 57.45 227 ARG C N 1
ATOM 4673 C CA . ARG C 1 149 ? 59.004 48.866 67.852 1.00 48.02 227 ARG C CA 1
ATOM 4674 C C . ARG C 1 149 ? 57.606 48.603 68.415 1.00 47.18 227 ARG C C 1
ATOM 4675 O O . ARG C 1 149 ? 57.387 48.744 69.618 1.00 56.96 227 ARG C O 1
ATOM 4683 N N . TYR C 1 150 ? 56.660 48.225 67.560 1.00 49.60 228 TYR C N 1
ATOM 4684 C CA . TYR C 1 150 ? 55.268 48.127 67.994 1.00 46.23 228 TYR C CA 1
ATOM 4685 C C . TYR C 1 150 ? 54.575 46.835 67.576 1.00 45.27 228 TYR C C 1
ATOM 4686 O O . TYR C 1 150 ? 54.966 46.190 66.603 1.00 43.33 228 TYR C O 1
ATOM 4695 N N . THR C 1 151 ? 53.545 46.462 68.330 1.00 39.69 229 THR C N 1
ATOM 4696 C CA . THR C 1 151 ? 52.631 45.413 67.900 1.00 38.73 229 THR C CA 1
ATOM 4697 C C . THR C 1 151 ? 51.819 45.948 66.726 1.00 43.41 229 THR C C 1
ATOM 4698 O O . THR C 1 151 ? 51.659 47.160 66.580 1.00 37.90 229 THR C O 1
ATOM 4702 N N . TYR C 1 152 ? 51.295 45.050 65.901 1.00 41.74 230 TYR C N 1
ATOM 4703 C CA . TYR C 1 152 ? 50.534 45.453 64.723 1.00 44.29 230 TYR C CA 1
ATOM 4704 C C . TYR C 1 152 ? 49.248 46.196 65.078 1.00 41.85 230 TYR C C 1
ATOM 4705 O O . TYR C 1 152 ? 48.863 47.139 64.388 1.00 47.68 230 TYR C O 1
ATOM 4714 N N . GLN C 1 153 ? 48.585 45.771 66.149 1.00 44.78 231 GLN C N 1
ATOM 4715 C CA . GLN C 1 153 ? 47.353 46.427 66.574 1.00 53.08 231 GLN C CA 1
ATOM 4716 C C . GLN C 1 153 ? 47.625 47.845 67.078 1.00 50.10 231 GLN C C 1
ATOM 4717 O O . GLN C 1 153 ? 46.769 48.724 66.971 1.00 63.28 231 GLN C O 1
ATOM 4723 N N . ASP C 1 154 ? 48.816 48.065 67.629 1.00 43.05 232 ASP C N 1
ATOM 4724 C CA . ASP C 1 154 ? 49.215 49.400 68.064 1.00 46.90 232 ASP C CA 1
ATOM 4725 C C . ASP C 1 154 ? 49.615 50.291 66.889 1.00 39.49 232 ASP C C 1
ATOM 4726 O O . ASP C 1 154 ? 49.511 51.513 66.971 1.00 38.48 232 ASP C O 1
ATOM 4731 N N . MET C 1 155 ? 50.068 49.674 65.799 1.00 34.80 233 MET C N 1
ATOM 4732 C CA . MET C 1 155 ? 50.568 50.416 64.642 1.00 32.67 233 MET C CA 1
ATOM 4733 C C . MET C 1 155 ? 49.501 51.310 64.022 1.00 31.13 233 MET C C 1
ATOM 4734 O O . MET C 1 155 ? 49.808 52.376 63.487 1.00 40.61 233 MET C O 1
ATOM 4739 N N . ALA C 1 156 ? 48.251 50.863 64.088 1.00 36.72 234 ALA C N 1
ATOM 4740 C CA . ALA C 1 156 ? 47.136 51.624 63.540 1.00 40.31 234 ALA C CA 1
ATOM 4741 C C . ALA C 1 156 ? 46.995 52.959 64.260 1.00 37.70 234 ALA C C 1
ATOM 4742 O O . ALA C 1 156 ? 46.872 54.008 63.628 1.00 41.88 234 ALA C O 1
ATOM 4744 N N . ILE C 1 157 ? 47.015 52.908 65.588 1.00 39.60 235 ILE C N 1
ATOM 4745 C CA . ILE C 1 157 ? 46.945 54.111 66.407 1.00 41.27 235 ILE C CA 1
ATOM 4746 C C . ILE C 1 157 ? 48.169 54.995 66.171 1.00 36.43 235 ILE C C 1
ATOM 4747 O O . ILE C 1 157 ? 48.051 56.214 66.043 1.00 38.47 235 ILE C O 1
ATOM 4752 N N . VAL C 1 158 ? 49.339 54.367 66.102 1.00 35.27 236 VAL C N 1
ATOM 4753 C CA . VAL C 1 158 ? 50.586 55.085 65.854 1.00 39.68 236 VAL C CA 1
ATOM 4754 C C . VAL C 1 158 ? 50.561 55.790 64.499 1.00 42.27 236 VAL C C 1
ATOM 4755 O O . VAL C 1 158 ? 50.996 56.937 64.377 1.00 37.62 236 VAL C O 1
ATOM 4759 N N . SER C 1 159 ? 50.034 55.104 63.488 1.00 30.30 237 SER C N 1
ATOM 4760 C CA . SER C 1 159 ? 49.925 55.674 62.149 1.00 32.32 237 SER C CA 1
ATOM 4761 C C . SER C 1 159 ? 49.012 56.894 62.149 1.00 29.81 237 SER C C 1
ATOM 4762 O O . SER C 1 159 ? 49.272 57.874 61.450 1.00 37.57 237 SER C O 1
ATOM 4765 N N . SER C 1 160 ? 47.943 56.831 62.937 1.00 27.59 238 SER C N 1
ATOM 4766 C CA . SER C 1 160 ? 47.013 57.951 63.054 1.00 31.08 238 SER C CA 1
ATOM 4767 C C . SER C 1 160 ? 47.680 59.145 63.731 1.00 33.29 238 SER C C 1
ATOM 4768 O O . SER C 1 160 ? 47.436 60.294 63.359 1.00 41.86 238 SER C O 1
ATOM 4771 N N . PHE C 1 161 ? 48.514 58.868 64.730 1.00 41.48 239 PHE C N 1
ATOM 4772 C CA . PHE C 1 161 ? 49.296 59.912 65.384 1.00 34.66 239 PHE C CA 1
ATOM 4773 C C . PHE C 1 161 ? 50.225 60.602 64.394 1.00 29.35 239 PHE C C 1
ATOM 4774 O O . PHE C 1 161 ? 50.358 61.825 64.402 1.00 32.41 239 PHE C O 1
ATOM 4782 N N . LEU C 1 162 ? 50.869 59.804 63.548 1.00 26.11 240 LEU C N 1
ATOM 4783 C CA . LEU C 1 162 ? 51.790 60.323 62.546 1.00 33.72 240 LEU C CA 1
ATOM 4784 C C . LEU C 1 162 ? 51.053 61.235 61.573 1.00 38.25 240 LEU C C 1
ATOM 4785 O O . LEU C 1 162 ? 51.549 62.301 61.211 1.00 37.79 240 LEU C O 1
ATOM 4790 N N . MET C 1 163 ? 49.863 60.807 61.161 1.00 37.15 241 MET C N 1
ATOM 4791 C CA . MET C 1 163 ? 49.032 61.588 60.254 1.00 40.32 241 MET C CA 1
ATOM 4792 C C . MET C 1 163 ? 48.594 62.898 60.902 1.00 38.18 241 MET C C 1
ATOM 4793 O O . MET C 1 163 ? 48.578 63.946 60.255 1.00 37.60 241 MET C O 1
ATOM 4798 N N . LYS C 1 164 ? 48.231 62.827 62.179 1.00 29.98 242 LYS C N 1
ATOM 4799 C CA . LYS C 1 164 ? 47.802 64.007 62.923 1.00 28.60 242 LYS C CA 1
ATOM 4800 C C . LYS C 1 164 ? 48.940 65.015 63.053 1.00 33.50 242 LYS C C 1
ATOM 4801 O O . LYS C 1 164 ? 48.742 66.217 62.878 1.00 36.76 242 LYS C O 1
ATOM 4807 N N . GLY C 1 165 ? 50.132 64.512 63.355 1.00 34.87 243 GLY C N 1
ATOM 4808 C CA . GLY C 1 165 ? 51.311 65.352 63.460 1.00 36.91 243 GLY C CA 1
ATOM 4809 C C . GLY C 1 165 ? 51.683 66.030 62.155 1.00 41.68 243 GLY C C 1
ATOM 4810 O O . GLY C 1 165 ? 52.021 67.214 62.137 1.00 40.86 243 GLY C O 1
ATOM 4811 N N . MET C 1 166 ? 51.628 65.277 61.060 1.00 37.59 244 MET C N 1
ATOM 4812 C CA . MET C 1 166 ? 52.011 65.797 59.752 1.00 29.77 244 MET C CA 1
ATOM 4813 C C . MET C 1 166 ? 50.994 66.812 59.242 1.00 36.38 244 MET C C 1
ATOM 4814 O O . MET C 1 166 ? 51.354 67.780 58.571 1.00 41.55 244 MET C O 1
ATOM 4819 N N . ALA C 1 167 ? 49.724 66.583 59.557 1.00 37.75 245 ALA C N 1
ATOM 4820 C CA . ALA C 1 167 ? 48.669 67.529 59.215 1.00 38.89 245 ALA C CA 1
ATOM 4821 C C . ALA C 1 167 ? 48.899 68.856 59.930 1.00 43.79 245 ALA C C 1
ATOM 4822 O O . ALA C 1 167 ? 48.640 69.925 59.379 1.00 47.85 245 ALA C O 1
ATOM 4824 N N . THR C 1 168 ? 49.386 68.774 61.165 1.00 47.74 246 THR C N 1
ATOM 4825 C CA . THR C 1 168 ? 49.709 69.961 61.948 1.00 55.04 246 THR C CA 1
ATOM 4826 C C . THR C 1 168 ? 50.895 70.701 61.336 1.00 49.76 246 THR C C 1
ATOM 4827 O O . THR C 1 168 ? 50.897 71.929 61.253 1.00 51.04 246 THR C O 1
ATOM 4831 N N . GLY C 1 169 ? 51.896 69.943 60.900 1.00 54.55 247 GLY C N 1
ATOM 4832 C CA . GLY C 1 169 ? 53.080 70.517 60.287 1.00 51.72 247 GLY C CA 1
ATOM 4833 C C . GLY C 1 169 ? 52.785 71.225 58.978 1.00 56.50 247 GLY C C 1
ATOM 4834 O O . GLY C 1 169 ? 53.508 72.136 58.579 1.00 53.61 247 GLY C O 1
ATOM 4835 N N . LEU C 1 170 ? 51.716 70.803 58.309 1.00 54.35 248 LEU C N 1
ATOM 4836 C CA . LEU C 1 170 ? 51.319 71.413 57.046 1.00 58.09 248 LEU C CA 1
ATOM 4837 C C . LEU C 1 170 ? 50.691 72.782 57.281 1.00 61.13 248 LEU C C 1
ATOM 4838 O O . LEU C 1 170 ? 50.888 73.708 56.495 1.00 59.84 248 LEU C O 1
ATOM 4843 N N . LYS C 1 171 ? 49.926 72.898 58.361 1.00 67.71 249 LYS C N 1
ATOM 4844 C CA . LYS C 1 171 ? 49.308 74.165 58.728 1.00 78.68 249 LYS C CA 1
ATOM 4845 C C . LYS C 1 171 ? 50.362 75.189 59.131 1.00 66.25 249 LYS C C 1
ATOM 4846 O O . LYS C 1 171 ? 50.369 76.314 58.631 1.00 59.76 249 LYS C O 1
ATOM 4852 N N . ARG C 1 172 ? 51.249 74.789 60.038 1.00 60.88 250 ARG C N 1
ATOM 4853 C CA . ARG C 1 172 ? 52.261 75.686 60.584 1.00 60.16 250 ARG C CA 1
ATOM 4854 C C . ARG C 1 172 ? 53.262 76.154 59.530 1.00 64.26 250 ARG C C 1
ATOM 4855 O O . ARG C 1 172 ? 53.802 77.256 59.633 1.00 66.89 250 ARG C O 1
ATOM 4863 N N . GLN C 1 173 ? 53.494 75.317 58.520 1.00 64.21 251 GLN C N 1
ATOM 4864 C CA . GLN C 1 173 ? 54.444 75.616 57.448 1.00 60.24 251 GLN C CA 1
ATOM 4865 C C . GLN C 1 173 ? 55.818 76.016 57.983 1.00 62.63 251 GLN C C 1
ATOM 4866 O O . GLN C 1 173 ? 56.365 77.051 57.601 1.00 66.37 251 GLN C O 1
ATOM 4872 N N . GLY C 1 174 ? 56.364 75.191 58.872 1.00 63.84 252 GLY C N 1
ATOM 4873 C CA . GLY C 1 174 ? 57.623 75.491 59.532 1.00 62.76 252 GLY C CA 1
ATOM 4874 C C . GLY C 1 174 ? 58.831 75.580 58.615 1.00 62.26 252 GLY C C 1
ATOM 4875 O O . GLY C 1 174 ? 58.730 75.320 57.415 1.00 58.82 252 GLY C O 1
ATOM 4876 N N . PRO C 1 175 ? 59.990 75.952 59.183 1.00 66.08 253 PRO C N 1
ATOM 4877 C CA . PRO C 1 175 ? 61.247 76.103 58.442 1.00 74.90 253 PRO C CA 1
ATOM 4878 C C . PRO C 1 175 ? 62.075 74.821 58.362 1.00 77.50 253 PRO C C 1
ATOM 4879 O O . PRO C 1 175 ? 62.992 74.737 57.544 1.00 83.10 253 PRO C O 1
ATOM 4883 N N . TYR C 1 176 ? 61.755 73.845 59.205 1.00 75.56 254 TYR C N 1
ATOM 4884 C CA . TYR C 1 176 ? 62.566 72.637 59.331 1.00 71.97 254 TYR C CA 1
ATOM 4885 C C . TYR C 1 176 ? 62.288 71.599 58.241 1.00 74.35 254 TYR C C 1
ATOM 4886 O O . TYR C 1 176 ? 63.217 71.090 57.615 1.00 76.31 254 TYR C O 1
ATOM 4895 N N . VAL C 1 177 ? 61.016 71.288 58.016 1.00 70.43 255 VAL C N 1
ATOM 4896 C CA . VAL C 1 177 ? 60.634 70.291 57.019 1.00 66.97 255 VAL C CA 1
ATOM 4897 C C . VAL C 1 177 ? 59.712 70.892 55.962 1.00 70.33 255 VAL C C 1
ATOM 4898 O O . VAL C 1 177 ? 58.653 71.425 56.289 1.00 72.20 255 VAL C O 1
ATOM 4902 N N . PRO C 1 178 ? 60.121 70.809 54.685 1.00 68.19 256 PRO C N 1
ATOM 4903 C CA . PRO C 1 178 ? 59.379 71.394 53.561 1.00 66.01 256 PRO C CA 1
ATOM 4904 C C . PRO C 1 178 ? 57.999 70.767 53.370 1.00 70.00 256 PRO C C 1
ATOM 4905 O O . PRO C 1 178 ? 57.804 69.593 53.686 1.00 71.61 256 PRO C O 1
ATOM 4909 N N . SER C 1 179 ? 57.056 71.559 52.865 1.00 69.24 257 SER C N 1
ATOM 4910 C CA . SER C 1 179 ? 55.677 71.120 52.663 1.00 59.53 257 SER C CA 1
ATOM 4911 C C . SER C 1 179 ? 55.576 69.890 51.766 1.00 62.33 257 SER C C 1
ATOM 4912 O O . SER C 1 179 ? 54.843 68.950 52.072 1.00 64.30 257 SER C O 1
ATOM 4915 N N . ALA C 1 180 ? 56.306 69.911 50.654 1.00 58.65 258 ALA C N 1
ATOM 4916 C CA . ALA C 1 180 ? 56.281 68.820 49.684 1.00 55.16 258 ALA C CA 1
ATOM 4917 C C . ALA C 1 180 ? 56.686 67.497 50.323 1.00 58.31 258 ALA C C 1
ATOM 4918 O O . ALA C 1 180 ? 56.169 66.438 49.965 1.00 52.19 258 ALA C O 1
ATOM 4920 N N . GLN C 1 181 ? 57.614 67.566 51.271 1.00 58.64 259 GLN C N 1
ATOM 4921 C CA . GLN C 1 181 ? 58.088 66.378 51.966 1.00 57.64 259 GLN C CA 1
ATOM 4922 C C . GLN C 1 181 ? 56.983 65.782 52.828 1.00 44.23 259 GLN C C 1
ATOM 4923 O O . GLN C 1 181 ? 56.792 64.567 52.860 1.00 39.34 259 GLN C O 1
ATOM 4929 N N . LEU C 1 182 ? 56.259 66.652 53.527 1.00 46.33 260 LEU C N 1
ATOM 4930 C CA . LEU C 1 182 ? 55.144 66.232 54.367 1.00 48.72 260 LEU C CA 1
ATOM 4931 C C . LEU C 1 182 ? 54.017 65.612 53.544 1.00 47.17 260 LEU C C 1
ATOM 4932 O O . LEU C 1 182 ? 53.393 64.642 53.971 1.00 51.89 260 LEU C O 1
ATOM 4937 N N . GLN C 1 183 ? 53.763 66.176 52.365 1.00 39.83 261 GLN C N 1
ATOM 4938 C CA . GLN C 1 183 ? 52.729 65.667 51.468 1.00 40.54 261 GLN C CA 1
ATOM 4939 C C . GLN C 1 183 ? 53.001 64.229 51.039 1.00 43.07 261 GLN C C 1
ATOM 4940 O O . GLN C 1 183 ? 52.115 63.376 51.091 1.00 45.65 261 GLN C O 1
ATOM 4946 N N . VAL C 1 184 ? 54.232 63.973 50.609 1.00 49.10 262 VAL C N 1
ATOM 4947 C CA . VAL C 1 184 ? 54.647 62.638 50.200 1.00 46.94 262 VAL C CA 1
ATOM 4948 C C . VAL C 1 184 ? 54.611 61.685 51.391 1.00 42.81 262 VAL C C 1
ATOM 4949 O O . VAL C 1 184 ? 54.213 60.526 51.266 1.00 42.91 262 VAL C O 1
ATOM 4953 N N . LEU C 1 185 ? 55.014 62.194 52.551 1.00 40.83 263 LEU C N 1
ATOM 4954 C CA . LEU C 1 185 ? 55.025 61.411 53.780 1.00 40.04 263 LEU C CA 1
ATOM 4955 C C . LEU C 1 185 ? 53.627 60.939 54.169 1.00 34.72 263 LEU C C 1
ATOM 4956 O O . LEU C 1 185 ? 53.443 59.796 54.589 1.00 32.09 263 LEU C O 1
ATOM 4961 N N . MET C 1 186 ? 52.644 61.823 54.025 1.00 34.86 264 MET C N 1
ATOM 4962 C CA . MET C 1 186 ? 51.263 61.490 54.356 1.00 37.15 264 MET C CA 1
ATOM 4963 C C . MET C 1 186 ? 50.696 60.445 53.400 1.00 37.31 264 MET C C 1
ATOM 4964 O O . MET C 1 186 ? 49.966 59.547 53.817 1.00 39.12 264 MET C O 1
ATOM 4969 N N . THR C 1 187 ? 51.032 60.568 52.120 1.00 34.43 265 THR C N 1
ATOM 4970 C CA . THR C 1 187 ? 50.602 59.599 51.117 1.00 33.21 265 THR C CA 1
ATOM 4971 C C . THR C 1 187 ? 51.145 58.211 51.440 1.00 33.22 265 THR C C 1
ATOM 4972 O O . THR C 1 187 ? 50.413 57.221 51.400 1.00 35.56 265 THR C O 1
ATOM 4976 N N . GLU C 1 188 ? 52.433 58.152 51.766 1.00 33.33 266 GLU C N 1
ATOM 4977 C CA . GLU C 1 188 ? 53.088 56.897 52.116 1.00 32.25 266 GLU C CA 1
ATOM 4978 C C . GLU C 1 188 ? 52.513 56.306 53.399 1.00 30.45 266 GLU C C 1
ATOM 4979 O O . GLU C 1 188 ? 52.389 55.089 53.528 1.00 33.66 266 GLU C O 1
ATOM 4985 N N . THR C 1 189 ? 52.164 57.174 54.343 1.00 30.88 267 THR C N 1
ATOM 4986 C CA . THR C 1 189 ? 51.596 56.732 55.612 1.00 34.09 267 THR C CA 1
ATOM 4987 C C . THR C 1 189 ? 50.173 56.216 55.399 1.00 34.53 267 THR C C 1
ATOM 4988 O O . THR C 1 189 ? 49.743 55.266 56.056 1.00 33.77 267 THR C O 1
ATOM 4992 N N . ARG C 1 190 ? 49.448 56.840 54.474 1.00 31.99 268 ARG C N 1
ATOM 4993 C CA . ARG C 1 190 ? 48.130 56.347 54.080 1.00 34.37 268 ARG C CA 1
ATOM 4994 C C . ARG C 1 190 ? 48.251 54.958 53.464 1.00 27.01 268 ARG C C 1
ATOM 4995 O O . ARG C 1 190 ? 47.419 54.085 53.706 1.00 28.45 268 ARG C O 1
ATOM 5003 N N . ASN C 1 191 ? 49.293 54.765 52.661 1.00 26.32 269 ASN C N 1
ATOM 5004 C CA . ASN C 1 191 ? 49.576 53.459 52.082 1.00 27.40 269 ASN C CA 1
ATOM 5005 C C . ASN C 1 191 ? 49.925 52.441 53.162 1.00 34.13 269 ASN C C 1
ATOM 5006 O O . ASN C 1 191 ? 49.575 51.266 53.056 1.00 38.41 269 ASN C O 1
ATOM 5011 N N . LEU C 1 192 ? 50.624 52.900 54.196 1.00 34.54 270 LEU C N 1
ATOM 5012 C CA . LEU C 1 192 ? 50.954 52.061 55.343 1.00 30.21 270 LEU C CA 1
ATOM 5013 C C . LEU C 1 192 ? 49.696 51.568 56.052 1.00 34.33 270 LEU C C 1
ATOM 5014 O O . LEU C 1 192 ? 49.588 50.389 56.389 1.00 36.74 270 LEU C O 1
ATOM 5019 N N . GLN C 1 193 ? 48.752 52.477 56.278 1.00 28.21 271 GLN C N 1
ATOM 5020 C CA . GLN C 1 193 ? 47.506 52.137 56.958 1.00 33.71 271 GLN C CA 1
ATOM 5021 C C . GLN C 1 193 ? 46.705 51.108 56.166 1.00 32.24 271 GLN C C 1
ATOM 5022 O O . GLN C 1 193 ? 46.009 50.273 56.740 1.00 27.75 271 GLN C O 1
ATOM 5028 N N . ALA C 1 194 ? 46.805 51.182 54.843 1.00 30.11 272 ALA C N 1
ATOM 5029 C CA . ALA C 1 194 ? 46.149 50.219 53.967 1.00 29.00 272 ALA C CA 1
ATOM 5030 C C . ALA C 1 194 ? 46.797 48.847 54.122 1.00 33.07 272 ALA C C 1
ATOM 5031 O O . ALA C 1 194 ? 46.111 47.828 54.215 1.00 28.23 272 ALA C O 1
ATOM 5033 N N . VAL C 1 195 ? 48.126 48.838 54.136 1.00 31.26 273 VAL C N 1
ATOM 5034 C CA . VAL C 1 195 ? 48.902 47.621 54.346 1.00 27.80 273 VAL C CA 1
ATOM 5035 C C . VAL C 1 195 ? 48.563 46.962 55.685 1.00 32.64 273 VAL C C 1
ATOM 5036 O O . VAL C 1 195 ? 48.445 45.739 55.774 1.00 39.93 273 VAL C O 1
ATOM 5040 N N . LEU C 1 196 ? 48.386 47.783 56.717 1.00 33.05 274 LEU C N 1
ATOM 5041 C CA . LEU C 1 196 ? 48.063 47.290 58.055 1.00 35.98 274 LEU C CA 1
ATOM 5042 C C . LEU C 1 196 ? 46.739 46.528 58.115 1.00 38.44 274 LEU C C 1
ATOM 5043 O O . LEU C 1 196 ? 46.582 45.618 58.929 1.00 33.80 274 LEU C O 1
ATOM 5048 N N . THR C 1 197 ? 45.789 46.904 57.264 1.00 35.18 275 THR C N 1
ATOM 5049 C CA . THR C 1 197 ? 44.490 46.235 57.228 1.00 38.87 275 THR C CA 1
ATOM 5050 C C . THR C 1 197 ? 44.632 44.755 56.886 1.00 34.35 275 THR C C 1
ATOM 5051 O O . THR C 1 197 ? 43.873 43.920 57.378 1.00 34.88 275 THR C O 1
ATOM 5055 N N . SER C 1 198 ? 45.605 44.439 56.038 1.00 30.21 276 SER C N 1
ATOM 5056 C CA . SER C 1 198 ? 45.874 43.055 55.668 1.00 31.69 276 SER C CA 1
ATOM 5057 C C . SER C 1 198 ? 46.379 42.270 56.871 1.00 31.42 276 SER C C 1
ATOM 5058 O O . SER C 1 198 ? 45.878 41.187 57.171 1.00 38.36 276 SER C O 1
ATOM 5061 N N . TYR C 1 199 ? 47.377 42.825 57.553 1.00 32.00 277 TYR C N 1
ATOM 5062 C CA . TYR C 1 199 ? 47.927 42.210 58.756 1.00 32.19 277 TYR C CA 1
ATOM 5063 C C . TYR C 1 199 ? 46.842 42.002 59.805 1.00 29.78 277 TYR C C 1
ATOM 5064 O O . TYR C 1 199 ? 46.797 40.966 60.465 1.00 35.01 277 TYR C O 1
ATOM 5073 N N . ASP C 1 200 ? 45.971 42.996 59.952 1.00 29.39 278 ASP C N 1
ATOM 5074 C CA . ASP C 1 200 ? 44.856 42.911 60.887 1.00 38.31 278 ASP C CA 1
ATOM 5075 C C . ASP C 1 200 ? 43.899 41.793 60.488 1.00 39.27 278 ASP C C 1
ATOM 5076 O O . ASP C 1 200 ? 43.430 41.032 61.336 1.00 36.38 278 ASP C O 1
ATOM 5081 N N . TYR C 1 201 ? 43.612 41.700 59.194 1.00 34.13 279 TYR C N 1
ATOM 5082 C CA . TYR C 1 201 ? 42.713 40.673 58.684 1.00 31.33 279 TYR C CA 1
ATOM 5083 C C . TYR C 1 201 ? 43.285 39.275 58.886 1.00 35.05 279 TYR C C 1
ATOM 5084 O O . TYR C 1 201 ? 42.608 38.390 59.404 1.00 36.55 279 TYR C O 1
ATOM 5093 N N . PHE C 1 202 ? 44.536 39.084 58.483 1.00 33.66 280 PHE C N 1
ATOM 5094 C CA . PHE C 1 202 ? 45.165 37.770 58.565 1.00 35.21 280 PHE C CA 1
ATOM 5095 C C . PHE C 1 202 ? 45.452 37.335 60.001 1.00 38.67 280 PHE C C 1
ATOM 5096 O O . PHE C 1 202 ? 45.389 36.147 60.306 1.00 35.95 280 PHE C O 1
ATOM 5104 N N . GLU C 1 203 ? 45.763 38.286 60.879 1.00 36.75 281 GLU C N 1
ATOM 5105 C CA . GLU C 1 203 ? 46.041 37.956 62.276 1.00 39.40 281 GLU C CA 1
ATOM 5106 C C . GLU C 1 203 ? 44.850 37.248 62.915 1.00 39.11 281 GLU C C 1
ATOM 5107 O O . GLU C 1 203 ? 45.015 36.371 63.763 1.00 42.29 281 GLU C O 1
ATOM 5113 N N . SER C 1 204 ? 43.650 37.639 62.504 1.00 36.14 282 SER C N 1
ATOM 5114 C CA . SER C 1 204 ? 42.429 37.014 62.994 1.00 40.94 282 SER C CA 1
ATOM 5115 C C . SER C 1 204 ? 42.126 35.695 62.280 1.00 45.42 282 SER C C 1
ATOM 5116 O O . SER C 1 204 ? 41.807 34.694 62.920 1.00 54.44 282 SER C O 1
ATOM 5119 N N . ARG C 1 205 ? 42.221 35.702 60.953 1.00 47.08 283 ARG C N 1
ATOM 5120 C CA . ARG C 1 205 ? 41.754 34.577 60.143 1.00 39.65 283 ARG C CA 1
ATOM 5121 C C . ARG C 1 205 ? 42.735 33.404 60.040 1.00 37.45 283 ARG C C 1
ATOM 5122 O O . ARG C 1 205 ? 42.314 32.249 59.998 1.00 37.89 283 ARG C O 1
ATOM 5130 N N . VAL C 1 206 ? 44.031 33.697 59.979 1.00 33.04 284 VAL C N 1
ATOM 5131 C CA . VAL C 1 206 ? 45.043 32.649 59.817 1.00 38.61 284 VAL C CA 1
ATOM 5132 C C . VAL C 1 206 ? 45.017 31.585 60.931 1.00 44.03 284 VAL C C 1
ATOM 5133 O O . VAL C 1 206 ? 45.077 30.392 60.628 1.00 44.06 284 VAL C O 1
ATOM 5137 N N . PRO C 1 207 ? 44.923 31.996 62.215 1.00 42.63 285 PRO C N 1
ATOM 5138 C CA . PRO C 1 207 ? 44.814 30.951 63.243 1.00 39.47 285 PRO C CA 1
ATOM 5139 C C . PRO C 1 207 ? 43.578 30.065 63.080 1.00 42.79 285 PRO C C 1
ATOM 5140 O O . PRO C 1 207 ? 43.599 28.905 63.492 1.00 50.42 285 PRO C O 1
ATOM 5144 N N . ILE C 1 208 ? 42.519 30.606 62.487 1.00 41.68 286 ILE C N 1
ATOM 5145 C CA . ILE C 1 208 ? 41.315 29.828 62.225 1.00 45.92 286 ILE C CA 1
ATOM 5146 C C . ILE C 1 208 ? 41.581 28.785 61.142 1.00 43.85 286 ILE C C 1
ATOM 5147 O O . ILE C 1 208 ? 41.132 27.642 61.243 1.00 37.96 286 ILE C O 1
ATOM 5152 N N . LEU C 1 209 ? 42.323 29.181 60.113 1.00 36.23 287 LEU C N 1
ATOM 5153 C CA . LEU C 1 209 ? 42.712 28.263 59.048 1.00 40.24 287 LEU C CA 1
ATOM 5154 C C . LEU C 1 209 ? 43.633 27.161 59.567 1.00 39.39 287 LEU C C 1
ATOM 5155 O O . LEU C 1 209 ? 43.476 25.992 59.212 1.00 38.60 287 LEU C O 1
ATOM 5160 N N . LEU C 1 210 ? 44.592 27.542 60.405 1.00 27.45 288 LEU C N 1
ATOM 5161 C CA . LEU C 1 210 ? 45.562 26.595 60.947 1.00 35.28 288 LEU C CA 1
ATOM 5162 C C . LEU C 1 210 ? 44.902 25.557 61.851 1.00 32.08 288 LEU C C 1
ATOM 5163 O O . LEU C 1 210 ? 45.232 24.373 61.791 1.00 38.21 288 LEU C O 1
ATOM 5168 N N . ASP C 1 211 ? 43.974 26.008 62.690 1.00 31.81 289 ASP C N 1
ATOM 5169 C CA . ASP C 1 211 ? 43.226 25.108 63.563 1.00 34.21 289 ASP C CA 1
ATOM 5170 C C . ASP C 1 211 ? 42.368 24.137 62.759 1.00 43.18 289 ASP C C 1
ATOM 5171 O O . ASP C 1 211 ? 42.239 22.966 63.117 1.00 40.22 289 ASP C O 1
ATOM 5176 N N . SER C 1 212 ? 41.781 24.631 61.673 1.00 36.63 290 SER C N 1
ATOM 5177 C CA . SER C 1 212 ? 40.958 23.801 60.802 1.00 31.69 290 SER C CA 1
ATOM 5178 C C . SER C 1 212 ? 41.786 22.697 60.155 1.00 29.83 290 SER C C 1
ATOM 5179 O O . SER C 1 212 ? 41.377 21.536 60.129 1.00 32.33 290 SER C O 1
ATOM 5182 N N . LEU C 1 213 ? 42.952 23.068 59.635 1.00 29.53 291 LEU C N 1
ATOM 5183 C CA . LEU C 1 213 ? 43.842 22.111 58.989 1.00 30.84 291 LEU C CA 1
ATOM 5184 C C . LEU C 1 213 ? 44.381 21.092 59.989 1.00 38.01 291 LEU C C 1
ATOM 5185 O O . LEU C 1 213 ? 44.535 19.914 59.667 1.00 39.76 291 LEU C O 1
ATOM 5190 N N . LYS C 1 214 ? 44.667 21.554 61.201 1.00 34.04 292 LYS C N 1
ATOM 5191 C CA . LYS C 1 214 ? 45.163 20.676 62.255 1.00 36.52 292 LYS C CA 1
ATOM 5192 C C . LYS C 1 214 ? 44.083 19.679 62.666 1.00 40.95 292 LYS C C 1
ATOM 5193 O O . LYS C 1 214 ? 44.373 18.520 62.968 1.00 35.92 292 LYS C O 1
ATOM 5199 N N . ALA C 1 215 ? 42.838 20.146 62.677 1.00 47.98 293 ALA C N 1
ATOM 5200 C CA . ALA C 1 215 ? 41.701 19.327 63.087 1.00 48.48 293 ALA C CA 1
ATOM 5201 C C . ALA C 1 215 ? 41.502 18.097 62.201 1.00 47.05 293 ALA C C 1
ATOM 5202 O O . ALA C 1 215 ? 40.930 17.100 62.640 1.00 54.20 293 ALA C O 1
ATOM 5204 N N . GLU C 1 216 ? 41.976 18.163 60.960 1.00 37.29 294 GLU C N 1
ATOM 5205 C CA . GLU C 1 216 ? 41.886 17.013 60.064 1.00 40.57 294 GLU C CA 1
ATOM 5206 C C . GLU C 1 216 ? 43.247 16.348 59.869 1.00 45.78 294 GLU C C 1
ATOM 5207 O O . GLU C 1 216 ? 43.464 15.629 58.894 1.00 45.56 294 GLU C O 1
ATOM 5213 N N . GLY C 1 217 ? 44.161 16.596 60.802 1.00 45.58 295 GLY C N 1
ATOM 5214 C CA . GLY C 1 217 ? 45.445 15.918 60.812 1.00 39.56 295 GLY C CA 1
ATOM 5215 C C . GLY C 1 217 ? 46.433 16.385 59.760 1.00 37.96 295 GLY C C 1
ATOM 5216 O O . GLY C 1 217 ? 47.396 15.682 59.456 1.00 41.12 295 GLY C O 1
ATOM 5217 N N . ILE C 1 218 ? 46.203 17.570 59.203 1.00 37.32 296 ILE C N 1
ATOM 5218 C CA . ILE C 1 218 ? 47.110 18.120 58.200 1.00 35.70 296 ILE C CA 1
ATOM 5219 C C . ILE C 1 218 ? 48.175 18.997 58.848 1.00 38.19 296 ILE C C 1
ATOM 5220 O O . ILE C 1 218 ? 47.861 19.988 59.506 1.00 37.76 296 ILE C O 1
ATOM 5225 N N . GLN C 1 219 ? 49.436 18.625 58.658 1.00 44.54 297 GLN C N 1
ATOM 5226 C CA . GLN C 1 219 ? 50.548 19.377 59.227 1.00 51.43 297 GLN C CA 1
ATOM 5227 C C . GLN C 1 219 ? 50.915 20.572 58.351 1.00 45.73 297 GLN C C 1
ATOM 5228 O O . GLN C 1 219 ? 51.001 20.459 57.128 1.00 45.60 297 GLN C O 1
ATOM 5234 N N . THR C 1 220 ? 51.130 21.715 58.992 1.00 45.86 298 THR C N 1
ATOM 5235 C CA . THR C 1 220 ? 51.510 22.944 58.307 1.00 40.77 298 THR C CA 1
ATOM 5236 C C . THR C 1 220 ? 52.942 23.324 58.683 1.00 37.16 298 THR C C 1
ATOM 5237 O O . THR C 1 220 ? 53.434 22.900 59.729 1.00 39.21 298 THR C O 1
ATOM 5241 N N . PRO C 1 221 ? 53.624 24.106 57.825 1.00 42.94 299 PRO C N 1
ATOM 5242 C CA . PRO C 1 221 ? 55.003 24.512 58.129 1.00 40.18 299 PRO C CA 1
ATOM 5243 C C . PRO C 1 221 ? 55.092 25.281 59.445 1.00 35.73 299 PRO C C 1
ATOM 5244 O O . PRO C 1 221 ? 54.222 26.097 59.747 1.00 40.83 299 PRO C O 1
ATOM 5248 N N . SER C 1 222 ? 56.137 25.008 60.219 1.00 40.93 300 SER C N 1
ATOM 5249 C CA . SER C 1 222 ? 56.282 25.589 61.549 1.00 52.74 300 SER C CA 1
ATOM 5250 C C . SER C 1 222 ? 56.507 27.099 61.533 1.00 54.37 300 SER C C 1
ATOM 5251 O O . SER C 1 222 ? 56.150 27.791 62.484 1.00 55.82 300 SER C O 1
ATOM 5254 N N . ASP C 1 223 ? 57.094 27.607 60.454 1.00 64.53 301 ASP C N 1
ATOM 5255 C CA . ASP C 1 223 ? 57.370 29.037 60.340 1.00 67.65 301 ASP C CA 1
ATOM 5256 C C . ASP C 1 223 ? 56.177 29.838 59.821 1.00 64.12 301 ASP C C 1
ATOM 5257 O O . ASP C 1 223 ? 56.319 31.012 59.481 1.00 80.61 301 ASP C O 1
ATOM 5262 N N . LEU C 1 224 ? 55.006 29.213 59.764 1.00 51.66 302 LEU C N 1
ATOM 5263 C CA . LEU C 1 224 ? 53.852 29.868 59.160 1.00 49.87 302 LEU C CA 1
ATOM 5264 C C . LEU C 1 224 ? 53.001 30.608 60.186 1.00 52.24 302 LEU C C 1
ATOM 5265 O O . LEU C 1 224 ? 52.507 30.027 61.151 1.00 56.75 302 LEU C O 1
ATOM 5270 N N . ASN C 1 225 ? 52.835 31.903 59.945 1.00 46.71 303 ASN C N 1
ATOM 5271 C CA . ASN C 1 225 ? 52.035 32.778 60.790 1.00 40.98 303 ASN C CA 1
ATOM 5272 C C . ASN C 1 225 ? 51.411 33.882 59.945 1.00 43.09 303 ASN C C 1
ATOM 5273 O O . ASN C 1 225 ? 51.669 33.967 58.744 1.00 44.47 303 ASN C O 1
ATOM 5278 N N . PHE C 1 226 ? 50.584 34.718 60.565 1.00 39.06 304 PHE C N 1
ATOM 5279 C CA . PHE C 1 226 ? 49.846 35.742 59.831 1.00 34.73 304 PHE C CA 1
ATOM 5280 C C . PHE C 1 226 ? 50.763 36.774 59.173 1.00 37.15 304 PHE C C 1
ATOM 5281 O O . PHE C 1 226 ? 50.379 37.413 58.194 1.00 42.00 304 PHE C O 1
ATOM 5289 N N . VAL C 1 227 ? 51.969 36.937 59.708 1.00 36.93 305 VAL C N 1
ATOM 5290 C CA . VAL C 1 227 ? 52.938 37.856 59.117 1.00 37.07 305 VAL C CA 1
ATOM 5291 C C . VAL C 1 227 ? 53.435 37.325 57.774 1.00 42.63 305 VAL C C 1
ATOM 5292 O O . VAL C 1 227 ? 53.517 38.066 56.795 1.00 42.30 305 VAL C O 1
ATOM 5296 N N . LYS C 1 228 ? 53.758 36.035 57.735 1.00 39.07 306 LYS C N 1
ATOM 5297 C CA . LYS C 1 228 ? 54.191 35.383 56.502 1.00 39.53 306 LYS C CA 1
ATOM 5298 C C . LYS C 1 228 ? 53.101 35.436 55.437 1.00 32.84 306 LYS C C 1
ATOM 5299 O O . LYS C 1 228 ? 53.370 35.720 54.269 1.00 38.06 306 LYS C O 1
ATOM 5305 N N . VAL C 1 229 ? 51.870 35.156 55.853 1.00 31.78 307 VAL C N 1
ATOM 5306 C CA . VAL C 1 229 ? 50.724 35.163 54.950 1.00 35.09 307 VAL C CA 1
ATOM 5307 C C . VAL C 1 229 ? 50.457 36.559 54.389 1.00 34.03 307 VAL C C 1
ATOM 5308 O O . VAL C 1 229 ? 50.177 36.717 53.199 1.00 35.06 307 VAL C O 1
ATOM 5312 N N . ALA C 1 230 ? 50.557 37.569 55.249 1.00 27.73 308 ALA C N 1
ATOM 5313 C CA . ALA C 1 230 ? 50.349 38.954 54.838 1.00 31.93 308 ALA C CA 1
ATOM 5314 C C . ALA C 1 230 ? 51.396 39.404 53.825 1.00 35.85 308 ALA C C 1
ATOM 5315 O O . ALA C 1 230 ? 51.089 40.136 52.883 1.00 31.56 308 ALA C O 1
ATOM 5317 N N . GLU C 1 231 ? 52.634 38.963 54.024 1.00 32.45 309 GLU C N 1
ATOM 5318 C CA . GLU C 1 231 ? 53.724 39.313 53.121 1.00 34.38 309 GLU C CA 1
ATOM 5319 C C . GLU C 1 231 ? 53.552 38.672 51.746 1.00 37.84 309 GLU C C 1
ATOM 5320 O O . GLU C 1 231 ? 53.890 39.275 50.728 1.00 38.23 309 GLU C O 1
ATOM 5326 N N . SER C 1 232 ? 53.031 37.449 51.720 1.00 28.52 310 SER C N 1
ATOM 5327 C CA . SER C 1 232 ? 52.760 36.760 50.463 1.00 32.26 310 SER C CA 1
ATOM 5328 C C . SER C 1 232 ? 51.625 37.451 49.721 1.00 35.10 310 SER C C 1
ATOM 5329 O O . SER C 1 232 ? 51.684 37.637 48.505 1.00 32.06 310 SER C O 1
ATOM 5332 N N . TYR C 1 233 ? 50.592 37.821 50.472 1.00 30.05 311 TYR C N 1
ATOM 5333 C CA . TYR C 1 233 ? 49.437 38.534 49.940 1.00 29.76 311 TYR C CA 1
ATOM 5334 C C . TYR C 1 233 ? 49.857 39.810 49.217 1.00 31.40 311 TYR C C 1
ATOM 5335 O O . TYR C 1 233 ? 49.412 40.078 48.102 1.00 31.62 311 TYR C O 1
ATOM 5344 N N . HIS C 1 234 ? 50.726 40.586 49.858 1.00 31.26 312 HIS C N 1
ATOM 5345 C CA . HIS C 1 234 ? 51.217 41.837 49.288 1.00 32.95 312 HIS C CA 1
ATOM 5346 C C . HIS C 1 234 ? 52.179 41.590 48.132 1.00 32.99 312 HIS C C 1
ATOM 5347 O O . HIS C 1 234 ? 52.232 42.366 47.177 1.00 34.14 312 HIS C O 1
ATOM 5354 N N . LYS C 1 235 ? 52.940 40.506 48.232 1.00 29.10 313 LYS C N 1
ATOM 5355 C CA . LYS C 1 235 ? 53.855 40.101 47.174 1.00 36.90 313 LYS C CA 1
ATOM 5356 C C . LYS C 1 235 ? 53.070 39.777 45.906 1.00 43.12 313 LYS C C 1
ATOM 5357 O O . LYS C 1 235 ? 53.483 40.121 44.798 1.00 44.74 313 LYS C O 1
ATOM 5363 N N . ILE C 1 236 ? 51.932 39.113 46.081 1.00 33.44 314 ILE C N 1
ATOM 5364 C CA . ILE C 1 236 ? 51.056 38.767 44.969 1.00 33.77 314 ILE C CA 1
ATOM 5365 C C . ILE C 1 236 ? 50.370 40.015 44.410 1.00 43.11 314 ILE C C 1
ATOM 5366 O O . ILE C 1 236 ? 50.271 40.190 43.194 1.00 47.29 314 ILE C O 1
ATOM 5371 N N . ILE C 1 237 ? 49.908 40.882 45.306 1.00 44.31 315 ILE C N 1
ATOM 5372 C CA . ILE C 1 237 ? 49.259 42.130 44.916 1.00 38.54 315 ILE C CA 1
ATOM 5373 C C . ILE C 1 237 ? 50.204 43.039 44.130 1.00 37.27 315 ILE C C 1
ATOM 5374 O O . ILE C 1 237 ? 49.801 43.672 43.152 1.00 39.79 315 ILE C O 1
ATOM 5379 N N . ASN C 1 238 ? 51.468 43.079 44.536 1.00 33.72 316 ASN C N 1
ATOM 5380 C CA . ASN C 1 238 ? 52.432 43.956 43.883 1.00 41.44 316 ASN C CA 1
ATOM 5381 C C . ASN C 1 238 ? 52.929 43.398 42.554 1.00 44.08 316 ASN C C 1
ATOM 5382 O O . ASN C 1 238 ? 53.773 44.006 41.894 1.00 43.82 316 ASN C O 1
ATOM 5387 N N . ASP C 1 239 ? 52.407 42.240 42.164 1.00 39.03 317 ASP C N 1
ATOM 5388 C CA . ASP C 1 239 ? 52.647 41.728 40.824 1.00 41.77 317 ASP C CA 1
ATOM 5389 C C . ASP C 1 239 ? 51.521 42.257 39.942 1.00 43.09 317 ASP C C 1
ATOM 5390 O O . ASP C 1 239 ? 50.374 41.824 40.057 1.00 46.18 317 ASP C O 1
ATOM 5395 N N . LYS C 1 240 ? 51.853 43.196 39.064 1.00 31.61 318 LYS C N 1
ATOM 5396 C CA . LYS C 1 240 ? 50.848 43.896 38.272 1.00 36.73 318 LYS C CA 1
ATOM 5397 C C . LYS C 1 240 ? 50.322 43.060 37.109 1.00 37.76 318 LYS C C 1
ATOM 5398 O O . LYS C 1 240 ? 49.379 43.463 36.430 1.00 42.96 318 LYS C O 1
ATOM 5404 N N . PHE C 1 241 ? 50.930 41.900 36.880 1.00 34.44 319 PHE C N 1
ATOM 5405 C CA . PHE C 1 241 ? 50.455 41.000 35.835 1.00 36.88 319 PHE C CA 1
ATOM 5406 C C . PHE C 1 241 ? 50.255 39.587 36.378 1.00 36.72 319 PHE C C 1
ATOM 5407 O O . PHE C 1 241 ? 51.020 38.680 36.050 1.00 38.64 319 PHE C O 1
ATOM 5415 N N . PRO C 1 242 ? 49.218 39.397 37.210 1.00 39.71 320 PRO C N 1
ATOM 5416 C CA . PRO C 1 242 ? 48.974 38.109 37.870 1.00 43.99 320 PRO C CA 1
ATOM 5417 C C . PRO C 1 242 ? 48.543 37.001 36.914 1.00 47.20 320 PRO C C 1
ATOM 5418 O O . PRO C 1 242 ? 47.765 37.241 35.990 1.00 47.47 320 PRO C O 1
ATOM 5422 N N . THR C 1 243 ? 49.056 35.797 37.147 1.00 41.18 321 THR C N 1
ATOM 5423 C CA . THR C 1 243 ? 48.598 34.603 36.447 1.00 38.30 321 THR C CA 1
ATOM 5424 C C . THR C 1 243 ? 48.235 33.534 37.470 1.00 41.50 321 THR C C 1
ATOM 5425 O O . THR C 1 243 ? 48.684 33.589 38.616 1.00 31.55 321 THR C O 1
ATOM 5429 N N . ALA C 1 244 ? 47.418 32.569 37.061 1.00 37.09 322 ALA C N 1
ATOM 5430 C CA . ALA C 1 244 ? 47.019 31.483 37.950 1.00 37.24 322 ALA C CA 1
ATOM 5431 C C . ALA C 1 244 ? 48.228 30.675 38.411 1.00 38.82 322 ALA C C 1
ATOM 5432 O O . ALA C 1 244 ? 48.299 30.249 39.564 1.00 38.86 322 ALA C O 1
ATOM 5434 N N . SER C 1 245 ? 49.172 30.467 37.499 1.00 37.36 323 SER C N 1
ATOM 5435 C CA . SER C 1 245 ? 50.400 29.743 37.808 1.00 35.40 323 SER C CA 1
ATOM 5436 C C . SER C 1 245 ? 51.226 30.435 38.891 1.00 36.44 323 SER C C 1
ATOM 5437 O O . SER C 1 245 ? 51.656 29.797 39.852 1.00 38.18 323 SER C O 1
ATOM 5440 N N . LYS C 1 246 ? 51.449 31.736 38.729 1.00 33.97 324 LYS C N 1
ATOM 5441 C CA . LYS C 1 246 ? 52.261 32.496 39.677 1.00 37.60 324 LYS C CA 1
ATOM 5442 C C . LYS C 1 246 ? 51.603 32.572 41.051 1.00 33.71 324 LYS C C 1
ATOM 5443 O O . LYS C 1 246 ? 52.281 32.494 42.076 1.00 40.10 324 LYS C O 1
ATOM 5449 N N . VAL C 1 247 ? 50.284 32.734 41.067 1.00 30.09 325 VAL C N 1
ATOM 5450 C CA . VAL C 1 247 ? 49.539 32.790 42.319 1.00 30.71 325 VAL C CA 1
ATOM 5451 C C . VAL C 1 247 ? 49.615 31.451 43.049 1.00 35.58 325 VAL C C 1
ATOM 5452 O O . VAL C 1 247 ? 49.829 31.407 44.261 1.00 39.96 325 VAL C O 1
ATOM 5456 N N . GLU C 1 248 ? 49.450 30.361 42.306 1.00 30.37 326 GLU C N 1
ATOM 5457 C CA . GLU C 1 248 ? 49.516 29.024 42.887 1.00 34.29 326 GLU C CA 1
ATOM 5458 C C . GLU C 1 248 ? 50.906 28.710 43.435 1.00 39.21 326 GLU C C 1
ATOM 5459 O O . GLU C 1 248 ? 51.037 28.137 44.518 1.00 30.41 326 GLU C O 1
ATOM 5465 N N . ARG C 1 249 ? 51.940 29.084 42.686 1.00 29.15 327 ARG C N 1
ATOM 5466 C CA . ARG C 1 249 ? 53.314 28.824 43.103 1.00 35.95 327 ARG C CA 1
ATOM 5467 C C . ARG C 1 249 ? 53.654 29.567 44.393 1.00 33.62 327 ARG C C 1
ATOM 5468 O O . ARG C 1 249 ? 54.332 29.026 45.266 1.00 35.40 327 ARG C O 1
ATOM 5476 N N . GLU C 1 250 ? 53.187 30.806 44.505 1.00 32.99 328 GLU C N 1
ATOM 5477 C CA . GLU C 1 250 ? 53.438 31.616 45.692 1.00 31.25 328 GLU C CA 1
ATOM 5478 C C . GLU C 1 250 ? 52.794 31.002 46.932 1.00 35.89 328 GLU C C 1
ATOM 5479 O O . GLU C 1 250 ? 53.389 30.985 48.010 1.00 38.20 328 GLU C O 1
ATOM 5485 N N . VAL C 1 251 ? 51.573 30.502 46.771 1.00 28.85 329 VAL C N 1
ATOM 5486 C CA . VAL C 1 251 ? 50.858 29.856 47.863 1.00 31.41 329 VAL C CA 1
ATOM 5487 C C . VAL C 1 251 ? 51.552 28.556 48.268 1.00 40.96 329 VAL C C 1
ATOM 5488 O O . VAL C 1 251 ? 51.675 28.253 49.456 1.00 45.12 329 VAL C O 1
ATOM 5492 N N . ARG C 1 252 ? 52.013 27.797 47.278 1.00 34.31 330 ARG C N 1
ATOM 5493 C CA . ARG C 1 252 ? 52.736 26.556 47.543 1.00 34.86 330 ARG C CA 1
ATOM 5494 C C . ARG C 1 252 ? 54.061 26.821 48.253 1.00 40.02 330 ARG C C 1
ATOM 5495 O O . ARG C 1 252 ? 54.464 26.058 49.129 1.00 38.35 330 ARG C O 1
ATOM 5503 N N . ASN C 1 253 ? 54.741 27.895 47.865 1.00 40.05 331 ASN C N 1
ATOM 5504 C CA . ASN C 1 253 ? 55.954 28.313 48.558 1.00 47.62 331 ASN C CA 1
ATOM 5505 C C . ASN C 1 253 ? 55.645 28.731 49.992 1.00 48.73 331 ASN C C 1
ATOM 5506 O O . ASN C 1 253 ? 56.504 28.670 50.871 1.00 49.03 331 ASN C O 1
ATOM 5511 N N . LEU C 1 254 ? 54.406 29.159 50.213 1.00 49.03 332 LEU C N 1
ATOM 5512 C CA . LEU C 1 254 ? 53.974 29.663 51.511 1.00 49.53 332 LEU C CA 1
ATOM 5513 C C . LEU C 1 254 ? 53.616 28.556 52.505 1.00 49.49 332 LEU C C 1
ATOM 5514 O O . LEU C 1 254 ? 54.048 28.590 53.656 1.00 48.12 332 LEU C O 1
ATOM 5519 N N . ILE C 1 255 ? 52.828 27.579 52.063 1.00 46.42 333 ILE C N 1
ATOM 5520 C CA . ILE C 1 255 ? 52.251 26.603 52.985 1.00 41.09 333 ILE C CA 1
ATOM 5521 C C . ILE C 1 255 ? 52.540 25.149 52.592 1.00 37.92 333 ILE C C 1
ATOM 5522 O O . ILE C 1 255 ? 52.183 24.217 53.314 1.00 44.77 333 ILE C O 1
ATOM 5527 N N . GLY C 1 256 ? 53.213 24.952 51.463 1.00 41.04 334 GLY C N 1
ATOM 5528 C CA . GLY C 1 256 ? 53.526 23.607 51.010 1.00 42.36 334 GLY C CA 1
ATOM 5529 C C . GLY C 1 256 ? 52.571 23.077 49.956 1.00 44.39 334 GLY C C 1
ATOM 5530 O O . GLY C 1 256 ? 51.822 23.840 49.346 1.00 42.50 334 GLY C O 1
ATOM 5531 N N . ASP C 1 257 ? 52.599 21.764 49.741 1.00 38.33 335 ASP C N 1
ATOM 5532 C CA . ASP C 1 257 ? 51.916 21.162 48.597 1.00 45.33 335 ASP C CA 1
ATOM 5533 C C . ASP C 1 257 ? 50.608 20.445 48.933 1.00 47.41 335 ASP C C 1
ATOM 5534 O O . ASP C 1 257 ? 49.963 19.892 48.041 1.00 47.04 335 ASP C O 1
ATOM 5539 N N . ASP C 1 258 ? 50.216 20.439 50.204 1.00 45.01 336 ASP C N 1
ATOM 5540 C CA . ASP C 1 258 ? 48.950 19.817 50.585 1.00 42.30 336 ASP C CA 1
ATOM 5541 C C . ASP C 1 258 ? 47.787 20.574 49.947 1.00 45.10 336 ASP C C 1
ATOM 5542 O O . ASP C 1 258 ? 47.690 21.796 50.070 1.00 53.61 336 ASP C O 1
ATOM 5547 N N . VAL C 1 259 ? 46.909 19.841 49.268 1.00 38.88 337 VAL C N 1
ATOM 5548 C CA . VAL C 1 259 ? 45.840 20.447 48.480 1.00 41.79 337 VAL C CA 1
ATOM 5549 C C . VAL C 1 259 ? 44.851 21.252 49.329 1.00 39.63 337 VAL C C 1
ATOM 5550 O O . VAL C 1 259 ? 44.419 22.331 48.922 1.00 40.52 337 VAL C O 1
ATOM 5554 N N . ASP C 1 260 ? 44.507 20.742 50.507 1.00 32.67 338 ASP C N 1
ATOM 5555 C CA . ASP C 1 260 ? 43.590 21.446 51.399 1.00 37.93 338 ASP C CA 1
ATOM 5556 C C . ASP C 1 260 ? 44.238 22.704 51.970 1.00 32.99 338 ASP C C 1
ATOM 5557 O O . ASP C 1 260 ? 43.566 23.704 52.220 1.00 33.44 338 ASP C O 1
ATOM 5562 N N . SER C 1 261 ? 45.549 22.645 52.172 1.00 34.76 339 SER C N 1
ATOM 5563 C CA . SER C 1 261 ? 46.298 23.786 52.678 1.00 34.01 339 SER C CA 1
ATOM 5564 C C . SER C 1 261 ? 46.344 24.897 51.636 1.00 31.12 339 SER C C 1
ATOM 5565 O O . SER C 1 261 ? 46.072 26.058 51.940 1.00 29.84 339 SER C O 1
ATOM 5568 N N . VAL C 1 262 ? 46.701 24.528 50.410 1.00 27.30 340 VAL C N 1
ATOM 5569 C CA . VAL C 1 262 ? 46.780 25.475 49.303 1.00 32.23 340 VAL C CA 1
ATOM 5570 C C . VAL C 1 262 ? 45.418 26.109 49.036 1.00 33.43 340 VAL C C 1
ATOM 5571 O O . VAL C 1 262 ? 45.307 27.328 48.904 1.00 37.55 340 VAL C O 1
ATOM 5575 N N . THR C 1 263 ? 44.389 25.269 48.959 1.00 33.19 341 THR C N 1
ATOM 5576 C CA . THR C 1 263 ? 43.016 25.727 48.771 1.00 34.32 341 THR C CA 1
ATOM 5577 C C . THR C 1 263 ? 42.593 26.695 49.875 1.00 37.19 341 THR C C 1
ATOM 5578 O O . THR C 1 263 ? 41.972 27.724 49.605 1.00 33.48 341 THR C O 1
ATOM 5582 N N . GLY C 1 264 ? 42.935 26.358 51.115 1.00 32.41 342 GLY C N 1
ATOM 5583 C CA . GLY C 1 264 ? 42.592 27.186 52.258 1.00 28.52 342 GLY C CA 1
ATOM 5584 C C . GLY C 1 264 ? 43.176 28.584 52.181 1.00 30.61 342 GLY C C 1
ATOM 5585 O O . GLY C 1 264 ? 42.498 29.568 52.479 1.00 29.29 342 GLY C O 1
ATOM 5586 N N . VAL C 1 265 ? 44.443 28.669 51.786 1.00 25.78 343 VAL C N 1
ATOM 5587 C CA . VAL C 1 265 ? 45.120 29.954 51.649 1.00 27.22 343 VAL C CA 1
ATOM 5588 C C . VAL C 1 265 ? 44.531 30.756 50.490 1.00 31.33 343 VAL C C 1
ATOM 5589 O O . VAL C 1 265 ? 44.325 31.965 50.602 1.00 31.44 343 VAL C O 1
ATOM 5593 N N . LEU C 1 266 ? 44.259 30.072 49.382 1.00 33.21 344 LEU C N 1
ATOM 5594 C CA . LEU C 1 266 ? 43.676 30.712 48.206 1.00 29.92 344 LEU C CA 1
ATOM 5595 C C . LEU C 1 266 ? 42.312 31.320 48.524 1.00 32.71 344 LEU C C 1
ATOM 5596 O O . LEU C 1 266 ? 42.017 32.445 48.119 1.00 34.78 344 LEU C O 1
ATOM 5601 N N . ASN C 1 267 ? 41.482 30.570 49.244 1.00 29.91 345 ASN C N 1
ATOM 5602 C CA . ASN C 1 267 ? 40.185 31.075 49.684 1.00 30.38 345 ASN C CA 1
ATOM 5603 C C . ASN C 1 267 ? 40.343 32.257 50.634 1.00 34.50 345 ASN C C 1
ATOM 5604 O O . ASN C 1 267 ? 39.542 33.192 50.618 1.00 35.85 345 ASN C O 1
ATOM 5609 N N . LEU C 1 268 ? 41.378 32.200 51.465 1.00 30.15 346 LEU C N 1
ATOM 5610 C CA . LEU C 1 268 ? 41.674 33.278 52.399 1.00 33.25 346 LEU C CA 1
ATOM 5611 C C . LEU C 1 268 ? 42.090 34.541 51.652 1.00 37.40 346 LEU C C 1
ATOM 5612 O O . LEU C 1 268 ? 41.645 35.641 51.977 1.00 27.64 346 LEU C O 1
ATOM 5617 N N . PHE C 1 269 ? 42.947 34.368 50.651 1.00 31.50 347 PHE C N 1
ATOM 5618 C CA . PHE C 1 269 ? 43.387 35.473 49.809 1.00 29.92 347 PHE C CA 1
ATOM 5619 C C . PHE C 1 269 ? 42.216 36.105 49.063 1.00 35.57 347 PHE C C 1
ATOM 5620 O O . PHE C 1 269 ? 42.126 37.329 48.957 1.00 36.70 347 PHE C O 1
ATOM 5628 N N . PHE C 1 270 ? 41.326 35.266 48.538 1.00 35.37 348 PHE C N 1
ATOM 5629 C CA . PHE C 1 270 ? 40.170 35.751 47.792 1.00 36.15 348 PHE C CA 1
ATOM 5630 C C . PHE C 1 270 ? 39.229 36.541 48.697 1.00 35.47 348 PHE C C 1
ATOM 5631 O O . PHE C 1 270 ? 38.713 37.589 48.308 1.00 26.17 348 PHE C O 1
ATOM 5639 N N . SER C 1 271 ? 39.008 36.028 49.904 1.00 31.86 349 SER C N 1
ATOM 5640 C CA . SER C 1 271 ? 38.174 36.710 50.888 1.00 29.08 349 SER C CA 1
ATOM 5641 C C . SER C 1 271 ? 38.793 38.041 51.305 1.00 29.90 349 SER C C 1
ATOM 5642 O O . SER C 1 271 ? 38.084 38.990 51.637 1.00 28.54 349 SER C O 1
ATOM 5645 N N . ALA C 1 272 ? 40.121 38.103 51.283 1.00 29.38 350 ALA C N 1
ATOM 5646 C CA . ALA C 1 272 ? 40.847 39.309 51.671 1.00 32.28 350 ALA C CA 1
ATOM 5647 C C . ALA C 1 272 ? 40.582 40.463 50.708 1.00 34.53 350 ALA C C 1
ATOM 5648 O O . ALA C 1 272 ? 40.731 41.631 51.070 1.00 35.25 350 ALA C O 1
ATOM 5650 N N . LEU C 1 273 ? 40.195 40.129 49.480 1.00 27.59 351 LEU C N 1
ATOM 5651 C CA . LEU C 1 273 ? 39.958 41.129 48.445 1.00 31.10 351 LEU C CA 1
ATOM 5652 C C . LEU C 1 273 ? 38.753 42.011 48.763 1.00 35.07 351 LEU C C 1
ATOM 5653 O O . LEU C 1 273 ? 38.631 43.118 48.237 1.00 44.95 351 LEU C O 1
ATOM 5658 N N . ARG C 1 274 ? 37.864 41.519 49.621 1.00 27.40 352 ARG C N 1
ATOM 5659 C CA . ARG C 1 274 ? 36.708 42.303 50.043 1.00 30.56 352 ARG C CA 1
ATOM 5660 C C . ARG C 1 274 ? 36.817 42.745 51.499 1.00 34.65 352 ARG C C 1
ATOM 5661 O O . ARG C 1 274 ? 35.933 43.432 52.009 1.00 41.66 352 ARG C O 1
ATOM 5669 N N . GLN C 1 275 ? 37.897 42.352 52.168 1.00 32.56 353 GLN C N 1
ATOM 5670 C CA . GLN C 1 275 ? 38.058 42.654 53.588 1.00 41.85 353 GLN C CA 1
ATOM 5671 C C . GLN C 1 275 ? 39.223 43.603 53.863 1.00 41.07 353 GLN C C 1
ATOM 5672 O O . GLN C 1 275 ? 39.331 44.166 54.953 1.00 51.84 353 GLN C O 1
ATOM 5678 N N . THR C 1 276 ? 40.092 43.779 52.874 1.00 36.58 354 THR C N 1
ATOM 5679 C CA . THR C 1 276 ? 41.236 44.669 53.020 1.00 34.46 354 THR C CA 1
ATOM 5680 C C . THR C 1 276 ? 41.021 45.978 52.267 1.00 36.37 354 THR C C 1
ATOM 5681 O O . THR C 1 276 ? 40.112 46.092 51.445 1.00 34.66 354 THR C O 1
ATOM 5685 N N . SER C 1 277 ? 41.863 46.963 52.565 1.00 29.21 355 SER C N 1
ATOM 5686 C CA . SER C 1 277 ? 41.711 48.320 52.046 1.00 31.26 355 SER C CA 1
ATOM 5687 C C . SER C 1 277 ? 41.737 48.400 50.523 1.00 32.21 355 SER C C 1
ATOM 5688 O O . SER C 1 277 ? 42.543 47.740 49.866 1.00 30.94 355 SER C O 1
ATOM 5691 N N . SER C 1 278 ? 40.841 49.216 49.975 1.00 30.84 356 SER C N 1
ATOM 5692 C CA . SER C 1 278 ? 40.766 49.445 48.537 1.00 27.75 356 SER C CA 1
ATOM 5693 C C . SER C 1 278 ? 42.023 50.133 48.020 1.00 32.31 356 SER C C 1
ATOM 5694 O O . SER C 1 278 ? 42.372 50.016 46.845 1.00 30.94 356 SER C O 1
ATOM 5697 N N . ARG C 1 279 ? 42.695 50.854 48.912 1.00 28.10 357 ARG C N 1
ATOM 5698 C CA . ARG C 1 279 ? 43.903 51.595 48.570 1.00 25.58 357 ARG C CA 1
ATOM 5699 C C . ARG C 1 279 ? 45.061 50.670 48.191 1.00 27.48 357 ARG C C 1
ATOM 5700 O O . ARG C 1 279 ? 46.015 51.094 47.539 1.00 32.93 357 ARG C O 1
ATOM 5708 N N . LEU C 1 280 ? 44.970 49.408 48.601 1.00 28.54 358 LEU C N 1
ATOM 5709 C CA . LEU C 1 280 ? 45.986 48.409 48.274 1.00 30.63 358 LEU C CA 1
ATOM 5710 C C . LEU C 1 280 ? 46.155 48.198 46.770 1.00 30.98 358 LEU C C 1
ATOM 5711 O O . LEU C 1 280 ? 47.219 47.781 46.314 1.00 34.61 358 LEU C O 1
ATOM 5716 N N . PHE C 1 281 ? 45.107 48.487 46.004 1.00 26.36 359 PHE C N 1
ATOM 5717 C CA . PHE C 1 281 ? 45.125 48.250 44.563 1.00 28.19 359 PHE C CA 1
ATOM 5718 C C . PHE C 1 281 ? 45.174 49.562 43.784 1.00 34.70 359 PHE C C 1
ATOM 5719 O O . PHE C 1 281 ? 44.315 50.427 43.952 1.00 41.42 359 PHE C O 1
ATOM 5727 N N . SER C 1 282 ? 46.184 49.700 42.931 1.00 31.03 360 SER C N 1
ATOM 5728 C CA . SER C 1 282 ? 46.382 50.926 42.164 1.00 33.78 360 SER C CA 1
ATOM 5729 C C . SER C 1 282 ? 45.436 51.036 40.968 1.00 34.86 360 SER C C 1
ATOM 5730 O O . SER C 1 282 ? 45.308 52.104 40.370 1.00 35.17 360 SER C O 1
ATOM 5733 N N . SER C 1 283 ? 44.775 49.937 40.620 1.00 31.08 361 SER C N 1
ATOM 5734 C CA . SER C 1 283 ? 43.786 49.961 39.546 1.00 40.44 361 SER C CA 1
ATOM 5735 C C . SER C 1 283 ? 42.712 48.896 39.743 1.00 37.06 361 SER C C 1
ATOM 5736 O O . SER C 1 283 ? 42.992 47.807 40.242 1.00 35.40 361 SER C O 1
ATOM 5739 N N . ALA C 1 284 ? 41.482 49.223 39.351 1.00 28.38 362 ALA C N 1
ATOM 5740 C CA . ALA C 1 284 ? 40.366 48.284 39.427 1.00 32.61 362 ALA C CA 1
ATOM 5741 C C . ALA C 1 284 ? 40.606 47.068 38.538 1.00 34.25 362 ALA C C 1
ATOM 5742 O O . ALA C 1 284 ? 40.187 45.956 38.863 1.00 32.92 362 ALA C O 1
ATOM 5744 N N . ASP C 1 285 ? 41.276 47.294 37.412 1.00 27.65 363 ASP C N 1
ATOM 5745 C CA . ASP C 1 285 ? 41.582 46.234 36.457 1.00 27.66 363 ASP C CA 1
ATOM 5746 C C . ASP C 1 285 ? 42.454 45.150 37.085 1.00 32.33 363 ASP C C 1
ATOM 5747 O O . ASP C 1 285 ? 42.219 43.959 36.890 1.00 35.53 363 ASP C O 1
ATOM 5752 N N . LYS C 1 286 ? 43.462 45.577 37.838 1.00 39.00 364 LYS C N 1
ATOM 5753 C CA . LYS C 1 286 ? 44.421 44.661 38.444 1.00 43.10 364 LYS C CA 1
ATOM 5754 C C . LYS C 1 286 ? 43.795 43.876 39.593 1.00 40.31 364 LYS C C 1
ATOM 5755 O O . LYS C 1 286 ? 44.041 42.679 39.740 1.00 38.98 364 LYS C O 1
ATOM 5761 N N .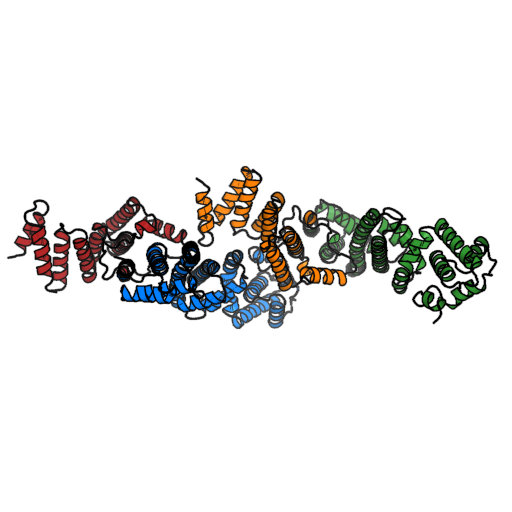 ARG C 1 287 ? 42.991 44.555 40.406 1.00 36.00 365 ARG C N 1
ATOM 5762 C CA . ARG C 1 287 ? 42.223 43.897 41.459 1.00 33.77 365 ARG C CA 1
ATOM 5763 C C . ARG C 1 287 ? 41.308 42.816 40.886 1.00 32.85 365 ARG C C 1
ATOM 5764 O O . ARG C 1 287 ? 41.283 41.684 41.373 1.00 34.29 365 ARG C O 1
ATOM 5772 N N . GLN C 1 288 ? 40.557 43.183 39.852 1.00 29.81 366 GLN C N 1
ATOM 5773 C CA . GLN C 1 288 ? 39.661 42.258 39.166 1.00 33.95 366 GLN C CA 1
ATOM 5774 C C . GLN C 1 288 ? 40.425 41.072 38.582 1.00 29.71 366 GLN C C 1
ATOM 5775 O O . GLN C 1 288 ? 40.003 39.924 38.718 1.00 30.21 366 GLN C O 1
ATOM 5781 N N . GLN C 1 289 ? 41.549 41.359 37.934 1.00 34.71 367 GLN C N 1
ATOM 5782 C CA . GLN C 1 289 ? 42.376 40.317 37.336 1.00 34.32 367 GLN C CA 1
ATOM 5783 C C . GLN C 1 289 ? 42.947 39.377 38.395 1.00 31.54 367 GLN C C 1
ATOM 5784 O O . GLN C 1 289 ? 43.078 38.177 38.161 1.00 34.83 367 GLN C O 1
ATOM 5790 N N . LEU C 1 290 ? 43.279 39.921 39.562 1.00 32.39 368 LEU C N 1
ATOM 5791 C CA . LEU C 1 290 ? 43.813 39.105 40.648 1.00 33.61 368 LEU C CA 1
ATOM 5792 C C . LEU C 1 290 ? 42.735 38.179 41.199 1.00 33.92 368 LEU C C 1
ATOM 5793 O O . LEU C 1 290 ? 43.002 37.018 41.509 1.00 36.03 368 LEU C O 1
ATOM 5798 N N . GLY C 1 291 ? 41.518 38.701 41.316 1.00 31.79 369 GLY C N 1
ATOM 5799 C CA . GLY C 1 291 ? 40.377 37.903 41.723 1.00 27.69 369 GLY C CA 1
ATOM 5800 C C . GLY C 1 291 ? 40.158 36.731 40.787 1.00 34.75 369 GLY C C 1
ATOM 5801 O O . GLY C 1 291 ? 39.925 35.605 41.228 1.00 41.67 369 GLY C O 1
ATOM 5802 N N . ALA C 1 292 ? 40.226 37.006 39.487 1.00 31.38 370 ALA C N 1
ATOM 5803 C CA . ALA C 1 292 ? 40.078 35.979 38.462 1.00 29.92 370 ALA C CA 1
ATOM 5804 C C . ALA C 1 292 ? 41.144 34.891 38.578 1.00 30.52 370 ALA C C 1
ATOM 5805 O O . ALA C 1 292 ? 40.837 33.702 38.509 1.00 32.20 370 ALA C O 1
ATOM 5807 N N . MET C 1 293 ? 42.394 35.308 38.758 1.00 33.10 371 MET C N 1
ATOM 5808 C CA . MET C 1 293 ? 43.517 34.374 38.800 1.00 34.78 371 MET C CA 1
ATOM 5809 C C . MET C 1 293 ? 43.500 33.492 40.047 1.00 31.96 371 MET C C 1
ATOM 5810 O O . MET C 1 293 ? 43.882 32.323 39.988 1.00 34.42 371 MET C O 1
ATOM 5815 N N . ILE C 1 294 ? 43.061 34.048 41.172 1.00 30.30 372 ILE C N 1
ATOM 5816 C CA . ILE C 1 294 ? 42.907 33.260 42.390 1.00 29.01 372 ILE C CA 1
ATOM 5817 C C . ILE C 1 294 ? 41.812 32.216 42.184 1.00 29.94 372 ILE C C 1
ATOM 5818 O O . ILE C 1 294 ? 41.960 31.059 42.581 1.00 37.56 372 ILE C O 1
ATOM 5823 N N . ALA C 1 295 ? 40.720 32.634 41.550 1.00 26.37 373 ALA C N 1
ATOM 5824 C CA . ALA C 1 295 ? 39.632 31.726 41.197 1.00 33.61 373 ALA C CA 1
ATOM 5825 C C . ALA C 1 295 ? 40.119 30.609 40.279 1.00 37.28 373 ALA C C 1
ATOM 5826 O O . ALA C 1 295 ? 39.736 29.451 40.438 1.00 40.29 373 ALA C O 1
ATOM 5828 N N . ASN C 1 296 ? 40.963 30.966 39.315 1.00 33.52 374 ASN C N 1
ATOM 5829 C CA . ASN C 1 296 ? 41.535 29.988 38.394 1.00 37.66 374 ASN C CA 1
ATOM 5830 C C . ASN C 1 296 ? 42.487 29.020 39.090 1.00 38.88 374 ASN C C 1
ATOM 5831 O O . ASN C 1 296 ? 42.512 27.830 38.774 1.00 37.33 374 ASN C O 1
ATOM 5836 N N . ALA C 1 297 ? 43.272 29.538 40.030 1.00 38.57 375 ALA C N 1
ATOM 5837 C CA . ALA C 1 297 ? 44.216 28.715 40.777 1.00 35.38 375 ALA C CA 1
ATOM 5838 C C . ALA C 1 297 ? 43.478 27.666 41.601 1.00 32.88 375 ALA C C 1
ATOM 5839 O O . ALA C 1 297 ? 43.904 26.516 41.680 1.00 43.25 375 ALA C O 1
ATOM 5841 N N . LEU C 1 298 ? 42.366 28.073 42.204 1.00 35.32 376 LEU C N 1
ATOM 5842 C CA . LEU C 1 298 ? 41.510 27.157 42.948 1.00 43.03 376 LEU C CA 1
ATOM 5843 C C . LEU C 1 298 ? 41.008 26.016 42.066 1.00 41.78 376 LEU C C 1
ATOM 5844 O O . LEU C 1 298 ? 40.982 24.861 42.488 1.00 35.85 376 LEU C O 1
ATOM 5849 N N . ASP C 1 299 ? 40.608 26.349 40.842 1.00 37.17 377 ASP C N 1
ATOM 5850 C CA . ASP C 1 299 ? 40.116 25.349 39.902 1.00 45.34 377 ASP C CA 1
ATOM 5851 C C . ASP C 1 299 ? 41.228 24.385 39.500 1.00 48.07 377 ASP C C 1
ATOM 5852 O O . ASP C 1 299 ? 41.025 23.171 39.462 1.00 51.43 377 ASP C O 1
ATOM 5857 N N . ALA C 1 300 ? 42.398 24.937 39.193 1.00 40.58 378 ALA C N 1
ATOM 5858 C CA . ALA C 1 300 ? 43.552 24.135 38.800 1.00 40.17 378 ALA C CA 1
ATOM 5859 C C . ALA C 1 300 ? 44.003 23.185 39.909 1.00 40.62 378 ALA C C 1
ATOM 5860 O O . ALA C 1 300 ? 44.368 22.041 39.643 1.00 46.32 378 ALA C O 1
ATOM 5862 N N . VAL C 1 301 ? 43.976 23.664 41.149 1.00 41.41 379 VAL C N 1
ATOM 5863 C CA . VAL C 1 301 ? 44.448 22.873 42.282 1.00 40.35 379 VAL C CA 1
ATOM 5864 C C . VAL C 1 301 ? 43.496 21.722 42.613 1.00 50.80 379 VAL C C 1
ATOM 5865 O O . VAL C 1 301 ? 43.933 20.601 42.882 1.00 64.04 379 VAL C O 1
ATOM 5869 N N . ASN C 1 302 ? 42.197 21.994 42.564 1.00 49.57 380 ASN C N 1
ATOM 5870 C CA . ASN C 1 302 ? 41.198 20.995 42.928 1.00 50.14 380 ASN C CA 1
ATOM 5871 C C . ASN C 1 302 ? 40.813 20.108 41.749 1.00 51.68 380 ASN C C 1
ATOM 5872 O O . ASN C 1 302 ? 41.674 19.655 40.994 1.00 52.88 380 ASN C O 1
ATOM 5877 N N . MET D 2 7 ? 6.083 40.384 0.472 1.00 76.58 1 MET D N 1
ATOM 5878 C CA . MET D 2 7 ? 5.334 41.460 1.111 1.00 79.33 1 MET D CA 1
ATOM 5879 C C . MET D 2 7 ? 4.790 42.452 0.088 1.00 77.12 1 MET D C 1
ATOM 5880 O O . MET D 2 7 ? 5.521 42.933 -0.777 1.00 80.72 1 MET D O 1
ATOM 5885 N N . SER D 2 8 ? 3.499 42.750 0.195 1.00 68.87 2 SER D N 1
ATOM 5886 C CA . SER D 2 8 ? 2.851 43.714 -0.685 1.00 62.03 2 SER D CA 1
ATOM 5887 C C . SER D 2 8 ? 3.417 45.113 -0.461 1.00 65.67 2 SER D C 1
ATOM 5888 O O . SER D 2 8 ? 3.856 45.443 0.640 1.00 63.46 2 SER D O 1
ATOM 5891 N N . HIS D 2 9 ? 3.412 45.928 -1.512 1.00 65.26 3 HIS D N 1
ATOM 5892 C CA . HIS D 2 9 ? 3.952 47.282 -1.431 1.00 59.50 3 HIS D CA 1
ATOM 5893 C C . HIS D 2 9 ? 3.163 48.139 -0.445 1.00 51.22 3 HIS D C 1
ATOM 5894 O O . HIS D 2 9 ? 3.711 49.056 0.168 1.00 48.22 3 HIS D O 1
ATOM 5901 N N . LEU D 2 10 ? 1.874 47.843 -0.306 1.00 48.07 4 LEU D N 1
ATOM 5902 C CA . LEU D 2 10 ? 1.017 48.553 0.636 1.00 53.38 4 LEU D CA 1
ATOM 5903 C C . LEU D 2 10 ? 1.522 48.369 2.063 1.00 48.10 4 LEU D C 1
ATOM 5904 O O . LEU D 2 10 ? 1.649 49.333 2.817 1.00 50.12 4 LEU D O 1
ATOM 5909 N N . ASN D 2 11 ? 1.807 47.122 2.424 1.00 47.75 5 ASN D N 1
ATOM 5910 C CA . ASN D 2 11 ? 2.317 46.807 3.752 1.00 48.84 5 ASN D CA 1
ATOM 5911 C C . ASN D 2 11 ? 3.692 47.422 3.975 1.00 49.55 5 ASN D C 1
ATOM 5912 O O . ASN D 2 11 ? 4.019 47.844 5.083 1.00 54.91 5 ASN D O 1
ATOM 5917 N N . TYR D 2 12 ? 4.493 47.468 2.915 1.00 52.54 6 TYR D N 1
ATOM 5918 C CA . TYR D 2 12 ? 5.792 48.129 2.963 1.00 55.27 6 TYR D CA 1
ATOM 5919 C C . TYR D 2 12 ? 5.653 49.603 3.324 1.00 54.45 6 TYR D C 1
ATOM 5920 O O . TYR D 2 12 ? 6.397 50.119 4.157 1.00 46.03 6 TYR D O 1
ATOM 5929 N N . LEU D 2 13 ? 4.694 50.271 2.692 1.00 46.13 7 LEU D N 1
ATOM 5930 C CA . LEU D 2 13 ? 4.461 51.692 2.924 1.00 44.37 7 LEU D CA 1
ATOM 5931 C C . LEU D 2 13 ? 3.973 51.962 4.343 1.00 45.29 7 LEU D C 1
ATOM 5932 O O . LEU D 2 13 ? 4.472 52.864 5.014 1.00 52.66 7 LEU D O 1
ATOM 5937 N N . LEU D 2 14 ? 2.998 51.178 4.792 1.00 38.89 8 LEU D N 1
ATOM 5938 C CA . LEU D 2 14 ? 2.433 51.345 6.128 1.00 49.00 8 LEU D CA 1
ATOM 5939 C C . LEU D 2 14 ? 3.476 51.147 7.225 1.00 48.44 8 LEU D C 1
ATOM 5940 O O . LEU D 2 14 ? 3.514 51.902 8.196 1.00 47.96 8 LEU D O 1
ATOM 5945 N N . GLU D 2 15 ? 4.321 50.132 7.069 1.00 50.76 9 GLU D N 1
ATOM 5946 C CA . GLU D 2 15 ? 5.386 49.875 8.033 1.00 50.84 9 GLU D CA 1
ATOM 5947 C C . GLU D 2 15 ? 6.432 50.984 7.986 1.00 54.27 9 GLU D C 1
ATOM 5948 O O . GLU D 2 15 ? 6.949 51.407 9.019 1.00 56.76 9 GLU D O 1
ATOM 5954 N N . LYS D 2 16 ? 6.740 51.439 6.775 1.00 55.29 10 LYS D N 1
ATOM 5955 C CA . LYS D 2 16 ? 7.663 52.550 6.568 1.00 47.53 10 LYS D CA 1
ATOM 5956 C C . LYS D 2 16 ? 7.182 53.807 7.291 1.00 51.20 10 LYS D C 1
ATOM 5957 O O . LYS D 2 16 ? 7.954 54.472 7.984 1.00 58.05 10 LYS D O 1
ATOM 5963 N N . ILE D 2 17 ? 5.901 54.123 7.124 1.00 40.85 11 ILE D N 1
ATOM 5964 C CA . ILE D 2 17 ? 5.297 55.284 7.771 1.00 41.34 11 ILE D CA 1
ATOM 5965 C C . ILE D 2 17 ? 5.233 55.123 9.290 1.00 47.48 11 ILE D C 1
ATOM 5966 O O . ILE D 2 17 ? 5.599 56.032 10.035 1.00 51.71 11 ILE D O 1
ATOM 5971 N N . ALA D 2 18 ? 4.767 53.960 9.739 1.00 43.91 12 ALA D N 1
ATOM 5972 C CA . ALA D 2 18 ? 4.632 53.674 11.165 1.00 43.52 12 ALA D CA 1
ATOM 5973 C C . ALA D 2 18 ? 5.971 53.768 11.885 1.00 47.50 12 ALA D C 1
ATOM 5974 O O . ALA D 2 18 ? 6.056 54.313 12.987 1.00 43.12 12 ALA D O 1
ATOM 5976 N N . ALA D 2 19 ? 7.009 53.221 11.261 1.00 51.17 13 ALA D N 1
ATOM 5977 C CA . ALA D 2 19 ? 8.347 53.235 11.837 1.00 54.01 13 ALA D CA 1
ATOM 5978 C C . ALA D 2 19 ? 8.832 54.656 12.111 1.00 63.12 13 ALA D C 1
ATOM 5979 O O . ALA D 2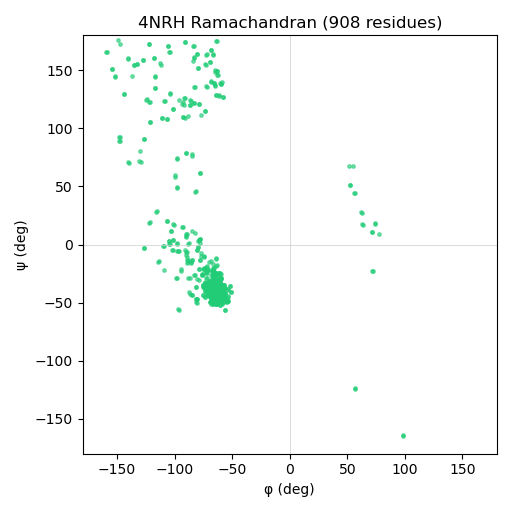 19 ? 9.322 54.948 13.199 1.00 74.69 13 ALA D O 1
ATOM 5981 N N . SER D 2 20 ? 8.651 55.544 11.139 1.00 51.88 14 SER D N 1
ATOM 5982 C CA . SER D 2 20 ? 9.177 56.904 11.236 1.00 54.08 14 SER D CA 1
ATOM 5983 C C . SER D 2 20 ? 8.319 57.818 12.107 1.00 48.22 14 SER D C 1
ATOM 5984 O O . SER D 2 20 ? 8.598 59.010 12.229 1.00 56.66 14 SER D O 1
ATOM 5987 N N . SER D 2 21 ? 7.274 57.260 12.709 1.00 46.90 15 SER D N 1
ATOM 5988 C CA . SER D 2 21 ? 6.446 58.013 13.641 1.00 47.15 15 SER D CA 1
ATOM 5989 C C . SER D 2 21 ? 6.724 57.577 15.076 1.00 45.86 15 SER D C 1
ATOM 5990 O O . SER D 2 21 ? 7.422 56.591 15.308 1.00 54.36 15 SER D O 1
ATOM 5993 N N . LYS D 2 22 ? 6.173 58.314 16.035 1.00 44.71 16 LYS D N 1
ATOM 5994 C CA . LYS D 2 22 ? 6.287 57.945 17.440 1.00 44.44 16 LYS D CA 1
ATOM 5995 C C . LYS D 2 22 ? 5.087 57.105 17.849 1.00 45.76 16 LYS D C 1
ATOM 5996 O O . LYS D 2 22 ? 4.824 56.908 19.035 1.00 63.42 16 LYS D O 1
ATOM 6002 N N . GLU D 2 23 ? 4.361 56.614 16.852 1.00 41.52 17 GLU D N 1
ATOM 6003 C CA . GLU D 2 23 ? 3.154 55.837 17.089 1.00 43.35 17 GLU D CA 1
ATOM 6004 C C . GLU D 2 23 ? 3.302 54.414 16.569 1.00 37.04 17 GLU D C 1
ATOM 6005 O O . GLU D 2 23 ? 3.938 54.181 15.540 1.00 33.80 17 GLU D O 1
ATOM 6011 N N . ASP D 2 24 ? 2.713 53.467 17.291 1.00 38.69 18 ASP D N 1
ATOM 6012 C CA . ASP D 2 24 ? 2.663 52.078 16.854 1.00 39.76 18 ASP D CA 1
ATOM 6013 C C . ASP D 2 24 ? 1.901 51.960 15.539 1.00 38.82 18 ASP D C 1
ATOM 6014 O O . ASP D 2 24 ? 2.318 51.249 14.624 1.00 43.30 18 ASP D O 1
ATOM 6019 N N . PHE D 2 25 ? 0.777 52.665 15.459 1.00 38.20 19 PHE D N 1
ATOM 6020 C CA . PHE D 2 25 ? -0.106 52.589 14.303 1.00 40.51 19 PHE D CA 1
ATOM 6021 C C . PHE D 2 25 ? -0.782 53.938 14.076 1.00 39.06 19 PHE D C 1
ATOM 6022 O O . PHE D 2 25 ? -1.865 54.192 14.603 1.00 39.30 19 PHE D O 1
ATOM 6030 N N . PRO D 2 26 ? -0.136 54.813 13.289 1.00 41.31 20 PRO D N 1
ATOM 6031 C CA . PRO D 2 26 ? -0.583 56.201 13.123 1.00 39.57 20 PRO D CA 1
ATOM 6032 C C . PRO D 2 26 ? -1.704 56.354 12.099 1.00 35.68 20 PRO D C 1
ATOM 6033 O O . PRO D 2 26 ? -1.658 57.257 11.264 1.00 32.06 20 PRO D O 1
ATOM 6037 N N . PHE D 2 27 ? -2.699 55.478 12.174 1.00 37.59 21 PHE D N 1
ATOM 6038 C CA . PHE D 2 27 ? -3.811 55.483 11.233 1.00 36.39 21 PHE D CA 1
ATOM 6039 C C . PHE D 2 27 ? -5.115 55.181 11.962 1.00 39.84 21 PHE D C 1
ATOM 6040 O O . PHE D 2 27 ? -5.094 54.636 13.067 1.00 43.03 21 PHE D O 1
ATOM 6048 N N . PRO D 2 28 ? -6.256 55.542 11.354 1.00 33.05 22 PRO D N 1
ATOM 6049 C CA . PRO D 2 28 ? -7.545 55.118 11.913 1.00 32.95 22 PRO D CA 1
ATOM 6050 C C . PRO D 2 28 ? -7.676 53.596 11.903 1.00 34.35 22 PRO D C 1
ATOM 6051 O O . PRO D 2 28 ? -7.160 52.944 10.995 1.00 42.32 22 PRO D O 1
ATOM 6055 N N . ASP D 2 29 ? -8.348 53.041 12.906 1.00 36.45 23 ASP D N 1
ATOM 6056 C CA . ASP D 2 29 ? -8.549 51.598 12.985 1.00 41.44 23 ASP D CA 1
ATOM 6057 C C . ASP D 2 29 ? -9.544 51.112 11.939 1.00 45.66 23 ASP D C 1
ATOM 6058 O O . ASP D 2 29 ? -9.412 50.008 11.408 1.00 41.20 23 ASP D O 1
ATOM 6063 N N . ASP D 2 30 ? -10.540 51.943 11.649 1.00 45.08 24 ASP D N 1
ATOM 6064 C CA . ASP D 2 30 ? -11.673 51.527 10.832 1.00 40.41 24 ASP D CA 1
ATOM 6065 C C . ASP D 2 30 ? -11.867 52.497 9.670 1.00 34.67 24 ASP D C 1
ATOM 6066 O O . ASP D 2 30 ? -12.580 53.492 9.794 1.00 37.33 24 ASP D O 1
ATOM 6071 N N . LEU D 2 31 ? -11.224 52.202 8.545 1.00 38.81 25 LEU D N 1
ATOM 6072 C CA . LEU D 2 31 ? -11.292 53.073 7.375 1.00 43.07 25 LEU D CA 1
ATOM 6073 C C . LEU D 2 31 ? -12.695 53.122 6.771 1.00 39.54 25 LEU D C 1
ATOM 6074 O O . LEU D 2 31 ? -13.057 54.100 6.120 1.00 40.42 25 LEU D O 1
ATOM 6079 N N . GLU D 2 32 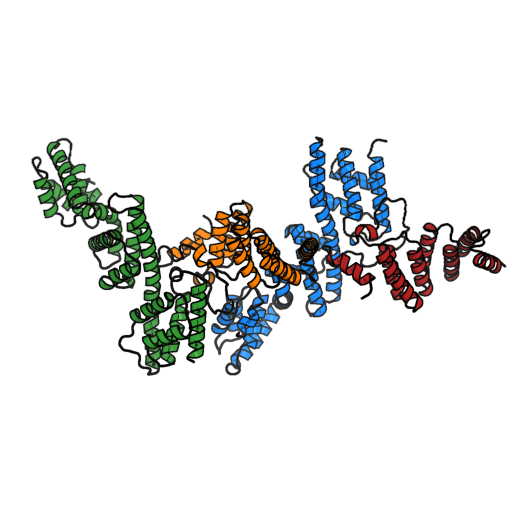? -13.479 52.069 6.982 1.00 40.07 26 GLU D N 1
ATOM 6080 C CA . GLU D 2 32 ? -14.861 52.053 6.514 1.00 42.13 26 GLU D CA 1
ATOM 6081 C C . GLU D 2 32 ? -15.677 53.142 7.203 1.00 42.54 26 GLU D C 1
ATOM 6082 O O . GLU D 2 32 ? -16.403 53.895 6.556 1.00 41.68 26 GLU D O 1
ATOM 6088 N N . SER D 2 33 ? -15.548 53.215 8.523 1.00 40.80 27 SER D N 1
ATOM 6089 C CA . SER D 2 33 ? -16.253 54.215 9.315 1.00 40.47 27 SER D CA 1
ATOM 6090 C C . SER D 2 33 ? -15.679 55.603 9.049 1.00 41.90 27 SER D C 1
ATOM 6091 O O . SER D 2 33 ? -16.401 56.599 9.042 1.00 37.35 27 SER D O 1
ATOM 6094 N N . TYR D 2 34 ? -14.367 55.651 8.844 1.00 34.60 28 TYR D N 1
ATOM 6095 C CA . TYR D 2 34 ? -13.647 56.897 8.611 1.00 42.18 28 TYR D CA 1
ATOM 6096 C C . TYR D 2 34 ? -14.055 57.559 7.293 1.00 41.65 28 TYR D C 1
ATOM 6097 O O . TYR D 2 34 ? -14.046 58.784 7.176 1.00 37.69 28 TYR D O 1
ATOM 6106 N N . LEU D 2 35 ? -14.414 56.743 6.306 1.00 36.25 29 LEU D N 1
ATOM 6107 C CA . LEU D 2 35 ? -14.723 57.239 4.967 1.00 33.98 29 LEU D CA 1
ATOM 6108 C C . LEU D 2 35 ? -16.221 57.428 4.721 1.00 42.55 29 LEU D C 1
ATOM 6109 O O . LEU D 2 35 ? -16.620 57.915 3.663 1.00 45.45 29 LEU D O 1
ATOM 6114 N N . GLU D 2 36 ? -17.046 57.023 5.682 1.00 43.94 30 GLU D N 1
ATOM 6115 C CA . GLU D 2 36 ? -18.499 57.111 5.533 1.00 48.52 30 GLU D CA 1
ATOM 6116 C C . GLU D 2 36 ? -18.979 58.552 5.359 1.00 49.44 30 GLU D C 1
ATOM 6117 O O . GLU D 2 36 ? -18.645 59.430 6.154 1.00 42.84 30 GLU D O 1
ATOM 6123 N N . GLY D 2 37 ? -19.769 58.781 4.312 1.00 53.85 31 GLY D N 1
ATOM 6124 C CA . GLY D 2 37 ? -20.348 60.087 4.054 1.00 48.19 31 GLY D CA 1
ATOM 6125 C C . GLY D 2 37 ? -19.338 61.117 3.586 1.00 49.18 31 GLY D C 1
ATOM 6126 O O . GLY D 2 37 ? -19.640 62.309 3.517 1.00 53.93 31 GLY D O 1
ATOM 6127 N N . TYR D 2 38 ? -18.136 60.655 3.262 1.00 47.70 32 TYR D N 1
ATOM 6128 C CA . TYR D 2 38 ? -17.055 61.544 2.857 1.00 41.50 32 TYR D CA 1
ATOM 6129 C C . TYR D 2 38 ? -17.135 61.912 1.380 1.00 41.52 32 TYR D C 1
ATOM 6130 O O . TYR D 2 38 ? -17.106 61.043 0.509 1.00 43.65 32 TYR D O 1
ATOM 6139 N N . VAL D 2 39 ? -17.229 63.209 1.109 1.00 35.14 33 VAL D N 1
ATOM 6140 C CA . VAL D 2 39 ? -17.131 63.724 -0.251 1.00 37.85 33 VAL D CA 1
ATOM 6141 C C . VAL D 2 39 ? -15.973 64.708 -0.326 1.00 39.02 33 VAL D C 1
ATOM 6142 O O . VAL D 2 39 ? -16.079 65.831 0.168 1.00 45.62 33 VAL D O 1
ATOM 6146 N N . PRO D 2 40 ? -14.857 64.283 -0.940 1.00 38.09 34 PRO D N 1
ATOM 6147 C CA . PRO D 2 40 ? -13.642 65.101 -1.024 1.00 37.59 34 PRO D CA 1
ATOM 6148 C C . PRO D 2 40 ? -13.895 66.439 -1.708 1.00 39.82 34 PRO D C 1
ATOM 6149 O O . PRO D 2 40 ? -14.431 66.483 -2.816 1.00 45.90 34 PRO D O 1
ATOM 6153 N N . ASP D 2 41 ? -13.502 67.520 -1.045 1.00 43.49 35 ASP D N 1
ATOM 6154 C CA . ASP D 2 41 ? -13.715 68.860 -1.571 1.00 38.28 35 ASP D CA 1
ATOM 6155 C C . ASP D 2 41 ? -12.384 69.428 -2.048 1.00 43.86 35 ASP D C 1
ATOM 6156 O O . ASP D 2 41 ? -11.515 69.772 -1.245 1.00 46.72 35 ASP D O 1
ATOM 6161 N N . LYS D 2 42 ? -12.235 69.515 -3.366 1.00 46.59 36 LYS D N 1
ATOM 6162 C CA . LYS D 2 42 ? -10.994 69.959 -3.992 1.00 43.87 36 LYS D CA 1
ATOM 6163 C C . LYS D 2 42 ? -10.635 71.410 -3.672 1.00 45.95 36 LYS D C 1
ATOM 6164 O O . LYS D 2 42 ? -9.516 71.848 -3.937 1.00 48.24 36 LYS D O 1
ATOM 6170 N N . ASN D 2 43 ? -11.579 72.150 -3.101 1.00 47.00 37 ASN D N 1
ATOM 6171 C CA . ASN D 2 43 ? -11.362 73.564 -2.821 1.00 53.45 37 ASN D CA 1
ATOM 6172 C C . ASN D 2 43 ? -10.955 73.831 -1.375 1.00 61.97 37 ASN D C 1
ATOM 6173 O O . ASN D 2 43 ? -10.750 74.979 -0.982 1.00 69.88 37 ASN D O 1
ATOM 6178 N N . ILE D 2 44 ? -10.843 72.768 -0.585 1.00 57.33 38 ILE D N 1
ATOM 6179 C CA . ILE D 2 44 ? -10.294 72.881 0.761 1.00 50.73 38 ILE D CA 1
ATOM 6180 C C . ILE D 2 44 ? -8.778 72.749 0.698 1.00 51.25 38 ILE D C 1
ATOM 6181 O O . ILE D 2 44 ? -8.255 71.728 0.252 1.00 56.88 38 ILE D O 1
ATOM 6186 N N . ALA D 2 45 ? -8.075 73.782 1.148 1.00 50.35 39 ALA D N 1
ATOM 6187 C CA . ALA D 2 45 ? -6.625 73.837 1.003 1.00 48.94 39 ALA D CA 1
ATOM 6188 C C . ALA D 2 45 ? -5.919 72.960 2.034 1.00 39.63 39 ALA D C 1
ATOM 6189 O O . ALA D 2 45 ? -5.147 73.451 2.857 1.00 47.93 39 ALA D O 1
ATOM 6191 N N . LEU D 2 46 ? -6.182 71.659 1.973 1.00 40.81 40 LEU D N 1
ATOM 6192 C CA . LEU D 2 46 ? -5.562 70.700 2.881 1.00 43.03 40 LEU D CA 1
ATOM 6193 C C . LEU D 2 46 ? -4.693 69.708 2.118 1.00 48.82 40 LEU D C 1
ATOM 6194 O O . LEU D 2 46 ? -5.099 69.185 1.079 1.00 53.53 40 LEU D O 1
ATOM 6199 N N . ASP D 2 47 ? -3.494 69.457 2.633 1.00 46.00 41 ASP D N 1
ATOM 6200 C CA . ASP D 2 47 ? -2.624 68.432 2.071 1.00 40.88 41 ASP D CA 1
ATOM 6201 C C . ASP D 2 47 ? -3.224 67.045 2.251 1.00 42.95 41 ASP D C 1
ATOM 6202 O O . ASP D 2 47 ? -3.779 66.733 3.304 1.00 46.71 41 ASP D O 1
ATOM 6207 N N . THR D 2 48 ? -3.111 66.216 1.220 1.00 39.95 42 THR D N 1
ATOM 6208 C CA . THR D 2 48 ? -3.504 64.818 1.330 1.00 40.74 42 THR D CA 1
ATOM 6209 C C . THR D 2 48 ? -2.482 64.077 2.182 1.00 33.62 42 THR D C 1
ATOM 6210 O O . THR D 2 48 ? -1.373 64.568 2.396 1.00 30.24 42 THR D O 1
ATOM 6214 N N . TYR D 2 49 ? -2.848 62.897 2.668 1.00 36.05 43 TYR D N 1
ATOM 6215 C CA . TYR D 2 49 ? -1.925 62.101 3.470 1.00 42.31 43 TYR D CA 1
ATOM 6216 C C . TYR D 2 49 ? -0.820 61.494 2.610 1.00 39.76 43 TYR D C 1
ATOM 6217 O O . TYR D 2 49 ? 0.246 61.150 3.119 1.00 41.14 43 TYR D O 1
ATOM 6226 N N . GLN D 2 50 ? -1.080 61.353 1.313 1.00 27.13 44 GLN D N 1
ATOM 6227 C CA . GLN D 2 50 ? -0.028 60.981 0.375 1.00 33.15 44 GLN D CA 1
ATOM 6228 C C . GLN D 2 50 ? 1.076 62.031 0.421 1.00 44.92 44 GLN D C 1
ATOM 6229 O O . GLN D 2 50 ? 2.264 61.710 0.487 1.00 41.03 44 GLN D O 1
ATOM 6235 N N . LYS D 2 51 ? 0.659 63.293 0.387 1.00 42.83 45 LYS D N 1
ATOM 6236 C CA . LYS D 2 51 ? 1.573 64.425 0.464 1.00 45.93 45 LYS D CA 1
ATOM 6237 C C . LYS D 2 51 ? 2.304 64.453 1.802 1.00 38.50 45 LYS D C 1
ATOM 6238 O O . LYS D 2 51 ? 3.531 64.551 1.849 1.00 38.23 45 LYS D O 1
ATOM 6244 N N . ILE D 2 52 ? 1.533 64.375 2.883 1.00 32.70 46 ILE D N 1
ATOM 6245 C CA . ILE D 2 52 ? 2.070 64.404 4.241 1.00 35.54 46 ILE D CA 1
ATOM 6246 C C . ILE D 2 52 ? 3.084 63.289 4.503 1.00 42.65 46 ILE D C 1
ATOM 6247 O O . ILE D 2 52 ? 4.131 63.523 5.108 1.00 46.56 46 ILE D O 1
ATOM 6252 N N . PHE D 2 53 ? 2.782 62.082 4.033 1.00 42.82 47 PHE D N 1
ATOM 6253 C CA . PHE D 2 53 ? 3.646 60.931 4.285 1.00 38.82 47 PHE D CA 1
ATOM 6254 C C . PHE D 2 53 ? 4.705 60.770 3.199 1.00 42.62 47 PHE D C 1
ATOM 6255 O O . PHE D 2 53 ? 5.444 59.783 3.186 1.00 41.61 47 PHE D O 1
ATOM 6263 N N . LYS D 2 54 ? 4.765 61.744 2.294 1.00 47.07 48 LYS D N 1
ATOM 6264 C CA . LYS D 2 54 ? 5.755 61.773 1.217 1.00 53.16 48 LYS D CA 1
ATOM 6265 C C . LYS D 2 54 ? 5.720 60.511 0.360 1.00 48.27 48 LYS D C 1
ATOM 6266 O O . LYS D 2 54 ? 6.762 59.944 0.030 1.00 47.63 48 LYS D O 1
ATOM 6272 N N . ILE D 2 55 ? 4.516 60.077 0.004 1.00 48.52 49 ILE D N 1
ATOM 6273 C CA . ILE D 2 55 ? 4.342 58.902 -0.838 1.00 37.25 49 ILE D CA 1
ATOM 6274 C C . ILE D 2 55 ? 4.293 59.309 -2.307 1.00 40.04 49 ILE D C 1
ATOM 6275 O O . ILE D 2 55 ? 3.509 60.176 -2.691 1.00 42.63 49 ILE D O 1
ATOM 6280 N N . SER D 2 56 ? 5.139 58.695 -3.127 1.00 38.12 50 SER D N 1
ATOM 6281 C CA . SER D 2 56 ? 5.168 59.014 -4.549 1.00 44.17 50 SER D CA 1
ATOM 6282 C C . SER D 2 56 ? 3.941 58.437 -5.244 1.00 42.22 50 SER D C 1
ATOM 6283 O O . SER D 2 56 ? 3.361 57.455 -4.779 1.00 44.39 50 SER D O 1
ATOM 6286 N N . SER D 2 57 ? 3.548 59.050 -6.356 1.00 50.32 51 SER D N 1
ATOM 6287 C CA . SER D 2 57 ? 2.396 58.584 -7.118 1.00 51.39 51 SER D CA 1
ATOM 6288 C C . SER D 2 57 ? 2.673 57.217 -7.732 1.00 49.66 51 SER D C 1
ATOM 6289 O O . SER D 2 57 ? 1.752 56.439 -7.982 1.00 56.49 51 SER D O 1
ATOM 6292 N N . GLU D 2 58 ? 3.948 56.933 -7.975 1.00 45.32 52 GLU D N 1
ATOM 6293 C CA . GLU D 2 58 ? 4.365 55.624 -8.458 1.00 49.51 52 GLU D CA 1
ATOM 6294 C C . GLU D 2 58 ? 4.097 54.553 -7.405 1.00 52.18 52 GLU D C 1
ATOM 6295 O O . GLU D 2 58 ? 3.706 53.432 -7.733 1.00 52.47 52 GLU D O 1
ATOM 6301 N N . ASP D 2 59 ? 4.317 54.905 -6.141 1.00 47.12 53 ASP D N 1
ATOM 6302 C CA . ASP D 2 59 ? 4.050 53.997 -5.030 1.00 43.59 53 ASP D CA 1
ATOM 6303 C C . ASP D 2 59 ? 2.569 53.646 -4.936 1.00 42.43 53 ASP D C 1
ATOM 6304 O O . ASP D 2 59 ? 2.212 52.489 -4.717 1.00 43.74 53 ASP D O 1
ATOM 6309 N N . LEU D 2 60 ? 1.711 54.650 -5.093 1.00 46.82 54 LEU D N 1
ATOM 6310 C CA . LEU D 2 60 ? 0.269 54.435 -5.031 1.00 42.59 54 LEU D CA 1
ATOM 6311 C C . LEU D 2 60 ? -0.210 53.592 -6.206 1.00 41.04 54 LEU D C 1
ATOM 6312 O O . LEU D 2 60 ? -1.140 52.796 -6.071 1.00 42.07 54 LEU D O 1
ATOM 6317 N N . GLU D 2 61 ? 0.424 53.777 -7.360 1.00 38.68 55 GLU D N 1
ATOM 6318 C CA . GLU D 2 61 ? 0.081 53.006 -8.548 1.00 47.62 55 GLU D CA 1
ATOM 6319 C C . GLU D 2 61 ? 0.370 51.523 -8.340 1.00 46.10 55 GLU D C 1
ATOM 6320 O O . GLU D 2 61 ? -0.415 50.669 -8.753 1.00 43.56 55 GLU D O 1
ATOM 6326 N N . LYS D 2 62 ? 1.504 51.224 -7.712 1.00 47.03 56 LYS D N 1
ATOM 6327 C CA . LYS D 2 62 ? 1.855 49.846 -7.384 1.00 56.05 56 LYS D CA 1
ATOM 6328 C C . LYS D 2 62 ? 0.781 49.222 -6.503 1.00 56.64 56 LYS D C 1
ATOM 6329 O O . LYS D 2 62 ? 0.371 48.081 -6.714 1.00 54.07 56 LYS D O 1
ATOM 6335 N N . VAL D 2 63 ? 0.330 49.989 -5.516 1.00 48.02 57 VAL D N 1
ATOM 6336 C CA . VAL D 2 63 ? -0.714 49.545 -4.602 1.00 46.13 57 VAL D CA 1
ATOM 6337 C C . VAL D 2 63 ? -2.039 49.365 -5.341 1.00 46.50 57 VAL D C 1
ATOM 6338 O O . VAL D 2 63 ? -2.793 48.431 -5.065 1.00 40.74 57 VAL D O 1
ATOM 6342 N N . TYR D 2 64 ? -2.313 50.259 -6.287 1.00 46.50 58 TYR D N 1
ATOM 6343 C CA . TYR D 2 64 ? -3.534 50.179 -7.084 1.00 47.63 58 TYR D CA 1
ATOM 6344 C C . TYR D 2 64 ? -3.605 48.874 -7.869 1.00 43.75 58 TYR D C 1
ATOM 6345 O O . TYR D 2 64 ? -4.657 48.237 -7.934 1.00 43.97 58 TYR D O 1
ATOM 6354 N N . LYS D 2 65 ? -2.485 48.490 -8.474 1.00 39.81 59 LYS D N 1
ATOM 6355 C CA . LYS D 2 65 ? -2.410 47.243 -9.226 1.00 46.91 59 LYS D CA 1
ATOM 6356 C C . LYS D 2 65 ? -2.638 46.040 -8.314 1.00 44.81 59 LYS D C 1
ATOM 6357 O O . LYS D 2 65 ? -3.275 45.066 -8.712 1.00 49.69 59 LYS D O 1
ATOM 6363 N N . GLU D 2 66 ? -2.110 46.113 -7.095 1.00 40.50 60 GLU D N 1
ATOM 6364 C CA . GLU D 2 66 ? -2.306 45.053 -6.110 1.00 46.51 60 GLU D CA 1
ATOM 6365 C C . GLU D 2 66 ? -3.787 44.861 -5.800 1.00 46.49 60 GLU D C 1
ATOM 6366 O O . GLU D 2 66 ? -4.274 43.733 -5.718 1.00 49.59 60 GLU D O 1
ATOM 6372 N N . GLY D 2 67 ? -4.496 45.972 -5.629 1.00 43.38 61 GLY D N 1
ATOM 6373 C CA . GLY D 2 67 ? -5.923 45.937 -5.371 1.00 46.80 61 GLY D CA 1
ATOM 6374 C C . GLY D 2 67 ? -6.680 45.489 -6.604 1.00 52.30 61 GLY D C 1
ATOM 6375 O O . GLY D 2 67 ? -7.675 44.769 -6.512 1.00 53.45 61 GLY D O 1
ATOM 6376 N N . TYR D 2 68 ? -6.199 45.925 -7.763 1.00 48.32 62 TYR D N 1
ATOM 6377 C CA . TYR D 2 68 ? -6.809 45.575 -9.038 1.00 50.63 62 TYR D CA 1
ATOM 6378 C C . TYR D 2 68 ? -6.633 44.086 -9.330 1.00 53.61 62 TYR D C 1
ATOM 6379 O O . TYR D 2 68 ? -7.559 43.426 -9.804 1.00 45.40 62 TYR D O 1
ATOM 6388 N N . HIS D 2 69 ? -5.438 43.569 -9.054 1.00 44.05 63 HIS D N 1
ATOM 6389 C CA . HIS D 2 69 ? -5.157 42.140 -9.192 1.00 49.11 63 HIS D CA 1
ATOM 6390 C C . HIS D 2 69 ? -6.076 41.290 -8.319 1.00 50.13 63 HIS D C 1
ATOM 6391 O O . HIS D 2 69 ? -6.601 40.270 -8.765 1.00 56.11 63 HIS D O 1
ATOM 6398 N N . ALA D 2 70 ? -6.259 41.718 -7.073 1.00 50.98 64 ALA D N 1
ATOM 6399 C CA . ALA D 2 70 ? -7.132 41.021 -6.133 1.00 51.26 64 ALA D CA 1
ATOM 6400 C C . ALA D 2 70 ? -8.575 41.014 -6.626 1.00 55.91 64 ALA D C 1
ATOM 6401 O O . ALA D 2 70 ? -9.291 40.024 -6.470 1.00 50.09 64 ALA D O 1
ATOM 6403 N N . TYR D 2 71 ? -8.995 42.129 -7.213 1.00 46.27 65 TYR D N 1
ATOM 6404 C CA . TYR D 2 71 ? -10.333 42.251 -7.781 1.00 47.92 65 TYR D CA 1
ATOM 6405 C C . TYR D 2 71 ? -10.555 41.246 -8.909 1.00 50.35 65 TYR D C 1
ATOM 6406 O O . TYR D 2 71 ? -11.607 40.612 -8.990 1.00 52.13 65 TYR D O 1
ATOM 6415 N N . LEU D 2 72 ? -9.558 41.109 -9.778 1.00 50.23 66 LEU D N 1
ATOM 6416 C CA . LEU D 2 72 ? -9.635 40.179 -10.902 1.00 56.97 66 LEU D CA 1
ATOM 6417 C C . LEU D 2 72 ? -9.634 38.721 -10.443 1.00 55.77 66 LEU D C 1
ATOM 6418 O O . LEU D 2 72 ? -10.098 37.836 -11.162 1.00 58.93 66 LEU D O 1
ATOM 6423 N N . ASP D 2 73 ? -9.112 38.478 -9.245 1.00 49.31 67 ASP D N 1
ATOM 6424 C CA . ASP D 2 73 ? -9.085 37.134 -8.675 1.00 57.11 67 ASP D CA 1
ATOM 6425 C C . ASP D 2 73 ? -10.349 36.846 -7.873 1.00 59.89 67 ASP D C 1
ATOM 6426 O O . ASP D 2 73 ? -10.427 35.844 -7.161 1.00 61.64 67 ASP D O 1
ATOM 6431 N N . LYS D 2 74 ? -11.320 37.751 -7.982 1.00 62.01 68 LYS D N 1
ATOM 6432 C CA . LYS D 2 74 ? -12.600 37.659 -7.279 1.00 64.69 68 LYS D CA 1
ATOM 6433 C C . LYS D 2 74 ? -12.428 37.721 -5.762 1.00 60.62 68 LYS D C 1
ATOM 6434 O O . LYS D 2 74 ? -13.332 37.354 -5.012 1.00 61.86 68 LYS D O 1
ATOM 6440 N N . ASP D 2 75 ? -11.266 38.187 -5.315 1.00 56.33 69 ASP D N 1
ATOM 6441 C CA . ASP D 2 75 ? -11.046 38.441 -3.898 1.00 54.72 69 ASP D CA 1
ATOM 6442 C C . ASP D 2 75 ? -11.441 39.881 -3.600 1.00 57.76 69 ASP D C 1
ATOM 6443 O O . ASP D 2 75 ? -10.590 40.764 -3.481 1.00 52.15 69 ASP D O 1
ATOM 6448 N N . TYR D 2 76 ? -12.745 40.105 -3.481 1.00 61.23 70 TYR D N 1
ATOM 6449 C CA . TYR D 2 76 ? -13.288 41.447 -3.332 1.00 56.06 70 TYR D CA 1
ATOM 6450 C C . TYR D 2 76 ? -12.966 42.033 -1.962 1.00 55.06 70 TYR D C 1
ATOM 6451 O O . TYR D 2 76 ? -12.715 43.230 -1.838 1.00 49.43 70 TYR D O 1
ATOM 6460 N N . ALA D 2 77 ? -12.973 41.180 -0.942 1.00 56.79 71 ALA D N 1
ATOM 6461 C CA . ALA D 2 77 ? -12.649 41.596 0.418 1.00 54.04 71 ALA D CA 1
ATOM 6462 C C . ALA D 2 77 ? -11.258 42.223 0.496 1.00 49.20 71 ALA D C 1
ATOM 6463 O O . ALA D 2 77 ? -11.067 43.254 1.140 1.00 55.44 71 ALA D O 1
ATOM 6465 N N . LYS D 2 78 ? -10.292 41.594 -0.166 1.00 51.40 72 LYS D N 1
ATOM 6466 C CA . LYS D 2 78 ? -8.921 42.092 -0.178 1.00 50.81 72 LYS D CA 1
ATOM 6467 C C . LYS D 2 78 ? -8.805 43.383 -0.982 1.00 52.01 72 LYS D C 1
ATOM 6468 O O . LYS D 2 78 ? -8.073 44.298 -0.602 1.00 45.38 72 LYS D O 1
ATOM 6474 N N . SER D 2 79 ? -9.529 43.452 -2.095 1.00 47.58 73 SER D N 1
ATOM 6475 C CA . SER D 2 79 ? -9.504 44.637 -2.945 1.00 47.27 73 SER D CA 1
ATOM 6476 C C . SER D 2 79 ? -10.100 45.841 -2.222 1.00 43.88 73 SER D C 1
ATOM 6477 O O . SER D 2 79 ? -9.577 46.950 -2.317 1.00 41.01 73 SER D O 1
ATOM 6480 N N . ILE D 2 80 ? -11.189 45.611 -1.493 1.00 42.96 74 ILE D N 1
ATOM 6481 C CA . ILE D 2 80 ? -11.849 46.668 -0.734 1.00 44.02 74 ILE D CA 1
ATOM 6482 C C . ILE D 2 80 ? -10.908 47.260 0.313 1.00 50.25 74 ILE D C 1
ATOM 6483 O O . ILE D 2 80 ? -10.828 48.480 0.468 1.00 47.21 74 ILE D O 1
ATOM 6488 N N . THR D 2 81 ? -10.196 46.389 1.021 1.00 48.60 75 THR D N 1
ATOM 6489 C CA . THR D 2 81 ? -9.190 46.812 1.989 1.00 40.59 75 THR D CA 1
ATOM 6490 C C . THR D 2 81 ? -8.158 47.746 1.357 1.00 42.11 75 THR D C 1
ATOM 6491 O O . THR D 2 81 ? -7.845 48.805 1.901 1.00 41.54 75 THR D O 1
ATOM 6495 N N . VAL D 2 82 ? -7.643 47.344 0.200 1.00 38.52 76 VAL D N 1
ATOM 6496 C CA . VAL D 2 82 ? -6.601 48.095 -0.492 1.00 42.23 76 VAL D CA 1
ATOM 6497 C C . VAL D 2 82 ? -7.079 49.457 -0.996 1.00 42.95 76 VAL D C 1
ATOM 6498 O O . VAL D 2 82 ? -6.413 50.472 -0.786 1.00 39.79 76 VAL D O 1
ATOM 6502 N N . PHE D 2 83 ? -8.235 49.476 -1.654 1.00 39.58 77 PHE D N 1
ATOM 6503 C CA . PHE D 2 83 ? -8.754 50.708 -2.243 1.00 40.11 77 PHE D CA 1
ATOM 6504 C C . PHE D 2 83 ? -9.115 51.756 -1.191 1.00 36.56 77 PHE D C 1
ATOM 6505 O O . PHE D 2 83 ? -8.963 52.952 -1.431 1.00 41.18 77 PHE D O 1
ATOM 6513 N N . ARG D 2 84 ? -9.597 51.310 -0.035 1.00 33.57 78 ARG D N 1
ATOM 6514 C CA . ARG D 2 84 ? -9.875 52.228 1.067 1.00 33.49 78 ARG D CA 1
ATOM 6515 C C . ARG D 2 84 ? -8.604 52.933 1.537 1.00 41.75 78 ARG D C 1
ATOM 6516 O O . ARG D 2 84 ? -8.625 54.127 1.832 1.00 44.60 78 ARG D O 1
ATOM 6524 N N . TRP D 2 85 ? -7.503 52.188 1.611 1.00 35.24 79 TRP D N 1
ATOM 6525 C CA . TRP D 2 85 ? -6.209 52.768 1.962 1.00 32.24 79 TRP D CA 1
ATOM 6526 C C . TRP D 2 85 ? -5.770 53.802 0.929 1.00 28.53 79 TRP D C 1
ATOM 6527 O O . TRP D 2 85 ? -5.270 54.871 1.279 1.00 43.90 79 TRP D O 1
ATOM 6538 N N . LEU D 2 86 ? -5.953 53.468 -0.345 1.00 29.26 80 LEU D N 1
ATOM 6539 C CA . LEU D 2 86 ? -5.609 54.370 -1.439 1.00 34.35 80 LEU D CA 1
ATOM 6540 C C . LEU D 2 86 ? -6.425 55.654 -1.364 1.00 33.22 80 LEU D C 1
ATOM 6541 O O . LEU D 2 86 ? -5.901 56.751 -1.560 1.00 34.81 80 LEU D O 1
ATOM 6546 N N . VAL D 2 87 ? -7.714 55.502 -1.082 1.00 27.74 81 VAL D N 1
ATOM 6547 C CA . VAL D 2 87 ? -8.613 56.638 -0.945 1.00 39.74 81 VAL D CA 1
ATOM 6548 C C . VAL D 2 87 ? -8.229 57.471 0.277 1.00 33.12 81 VAL D C 1
ATOM 6549 O O . VAL D 2 87 ? -8.320 58.699 0.262 1.00 33.91 81 VAL D O 1
ATOM 6553 N N . PHE D 2 88 ? -7.761 56.794 1.321 1.00 33.06 82 PHE D N 1
ATOM 655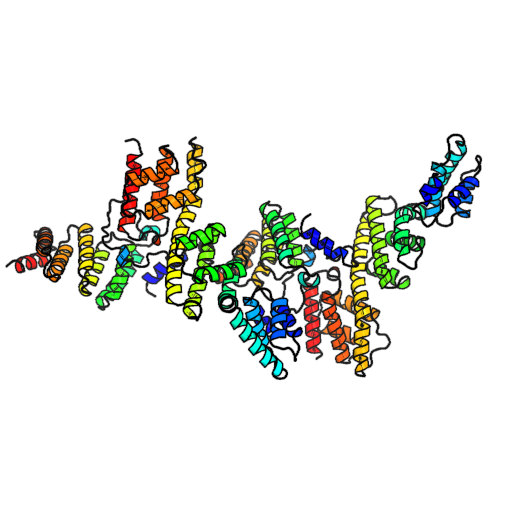4 C CA . PHE D 2 88 ? -7.275 57.465 2.522 1.00 30.41 82 PHE D CA 1
ATOM 6555 C C . PHE D 2 88 ? -6.065 58.342 2.214 1.00 31.58 82 PHE D C 1
ATOM 6556 O O . PHE D 2 88 ? -5.952 59.460 2.716 1.00 35.42 82 PHE D O 1
ATOM 6564 N N . PHE D 2 89 ? -5.162 57.826 1.386 1.00 33.96 83 PHE D N 1
ATOM 6565 C CA . PHE D 2 89 ? -3.945 58.546 1.028 1.00 38.74 83 PHE D CA 1
ATOM 6566 C C . PHE D 2 89 ? -4.207 59.675 0.034 1.00 37.30 83 PHE D C 1
ATOM 6567 O O . PHE D 2 89 ? -3.670 60.773 0.178 1.00 34.81 83 PHE D O 1
ATOM 6575 N N . ASN D 2 90 ? -5.029 59.404 -0.975 1.00 32.91 84 ASN D N 1
ATOM 6576 C CA . ASN D 2 90 ? -5.373 60.416 -1.966 1.00 37.34 84 ASN D CA 1
ATOM 6577 C C . ASN D 2 90 ? -6.796 60.210 -2.476 1.00 36.53 84 ASN D C 1
ATOM 6578 O O . ASN D 2 90 ? -7.015 59.465 -3.431 1.00 33.41 84 ASN D O 1
ATOM 6583 N N . PRO D 2 91 ? -7.769 60.878 -1.838 1.00 40.69 85 PRO D N 1
ATOM 6584 C CA . PRO D 2 91 ? -9.192 60.731 -2.162 1.00 34.79 85 PRO D CA 1
ATOM 6585 C C . PRO D 2 91 ? -9.620 61.501 -3.409 1.00 40.10 85 PRO D C 1
ATOM 6586 O O . PRO D 2 91 ? -10.809 61.522 -3.728 1.00 37.65 85 PRO D O 1
ATOM 6590 N N . PHE D 2 92 ? -8.671 62.122 -4.103 1.00 37.71 86 PHE D N 1
ATOM 6591 C CA . PHE D 2 92 ? -8.995 62.901 -5.295 1.00 31.24 86 PHE D CA 1
ATOM 6592 C C . PHE D 2 92 ? -8.687 62.142 -6.581 1.00 37.63 86 PHE D C 1
ATOM 6593 O O . PHE D 2 92 ? -8.841 62.678 -7.677 1.00 36.28 86 PHE D O 1
ATOM 6601 N N . VAL D 2 93 ? -8.256 60.892 -6.444 1.00 39.17 87 VAL D N 1
ATOM 6602 C CA . VAL D 2 93 ? -8.047 60.036 -7.604 1.00 42.64 87 VAL D CA 1
ATOM 6603 C C . VAL D 2 93 ? -9.318 59.237 -7.869 1.00 37.85 87 VAL D C 1
ATOM 6604 O O . VAL D 2 93 ? -9.674 58.347 -7.097 1.00 31.73 87 VAL D O 1
ATOM 6608 N N . SER D 2 94 ? -9.998 59.569 -8.961 1.00 39.33 88 SER D N 1
ATOM 6609 C CA . SER D 2 94 ? -11.331 59.041 -9.237 1.00 41.52 88 SER D CA 1
ATOM 6610 C C . SER D 2 94 ? -11.369 57.527 -9.439 1.00 38.37 88 SER D C 1
ATOM 6611 O O . SER D 2 94 ? -12.350 56.876 -9.080 1.00 38.50 88 SER D O 1
ATOM 6614 N N . LYS D 2 95 ? -10.306 56.968 -10.011 1.00 33.95 89 LYS D N 1
ATOM 6615 C CA . LYS D 2 95 ? -10.268 55.532 -10.270 1.00 41.53 89 LYS D CA 1
ATOM 6616 C C . LYS D 2 95 ? -10.134 54.727 -8.978 1.00 42.29 89 LYS D C 1
ATOM 6617 O O . LYS D 2 95 ? -10.471 53.544 -8.944 1.00 47.89 89 LYS D O 1
ATOM 6623 N N . PHE D 2 96 ? -9.641 55.364 -7.919 1.00 37.78 90 PHE D N 1
ATOM 6624 C CA . PHE D 2 96 ? -9.570 54.710 -6.614 1.00 40.49 90 PHE D CA 1
ATOM 6625 C C . PHE D 2 96 ? -10.978 54.473 -6.079 1.00 34.06 90 PHE D C 1
ATOM 6626 O O . PHE D 2 96 ? -11.315 53.371 -5.649 1.00 37.84 90 PHE D O 1
ATOM 6634 N N . TRP D 2 97 ? -11.794 55.521 -6.115 1.00 35.80 91 TRP D N 1
ATOM 6635 C CA . TRP D 2 97 ? -13.189 55.437 -5.698 1.00 37.87 91 TRP D CA 1
ATOM 6636 C C . TRP D 2 97 ? -14.003 54.503 -6.590 1.00 43.81 91 TRP D C 1
ATOM 6637 O O . TRP D 2 97 ? -14.880 53.783 -6.112 1.00 46.18 91 TRP D O 1
ATOM 6648 N N . PHE D 2 98 ? -13.712 54.524 -7.887 1.00 41.45 92 PHE D N 1
ATOM 6649 C CA . PHE D 2 98 ? -14.468 53.735 -8.853 1.00 34.67 92 PHE D CA 1
ATOM 6650 C C . PHE D 2 98 ? -14.222 52.247 -8.633 1.00 38.69 92 PHE D C 1
ATOM 6651 O O . PHE D 2 98 ? -15.157 51.446 -8.625 1.00 43.69 92 PHE D O 1
ATOM 6659 N N . SER D 2 99 ? -12.956 51.886 -8.455 1.00 32.08 93 SER D N 1
ATOM 6660 C CA . SER D 2 99 ? -12.586 50.502 -8.194 1.00 41.44 93 SER D CA 1
ATOM 6661 C C . SER D 2 99 ? -13.086 50.050 -6.826 1.00 40.75 93 SER D C 1
ATOM 6662 O O . SER D 2 99 ? -13.421 48.881 -6.634 1.00 45.89 93 SER D O 1
ATOM 6665 N N . LEU D 2 100 ? -13.131 50.980 -5.876 1.00 44.14 94 LEU D N 1
ATOM 6666 C CA . LEU D 2 100 ? -13.689 50.696 -4.559 1.00 40.95 94 LEU D CA 1
ATOM 6667 C C . LEU D 2 100 ? -15.183 50.420 -4.685 1.00 47.30 94 LEU D C 1
ATOM 6668 O O . LEU D 2 100 ? -15.710 49.493 -4.070 1.00 49.11 94 LEU D O 1
ATOM 6673 N N . GLY D 2 101 ? -15.858 51.236 -5.490 1.00 40.98 95 GLY D N 1
ATOM 6674 C CA . GLY D 2 101 ? -17.279 51.076 -5.735 1.00 48.66 95 GLY D CA 1
ATOM 6675 C C . GLY D 2 101 ? -17.610 49.757 -6.403 1.00 46.08 95 GLY D C 1
ATOM 6676 O O . GLY D 2 101 ? -18.565 49.081 -6.022 1.00 45.56 95 GLY D O 1
ATOM 6677 N N . ALA D 2 102 ? -16.818 49.396 -7.409 1.00 40.61 96 ALA D N 1
ATOM 6678 C CA . ALA D 2 102 ? -17.006 48.145 -8.135 1.00 46.92 96 ALA D CA 1
ATOM 6679 C C . ALA D 2 102 ? -16.823 46.935 -7.225 1.00 53.07 96 ALA D C 1
ATOM 6680 O O . ALA D 2 102 ? -17.566 45.958 -7.321 1.00 47.22 96 ALA D O 1
ATOM 6682 N N . SER D 2 103 ? -15.831 47.007 -6.343 1.00 58.53 97 SER D N 1
ATOM 6683 C CA . SER D 2 103 ? -15.551 45.922 -5.409 1.00 50.50 97 SER D CA 1
ATOM 6684 C C . SER D 2 103 ? -16.685 45.747 -4.405 1.00 49.29 97 SER D C 1
ATOM 6685 O O . SER D 2 103 ? -17.096 44.624 -4.109 1.00 53.50 97 SER D O 1
ATOM 6688 N N . LEU D 2 104 ? -17.186 46.863 -3.885 1.00 47.31 98 LEU D N 1
ATOM 6689 C CA . LEU D 2 104 ? -18.337 46.846 -2.989 1.00 47.45 98 LEU D CA 1
ATOM 6690 C C . LEU D 2 104 ? -19.580 46.347 -3.719 1.00 53.64 98 LEU D C 1
ATOM 6691 O O . LEU D 2 104 ? -20.403 45.630 -3.148 1.00 53.74 98 LEU D O 1
ATOM 6696 N N . HIS D 2 105 ? -19.710 46.742 -4.982 1.00 49.25 99 HIS D N 1
ATOM 6697 C CA . HIS D 2 105 ? -20.812 46.304 -5.834 1.00 48.74 99 HIS D CA 1
ATOM 6698 C C . HIS D 2 105 ? -20.818 44.781 -5.958 1.00 52.71 99 HIS D C 1
ATOM 6699 O O . HIS D 2 105 ? -21.847 44.136 -5.751 1.00 53.62 99 HIS D O 1
ATOM 6706 N N . MET D 2 106 ? -19.663 44.213 -6.293 1.00 55.17 100 MET D N 1
ATOM 6707 C CA . MET D 2 106 ? -19.528 42.767 -6.431 1.00 61.41 100 MET D CA 1
ATOM 6708 C C . MET D 2 106 ? -19.719 42.056 -5.093 1.00 59.34 100 MET D C 1
ATOM 6709 O O . MET D 2 106 ? -20.071 40.878 -5.052 1.00 53.94 100 MET D O 1
ATOM 6714 N N . SER D 2 107 ? -19.483 42.779 -4.002 1.00 58.87 101 SER D N 1
ATOM 6715 C CA . SER D 2 107 ? -19.652 42.232 -2.660 1.00 60.60 101 SER D CA 1
ATOM 6716 C C . SER D 2 107 ? -21.081 42.414 -2.160 1.00 59.69 101 SER D C 1
ATOM 6717 O O . SER D 2 107 ? -21.404 42.034 -1.034 1.00 69.46 101 SER D O 1
ATOM 6720 N N . GLU D 2 108 ? -21.920 43.012 -3.004 1.00 58.59 102 GLU D N 1
ATOM 6721 C CA . GLU D 2 108 ? -23.321 43.292 -2.685 1.00 60.39 102 GLU D CA 1
ATOM 6722 C C . GLU D 2 108 ? -23.452 44.240 -1.496 1.00 62.57 102 GLU D C 1
ATOM 6723 O O . GLU D 2 108 ? -24.443 44.205 -0.769 1.00 64.46 102 GLU D O 1
ATOM 6729 N N . GLN D 2 109 ? -22.441 45.082 -1.304 1.00 59.53 103 GLN D N 1
ATOM 6730 C CA . GLN D 2 109 ? -22.519 46.155 -0.323 1.00 56.90 103 GLN D CA 1
ATOM 6731 C C . GLN D 2 109 ? -22.908 47.430 -1.058 1.00 54.69 103 GLN D C 1
ATOM 6732 O O . GLN D 2 109 ? -22.089 48.326 -1.260 1.00 56.94 103 GLN D O 1
ATOM 6738 N N . TYR D 2 110 ? -24.176 47.495 -1.451 1.00 58.74 104 TYR D N 1
ATOM 6739 C CA . TYR D 2 110 ? -24.662 48.506 -2.383 1.00 59.49 104 TYR D CA 1
ATOM 6740 C C . TYR D 2 110 ? -24.686 49.913 -1.794 1.00 55.97 104 TYR D C 1
ATOM 6741 O O . TYR D 2 110 ? -24.329 50.876 -2.473 1.00 58.26 104 TYR D O 1
ATOM 6750 N N . SER D 2 111 ? -25.123 50.028 -0.543 1.00 52.10 105 SER D N 1
ATOM 6751 C CA . SER D 2 111 ? -25.193 51.320 0.136 1.00 54.23 105 SER D CA 1
ATOM 6752 C C . SER D 2 111 ? -23.857 52.059 0.091 1.00 60.96 105 SER D C 1
ATOM 6753 O O . SER D 2 111 ? -23.808 53.258 -0.188 1.00 64.48 105 SER D O 1
ATOM 6756 N N . GLN D 2 112 ? -22.778 51.337 0.372 1.00 56.70 106 GLN D N 1
ATOM 6757 C CA . GLN D 2 112 ? -21.441 51.917 0.349 1.00 55.42 106 GLN D CA 1
ATOM 6758 C C . GLN D 2 112 ? -20.897 52.006 -1.074 1.00 50.94 106 GLN D C 1
ATOM 6759 O O . GLN D 2 112 ? -20.101 52.891 -1.387 1.00 46.66 106 GLN D O 1
ATOM 6765 N N . ALA D 2 113 ? -21.326 51.080 -1.926 1.00 51.59 107 ALA D N 1
ATOM 6766 C CA . ALA D 2 113 ? -20.967 51.110 -3.340 1.00 48.97 107 ALA D CA 1
ATOM 6767 C C . ALA D 2 113 ? -21.519 52.369 -3.996 1.00 53.25 107 ALA D C 1
ATOM 6768 O O . ALA D 2 113 ? -20.850 53.002 -4.814 1.00 49.92 107 ALA D O 1
ATOM 6770 N N . LEU D 2 114 ? -22.750 52.717 -3.634 1.00 58.15 108 LEU D N 1
ATOM 6771 C CA . LEU D 2 114 ? -23.403 53.922 -4.135 1.00 47.49 108 LEU D CA 1
ATOM 6772 C C . LEU D 2 114 ? -22.618 55.182 -3.787 1.00 51.69 108 LEU D C 1
ATOM 6773 O O . LEU D 2 114 ? -22.442 56.065 -4.627 1.00 41.14 108 LEU D O 1
ATOM 6778 N N . HIS D 2 115 ? -22.155 55.261 -2.543 1.00 47.11 109 HIS D N 1
ATOM 6779 C CA . HIS D 2 115 ? -21.376 56.404 -2.081 1.00 44.76 109 HIS D CA 1
ATOM 6780 C C . HIS D 2 115 ? -20.086 56.573 -2.879 1.00 43.55 109 HIS D C 1
ATOM 6781 O O . HIS D 2 115 ? -19.729 57.686 -3.264 1.00 49.29 109 HIS D O 1
ATOM 6788 N N . ALA D 2 116 ? -19.394 55.464 -3.123 1.00 46.91 110 ALA D N 1
ATOM 6789 C CA . ALA D 2 116 ? -18.137 55.490 -3.864 1.00 45.96 110 ALA D CA 1
ATOM 6790 C C . ALA D 2 116 ? -18.361 55.921 -5.311 1.00 45.49 110 ALA D C 1
ATOM 6791 O O . ALA D 2 116 ? -17.578 56.694 -5.866 1.00 45.77 110 ALA D O 1
ATOM 6793 N N . TYR D 2 117 ? -19.431 55.412 -5.917 1.00 45.80 111 TYR D N 1
ATOM 6794 C CA . TYR D 2 117 ? -19.817 55.813 -7.268 1.00 46.54 111 TYR D CA 1
ATOM 6795 C C . TYR D 2 117 ? -20.151 57.301 -7.328 1.00 41.42 111 TYR D C 1
ATOM 6796 O O . TYR D 2 117 ? -19.794 57.990 -8.285 1.00 41.55 111 TYR D O 1
ATOM 6805 N N . GLY D 2 118 ? -20.841 57.786 -6.300 1.00 42.20 112 GLY D N 1
ATOM 6806 C CA . GLY D 2 118 ? -21.226 59.184 -6.222 1.00 39.67 112 GLY D CA 1
ATOM 6807 C C . GLY D 2 118 ? -20.032 60.115 -6.144 1.00 44.43 112 GLY D C 1
ATOM 6808 O O . GLY D 2 118 ? -20.025 61.180 -6.760 1.00 46.51 112 GLY D O 1
ATOM 6809 N N . VAL D 2 119 ? -19.020 59.711 -5.383 1.00 41.84 113 VAL D N 1
ATOM 6810 C CA . VAL D 2 119 ? -17.794 60.491 -5.269 1.00 45.01 113 VAL D CA 1
ATOM 6811 C C . VAL D 2 119 ? -17.042 60.499 -6.598 1.00 46.55 113 VAL D C 1
ATOM 6812 O O . VAL D 2 119 ? -16.515 61.530 -7.019 1.00 46.86 113 VAL D O 1
ATOM 6816 N N . THR D 2 120 ? -17.010 59.343 -7.257 1.00 44.58 114 THR D N 1
ATOM 6817 C CA . THR D 2 120 ? -16.379 59.213 -8.566 1.00 40.16 114 THR D CA 1
ATOM 6818 C C . THR D 2 120 ? -16.992 60.201 -9.554 1.00 42.68 114 THR D C 1
ATOM 6819 O O . THR D 2 120 ? -16.284 60.822 -10.347 1.00 51.71 114 THR D O 1
ATOM 6823 N N . ALA D 2 121 ? -18.313 60.337 -9.496 1.00 37.53 115 ALA D N 1
ATOM 6824 C CA . ALA D 2 121 ? -19.037 61.274 -10.348 1.00 41.37 115 ALA D CA 1
ATOM 6825 C C . ALA D 2 121 ? -18.578 62.710 -10.103 1.00 42.10 115 ALA D C 1
ATOM 6826 O O . ALA D 2 121 ? -18.303 63.451 -11.045 1.00 41.01 115 ALA D O 1
ATOM 6828 N N . VAL D 2 122 ? -18.513 63.094 -8.831 1.00 47.93 116 VAL D N 1
ATOM 6829 C CA . VAL D 2 122 ? -18.066 64.427 -8.438 1.00 48.43 116 VAL D CA 1
ATOM 6830 C C . VAL D 2 122 ? -16.661 64.721 -8.961 1.00 45.18 116 VAL D C 1
ATOM 6831 O O . VAL D 2 122 ? -16.396 65.800 -9.494 1.00 44.49 116 VAL D O 1
ATOM 6835 N N . LEU D 2 123 ? -15.767 63.750 -8.810 1.00 43.22 117 LEU D N 1
ATOM 6836 C CA . LEU D 2 123 ? -14.375 63.909 -9.217 1.00 40.30 117 LEU D CA 1
ATOM 6837 C C . LEU D 2 123 ? -14.217 63.841 -10.735 1.00 42.94 117 LEU D C 1
ATOM 6838 O O . LEU D 2 123 ? -13.224 64.316 -11.287 1.00 45.96 117 LEU D O 1
ATOM 6843 N N . ARG D 2 124 ? -15.202 63.247 -11.402 1.00 39.28 118 ARG D N 1
ATOM 6844 C CA . ARG D 2 124 ? -15.105 62.961 -12.829 1.00 39.28 118 ARG D CA 1
ATOM 6845 C C . ARG D 2 124 ? -16.446 63.236 -13.507 1.00 50.90 118 ARG D C 1
ATOM 6846 O O . ARG D 2 124 ? -17.146 62.311 -13.920 1.00 57.18 118 ARG D O 1
ATOM 6854 N N . ASP D 2 125 ? -16.795 64.516 -13.608 1.00 47.89 119 ASP D N 1
ATOM 6855 C CA . ASP D 2 125 ? -18.128 64.945 -14.032 1.00 58.46 119 ASP D CA 1
ATOM 6856 C C . ASP D 2 125 ? -18.553 64.463 -15.422 1.00 55.68 119 ASP D C 1
ATOM 6857 O O . ASP D 2 125 ? -19.731 64.190 -15.651 1.00 60.18 119 ASP D O 1
ATOM 6862 N N . LYS D 2 126 ? -17.604 64.363 -16.346 1.00 49.04 120 LYS D N 1
ATOM 6863 C CA . LYS D 2 126 ? -17.934 64.036 -17.733 1.00 51.71 120 LYS D CA 1
ATOM 6864 C C . LYS D 2 126 ? -18.296 62.566 -17.945 1.00 56.61 120 LYS D C 1
ATOM 6865 O O . LYS D 2 126 ? -18.943 62.219 -18.932 1.00 64.23 120 LYS D O 1
ATOM 6871 N N . ASP D 2 127 ? -17.876 61.709 -17.020 1.00 51.92 121 ASP D N 1
ATOM 6872 C CA . ASP D 2 127 ? -18.084 60.268 -17.152 1.00 51.73 121 ASP D CA 1
ATOM 6873 C C . ASP D 2 127 ? -19.515 59.867 -16.792 1.00 51.01 121 ASP D C 1
ATOM 6874 O O . ASP D 2 127 ? -19.968 60.111 -15.674 1.00 59.27 121 ASP D O 1
ATOM 6879 N N . PRO D 2 128 ? -20.232 59.249 -17.745 1.00 53.61 122 PRO D N 1
ATOM 6880 C CA . PRO D 2 128 ? -21.593 58.755 -17.501 1.00 50.76 122 PRO D CA 1
ATOM 6881 C C . PRO D 2 128 ? -21.633 57.455 -16.696 1.00 55.01 122 PRO D C 1
ATOM 6882 O O . PRO D 2 128 ? -22.628 57.186 -16.023 1.00 60.93 122 PRO D O 1
ATOM 6886 N N . TYR D 2 129 ? -20.565 56.666 -16.770 1.00 41.32 123 TYR D N 1
ATOM 6887 C CA . TYR D 2 129 ? -20.535 55.335 -16.158 1.00 48.67 123 TYR D CA 1
ATOM 6888 C C . TYR D 2 129 ? -20.706 55.273 -14.631 1.00 48.20 123 TYR D C 1
ATOM 6889 O O . TYR D 2 129 ? -21.358 54.353 -14.138 1.00 51.08 123 TYR D O 1
ATOM 6898 N N . PRO D 2 130 ? -20.110 56.217 -13.873 1.00 48.31 124 PRO D N 1
ATOM 6899 C CA . PRO D 2 130 ? -20.391 56.171 -12.432 1.00 49.27 124 PRO D CA 1
ATOM 6900 C C . PRO D 2 130 ? -21.882 56.305 -12.127 1.00 55.13 124 PRO D C 1
ATOM 6901 O O . PRO D 2 130 ? -22.379 55.673 -11.193 1.00 55.52 124 PRO D O 1
ATOM 6905 N N . HIS D 2 131 ? -22.579 57.121 -12.912 1.00 54.50 125 HIS D N 1
ATOM 6906 C CA . HIS D 2 131 ? -24.019 57.300 -12.761 1.00 64.92 125 HIS D CA 1
ATOM 6907 C C . HIS D 2 131 ? -24.795 56.051 -13.171 1.00 65.83 125 HIS D C 1
ATOM 6908 O O . HIS D 2 131 ? -25.786 55.694 -12.535 1.00 76.05 125 HIS D O 1
ATOM 6915 N N . TYR D 2 132 ? -24.343 55.394 -14.236 1.00 49.85 126 TYR D N 1
ATOM 6916 C CA . TYR D 2 132 ? -24.993 54.177 -14.718 1.00 55.37 126 TYR D CA 1
ATOM 6917 C C . TYR D 2 132 ? -24.930 53.050 -13.692 1.00 57.21 126 TYR D C 1
ATOM 6918 O O . TYR D 2 132 ? -25.911 52.337 -13.481 1.00 56.38 126 TYR D O 1
ATOM 6927 N N . TYR D 2 133 ? -23.771 52.885 -13.064 1.00 58.68 127 TYR D N 1
ATOM 6928 C CA . TYR D 2 133 ? -23.601 51.852 -12.048 1.00 62.69 127 TYR D CA 1
ATOM 6929 C C . TYR D 2 133 ? -24.342 52.220 -10.768 1.00 60.95 127 TYR D C 1
ATOM 6930 O O . TYR D 2 133 ? -24.709 51.347 -9.981 1.00 61.65 127 TYR D O 1
ATOM 6939 N N . ALA D 2 134 ? -24.555 53.516 -10.561 1.00 57.69 128 ALA D N 1
ATOM 6940 C CA . ALA D 2 134 ? -25.413 53.978 -9.478 1.00 64.49 128 ALA D CA 1
ATOM 6941 C C . ALA D 2 134 ? -26.856 53.578 -9.766 1.00 65.29 128 ALA D C 1
ATOM 6942 O O . ALA D 2 134 ? -27.588 53.162 -8.869 1.00 68.48 128 ALA D O 1
ATOM 6944 N N . TYR D 2 135 ? -27.250 53.704 -11.031 1.00 58.48 129 TYR D N 1
ATOM 6945 C CA . TYR D 2 135 ? -28.574 53.291 -11.486 1.00 62.88 129 TYR D CA 1
ATOM 6946 C C . TYR D 2 135 ? -28.809 51.808 -11.216 1.00 64.83 129 TYR D C 1
ATOM 6947 O O . TYR D 2 135 ? -29.863 51.421 -10.711 1.00 67.51 129 TYR D O 1
ATOM 6956 N N . ILE D 2 136 ? -27.828 50.983 -11.571 1.00 61.34 130 ILE D N 1
ATOM 6957 C CA . ILE D 2 136 ? -27.896 49.548 -11.317 1.00 69.37 130 ILE D CA 1
ATOM 6958 C C . ILE D 2 136 ? -28.093 49.252 -9.831 1.00 73.01 130 ILE D C 1
ATOM 6959 O O . ILE D 2 136 ? -28.960 48.465 -9.456 1.00 80.59 130 ILE D O 1
ATOM 6964 N N . CYS D 2 137 ? -27.298 49.905 -8.989 1.00 67.04 131 CYS D N 1
ATOM 6965 C CA . CYS D 2 137 ? -27.361 49.687 -7.547 1.00 70.92 131 CYS D CA 1
ATOM 6966 C C . CYS D 2 137 ? -28.687 50.158 -6.952 1.00 77.06 131 CYS D C 1
ATOM 6967 O O . CYS D 2 137 ? -29.267 49.477 -6.106 1.00 81.26 131 CYS D O 1
ATOM 6970 N N . TYR D 2 138 ? -29.156 51.325 -7.388 1.00 74.98 132 TYR D N 1
ATOM 6971 C CA . TYR D 2 138 ? -30.445 51.849 -6.942 1.00 78.15 132 TYR D CA 1
ATOM 6972 C C . TYR D 2 138 ? -31.579 50.912 -7.351 1.00 82.44 132 TYR D C 1
ATOM 6973 O O . TYR D 2 138 ? -32.590 50.799 -6.658 1.00 87.21 132 TYR D O 1
ATOM 6982 N N . THR D 2 139 ? -31.399 50.248 -8.489 1.00 79.65 133 THR D N 1
ATOM 6983 C CA . THR D 2 139 ? -32.340 49.244 -8.970 1.00 84.38 133 THR D CA 1
ATOM 6984 C C . THR D 2 139 ? -32.321 48.029 -8.046 1.00 93.20 133 THR D C 1
ATOM 6985 O O . THR D 2 139 ? -33.360 47.430 -7.760 1.00 105.94 133 THR D O 1
ATOM 6989 N N . LEU D 2 140 ? -31.129 47.684 -7.568 1.00 88.05 134 LEU D N 1
ATOM 6990 C CA . LEU D 2 140 ? -30.935 46.520 -6.708 1.00 91.75 134 LEU D CA 1
ATOM 6991 C C . LEU D 2 140 ? -31.564 46.681 -5.324 1.00 99.72 134 LEU D C 1
ATOM 6992 O O . LEU D 2 140 ? -31.705 45.703 -4.591 1.00 107.05 134 LEU D O 1
ATOM 6997 N N . THR D 2 141 ? -31.941 47.905 -4.962 1.00 101.49 135 THR D N 1
ATOM 6998 C CA . THR D 2 141 ? -32.581 48.123 -3.668 1.00 110.47 135 THR D CA 1
ATOM 6999 C C . THR D 2 141 ? -34.094 47.985 -3.813 1.00 124.07 135 THR D C 1
ATOM 7000 O O . THR D 2 141 ? -34.829 47.965 -2.825 1.00 129.70 135 THR D O 1
ATOM 7004 N N . ASN D 2 142 ? -34.539 47.886 -5.062 1.00 127.50 136 ASN D N 1
ATOM 7005 C CA . ASN D 2 142 ? -35.926 47.567 -5.404 1.00 136.45 136 ASN D CA 1
ATOM 7006 C C . ASN D 2 142 ? -37.070 48.372 -4.769 1.00 143.66 136 ASN D C 1
ATOM 7007 O O . ASN D 2 142 ? -37.827 47.816 -3.974 1.00 149.29 136 ASN D O 1
ATOM 7012 N N . GLU D 2 143 ? -37.215 49.657 -5.088 1.00 143.47 137 GLU D N 1
ATOM 7013 C CA . GLU D 2 143 ? -36.177 50.513 -5.649 1.00 136.24 137 GLU D CA 1
ATOM 7014 C C . GLU D 2 143 ? -36.271 51.849 -4.921 1.00 142.43 137 GLU D C 1
ATOM 7015 O O . GLU D 2 143 ? -37.366 52.267 -4.547 1.00 150.95 137 GLU D O 1
ATOM 7021 N N . HIS D 2 144 ? -35.143 52.508 -4.685 1.00 138.23 138 HIS D N 1
ATOM 7022 C CA . HIS D 2 144 ? -35.171 53.781 -3.968 1.00 140.27 138 HIS D CA 1
ATOM 7023 C C . HIS D 2 144 ? -35.802 54.891 -4.817 1.00 138.21 138 HIS D C 1
ATOM 7024 O O . HIS D 2 144 ? -36.114 55.961 -4.291 1.00 144.71 138 HIS D O 1
ATOM 7031 N N . GLU D 2 145 ? -35.939 54.638 -6.123 1.00 126.90 139 GLU D N 1
ATOM 7032 C CA . GLU D 2 145 ? -36.493 55.595 -7.099 1.00 115.50 139 GLU D CA 1
ATOM 7033 C C . GLU D 2 145 ? -35.447 56.650 -7.460 1.00 104.21 139 GLU D C 1
ATOM 7034 O O . GLU D 2 145 ? -35.744 57.639 -8.131 1.00 95.10 139 GLU D O 1
ATOM 7040 N N . GLU D 2 146 ? -34.221 56.413 -7.007 1.00 85.40 140 GLU D N 1
ATOM 7041 C CA . GLU D 2 146 ? -33.066 57.236 -7.348 1.00 78.48 140 GLU D CA 1
ATOM 7042 C C . GLU D 2 146 ? -32.420 56.704 -8.621 1.00 72.77 140 GLU D C 1
ATOM 7043 O O . GLU D 2 146 ? -31.550 57.350 -9.206 1.00 66.64 140 GLU D O 1
ATOM 7049 N N . ALA D 2 147 ? -32.850 55.516 -9.034 1.00 77.20 141 ALA D N 1
ATOM 7050 C CA . ALA D 2 147 ? -32.321 54.858 -10.224 1.00 71.02 141 ALA D CA 1
ATOM 7051 C C . ALA D 2 147 ? -32.574 55.678 -11.486 1.00 77.93 141 ALA D C 1
ATOM 7052 O O . ALA D 2 147 ? -31.666 55.871 -12.294 1.00 80.91 141 ALA D O 1
ATOM 7054 N N . GLU D 2 148 ? -33.805 56.151 -11.657 1.00 83.29 142 GLU D N 1
ATOM 7055 C CA . GLU D 2 148 ? -34.160 56.930 -12.840 1.00 82.61 142 GLU D CA 1
ATOM 7056 C C . GLU D 2 148 ? -33.400 58.253 -12.905 1.00 76.72 142 GLU D C 1
ATOM 7057 O O . GLU D 2 148 ? -32.943 58.657 -13.974 1.00 81.47 142 GLU D O 1
ATOM 7063 N N . LYS D 2 149 ? -33.271 58.924 -11.764 1.00 68.24 143 LYS D N 1
ATOM 7064 C CA . LYS D 2 149 ? -32.534 60.182 -11.699 1.00 72.79 143 LYS D CA 1
ATOM 7065 C C . LYS D 2 149 ? -31.070 59.987 -12.085 1.00 72.53 143 LYS D C 1
ATOM 7066 O O . LYS D 2 149 ? -30.475 60.829 -12.757 1.00 79.36 143 LYS D O 1
ATOM 7072 N N . ALA D 2 150 ? -30.497 58.868 -11.655 1.00 69.81 144 ALA D N 1
ATOM 7073 C CA . ALA D 2 150 ? -29.110 58.543 -11.965 1.00 65.34 144 ALA D CA 1
ATOM 7074 C C . ALA D 2 150 ? -28.963 58.118 -13.422 1.00 59.56 144 ALA D C 1
ATOM 7075 O O . ALA D 2 150 ? -27.927 58.354 -14.045 1.00 55.34 144 ALA D O 1
ATOM 7077 N N . LEU D 2 151 ? -30.002 57.483 -13.956 1.00 63.57 145 LEU D N 1
ATOM 7078 C CA . LEU D 2 151 ? -30.008 57.053 -15.350 1.00 65.08 145 LEU D CA 1
ATOM 7079 C C . LEU D 2 151 ? -29.975 58.256 -16.288 1.00 64.36 145 LEU D C 1
ATOM 7080 O O . LEU D 2 151 ? -29.247 58.262 -17.282 1.00 62.25 145 LEU D O 1
ATOM 7085 N N . GLU D 2 152 ? -30.774 59.270 -15.969 1.00 63.32 146 GLU D N 1
ATOM 7086 C CA . GLU D 2 152 ? -30.817 60.495 -16.759 1.00 69.21 146 GLU D CA 1
ATOM 7087 C C . GLU D 2 152 ? -29.472 61.219 -16.750 1.00 77.31 146 GLU D C 1
ATOM 7088 O O . GLU D 2 152 ? -29.041 61.752 -17.772 1.00 80.83 146 GLU D O 1
ATOM 7094 N N . MET D 2 153 ? -28.812 61.231 -15.595 1.00 76.08 147 MET D N 1
ATOM 7095 C CA . MET D 2 153 ? -27.514 61.884 -15.464 1.00 72.09 147 MET D CA 1
ATOM 7096 C C . MET D 2 153 ? -26.471 61.193 -16.332 1.00 63.59 147 MET D C 1
ATOM 7097 O O . MET D 2 153 ? -25.620 61.847 -16.935 1.00 61.74 147 MET D O 1
ATOM 7102 N N . ALA D 2 154 ? -26.539 59.867 -16.388 1.00 56.62 148 ALA D N 1
ATOM 7103 C CA . ALA D 2 154 ? -25.680 59.097 -17.277 1.00 51.63 148 ALA D CA 1
ATOM 7104 C C . ALA D 2 154 ? -26.023 59.418 -18.726 1.00 59.67 148 ALA D C 1
ATOM 7105 O O . ALA D 2 154 ? -25.137 59.617 -19.554 1.00 59.85 148 ALA D O 1
ATOM 7107 N N . TRP D 2 155 ? -27.321 59.468 -19.014 1.00 69.37 149 TRP D N 1
ATOM 7108 C CA . TRP D 2 155 ? -27.829 59.743 -20.355 1.00 69.31 149 TRP D CA 1
ATOM 7109 C C . TRP D 2 155 ? -27.314 61.063 -20.924 1.00 74.07 149 TRP D C 1
ATOM 7110 O O . TRP D 2 155 ? -26.873 61.120 -22.072 1.00 72.34 149 TRP D O 1
ATOM 7121 N N . VAL D 2 156 ? -27.391 62.121 -20.121 1.00 74.54 150 VAL D N 1
ATOM 7122 C CA . VAL D 2 156 ? -26.939 63.447 -20.534 1.00 79.01 150 VAL D CA 1
ATOM 7123 C C . VAL D 2 156 ? -25.464 63.424 -20.927 1.00 72.60 150 VAL D C 1
ATOM 7124 O O . VAL D 2 156 ? -25.067 64.003 -21.940 1.00 74.83 150 VAL D O 1
ATOM 7128 N N . ARG D 2 157 ? -24.662 62.736 -20.122 1.00 71.97 151 ARG D N 1
ATOM 7129 C CA . ARG D 2 157 ? -23.224 62.653 -20.346 1.00 67.73 151 ARG D CA 1
ATOM 7130 C C . ARG D 2 157 ? -22.856 61.648 -21.437 1.00 63.97 151 ARG D C 1
ATOM 7131 O O . ARG D 2 157 ? -21.774 61.728 -22.019 1.00 63.94 151 ARG D O 1
ATOM 7139 N N . ALA D 2 158 ? -23.755 60.707 -21.712 1.00 67.59 152 ALA D N 1
ATOM 7140 C CA . ALA D 2 158 ? -23.474 59.637 -22.667 1.00 70.18 152 ALA D CA 1
ATOM 7141 C C . ALA D 2 158 ? -23.748 60.040 -24.114 1.00 79.55 152 ALA D C 1
ATOM 7142 O O . ALA D 2 158 ? -22.959 59.735 -25.008 1.00 85.07 152 ALA D O 1
ATOM 7144 N N . GLN D 2 159 ? -24.867 60.721 -24.342 1.00 77.29 153 GLN D N 1
ATOM 7145 C CA . GLN D 2 159 ? -25.272 61.085 -25.697 1.00 90.06 153 GLN D CA 1
ATOM 7146 C C . GLN D 2 159 ? -24.324 62.098 -26.335 1.00 95.61 153 GLN D C 1
ATOM 7147 O O . GLN D 2 159 ? -23.516 62.725 -25.646 1.00 107.45 153 GLN D O 1
ATOM 7153 N N . HIS D 2 160 ? -24.416 62.210 -27.660 1.00 93.49 154 HIS D N 1
ATOM 7154 C CA . HIS D 2 160 ? -23.669 63.181 -28.468 1.00 102.00 154 HIS D CA 1
ATOM 7155 C C . HIS D 2 160 ? -22.172 62.880 -28.583 1.00 98.04 154 HIS D C 1
ATOM 7156 O O . HIS D 2 160 ? -21.521 63.331 -29.524 1.00 109.77 154 HIS D O 1
ATOM 7163 N N . LYS D 2 161 ? -21.626 62.125 -27.636 1.00 89.15 155 LYS D N 1
ATOM 7164 C CA . LYS D 2 161 ? -20.207 61.786 -27.668 1.00 84.00 155 LYS D CA 1
ATOM 7165 C C . LYS D 2 161 ? -19.989 60.345 -28.123 1.00 87.30 155 LYS D C 1
ATOM 7166 O O . LYS D 2 161 ? -20.613 59.421 -27.598 1.00 79.91 155 LYS D O 1
ATOM 7172 N N . PRO D 2 162 ? -19.095 60.153 -29.105 1.00 93.29 156 PRO D N 1
ATOM 7173 C CA . PRO D 2 162 ? -18.778 58.832 -29.660 1.00 94.75 156 PRO D CA 1
ATOM 7174 C C . PRO D 2 162 ? -18.077 57.928 -28.650 1.00 85.35 156 PRO D C 1
ATOM 7175 O O . PRO D 2 162 ? -18.124 56.705 -28.778 1.00 89.22 156 PRO D O 1
ATOM 7179 N N . LEU D 2 163 ? -17.428 58.535 -27.662 1.00 74.22 157 LEU D N 1
ATOM 7180 C CA . LEU D 2 163 ? -16.711 57.792 -26.634 1.00 66.83 157 LEU D CA 1
ATOM 7181 C C . LEU D 2 163 ? -17.656 56.957 -25.771 1.00 63.28 157 LEU D C 1
ATOM 7182 O O . LEU D 2 163 ? -17.278 55.899 -25.267 1.00 62.86 157 LEU D O 1
ATOM 7187 N N . TYR D 2 164 ? -18.888 57.431 -25.611 1.00 59.21 158 TYR D N 1
ATOM 7188 C CA . TYR D 2 164 ? -19.842 56.788 -24.714 1.00 57.43 158 TYR D CA 1
ATOM 7189 C C . TYR D 2 164 ? -21.044 56.213 -25.457 1.00 62.72 158 TYR D C 1
ATOM 7190 O O . TYR D 2 164 ? -22.137 56.121 -24.897 1.00 64.10 158 TYR D O 1
ATOM 7199 N N . ASN D 2 165 ? -20.845 55.825 -26.712 1.00 69.61 159 ASN D N 1
ATOM 7200 C CA . ASN D 2 165 ? -21.951 55.358 -27.543 1.00 70.40 159 ASN D CA 1
ATOM 7201 C C . ASN D 2 165 ? -22.504 54.009 -27.098 1.00 68.75 159 ASN D C 1
ATOM 7202 O O . ASN D 2 165 ? -23.718 53.805 -27.101 1.00 67.65 159 ASN D O 1
ATOM 7207 N N . GLU D 2 166 ? -21.612 53.090 -26.735 1.00 71.32 160 GLU D N 1
ATOM 7208 C CA . GLU D 2 166 ? -22.014 51.778 -26.234 1.00 70.40 160 GLU D CA 1
ATOM 7209 C C . GLU D 2 166 ? -22.992 51.906 -25.069 1.00 70.60 160 GLU D C 1
ATOM 7210 O O . GLU D 2 166 ? -23.939 51.127 -24.951 1.00 78.25 160 GLU D O 1
ATOM 7216 N N . LEU D 2 167 ? -22.754 52.893 -24.211 1.00 62.87 161 LEU D N 1
ATOM 7217 C CA . LEU D 2 167 ? -23.637 53.165 -23.083 1.00 61.35 161 LEU D CA 1
ATOM 7218 C C . LEU D 2 167 ? -24.933 53.823 -23.552 1.00 68.05 161 LEU D C 1
ATOM 7219 O O . LEU D 2 167 ? -26.013 53.511 -23.049 1.00 75.26 161 LEU D O 1
ATOM 7224 N N . LYS D 2 168 ? -24.816 54.738 -24.511 1.00 68.59 162 LYS D N 1
ATOM 7225 C CA . LYS D 2 168 ? -25.978 55.428 -25.068 1.00 75.89 162 LYS D CA 1
ATOM 7226 C C . LYS D 2 168 ? -26.980 54.440 -25.658 1.00 79.30 162 LYS D C 1
ATOM 7227 O O . LYS D 2 168 ? -28.191 54.602 -25.501 1.00 78.10 162 LYS D O 1
ATOM 7233 N N . GLU D 2 169 ? -26.466 53.419 -26.336 1.00 81.91 163 GLU D N 1
ATOM 7234 C CA . GLU D 2 169 ? -27.305 52.369 -26.904 1.00 85.94 163 GLU D CA 1
ATOM 7235 C C . GLU D 2 169 ? -28.070 51.634 -25.808 1.00 87.53 163 GLU D C 1
ATOM 7236 O O . GLU D 2 169 ? -29.271 51.391 -25.930 1.00 96.30 163 GLU D O 1
ATOM 7242 N N . GLU D 2 170 ? -27.358 51.279 -24.742 1.00 77.34 164 GLU D N 1
ATOM 7243 C CA . GLU D 2 170 ? -27.936 50.539 -23.625 1.00 75.81 164 GLU D CA 1
ATOM 7244 C C . GLU D 2 170 ? -29.081 51.287 -22.946 1.00 75.22 164 GLU D C 1
ATOM 7245 O O . GLU D 2 170 ? -30.117 50.698 -22.642 1.00 75.33 164 GLU D O 1
ATOM 7251 N N . ILE D 2 171 ? -28.893 52.584 -22.718 1.00 75.29 165 ILE D N 1
ATOM 7252 C CA . ILE D 2 171 ? -29.901 53.395 -22.041 1.00 72.36 165 ILE D CA 1
ATOM 7253 C C . ILE D 2 171 ? -31.165 53.492 -22.892 1.00 77.85 165 ILE D C 1
ATOM 7254 O O . ILE D 2 171 ? -32.281 53.457 -22.370 1.00 79.61 165 ILE D O 1
ATOM 7259 N N . LEU D 2 172 ? -30.980 53.602 -24.204 1.00 85.91 166 LEU D N 1
ATOM 7260 C CA . LEU D 2 172 ? -32.094 53.544 -25.143 1.00 81.18 166 LEU D CA 1
ATOM 7261 C C . LEU D 2 172 ? -32.802 52.196 -25.039 1.00 80.71 166 LEU D C 1
ATOM 7262 O O . LEU D 2 172 ? -34.031 52.125 -25.047 1.00 88.78 166 LEU D O 1
ATOM 7267 N N . ASP D 2 173 ? -32.010 51.132 -24.946 1.00 80.55 167 ASP D N 1
ATOM 7268 C CA . ASP D 2 173 ? -32.537 49.775 -24.847 1.00 88.06 167 ASP D CA 1
ATOM 7269 C C . ASP D 2 173 ? -33.306 49.571 -23.544 1.00 89.99 167 ASP D C 1
ATOM 7270 O O . ASP D 2 173 ? -34.298 48.842 -23.505 1.00 91.25 167 ASP D O 1
ATOM 7275 N N . ILE D 2 174 ? -32.836 50.214 -22.480 1.00 85.15 168 ILE D N 1
ATOM 7276 C CA . ILE D 2 174 ? -33.504 50.155 -21.184 1.00 82.82 168 ILE D CA 1
ATOM 7277 C C . ILE D 2 174 ? -34.864 50.848 -21.235 1.00 84.49 168 ILE D C 1
ATOM 7278 O O . ILE D 2 174 ? -35.853 50.341 -20.704 1.00 86.58 168 ILE D O 1
ATOM 7283 N N . ARG D 2 175 ? -34.908 52.001 -21.894 1.00 82.96 169 ARG D N 1
ATOM 7284 C CA . ARG D 2 175 ? -36.111 52.826 -21.921 1.00 88.94 169 ARG D CA 1
ATOM 7285 C C . ARG D 2 175 ? -37.092 52.407 -23.015 1.00 99.96 169 ARG D C 1
ATOM 7286 O O . ARG D 2 175 ? -37.186 53.058 -24.058 1.00 101.47 169 ARG D O 1
ATOM 7294 N N . LYS D 2 176 ? -37.833 51.332 -22.747 1.00 102.76 170 LYS D N 1
ATOM 7295 C CA . LYS D 2 176 ? -38.857 50.811 -23.653 1.00 109.23 170 LYS D CA 1
ATOM 7296 C C . LYS D 2 176 ? -39.538 49.596 -23.032 1.00 108.69 170 LYS D C 1
ATOM 7297 O O . LYS D 2 176 ? -39.118 49.106 -21.983 1.00 100.91 170 LYS D O 1
#

Organism: Chlamydia pneumoniae (NCBI:txid83558)

Sequence (916 aa):
TDLADKYASGNSEISGQELRGLRDAIGDDASPEDILALVQEKIKDPALQSTALDYLVQTTPPSQGKLKEALIQARNTHTEQFGRTAIGAKNILFASQEYADQLNVSPSGLRSLYLEVTGDTHTCDQLLSMLQDRYTYQDMAIVSSFLMKGMATGLKRQGPYVPSAQLQVLMTETRNLQAVLTSYDYFESRVPILLDSLKAEGIQTPSDLNFVKVAESYHKIINDKFPTASKVEREVRNLIGDDVDSVTGVLNLFFSALRQTSSRLFSSADKRQQLGAMIANALDAVNINMSHLNYLLEKIAASSKEDFPFPDDLESYLEGYVPDKNIALDTYQKIFKISSEDLEKVYKEGYHAYLDKDYAKSITVFRWLVFFNPFVSKFWFSLGASLHMSEQYSQALHAYGVTAVLRDKDPYPHYYAYICYTLTNEHEEAEKALEMAWVRAQHKPLYNELKEEILDIRKTDLADKYASGNSEISGQELRGLRDAIGDDASPEDILALVQEKIKDPALQSTALDYLVQTTPPSQGKLKEALIQARNTHTEQFGRTAIGAKNILFASQEYADQLNVSPSGLRSLYLEVTGDTHTCDQLLSMLQDRYTYQDMAIVSSFLMKGMATGLKRQGPYVPSAQLQVLMTETRNLQAVLTSYDYFESRVPILLDSLKAEGIQTPSDLNFVKVAESYHKIINDKFPTASKVEREVRNLIGDDVDSVTGVLNLFFSALRQTSSRLFSSADKRQQLGAMIANALDAVNMSHLNYLLEKIAASSKEDFPFPDDLESYLEGYVPDKNIALDTYQKIFKISSEDLEKVYKEGYHAYLDKDYAKSITVFRWLVFFNPFVSKFWFSLGASLHMSEQYSQALHAYGVTAVLRDKDPYPHYYAYICYTLTNEHEEAEKALEMAWVRAQHKPLYNELKEEILDIRK

GO terms:
  GO:0005515 protein binding (F, IPI)

InterPro domains:
  IPR010812 Hypersensitivity response secretion-like, HrpJ [PF07201] (60-228)
  IPR013401 Type III secretion regulator, YopN/LcrE/InvE/MxiC [TIGR02568] (37-287)
  IPR054556 T3SS, low calcium response E, C-terminal helical domain [PF22342] (279-377)

CATH classification: 1.25.40.10